Protein AF-A0A0L0MHB9-F1 (afdb_monomer)

Mean predicted aligned error: 15.2 Å

Structure (mmCIF, N/CA/C/O backbone):
data_AF-A0A0L0MHB9-F1
#
_entry.id   AF-A0A0L0MHB9-F1
#
loop_
_atom_site.group_PDB
_atom_site.id
_atom_site.type_symbol
_atom_site.label_atom_id
_atom_site.label_alt_id
_atom_site.label_comp_id
_atom_site.label_asym_id
_atom_site.label_entity_id
_atom_site.label_seq_id
_atom_site.pdbx_PDB_ins_code
_atom_site.Cartn_x
_atom_site.Cartn_y
_atom_site.Cartn_z
_atom_site.occupancy
_atom_site.B_iso_or_equiv
_atom_site.auth_seq_id
_atom_site.auth_comp_id
_atom_site.auth_asym_id
_atom_site.auth_atom_id
_atom_site.pdbx_PDB_model_num
ATOM 1 N N . MET A 1 1 ? 38.003 2.854 52.693 1.00 35.41 1 MET A N 1
ATOM 2 C CA . MET A 1 1 ? 38.328 2.504 51.294 1.00 35.41 1 MET A CA 1
ATOM 3 C C . MET A 1 1 ? 37.028 2.457 50.517 1.00 35.41 1 MET A C 1
ATOM 5 O O . MET A 1 1 ? 36.305 1.475 50.568 1.00 35.41 1 MET A O 1
ATOM 9 N N . THR A 1 2 ? 36.687 3.593 49.926 1.00 25.33 2 THR A N 1
ATOM 10 C CA . THR A 1 2 ? 35.518 3.837 49.079 1.00 25.33 2 THR A CA 1
ATOM 11 C C . THR A 1 2 ? 35.886 3.493 47.642 1.00 25.33 2 THR A C 1
ATOM 13 O O . THR A 1 2 ? 36.762 4.140 47.072 1.00 25.33 2 THR A O 1
ATOM 16 N N . THR A 1 3 ? 35.252 2.474 47.0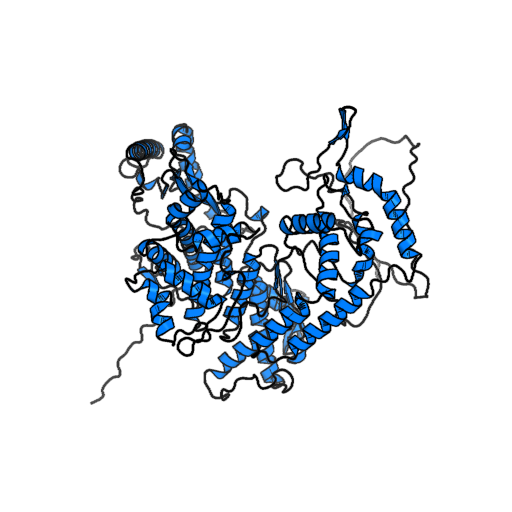67 1.00 27.70 3 THR A N 1
ATOM 17 C CA . THR A 1 3 ? 35.375 2.132 45.648 1.00 27.70 3 THR A CA 1
ATOM 18 C C . THR A 1 3 ? 34.219 2.755 44.873 1.00 27.70 3 THR A C 1
ATOM 20 O O . THR A 1 3 ? 33.047 2.448 45.072 1.00 27.70 3 THR A O 1
ATOM 23 N N . THR A 1 4 ? 34.596 3.696 44.022 1.00 24.61 4 THR A N 1
ATOM 24 C CA . THR A 1 4 ? 33.792 4.456 43.068 1.00 24.61 4 THR A CA 1
ATOM 25 C C . THR A 1 4 ? 33.112 3.526 42.048 1.00 24.61 4 THR A C 1
ATOM 27 O O . THR A 1 4 ? 33.763 2.598 41.563 1.00 24.61 4 THR A O 1
ATOM 30 N N . PRO A 1 5 ? 31.837 3.752 41.678 1.00 25.14 5 PRO A N 1
ATOM 31 C CA . PRO A 1 5 ? 31.188 3.027 40.586 1.00 25.14 5 PRO A CA 1
ATOM 32 C C . PRO A 1 5 ? 31.713 3.510 39.220 1.00 25.14 5 PRO A C 1
ATOM 34 O O . PRO A 1 5 ? 32.101 4.675 39.099 1.00 25.14 5 PRO A O 1
ATOM 37 N N . PRO A 1 6 ? 31.725 2.654 38.180 1.00 28.36 6 PRO A N 1
ATOM 38 C CA . PRO A 1 6 ? 32.159 3.054 36.851 1.00 28.36 6 PRO A CA 1
ATOM 39 C C . PRO A 1 6 ? 31.137 4.011 36.231 1.00 28.36 6 PRO A C 1
ATOM 41 O O . PRO A 1 6 ? 29.938 3.746 36.151 1.00 28.36 6 PRO A O 1
ATOM 44 N N . THR A 1 7 ? 31.659 5.158 35.830 1.00 27.33 7 THR A N 1
ATOM 45 C CA . THR A 1 7 ? 30.993 6.305 35.236 1.00 27.33 7 THR A CA 1
ATOM 46 C C . THR A 1 7 ? 30.709 6.109 33.742 1.00 27.33 7 THR A C 1
ATOM 48 O O . THR A 1 7 ? 31.479 5.474 33.030 1.00 27.33 7 THR A O 1
ATOM 51 N N . LEU A 1 8 ? 29.655 6.798 33.286 1.00 25.95 8 LEU A N 1
ATOM 52 C CA . LEU A 1 8 ? 29.347 7.189 31.903 1.00 25.95 8 LEU A CA 1
ATOM 53 C C . LEU A 1 8 ? 28.893 6.086 30.933 1.00 25.95 8 LEU A C 1
ATOM 55 O O . LEU A 1 8 ? 29.607 5.644 30.038 1.00 25.95 8 LEU A O 1
ATOM 59 N N . ALA A 1 9 ? 27.590 5.801 31.020 1.00 27.41 9 ALA A N 1
ATOM 60 C CA . ALA A 1 9 ? 26.774 5.547 29.841 1.00 27.41 9 ALA A CA 1
ATOM 61 C C . ALA A 1 9 ? 27.009 6.667 28.812 1.00 27.41 9 ALA A C 1
ATOM 63 O O . ALA A 1 9 ? 26.709 7.839 29.060 1.00 27.41 9 ALA A O 1
ATOM 64 N N . THR A 1 10 ? 27.555 6.308 27.656 1.00 25.19 10 THR A N 1
ATOM 65 C CA . THR A 1 10 ? 27.551 7.156 26.471 1.00 25.19 10 THR A CA 1
ATOM 66 C C . THR A 1 10 ? 26.097 7.397 26.077 1.00 25.19 10 THR A C 1
ATOM 68 O O . THR A 1 10 ? 25.417 6.534 25.526 1.00 25.19 10 THR A O 1
ATOM 71 N N . ARG A 1 11 ? 25.585 8.590 26.395 1.00 25.14 11 ARG A N 1
ATOM 72 C CA . ARG A 1 11 ? 24.387 9.129 25.744 1.00 25.14 11 ARG A CA 1
ATOM 73 C C . ARG A 1 11 ? 24.607 9.018 24.225 1.00 25.14 11 ARG A C 1
ATOM 75 O O . ARG A 1 11 ? 25.607 9.561 23.752 1.00 25.14 11 ARG A O 1
ATOM 82 N N . PRO A 1 12 ? 23.733 8.341 23.457 1.00 28.62 12 PRO A N 1
ATOM 83 C CA . PRO A 1 12 ? 23.808 8.417 22.005 1.00 28.62 12 PRO A CA 1
ATOM 84 C C . PRO A 1 12 ? 23.587 9.880 21.592 1.00 28.62 12 PRO A C 1
ATOM 86 O O . PRO A 1 12 ? 22.830 10.585 22.270 1.00 28.62 12 PRO A O 1
ATOM 89 N N . PRO A 1 13 ? 24.260 10.362 20.534 1.00 29.50 13 PRO A N 1
ATOM 90 C CA . PRO A 1 13 ? 24.181 11.757 20.134 1.00 29.50 13 PRO A CA 1
ATOM 91 C C . PRO A 1 13 ? 22.720 12.144 19.893 1.00 29.50 13 PRO A C 1
ATOM 93 O O . PRO A 1 13 ? 22.017 11.550 19.077 1.00 29.50 13 PRO A O 1
ATOM 96 N N . THR A 1 14 ? 22.262 13.151 20.630 1.00 34.56 14 THR A N 1
ATOM 97 C CA . THR A 1 14 ? 20.963 13.822 20.503 1.00 34.56 14 THR A CA 1
ATOM 98 C C . THR A 1 14 ? 20.919 14.708 19.252 1.00 34.56 14 THR A C 1
ATOM 100 O O . THR A 1 14 ? 20.532 15.867 19.328 1.00 34.56 14 THR A O 1
ATOM 103 N N . GLY A 1 15 ? 21.369 14.179 18.113 1.00 38.28 15 GLY A N 1
ATOM 104 C CA . GLY A 1 15 ? 21.611 14.924 16.876 1.00 38.28 15 GLY A CA 1
ATOM 105 C C . GLY A 1 15 ? 21.006 14.258 15.644 1.00 38.28 15 GLY A C 1
ATOM 106 O O . GLY A 1 15 ? 21.649 14.215 14.606 1.00 38.28 15 GLY A O 1
ATOM 107 N N . LEU A 1 16 ? 19.796 13.700 15.751 1.00 41.38 16 LEU A N 1
ATOM 108 C CA . LEU A 1 16 ? 18.971 13.439 14.565 1.00 41.38 16 LEU A CA 1
ATOM 109 C C . LEU A 1 16 ? 18.291 14.763 14.189 1.00 41.38 16 LEU A C 1
ATOM 111 O O . LEU A 1 16 ? 17.125 14.995 14.510 1.00 41.38 16 LEU A O 1
ATOM 115 N N . GLU A 1 17 ? 19.079 15.670 13.611 1.00 41.59 17 GLU A N 1
ATOM 116 C CA . GLU A 1 17 ? 18.611 16.940 13.061 1.00 41.59 17 GLU A CA 1
ATOM 117 C C . GLU A 1 17 ? 17.680 16.633 11.872 1.00 41.59 17 GLU A C 1
ATOM 119 O O . GLU A 1 17 ? 18.093 16.161 10.826 1.00 41.59 17 GLU A O 1
ATOM 124 N N . SER A 1 18 ? 16.378 16.824 12.113 1.00 50.00 18 SER A N 1
ATOM 125 C CA . SER A 1 18 ? 15.222 16.574 11.239 1.00 50.00 18 SER A CA 1
ATOM 126 C C . SER A 1 18 ? 15.062 15.142 10.673 1.00 50.00 18 SER A C 1
ATOM 128 O O . SER A 1 18 ? 15.855 14.627 9.894 1.00 50.00 18 SER A O 1
ATOM 130 N N . LEU A 1 19 ? 13.915 14.505 10.957 1.00 51.06 19 LEU A N 1
ATOM 131 C CA . LEU A 1 19 ? 13.460 13.296 10.239 1.00 51.06 19 LEU A CA 1
ATOM 132 C C . LEU A 1 19 ? 13.424 13.483 8.705 1.00 51.06 19 LEU A C 1
ATOM 134 O O . LEU A 1 19 ? 13.385 12.500 7.970 1.00 51.06 19 LEU A O 1
ATOM 138 N N . HIS A 1 20 ? 13.423 14.734 8.237 1.00 52.94 20 HIS A N 1
ATOM 139 C CA . HIS A 1 20 ? 13.319 15.126 6.839 1.00 52.94 20 HIS A CA 1
ATOM 140 C C . HIS A 1 20 ? 14.604 14.845 6.048 1.00 52.94 20 HIS A C 1
ATOM 142 O O . HIS A 1 20 ? 14.527 14.202 5.004 1.00 52.94 20 HIS A O 1
ATOM 148 N N . GLU A 1 21 ? 15.776 15.221 6.570 1.00 57.09 21 GLU A N 1
ATOM 149 C CA . GLU A 1 21 ? 17.069 14.928 5.925 1.00 57.09 21 GLU A CA 1
ATOM 150 C C . GLU A 1 21 ? 17.297 13.416 5.797 1.00 57.09 21 GLU A C 1
ATOM 152 O O . GLU A 1 21 ? 17.681 12.908 4.742 1.00 57.09 21 GLU A O 1
ATOM 157 N N . LEU A 1 22 ? 16.951 12.661 6.844 1.00 66.75 22 LEU A N 1
ATOM 158 C CA . LEU A 1 22 ? 17.029 11.202 6.808 1.00 66.75 22 LEU A CA 1
ATOM 159 C C . LEU A 1 22 ? 16.047 10.608 5.782 1.00 66.75 22 LEU A C 1
ATOM 161 O O . LEU A 1 22 ? 16.357 9.600 5.150 1.00 66.75 22 LEU A O 1
ATOM 165 N N . SER A 1 23 ? 14.875 11.230 5.597 1.00 67.12 23 SER A N 1
ATOM 166 C CA . SER A 1 23 ? 13.846 10.847 4.618 1.00 67.12 23 SER A CA 1
ATOM 167 C C . SER A 1 23 ? 14.332 10.875 3.183 1.00 67.12 23 SER A C 1
ATOM 169 O O . SER A 1 23 ? 14.167 9.889 2.461 1.00 67.12 23 SER A O 1
ATOM 171 N N . GLY A 1 24 ? 14.949 11.982 2.782 1.00 69.88 24 GLY A N 1
ATOM 172 C CA . GLY A 1 24 ? 15.465 12.147 1.432 1.00 69.88 24 GLY A CA 1
ATOM 173 C C . GLY A 1 24 ? 16.539 11.112 1.099 1.00 69.88 24 GLY A C 1
ATOM 174 O O . GLY A 1 24 ? 16.431 10.374 0.119 1.00 69.88 24 GLY A O 1
ATOM 175 N N . VAL A 1 25 ? 17.527 10.982 1.989 1.00 76.94 25 VAL A N 1
ATOM 176 C CA . VAL A 1 25 ? 18.659 10.066 1.804 1.00 76.94 25 VAL A CA 1
ATOM 177 C C . VAL A 1 25 ? 18.209 8.606 1.731 1.00 76.94 25 VAL A C 1
ATOM 179 O O . VAL A 1 25 ? 18.697 7.851 0.888 1.00 76.94 25 VAL A O 1
ATOM 182 N N . LEU A 1 26 ? 17.289 8.168 2.598 1.00 79.94 26 LEU A N 1
ATOM 183 C CA . LEU A 1 26 ? 16.833 6.778 2.559 1.00 79.94 26 LEU A CA 1
ATOM 184 C C . LEU A 1 26 ? 15.927 6.506 1.354 1.00 79.94 26 LEU A C 1
ATOM 186 O O . LEU A 1 26 ? 16.023 5.423 0.786 1.00 79.94 26 LEU A O 1
ATOM 190 N N . SER A 1 27 ? 15.107 7.472 0.926 1.00 81.69 27 SER A N 1
ATOM 191 C CA . SER A 1 27 ? 14.278 7.334 -0.283 1.00 81.69 27 SER A CA 1
ATOM 192 C C . SER A 1 27 ? 15.147 7.121 -1.523 1.00 81.69 27 SER A C 1
ATOM 194 O O . SER A 1 27 ? 14.915 6.187 -2.291 1.00 81.69 27 SER A O 1
ATOM 196 N N . GLU A 1 28 ? 16.220 7.904 -1.662 1.00 82.62 28 GLU A N 1
ATOM 197 C CA . GLU A 1 28 ? 17.202 7.723 -2.735 1.00 82.62 28 GLU A CA 1
ATOM 198 C C . GLU A 1 28 ? 17.905 6.359 -2.644 1.00 82.62 28 GLU A C 1
ATOM 200 O O . GLU A 1 28 ? 18.063 5.660 -3.645 1.00 82.62 28 GLU A O 1
ATOM 205 N N . ARG A 1 29 ? 18.254 5.896 -1.438 1.00 88.75 29 ARG A N 1
ATOM 206 C CA . ARG A 1 29 ? 18.819 4.549 -1.265 1.00 88.75 29 ARG A CA 1
ATOM 207 C C . ARG A 1 29 ? 17.847 3.426 -1.617 1.00 88.75 29 ARG A C 1
ATOM 209 O O . ARG A 1 29 ? 18.272 2.421 -2.186 1.00 88.75 29 ARG A O 1
ATOM 216 N N . VAL A 1 30 ? 16.560 3.571 -1.299 1.00 90.50 30 VAL A N 1
ATOM 217 C CA . VAL A 1 30 ? 15.516 2.617 -1.705 1.00 90.50 30 VAL A CA 1
ATOM 218 C C . VAL A 1 30 ? 15.421 2.584 -3.229 1.00 90.50 30 VAL A C 1
ATOM 220 O O . VAL A 1 30 ? 15.439 1.498 -3.809 1.00 90.50 30 VAL A O 1
ATOM 223 N N . ARG A 1 31 ? 15.423 3.748 -3.888 1.00 89.81 31 ARG A N 1
ATOM 224 C CA . ARG A 1 31 ? 15.449 3.865 -5.353 1.00 89.81 31 ARG A CA 1
ATOM 225 C C . ARG A 1 31 ? 16.662 3.160 -5.967 1.00 89.81 31 ARG A C 1
ATOM 227 O O . ARG A 1 31 ? 16.495 2.348 -6.877 1.00 89.81 31 ARG A O 1
ATOM 234 N N . GLN A 1 32 ? 17.862 3.410 -5.443 1.00 89.62 32 GLN A N 1
ATOM 235 C CA . GLN A 1 32 ? 19.090 2.721 -5.861 1.00 89.62 32 GLN A CA 1
ATOM 236 C C . GLN A 1 32 ? 19.003 1.207 -5.643 1.00 89.62 32 GLN A C 1
ATOM 238 O O . GLN A 1 32 ? 19.499 0.435 -6.461 1.00 89.62 32 GLN A O 1
ATOM 243 N N . GLY A 1 33 ? 18.346 0.772 -4.566 1.00 92.56 33 GLY A N 1
ATOM 244 C CA . GLY A 1 33 ? 18.064 -0.635 -4.307 1.00 92.56 33 GLY A CA 1
ATOM 245 C C . GLY A 1 33 ? 17.177 -1.269 -5.381 1.00 92.56 33 GLY A C 1
ATOM 246 O O . GLY A 1 33 ? 17.469 -2.375 -5.831 1.00 92.56 33 GLY A O 1
ATOM 247 N N . VAL A 1 34 ? 16.130 -0.566 -5.829 1.00 94.06 34 VAL A N 1
ATOM 248 C CA . VAL A 1 34 ? 15.242 -1.034 -6.910 1.00 94.06 34 VAL A CA 1
ATOM 249 C C . VAL A 1 34 ? 15.999 -1.121 -8.232 1.00 94.06 34 VAL A C 1
ATOM 251 O O . VAL A 1 34 ? 15.929 -2.143 -8.912 1.00 94.06 34 VAL A O 1
ATOM 254 N N . GLU A 1 35 ? 16.754 -0.078 -8.578 1.00 91.25 35 GLU A N 1
ATOM 255 C CA . GLU A 1 35 ? 17.572 -0.060 -9.792 1.00 91.25 35 GLU A CA 1
ATOM 256 C C . GLU A 1 35 ? 18.606 -1.192 -9.787 1.00 91.25 35 GLU A C 1
ATOM 258 O O . GLU A 1 35 ? 18.665 -1.973 -10.734 1.00 91.25 35 GLU A O 1
ATOM 263 N N . GLY A 1 36 ? 19.357 -1.340 -8.693 1.00 91.38 36 GLY A N 1
ATOM 264 C CA . GLY A 1 36 ? 20.353 -2.399 -8.536 1.00 91.38 36 GLY A CA 1
ATOM 265 C C . GLY A 1 36 ? 19.749 -3.800 -8.637 1.00 91.38 36 GLY A C 1
ATOM 266 O O . GLY A 1 36 ? 20.308 -4.656 -9.316 1.00 91.38 36 GLY A O 1
ATOM 267 N N . LEU A 1 37 ? 18.576 -4.027 -8.037 1.00 95.00 37 LEU A N 1
ATOM 268 C CA . LEU A 1 37 ? 17.864 -5.303 -8.122 1.00 95.00 37 LEU A CA 1
ATOM 269 C C . LEU A 1 37 ? 17.478 -5.659 -9.567 1.00 95.00 37 LEU A C 1
ATOM 271 O O . LEU A 1 37 ? 17.666 -6.799 -10.002 1.00 95.00 37 LEU A O 1
ATOM 275 N N . ILE A 1 38 ? 16.922 -4.697 -10.308 1.00 94.25 38 ILE A N 1
ATOM 276 C CA . ILE A 1 38 ? 16.492 -4.906 -11.697 1.00 94.25 38 ILE A CA 1
ATOM 277 C C . ILE A 1 38 ? 17.710 -5.126 -12.596 1.00 94.25 38 ILE A C 1
ATOM 279 O O . ILE A 1 38 ? 17.718 -6.068 -13.392 1.00 94.25 38 ILE A O 1
ATOM 283 N N . SER A 1 39 ? 18.764 -4.327 -12.424 1.00 90.75 39 SER A N 1
ATOM 284 C CA . SER A 1 39 ? 20.019 -4.479 -13.163 1.00 90.75 39 SER A CA 1
ATOM 285 C C . SER A 1 39 ? 20.687 -5.825 -12.883 1.00 90.75 39 SER A C 1
ATOM 287 O O . SER A 1 39 ? 21.068 -6.523 -13.822 1.00 90.75 39 SER A O 1
ATOM 289 N N . ALA A 1 40 ? 20.723 -6.277 -11.627 1.00 91.81 40 ALA A N 1
ATOM 290 C CA . ALA A 1 40 ? 21.233 -7.604 -11.282 1.00 91.81 40 ALA A CA 1
ATOM 291 C C . ALA A 1 40 ? 20.375 -8.748 -11.865 1.00 91.81 40 ALA A C 1
ATOM 293 O O . ALA A 1 40 ? 20.862 -9.859 -12.069 1.00 91.81 40 ALA A O 1
ATOM 294 N N . SER A 1 41 ? 19.112 -8.467 -12.202 1.00 93.88 41 SER A N 1
ATOM 295 C CA . SER A 1 41 ? 18.191 -9.405 -12.857 1.00 93.88 41 SER A CA 1
ATOM 296 C C . SER A 1 41 ? 18.255 -9.361 -14.394 1.00 93.88 41 SER A C 1
ATOM 298 O O . SER A 1 41 ? 17.502 -10.079 -15.062 1.00 93.88 41 SER A O 1
ATOM 300 N N . HIS A 1 42 ? 19.158 -8.566 -14.989 1.00 90.44 42 HIS A N 1
ATOM 301 C CA . HIS A 1 42 ? 19.255 -8.361 -16.442 1.00 90.44 42 HIS A CA 1
ATOM 302 C C . HIS A 1 42 ? 19.347 -9.680 -17.227 1.00 90.44 42 HIS A C 1
ATOM 304 O O . HIS A 1 42 ? 18.654 -9.863 -18.229 1.00 90.44 42 HIS A O 1
ATOM 310 N N . ALA A 1 43 ? 20.136 -10.649 -16.749 1.00 89.50 43 ALA A N 1
ATOM 311 C CA . ALA A 1 43 ? 20.287 -11.940 -17.418 1.00 89.50 43 ALA A CA 1
ATOM 312 C C . ALA A 1 43 ? 18.971 -12.740 -17.478 1.00 89.50 43 ALA A C 1
ATOM 314 O O . ALA A 1 43 ? 18.688 -13.385 -18.491 1.00 89.50 43 ALA A O 1
ATOM 315 N N . ALA A 1 44 ? 18.161 -12.702 -16.414 1.00 92.31 44 ALA A N 1
ATOM 316 C CA . ALA A 1 44 ? 16.861 -13.368 -16.375 1.00 92.31 44 ALA A CA 1
ATOM 317 C C . ALA A 1 44 ? 15.845 -12.668 -17.287 1.00 92.31 44 ALA A C 1
ATOM 319 O O . ALA A 1 44 ? 15.159 -13.336 -18.064 1.00 92.31 44 ALA A O 1
ATOM 320 N N . ILE A 1 45 ? 15.816 -11.332 -17.260 1.00 92.38 45 ILE A N 1
ATOM 321 C CA . ILE A 1 45 ? 14.955 -10.511 -18.122 1.00 92.38 45 ILE A CA 1
ATOM 322 C C . ILE A 1 45 ? 15.294 -10.739 -19.602 1.00 92.38 45 ILE A C 1
ATOM 324 O O . ILE A 1 45 ? 14.408 -11.015 -20.412 1.00 92.38 45 ILE A O 1
ATOM 328 N N . GLY A 1 46 ? 16.581 -10.718 -19.956 1.00 89.50 46 GLY A N 1
ATOM 329 C CA . GLY A 1 46 ? 17.050 -10.962 -21.318 1.00 89.50 46 GLY A CA 1
ATOM 330 C C . GLY A 1 46 ? 16.738 -12.374 -21.825 1.00 89.50 46 GLY A C 1
ATOM 331 O O . GLY A 1 46 ? 16.358 -12.534 -22.986 1.00 89.50 46 GLY A O 1
ATOM 332 N N . ARG A 1 47 ? 16.848 -13.406 -20.972 1.00 91.19 47 ARG A N 1
ATOM 333 C CA . ARG A 1 47 ? 16.428 -14.777 -21.329 1.00 91.19 47 ARG A CA 1
ATOM 334 C C . ARG A 1 47 ? 14.933 -14.854 -21.605 1.00 91.19 47 ARG A C 1
ATOM 336 O O . ARG A 1 47 ? 14.549 -15.343 -22.662 1.00 91.19 47 ARG A O 1
ATOM 343 N N . ALA A 1 48 ? 14.107 -14.312 -20.713 1.00 91.56 48 ALA A N 1
ATOM 344 C CA . ALA A 1 48 ? 12.662 -14.333 -20.892 1.00 91.56 48 ALA A CA 1
ATOM 345 C C . ALA A 1 48 ? 12.237 -13.604 -22.180 1.00 91.56 4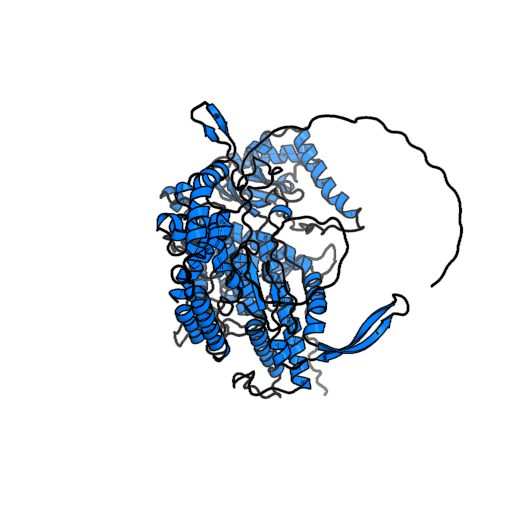8 ALA A C 1
ATOM 347 O O . ALA A 1 48 ? 11.413 -14.120 -22.935 1.00 91.56 48 ALA A O 1
ATOM 348 N N . ARG A 1 49 ? 12.888 -12.478 -22.507 1.00 89.94 49 ARG A N 1
ATOM 349 C CA . ARG A 1 49 ? 12.682 -11.768 -23.779 1.00 89.94 49 ARG A CA 1
ATOM 350 C C . ARG A 1 49 ? 13.019 -12.633 -24.999 1.00 89.94 49 ARG A C 1
ATOM 352 O O . ARG A 1 49 ? 12.249 -12.635 -25.956 1.00 89.94 49 ARG A O 1
A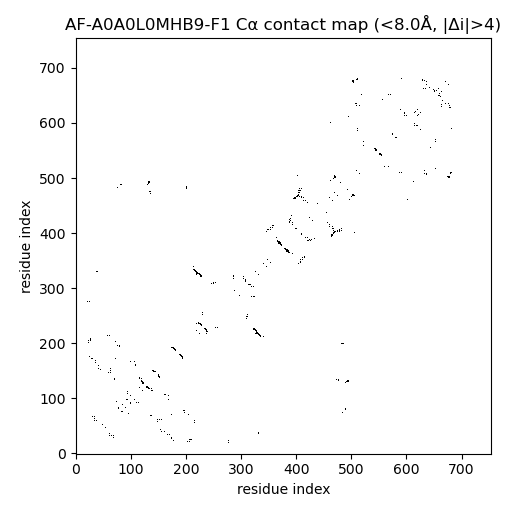TOM 359 N N . ARG A 1 50 ? 14.125 -13.391 -24.974 1.00 89.38 50 ARG A N 1
ATOM 360 C CA . ARG A 1 50 ? 14.498 -14.323 -26.063 1.00 89.38 50 ARG A CA 1
ATOM 361 C C . ARG A 1 50 ? 13.516 -15.482 -26.225 1.00 89.38 50 ARG A C 1
ATOM 363 O O . ARG A 1 50 ? 13.327 -15.965 -27.332 1.00 89.38 50 ARG A O 1
ATOM 370 N N . GLU A 1 51 ? 12.865 -15.890 -25.144 1.00 90.69 51 GLU A N 1
ATOM 371 C CA . GLU A 1 51 ? 11.818 -16.918 -25.142 1.00 90.69 51 GLU A CA 1
ATOM 372 C C . GLU A 1 51 ? 10.433 -16.373 -25.545 1.00 90.69 51 GLU A C 1
ATOM 374 O O . GLU A 1 51 ? 9.429 -17.068 -25.411 1.00 90.69 51 GLU A O 1
ATOM 379 N N . GLY A 1 52 ? 10.349 -15.122 -26.013 1.00 87.94 52 GLY A N 1
ATOM 380 C CA . GLY A 1 52 ? 9.093 -14.486 -26.422 1.00 87.94 52 GLY A CA 1
ATOM 381 C C . GLY A 1 52 ? 8.239 -13.964 -25.263 1.00 87.94 52 GLY A C 1
ATOM 382 O O . GLY A 1 52 ? 7.119 -13.510 -25.484 1.00 87.94 52 GLY A O 1
ATOM 383 N N . ARG A 1 53 ? 8.753 -13.983 -24.027 1.00 86.00 53 ARG A N 1
ATOM 384 C CA . ARG A 1 53 ? 8.092 -13.439 -22.831 1.00 86.00 53 ARG A CA 1
ATOM 385 C C . ARG A 1 53 ? 8.596 -12.019 -22.568 1.00 86.00 53 ARG A C 1
ATOM 387 O O . ARG A 1 53 ? 9.510 -11.808 -21.774 1.00 86.00 53 ARG A O 1
ATOM 394 N N . GLY A 1 54 ? 8.035 -11.049 -23.289 1.00 84.25 54 GLY A N 1
ATOM 395 C CA . GLY A 1 54 ? 8.295 -9.622 -23.069 1.00 84.25 54 GLY A CA 1
ATOM 396 C C . GLY A 1 54 ? 7.548 -9.082 -21.845 1.00 84.25 54 GLY A C 1
ATOM 397 O O . GLY A 1 54 ? 6.415 -9.483 -21.587 1.00 84.25 54 GLY A O 1
ATOM 398 N N . TYR A 1 55 ? 8.175 -8.161 -21.113 1.00 90.19 55 TYR A N 1
ATOM 399 C CA . TYR A 1 55 ? 7.586 -7.478 -19.956 1.00 90.19 55 TYR A CA 1
ATOM 400 C C . TYR A 1 55 ? 7.645 -5.969 -20.177 1.00 90.19 55 TYR A C 1
ATOM 402 O O . TYR A 1 55 ? 8.642 -5.468 -20.698 1.00 90.19 55 TYR A O 1
ATOM 410 N N . ASP A 1 56 ? 6.592 -5.257 -19.776 1.00 89.38 56 ASP A N 1
ATOM 411 C CA . ASP A 1 56 ? 6.608 -3.796 -19.745 1.00 89.38 56 ASP A CA 1
ATOM 412 C C . ASP A 1 56 ? 7.612 -3.324 -18.678 1.00 89.38 56 ASP A C 1
ATOM 414 O O . ASP A 1 56 ? 7.698 -3.888 -17.582 1.00 89.38 56 ASP A O 1
ATOM 418 N N . HIS A 1 57 ? 8.375 -2.278 -18.987 1.00 90.31 57 HIS A N 1
ATOM 419 C CA . HIS A 1 57 ? 9.282 -1.648 -18.034 1.00 90.31 57 HIS A CA 1
ATOM 420 C C . HIS A 1 57 ? 8.536 -1.122 -16.806 1.00 90.31 57 HIS A C 1
ATOM 422 O O . HIS A 1 57 ? 9.069 -1.196 -15.699 1.00 90.31 57 HIS A O 1
ATOM 428 N N . LYS A 1 58 ? 7.294 -0.649 -16.975 1.00 86.69 58 LYS A N 1
ATOM 429 C CA . LYS A 1 58 ? 6.453 -0.223 -15.852 1.00 86.69 58 LYS A CA 1
ATOM 430 C C . LYS A 1 58 ? 6.177 -1.380 -14.888 1.00 86.69 58 LYS A C 1
ATOM 432 O O . LYS A 1 58 ? 6.320 -1.215 -13.679 1.00 86.69 58 LYS A O 1
ATOM 437 N N . ASP A 1 59 ? 5.839 -2.554 -15.416 1.00 89.81 59 ASP A N 1
ATOM 438 C CA . ASP A 1 59 ? 5.543 -3.738 -14.604 1.00 89.81 59 ASP A CA 1
ATOM 439 C C . ASP A 1 59 ? 6.795 -4.252 -13.885 1.00 89.81 59 ASP A C 1
ATOM 441 O O . ASP A 1 59 ? 6.738 -4.573 -12.697 1.00 89.81 59 ASP A O 1
ATOM 445 N N . LEU A 1 60 ? 7.941 -4.279 -14.581 1.00 93.06 60 LEU A N 1
ATOM 446 C CA . LEU A 1 60 ? 9.241 -4.624 -13.993 1.00 93.06 60 LEU A CA 1
ATOM 447 C C . LEU A 1 60 ? 9.626 -3.664 -12.868 1.00 93.06 60 LEU A C 1
ATOM 449 O O . LEU A 1 60 ? 10.094 -4.108 -11.818 1.00 93.06 60 LEU A O 1
ATOM 453 N N . TYR A 1 61 ? 9.400 -2.365 -13.069 1.00 91.50 61 TYR A N 1
ATOM 454 C CA . TYR A 1 61 ? 9.680 -1.355 -12.061 1.00 91.50 61 TYR A CA 1
ATOM 455 C C . TYR A 1 61 ? 8.832 -1.561 -10.808 1.00 91.50 61 TYR A C 1
ATOM 457 O O . TYR A 1 61 ? 9.371 -1.671 -9.709 1.00 91.50 61 TYR A O 1
ATOM 465 N N . VAL A 1 62 ? 7.512 -1.704 -10.965 1.00 89.69 62 VAL A N 1
ATOM 466 C CA . VAL A 1 62 ? 6.604 -1.935 -9.832 1.00 89.69 62 VAL A CA 1
ATOM 467 C C . VAL A 1 62 ? 6.924 -3.255 -9.122 1.00 89.69 62 VAL A C 1
ATOM 469 O O . VAL A 1 62 ? 6.905 -3.309 -7.891 1.00 89.69 62 VAL A O 1
ATOM 472 N N . ALA A 1 63 ? 7.264 -4.315 -9.861 1.00 93.06 63 ALA A N 1
ATOM 473 C CA . ALA A 1 63 ? 7.685 -5.591 -9.286 1.00 93.06 63 ALA A CA 1
ATOM 474 C C . ALA A 1 63 ? 8.984 -5.460 -8.468 1.00 93.06 63 ALA A C 1
ATOM 476 O O . ALA A 1 63 ? 9.047 -5.942 -7.333 1.00 93.06 63 ALA A O 1
ATOM 477 N N . GLY A 1 64 ? 9.991 -4.759 -8.999 1.00 94.75 64 GLY A N 1
ATOM 478 C CA . GLY A 1 64 ? 11.234 -4.458 -8.285 1.00 94.75 64 GLY A CA 1
ATOM 479 C C . GLY A 1 64 ? 10.988 -3.634 -7.018 1.00 94.75 64 GLY A C 1
ATOM 480 O O . GLY A 1 64 ? 11.457 -4.001 -5.938 1.00 94.75 64 GLY A O 1
ATOM 481 N N . SER A 1 65 ? 10.165 -2.587 -7.117 1.00 92.69 65 SER A N 1
ATOM 482 C CA . SER A 1 65 ? 9.739 -1.762 -5.981 1.00 92.69 65 SER A CA 1
ATOM 483 C C . SER A 1 65 ? 9.044 -2.584 -4.898 1.00 92.69 65 SER A C 1
ATOM 485 O O . SER A 1 65 ? 9.363 -2.433 -3.720 1.00 92.69 65 SER A O 1
ATOM 487 N N . ARG A 1 66 ? 8.161 -3.526 -5.259 1.00 92.94 66 ARG A N 1
ATOM 488 C CA . ARG A 1 66 ? 7.523 -4.431 -4.286 1.00 92.94 66 ARG A CA 1
ATOM 489 C C . ARG A 1 66 ? 8.543 -5.287 -3.539 1.00 92.94 66 ARG A C 1
ATOM 491 O O . ARG A 1 66 ? 8.427 -5.414 -2.324 1.00 92.94 66 ARG A O 1
ATOM 498 N N . ILE A 1 67 ? 9.547 -5.842 -4.219 1.00 95.50 67 ILE A N 1
ATOM 499 C CA . ILE A 1 67 ? 10.595 -6.652 -3.574 1.00 95.50 67 ILE A CA 1
ATOM 500 C C . ILE A 1 67 ? 11.393 -5.816 -2.567 1.00 95.50 67 ILE A C 1
ATOM 502 O O . ILE A 1 67 ? 11.598 -6.253 -1.433 1.00 95.50 67 ILE A O 1
ATOM 506 N N . VAL A 1 68 ? 11.796 -4.600 -2.937 1.00 95.44 68 VAL A N 1
ATOM 507 C CA . VAL A 1 68 ? 12.528 -3.710 -2.022 1.00 95.44 68 VAL A CA 1
ATOM 508 C C . VAL A 1 68 ? 11.644 -3.270 -0.852 1.00 95.44 68 VAL A C 1
ATOM 510 O O . VAL A 1 68 ? 12.088 -3.297 0.297 1.00 95.44 68 VAL A O 1
ATOM 513 N N . MET A 1 69 ? 10.368 -2.963 -1.094 1.00 93.06 69 MET A N 1
ATOM 514 C CA . MET A 1 69 ? 9.425 -2.633 -0.022 1.00 93.06 69 MET A CA 1
ATOM 515 C C . MET A 1 69 ? 9.170 -3.814 0.922 1.00 93.06 69 MET A C 1
ATOM 517 O O . MET A 1 69 ? 9.037 -3.597 2.125 1.00 93.06 69 MET A O 1
ATOM 521 N N . ARG A 1 70 ? 9.193 -5.069 0.448 1.00 94.94 70 ARG A N 1
ATOM 522 C CA . ARG A 1 70 ? 9.164 -6.246 1.340 1.00 94.94 70 ARG A CA 1
ATOM 523 C C . ARG A 1 70 ? 10.361 -6.268 2.282 1.00 94.94 70 ARG A C 1
ATOM 525 O O . ARG A 1 70 ? 10.178 -6.580 3.457 1.00 94.94 70 ARG A O 1
ATOM 532 N N . CYS A 1 71 ? 11.558 -5.907 1.810 1.00 95.50 71 CYS A N 1
ATOM 533 C CA . CYS A 1 71 ? 12.727 -5.761 2.680 1.00 95.50 71 CYS A CA 1
ATOM 534 C C . CYS A 1 71 ? 12.488 -4.680 3.742 1.00 95.50 71 CYS A C 1
ATOM 536 O O . CYS A 1 71 ? 12.663 -4.950 4.925 1.00 95.50 71 CYS A O 1
ATOM 538 N N . VAL A 1 72 ? 12.032 -3.488 3.339 1.00 93.00 72 VAL A N 1
ATOM 539 C CA . VAL A 1 72 ? 11.764 -2.363 4.255 1.00 93.00 72 VAL A CA 1
ATOM 540 C C . VAL A 1 72 ? 10.738 -2.742 5.328 1.00 93.00 72 VAL A C 1
ATOM 542 O O . VAL A 1 72 ? 11.002 -2.572 6.517 1.00 93.00 72 VAL A O 1
ATOM 545 N N . ILE A 1 73 ? 9.594 -3.312 4.940 1.00 91.56 73 ILE A N 1
ATOM 546 C CA . ILE A 1 73 ? 8.560 -3.751 5.890 1.00 91.56 73 ILE A CA 1
ATOM 547 C C . ILE A 1 73 ? 9.086 -4.847 6.817 1.00 91.56 73 ILE A C 1
ATOM 549 O O . ILE A 1 73 ? 8.801 -4.829 8.013 1.00 91.56 73 ILE A O 1
ATOM 553 N N . THR A 1 74 ? 9.892 -5.774 6.298 1.00 94.25 74 THR A N 1
ATOM 554 C CA . THR A 1 74 ? 10.517 -6.817 7.118 1.00 94.25 74 THR A CA 1
ATOM 555 C C . THR A 1 74 ? 11.488 -6.214 8.135 1.00 94.25 74 THR A C 1
ATOM 557 O O . THR A 1 74 ? 11.455 -6.615 9.291 1.00 94.25 74 THR A O 1
ATOM 560 N N . LEU A 1 75 ? 12.288 -5.207 7.766 1.00 93.44 75 LEU A N 1
ATOM 561 C CA . LEU A 1 75 ? 13.181 -4.500 8.697 1.00 93.44 75 LEU A CA 1
ATOM 562 C C . LEU A 1 75 ? 12.398 -3.806 9.820 1.00 93.44 75 LEU A C 1
ATOM 564 O O . LEU A 1 75 ? 12.753 -3.940 10.991 1.00 93.44 75 LEU A O 1
ATOM 568 N N . PHE A 1 76 ? 11.289 -3.137 9.488 1.00 91.56 76 PHE A N 1
ATOM 569 C CA . PHE A 1 76 ? 10.369 -2.583 10.485 1.00 91.56 76 PHE A CA 1
ATOM 570 C C . PHE A 1 76 ? 9.786 -3.659 11.404 1.00 91.56 76 PHE A C 1
ATOM 572 O O . PHE A 1 76 ? 9.716 -3.470 12.621 1.00 91.56 76 PHE A O 1
ATOM 579 N N . ALA A 1 77 ? 9.378 -4.789 10.831 1.00 91.25 77 ALA A N 1
ATOM 580 C CA . ALA A 1 77 ? 8.791 -5.892 11.569 1.00 91.25 77 ALA A CA 1
ATOM 581 C C . ALA A 1 77 ? 9.808 -6.586 12.492 1.00 91.25 77 ALA A C 1
ATOM 583 O O . ALA A 1 77 ? 9.468 -6.927 13.621 1.00 91.25 77 ALA A O 1
ATOM 584 N N . GLU A 1 78 ? 11.058 -6.767 12.064 1.00 92.62 78 GLU A N 1
ATOM 585 C CA . GLU A 1 78 ? 12.131 -7.312 12.907 1.00 92.62 78 GLU A CA 1
ATOM 586 C C . GLU A 1 78 ? 12.476 -6.356 14.051 1.00 92.62 78 GLU A C 1
ATOM 588 O O . GLU A 1 78 ? 12.482 -6.774 15.209 1.00 92.62 78 GLU A O 1
ATOM 593 N N . ALA A 1 79 ? 12.664 -5.065 13.753 1.00 90.56 79 ALA A N 1
ATOM 594 C CA . ALA A 1 79 ? 13.038 -4.054 14.744 1.00 90.56 79 ALA A CA 1
ATOM 595 C C . ALA A 1 79 ? 11.964 -3.830 15.822 1.00 90.56 79 ALA A C 1
ATOM 597 O O . ALA A 1 79 ? 12.281 -3.521 16.969 1.00 90.56 79 ALA A O 1
ATOM 598 N N . ARG A 1 80 ? 10.686 -4.016 15.474 1.00 87.31 80 ARG A N 1
ATOM 599 C CA . ARG A 1 80 ? 9.547 -3.925 16.407 1.00 87.31 80 ARG A CA 1
ATOM 600 C C . ARG A 1 80 ? 9.168 -5.256 17.040 1.00 87.31 80 ARG A C 1
ATOM 602 O O . ARG A 1 80 ? 8.180 -5.337 17.766 1.00 87.31 80 ARG A O 1
ATOM 609 N N . GLY A 1 81 ? 9.934 -6.307 16.755 1.00 87.38 81 GLY A N 1
ATOM 610 C CA . GLY A 1 81 ? 9.674 -7.645 17.254 1.00 87.38 81 GLY A CA 1
ATOM 611 C C . GLY A 1 81 ? 8.318 -8.182 16.810 1.00 87.38 81 GLY A C 1
ATOM 612 O O . GLY A 1 81 ? 7.695 -8.894 17.580 1.00 87.38 81 GLY A O 1
ATOM 613 N N . LEU A 1 82 ? 7.830 -7.837 15.622 1.00 87.44 82 LEU A N 1
ATOM 614 C CA . LEU A 1 82 ? 6.635 -8.433 15.021 1.00 87.44 82 LEU A CA 1
ATOM 615 C C . LEU A 1 82 ? 6.933 -9.797 14.379 1.00 87.44 82 LEU A C 1
ATOM 617 O O . LEU A 1 82 ? 6.043 -10.635 14.280 1.00 87.44 82 LEU A O 1
ATOM 621 N N . LEU A 1 83 ? 8.192 -10.041 14.009 1.00 90.62 83 LEU A N 1
ATOM 622 C CA . LEU A 1 83 ? 8.695 -11.328 13.522 1.00 90.62 83 LEU A CA 1
ATOM 623 C C . LEU A 1 83 ? 9.430 -12.091 14.640 1.00 90.62 83 LEU A C 1
ATOM 625 O O . LEU A 1 83 ? 9.861 -11.478 15.623 1.00 90.62 83 LEU A O 1
ATOM 629 N N . PRO A 1 84 ? 9.571 -13.431 14.550 1.00 89.44 84 PRO A N 1
ATOM 630 C CA . PRO A 1 84 ? 10.075 -14.263 15.644 1.00 89.44 84 PRO A CA 1
ATOM 631 C C . PRO A 1 84 ? 11.604 -14.186 15.777 1.00 89.44 84 PRO A C 1
ATOM 633 O O . PRO A 1 84 ? 12.309 -15.189 15.655 1.00 89.44 84 PRO A O 1
ATOM 636 N N . MET A 1 85 ? 12.123 -12.997 16.086 1.00 90.06 85 MET A N 1
ATOM 637 C CA . MET A 1 85 ? 13.554 -12.731 16.234 1.00 90.06 85 MET A CA 1
ATOM 638 C C . MET A 1 85 ? 14.206 -13.564 17.336 1.00 90.06 85 MET A C 1
ATOM 640 O O . MET A 1 85 ? 15.397 -13.843 17.244 1.00 90.06 85 MET A O 1
ATOM 644 N N . GLU A 1 86 ? 13.452 -14.029 18.336 1.00 88.75 86 GLU A N 1
ATOM 645 C CA . GLU A 1 86 ? 13.952 -14.935 19.385 1.00 88.75 86 GLU A CA 1
ATOM 646 C C . GLU A 1 86 ? 14.150 -16.377 18.927 1.00 88.75 86 GLU A C 1
ATOM 648 O O . GLU A 1 86 ? 14.883 -17.152 19.547 1.00 88.75 86 GLU A O 1
ATOM 653 N N . ASN A 1 87 ? 13.546 -16.752 17.802 1.00 91.00 87 ASN A N 1
ATOM 654 C CA . ASN A 1 87 ? 13.744 -18.067 17.237 1.00 91.00 87 ASN A CA 1
ATOM 655 C C . ASN A 1 87 ? 15.121 -18.151 16.561 1.00 91.00 87 ASN A C 1
ATOM 657 O O . ASN A 1 87 ? 15.405 -17.466 15.577 1.00 91.00 87 ASN A O 1
ATOM 661 N N . ARG A 1 88 ? 15.978 -19.054 17.054 1.00 90.88 88 ARG A N 1
ATOM 662 C CA . ARG A 1 88 ? 17.347 -19.231 16.537 1.00 90.88 88 ARG A CA 1
ATOM 663 C C . ARG A 1 88 ? 17.396 -19.611 15.055 1.00 90.88 88 ARG A C 1
ATOM 665 O O . ARG A 1 88 ? 18.352 -19.231 14.383 1.00 90.88 88 ARG A O 1
ATOM 672 N N . VAL A 1 89 ? 16.416 -20.370 14.556 1.00 90.94 89 VAL A N 1
ATOM 673 C CA . VAL A 1 89 ? 16.343 -20.766 13.139 1.00 90.94 89 VAL A CA 1
ATOM 674 C C . VAL A 1 89 ? 15.997 -19.552 12.289 1.00 90.94 89 VAL A C 1
ATOM 676 O O . VAL A 1 89 ? 16.728 -19.265 11.345 1.00 90.94 89 VAL A O 1
ATOM 679 N N . TYR A 1 90 ? 14.957 -18.807 12.678 1.00 92.94 90 TYR A N 1
ATOM 680 C CA . TYR A 1 90 ? 14.561 -17.573 11.999 1.00 92.94 90 TYR A CA 1
ATOM 681 C C . TYR A 1 90 ? 15.725 -16.579 11.931 1.00 92.94 90 TYR A C 1
ATOM 683 O O . TYR A 1 90 ? 16.176 -16.217 10.844 1.00 92.94 90 TYR A O 1
ATOM 691 N N . ARG A 1 91 ? 16.292 -16.231 13.095 1.00 91.62 91 ARG A N 1
ATOM 692 C CA . ARG A 1 91 ? 17.405 -15.280 13.209 1.00 91.62 91 ARG A CA 1
ATOM 693 C C . ARG A 1 91 ? 18.594 -15.690 12.343 1.00 91.62 91 ARG A C 1
ATOM 695 O O . ARG A 1 91 ? 19.188 -14.862 11.676 1.00 91.62 91 ARG A O 1
ATOM 702 N N . ARG A 1 92 ? 18.954 -16.978 12.326 1.00 88.88 92 ARG A N 1
ATOM 703 C CA . ARG A 1 92 ? 20.136 -17.450 11.590 1.00 88.88 92 ARG A CA 1
ATOM 704 C C . ARG A 1 92 ? 19.924 -17.539 10.079 1.00 88.88 92 ARG A C 1
ATOM 706 O O . ARG A 1 92 ? 20.884 -17.316 9.345 1.00 88.88 92 ARG A O 1
ATOM 713 N N . ALA A 1 93 ? 18.747 -17.974 9.636 1.00 87.94 93 ALA A N 1
ATOM 714 C CA . ALA A 1 93 ? 18.513 -18.351 8.244 1.00 87.94 93 ALA A CA 1
ATOM 715 C C . ALA A 1 93 ? 17.794 -17.273 7.426 1.00 87.94 93 ALA A C 1
ATOM 717 O O . ALA A 1 93 ? 18.011 -17.216 6.219 1.00 87.94 93 ALA A O 1
ATOM 718 N N . PHE A 1 94 ? 16.969 -16.444 8.068 1.00 91.88 94 PHE A N 1
ATOM 719 C CA . PHE A 1 94 ? 16.049 -15.545 7.376 1.00 91.88 94 PHE A CA 1
ATOM 720 C C . PHE A 1 94 ? 16.182 -14.075 7.777 1.00 91.88 94 PHE A C 1
ATOM 722 O O . PHE A 1 94 ? 15.871 -13.229 6.949 1.00 91.88 94 PHE A O 1
ATOM 729 N N . SER A 1 95 ? 16.653 -13.754 8.990 1.00 92.94 95 SER A N 1
ATOM 730 C CA . SER A 1 95 ? 16.726 -12.349 9.413 1.00 92.94 95 SER A CA 1
ATOM 731 C C . SER A 1 95 ? 17.589 -11.505 8.484 1.00 92.94 95 SER A C 1
ATOM 733 O O . SER A 1 95 ? 18.733 -11.866 8.193 1.00 92.94 95 SER A O 1
ATOM 735 N N . LEU A 1 96 ? 17.055 -10.355 8.069 1.00 93.00 96 LEU A N 1
ATOM 736 C CA . LEU A 1 96 ? 17.735 -9.452 7.142 1.00 93.00 96 LEU A CA 1
ATOM 737 C C . LEU A 1 96 ? 19.012 -8.867 7.749 1.00 93.00 96 LEU A C 1
ATOM 739 O O . LEU A 1 96 ? 20.019 -8.733 7.052 1.00 93.00 96 LEU A O 1
ATOM 743 N N . GLU A 1 97 ? 19.006 -8.591 9.054 1.00 85.50 97 GLU A N 1
ATOM 744 C CA . GLU A 1 97 ? 20.194 -8.141 9.783 1.00 85.50 97 GLU A CA 1
ATOM 745 C C . GLU A 1 97 ? 21.313 -9.193 9.729 1.00 85.50 97 GLU A C 1
ATOM 747 O O . GLU A 1 97 ? 22.456 -8.888 9.387 1.00 85.50 97 GLU A O 1
ATOM 752 N N . THR A 1 98 ? 20.973 -10.465 9.967 1.00 85.69 98 THR A N 1
ATOM 753 C CA . THR A 1 98 ? 21.957 -11.559 9.933 1.00 85.69 98 THR A CA 1
ATOM 754 C C . THR A 1 98 ? 22.416 -11.884 8.512 1.00 85.69 98 THR A C 1
ATOM 756 O O . THR A 1 98 ? 23.591 -12.207 8.311 1.00 85.69 98 THR A O 1
ATOM 759 N N . LEU A 1 99 ? 21.515 -11.801 7.525 1.00 86.69 99 LEU A N 1
ATOM 760 C CA . LEU A 1 99 ? 21.867 -11.975 6.118 1.00 86.69 99 LEU A CA 1
ATOM 761 C C . LEU A 1 99 ? 22.890 -10.921 5.681 1.00 86.69 99 LEU A C 1
ATOM 763 O O . LEU A 1 99 ? 23.860 -11.292 5.035 1.00 86.69 99 LEU A O 1
ATOM 767 N N . ARG A 1 100 ? 22.741 -9.663 6.120 1.00 86.31 100 ARG A N 1
ATOM 768 C CA . ARG A 1 100 ? 23.668 -8.553 5.836 1.00 86.31 100 ARG A CA 1
ATOM 769 C C . ARG A 1 100 ? 25.054 -8.700 6.476 1.00 86.31 100 ARG A C 1
ATOM 771 O O . ARG A 1 100 ? 26.037 -8.198 5.935 1.00 86.31 100 ARG A O 1
ATOM 778 N N . GLU A 1 101 ? 25.156 -9.286 7.662 1.00 78.06 101 GLU A N 1
ATOM 779 C CA . GLU A 1 101 ? 26.422 -9.291 8.417 1.00 78.06 101 GLU A CA 1
ATOM 780 C C . GLU A 1 101 ? 27.328 -10.470 8.093 1.00 78.06 101 GLU A C 1
ATOM 782 O O . GLU A 1 101 ? 28.549 -10.391 8.231 1.00 78.06 101 GLU A O 1
ATOM 787 N N . ARG A 1 102 ? 26.743 -11.586 7.668 1.00 69.69 102 ARG A N 1
ATOM 788 C CA . ARG A 1 102 ? 27.499 -12.798 7.373 1.00 69.69 102 ARG A CA 1
ATOM 789 C C . ARG A 1 102 ? 27.803 -12.876 5.887 1.00 69.69 102 ARG A C 1
ATOM 791 O O . ARG A 1 102 ? 26.943 -12.576 5.069 1.00 69.69 102 ARG A O 1
ATOM 798 N N . ALA A 1 103 ? 28.980 -13.403 5.546 1.00 63.38 103 ALA A N 1
ATOM 799 C CA . ALA A 1 103 ? 29.264 -13.968 4.224 1.00 63.38 103 ALA A CA 1
ATOM 800 C C . ALA A 1 103 ? 28.413 -15.239 4.022 1.00 63.38 103 ALA A C 1
ATOM 802 O O . ALA A 1 103 ? 28.905 -16.369 4.020 1.00 63.38 103 ALA A O 1
ATOM 803 N N . SER A 1 104 ? 27.097 -15.053 4.001 1.00 65.88 104 SER A N 1
ATOM 804 C CA . SER A 1 104 ? 26.113 -16.100 3.803 1.00 65.88 104 SER A CA 1
ATOM 805 C C . SER A 1 104 ? 26.101 -16.449 2.327 1.00 65.88 104 SER A C 1
ATOM 807 O O . SER A 1 104 ? 26.058 -15.557 1.493 1.00 65.88 104 SER A O 1
ATOM 809 N N . ARG A 1 105 ? 26.132 -17.745 2.023 1.00 79.12 105 ARG A N 1
ATOM 810 C CA . ARG A 1 105 ? 25.836 -18.240 0.680 1.00 79.12 105 ARG A CA 1
ATOM 811 C C . ARG A 1 105 ? 24.329 -18.333 0.484 1.00 79.12 105 ARG A C 1
ATOM 813 O O . ARG A 1 105 ? 23.607 -18.608 1.455 1.00 79.12 105 ARG A O 1
ATOM 820 N N . ASP A 1 106 ? 23.894 -18.173 -0.757 1.00 86.75 106 ASP A N 1
ATOM 821 C CA . ASP A 1 106 ? 22.502 -18.322 -1.184 1.00 86.75 106 ASP A CA 1
ATOM 822 C C . ASP A 1 106 ? 21.578 -17.281 -0.526 1.00 86.75 106 ASP A C 1
ATOM 824 O O . ASP A 1 106 ? 20.479 -17.600 -0.056 1.00 86.75 106 ASP A O 1
ATOM 828 N N . VAL A 1 107 ? 22.026 -16.024 -0.458 1.00 90.94 107 VAL A N 1
ATOM 829 C CA . VAL A 1 107 ? 21.277 -14.917 0.156 1.00 90.94 107 VAL A CA 1
ATOM 830 C C . VAL A 1 107 ? 19.987 -14.660 -0.615 1.00 90.94 107 VAL A C 1
ATOM 832 O O . VAL A 1 107 ? 18.930 -14.528 0.002 1.00 90.94 107 VAL A O 1
ATOM 835 N N . TRP A 1 108 ? 20.040 -14.659 -1.952 1.00 93.06 108 TRP A N 1
ATOM 836 C CA . TRP A 1 108 ? 18.858 -14.423 -2.783 1.00 93.06 108 TRP A CA 1
ATOM 837 C C . TRP A 1 108 ? 17.745 -15.471 -2.567 1.00 93.06 108 TRP A C 1
ATOM 839 O O . TRP A 1 108 ? 16.631 -15.085 -2.197 1.00 93.06 108 TRP A O 1
ATOM 849 N N . PRO A 1 109 ? 18.002 -16.795 -2.672 1.00 93.50 109 PRO A N 1
ATOM 850 C CA . PRO A 1 109 ? 16.999 -17.808 -2.340 1.00 93.50 109 PRO A CA 1
ATOM 851 C C . PRO A 1 109 ? 16.435 -17.690 -0.919 1.00 93.50 109 PRO A C 1
ATOM 853 O O . PRO A 1 109 ? 15.241 -17.916 -0.718 1.00 93.50 109 PRO A O 1
ATOM 856 N N . ARG A 1 110 ? 17.263 -17.326 0.071 1.00 93.19 110 ARG A N 1
ATOM 857 C CA . ARG A 1 110 ? 16.811 -17.127 1.460 1.00 93.19 110 ARG A CA 1
ATOM 858 C C . ARG A 1 110 ? 15.900 -15.918 1.604 1.00 93.19 110 ARG A C 1
ATOM 860 O O . ARG A 1 110 ? 14.919 -16.006 2.337 1.00 93.19 110 ARG A O 1
ATOM 867 N N . LEU A 1 111 ? 16.185 -14.833 0.888 1.00 94.25 111 LEU A N 1
ATOM 868 C CA . LEU A 1 111 ? 15.342 -13.642 0.855 1.00 94.25 111 LEU A CA 1
ATOM 869 C C . LEU A 1 111 ? 13.962 -13.959 0.257 1.00 94.25 111 LEU A C 1
ATOM 871 O O . LEU A 1 111 ? 12.934 -13.652 0.860 1.00 94.25 111 LEU A O 1
ATOM 875 N N . ILE A 1 112 ? 13.920 -14.670 -0.873 1.00 95.50 112 ILE A N 1
ATOM 876 C CA . ILE A 1 112 ? 12.654 -15.119 -1.473 1.00 95.50 112 ILE A CA 1
ATOM 877 C C . ILE A 1 112 ? 11.912 -16.095 -0.548 1.00 95.50 112 ILE A C 1
ATOM 879 O O . ILE A 1 112 ? 10.692 -16.005 -0.387 1.00 95.50 112 ILE A O 1
ATOM 883 N N . ALA A 1 113 ? 12.629 -17.011 0.107 1.00 94.94 113 ALA A N 1
ATOM 884 C CA . ALA A 1 113 ? 12.041 -17.929 1.077 1.00 94.94 113 ALA A CA 1
ATOM 885 C C . ALA A 1 113 ? 11.483 -17.202 2.313 1.00 94.94 113 ALA A C 1
ATOM 887 O O . ALA A 1 113 ? 10.427 -17.597 2.803 1.00 94.94 113 ALA A O 1
ATOM 888 N N . LEU A 1 114 ? 12.128 -16.126 2.779 1.00 95.50 114 LEU A N 1
ATOM 889 C CA . LEU A 1 114 ? 11.617 -15.265 3.848 1.00 95.50 114 LEU A CA 1
ATOM 890 C C . LEU A 1 114 ? 10.288 -14.618 3.448 1.00 95.50 114 LEU A C 1
ATOM 892 O O . LEU A 1 114 ? 9.329 -14.682 4.213 1.00 95.50 114 LEU A O 1
ATOM 896 N N . PHE A 1 115 ? 10.184 -14.054 2.242 1.00 96.12 115 PHE A N 1
ATOM 897 C CA . PHE A 1 115 ? 8.926 -13.454 1.783 1.00 96.12 115 PHE A CA 1
ATOM 898 C C . PHE A 1 115 ? 7.796 -14.482 1.708 1.00 96.12 115 PHE A C 1
ATOM 900 O O . PHE A 1 115 ? 6.683 -14.221 2.165 1.00 96.12 115 PHE A O 1
ATOM 907 N N . ARG A 1 116 ? 8.099 -15.689 1.217 1.00 95.31 116 ARG A N 1
ATOM 908 C CA . ARG A 1 116 ? 7.145 -16.806 1.206 1.00 95.31 116 ARG A CA 1
ATOM 909 C C . ARG A 1 116 ? 6.763 -17.252 2.616 1.00 95.31 116 ARG A C 1
ATOM 911 O O . ARG A 1 116 ? 5.593 -17.541 2.844 1.00 95.31 116 ARG A O 1
ATOM 918 N N . LEU A 1 117 ? 7.713 -17.280 3.552 1.00 94.69 117 LEU A N 1
ATOM 919 C CA . LEU A 1 117 ? 7.472 -17.608 4.958 1.00 94.69 117 LEU A CA 1
ATOM 920 C C . LEU A 1 117 ? 6.539 -16.586 5.618 1.00 94.69 117 LEU A C 1
ATOM 922 O O . LEU A 1 117 ? 5.609 -16.989 6.308 1.00 94.69 117 LEU A O 1
ATOM 926 N N . ILE A 1 118 ? 6.745 -15.289 5.374 1.00 93.00 118 ILE A N 1
ATOM 927 C CA . ILE A 1 118 ? 5.869 -14.221 5.876 1.00 93.00 118 ILE A CA 1
ATOM 928 C C . ILE A 1 118 ? 4.458 -14.368 5.281 1.00 93.00 118 ILE A C 1
ATOM 930 O O . ILE A 1 118 ? 3.468 -14.355 6.013 1.00 93.00 118 ILE A O 1
ATOM 934 N N . HIS A 1 119 ? 4.350 -14.568 3.965 1.00 92.44 119 HIS A N 1
ATOM 935 C CA . HIS A 1 119 ? 3.056 -14.666 3.287 1.00 92.44 119 HIS A CA 1
ATOM 936 C C . HIS A 1 119 ? 2.262 -15.927 3.665 1.00 92.44 119 HIS A C 1
ATOM 938 O O . HIS A 1 119 ? 1.073 -15.846 3.980 1.00 92.44 119 HIS A O 1
ATOM 944 N N . ALA A 1 120 ? 2.897 -17.102 3.607 1.00 90.94 120 ALA A N 1
ATOM 945 C CA . ALA A 1 120 ? 2.242 -18.397 3.800 1.00 90.94 120 ALA A CA 1
ATOM 946 C C . ALA A 1 120 ? 2.187 -18.840 5.271 1.00 90.94 120 ALA A C 1
ATOM 948 O O . ALA A 1 120 ? 1.323 -19.644 5.626 1.00 90.94 120 ALA A O 1
ATOM 949 N N . GLY A 1 121 ? 3.062 -18.299 6.120 1.00 90.38 121 GLY A N 1
ATOM 950 C CA . GLY A 1 121 ? 3.269 -18.768 7.485 1.00 90.38 121 GLY A CA 1
ATOM 951 C C . GLY A 1 121 ? 4.003 -20.111 7.546 1.00 90.38 121 GLY A C 1
ATOM 952 O O . GLY A 1 121 ? 4.353 -20.726 6.538 1.00 90.38 121 GLY A O 1
ATOM 953 N N . SER A 1 122 ? 4.231 -20.582 8.767 1.00 90.38 122 SER A N 1
ATOM 954 C CA . SER A 1 122 ? 4.790 -21.899 9.064 1.00 90.38 122 SER A CA 1
ATOM 955 C C . SER A 1 122 ? 4.167 -22.434 10.345 1.00 90.38 122 SER A C 1
ATOM 957 O O . SER A 1 122 ? 4.243 -21.801 11.393 1.00 90.38 122 SER A O 1
ATOM 959 N N . THR A 1 123 ? 3.595 -23.634 10.278 1.00 87.31 123 THR A N 1
ATOM 960 C CA . THR A 1 123 ? 3.052 -24.356 11.442 1.00 87.31 123 THR A CA 1
ATOM 961 C C . THR A 1 123 ? 4.082 -25.285 12.089 1.00 87.31 123 THR A C 1
ATOM 963 O O . THR A 1 123 ? 3.781 -25.993 13.049 1.00 87.31 123 THR A O 1
ATOM 966 N N . HIS A 1 124 ? 5.314 -25.315 11.573 1.00 89.00 124 HIS A N 1
ATOM 967 C CA . HIS A 1 124 ? 6.347 -26.218 12.058 1.00 89.00 124 HIS A CA 1
ATOM 968 C C . HIS A 1 124 ? 6.763 -25.846 13.494 1.00 89.00 124 HIS A C 1
ATOM 970 O O . HIS A 1 124 ? 7.206 -24.728 13.742 1.00 89.00 124 HIS A O 1
ATOM 976 N N . ALA A 1 125 ? 6.749 -26.805 14.430 1.00 84.50 125 ALA A N 1
ATOM 977 C CA . ALA A 1 125 ? 6.997 -26.568 15.863 1.00 84.50 125 ALA A CA 1
ATOM 978 C C . ALA A 1 125 ? 8.296 -25.791 16.175 1.00 84.50 125 ALA A C 1
ATOM 980 O O . ALA A 1 125 ? 8.330 -24.933 17.051 1.00 84.50 125 ALA A O 1
ATOM 981 N N . ARG A 1 126 ? 9.378 -26.061 15.430 1.00 86.38 126 ARG A N 1
ATOM 982 C CA . ARG A 1 126 ? 10.671 -25.355 15.570 1.00 86.38 126 ARG A CA 1
ATOM 983 C C . ARG A 1 126 ? 10.713 -23.931 14.999 1.00 86.38 126 ARG A C 1
ATOM 985 O O . ARG A 1 126 ? 11.689 -23.237 15.255 1.00 86.38 126 ARG A O 1
ATOM 992 N N . MET A 1 127 ? 9.732 -23.507 14.205 1.00 86.69 127 MET A N 1
ATOM 993 C CA . MET A 1 127 ? 9.681 -22.190 13.562 1.00 86.69 127 MET A CA 1
ATOM 994 C C . MET A 1 127 ? 8.223 -21.857 13.233 1.00 86.69 127 MET A C 1
ATOM 996 O O . MET A 1 127 ? 7.809 -21.901 12.074 1.00 86.69 127 MET A O 1
ATOM 1000 N N . SER A 1 128 ? 7.442 -21.593 14.280 1.00 85.62 128 SER A N 1
ATOM 1001 C CA . SER A 1 128 ? 6.055 -21.162 14.129 1.00 85.62 128 SER A CA 1
ATOM 1002 C C . SER A 1 128 ? 6.027 -19.699 13.692 1.00 85.62 128 SER A C 1
ATOM 1004 O O . SER A 1 128 ? 6.588 -18.840 14.376 1.00 85.62 128 SER A O 1
ATOM 1006 N N . VAL A 1 129 ? 5.418 -19.434 12.539 1.00 86.69 129 VAL A N 1
ATOM 1007 C CA . VAL A 1 129 ? 5.223 -18.093 11.979 1.00 86.69 129 VAL A CA 1
ATOM 1008 C C . VAL A 1 129 ? 3.760 -17.981 11.563 1.00 86.69 129 VAL A C 1
ATOM 1010 O O . VAL A 1 129 ? 3.307 -18.820 10.779 1.00 86.69 129 VAL A O 1
ATOM 1013 N N . PRO A 1 130 ? 3.007 -16.985 12.056 1.00 82.94 130 PRO A N 1
ATOM 1014 C CA . PRO A 1 130 ? 1.647 -16.750 11.596 1.00 82.94 130 PRO A CA 1
ATOM 1015 C C . PRO A 1 130 ? 1.595 -16.549 10.081 1.00 82.94 130 PRO A C 1
ATOM 1017 O O . PRO A 1 130 ? 2.526 -16.023 9.470 1.00 82.94 130 PRO A O 1
ATOM 1020 N N . ARG A 1 131 ? 0.483 -16.944 9.463 1.00 85.50 131 ARG A N 1
ATOM 1021 C CA . ARG A 1 131 ? 0.226 -16.618 8.061 1.00 85.50 131 ARG A CA 1
ATOM 1022 C C . ARG A 1 131 ? -0.187 -15.150 7.960 1.00 85.50 131 ARG A C 1
ATOM 1024 O O . ARG A 1 131 ? -1.369 -14.842 8.108 1.00 85.50 131 ARG A O 1
ATOM 1031 N N . TYR A 1 132 ? 0.767 -14.255 7.700 1.00 84.00 132 TYR A N 1
ATOM 1032 C CA . TYR A 1 132 ? 0.472 -12.822 7.611 1.00 84.00 132 TYR A CA 1
ATOM 1033 C C . TYR A 1 132 ? -0.299 -12.455 6.333 1.00 84.00 132 TYR A C 1
ATOM 1035 O O . TYR A 1 132 ? -1.201 -11.619 6.390 1.00 84.00 132 TYR A O 1
ATOM 1043 N N . GLY A 1 133 ? -0.027 -13.114 5.202 1.00 84.69 133 GLY A N 1
ATOM 1044 C CA . GLY A 1 133 ? -0.707 -12.842 3.927 1.00 84.69 133 GLY A CA 1
ATOM 1045 C C . GLY A 1 133 ? -0.320 -11.490 3.311 1.00 84.69 133 GLY A C 1
ATOM 1046 O O . GLY A 1 133 ? 0.853 -11.129 3.334 1.00 84.69 133 GLY A O 1
ATOM 1047 N N . GLY A 1 134 ? -1.299 -10.763 2.757 1.00 81.69 134 GLY A N 1
ATOM 1048 C CA . GLY A 1 134 ? -1.123 -9.443 2.127 1.00 81.69 134 GLY A CA 1
ATOM 1049 C C . GLY A 1 134 ? -0.644 -9.504 0.671 1.00 81.69 134 GLY A C 1
ATOM 1050 O O . GLY A 1 134 ? 0.201 -10.329 0.324 1.00 81.69 134 GLY A O 1
ATOM 1051 N N . ALA A 1 135 ? -1.152 -8.607 -0.179 1.00 83.06 135 ALA A N 1
ATOM 1052 C CA . ALA A 1 135 ? -0.811 -8.587 -1.605 1.00 83.06 135 ALA A CA 1
ATOM 1053 C C . ALA A 1 135 ? 0.636 -8.127 -1.838 1.00 83.06 135 ALA A C 1
ATOM 1055 O O . ALA A 1 135 ? 1.272 -8.538 -2.808 1.00 83.06 135 ALA A O 1
ATOM 1056 N N . LEU A 1 136 ? 1.198 -7.327 -0.919 1.00 88.44 136 LEU A N 1
ATOM 1057 C CA . LEU A 1 136 ? 2.608 -6.942 -0.996 1.00 88.44 136 LEU A CA 1
ATOM 1058 C C . LEU A 1 136 ? 3.532 -8.164 -0.976 1.00 88.44 136 LEU A C 1
ATOM 1060 O O . LEU A 1 136 ? 4.451 -8.203 -1.786 1.00 88.44 136 LEU A O 1
ATOM 1064 N N . PHE A 1 137 ? 3.297 -9.152 -0.103 1.00 92.62 137 PHE A N 1
ATOM 1065 C CA . PHE A 1 137 ? 4.130 -10.359 0.045 1.00 92.62 137 PHE A CA 1
ATOM 1066 C C . PHE A 1 137 ? 3.646 -11.553 -0.794 1.00 92.62 137 PHE A C 1
ATOM 1068 O O . PHE A 1 137 ? 4.276 -12.612 -0.766 1.00 92.62 137 PHE A O 1
ATOM 1075 N N . GLU A 1 138 ? 2.557 -11.400 -1.551 1.00 91.94 138 GLU A N 1
ATOM 1076 C CA . GLU A 1 138 ? 2.046 -12.450 -2.429 1.00 91.94 138 GLU A CA 1
ATOM 1077 C C . GLU A 1 138 ? 3.075 -12.797 -3.526 1.00 91.94 138 GLU A C 1
ATOM 1079 O O . GLU A 1 138 ? 3.564 -11.896 -4.218 1.00 91.94 138 GLU A O 1
ATOM 1084 N N . PRO A 1 139 ? 3.441 -14.083 -3.698 1.00 95.00 139 PRO A N 1
ATOM 1085 C CA . PRO A 1 139 ? 4.360 -14.492 -4.754 1.00 95.00 139 PRO A CA 1
ATOM 1086 C C . PRO A 1 139 ? 3.815 -14.188 -6.150 1.00 95.00 139 PRO A C 1
ATOM 1088 O O . PRO A 1 139 ? 2.615 -14.315 -6.407 1.00 95.00 139 PRO A O 1
ATOM 1091 N N . GLY A 1 140 ? 4.712 -13.849 -7.071 1.00 94.00 140 GLY A N 1
ATOM 1092 C CA . GLY A 1 140 ? 4.336 -13.623 -8.463 1.00 94.00 140 GLY A CA 1
ATOM 1093 C C . GLY A 1 140 ? 3.821 -14.888 -9.156 1.00 94.00 140 GLY A C 1
ATOM 1094 O O . GLY A 1 140 ? 4.248 -16.007 -8.857 1.00 94.00 140 GLY A O 1
ATOM 1095 N N . ARG A 1 141 ? 2.922 -14.709 -10.128 1.00 94.38 141 ARG A N 1
ATOM 1096 C CA . ARG A 1 141 ? 2.329 -15.790 -10.923 1.00 94.38 141 ARG A CA 1
ATOM 1097 C C . ARG A 1 141 ? 2.599 -15.601 -12.412 1.00 94.38 141 ARG A C 1
ATOM 1099 O O . ARG A 1 141 ? 2.168 -14.620 -13.011 1.00 94.38 141 ARG A O 1
ATOM 1106 N N . ALA A 1 142 ? 3.291 -16.565 -13.018 1.00 92.31 142 ALA A N 1
ATOM 1107 C CA . ALA A 1 142 ? 3.656 -16.517 -14.436 1.00 92.31 142 ALA A CA 1
ATOM 1108 C C . ALA A 1 142 ? 2.444 -16.651 -15.379 1.00 92.31 142 ALA A C 1
ATOM 1110 O O . ALA A 1 142 ? 2.495 -16.171 -16.507 1.00 92.31 142 ALA A O 1
ATOM 1111 N N . ASP A 1 143 ? 1.365 -17.280 -14.904 1.00 91.94 143 ASP A N 1
ATOM 1112 C CA . ASP A 1 143 ? 0.091 -17.495 -15.599 1.00 91.94 143 ASP A CA 1
ATOM 1113 C C . ASP A 1 143 ? -0.930 -16.365 -15.372 1.00 91.94 143 ASP A C 1
ATOM 1115 O O . ASP A 1 143 ? -2.065 -16.467 -15.826 1.00 91.94 143 ASP A O 1
ATOM 1119 N N . SER A 1 144 ? -0.560 -15.304 -14.646 1.00 88.00 144 SER A N 1
ATOM 1120 C CA . SER A 1 144 ? -1.476 -14.213 -14.306 1.00 88.00 144 SER A CA 1
ATOM 1121 C C . SER A 1 144 ? -1.784 -13.313 -15.500 1.00 88.00 144 SER A C 1
ATOM 1123 O O . SER A 1 144 ? -0.897 -13.004 -16.297 1.00 88.00 144 SER A O 1
ATOM 1125 N N . ASP A 1 145 ? -3.008 -12.789 -15.559 1.00 81.94 145 ASP A N 1
ATOM 1126 C CA . ASP A 1 145 ? -3.387 -11.712 -16.483 1.00 81.94 145 ASP A CA 1
ATOM 1127 C C . ASP A 1 145 ? -2.726 -10.369 -16.111 1.00 81.94 145 ASP A C 1
ATOM 1129 O O . ASP A 1 145 ? -2.526 -9.511 -16.975 1.00 81.94 145 ASP A O 1
ATOM 1133 N N . ASP A 1 146 ? -2.320 -10.200 -14.849 1.00 83.25 146 ASP A N 1
ATOM 1134 C CA . ASP A 1 146 ? -1.618 -9.014 -14.351 1.00 83.25 146 ASP A CA 1
ATOM 1135 C C . ASP A 1 146 ? -0.121 -9.050 -14.700 1.00 83.25 146 ASP A C 1
ATOM 1137 O O . ASP A 1 146 ? 0.615 -9.955 -14.294 1.00 83.25 146 ASP A O 1
ATOM 1141 N N . GLY A 1 147 ? 0.337 -8.034 -15.434 1.00 87.06 147 GLY A N 1
ATOM 1142 C CA . GLY A 1 147 ? 1.729 -7.904 -15.857 1.00 87.06 147 GLY A CA 1
ATOM 1143 C C . GLY A 1 147 ? 2.708 -7.738 -14.698 1.00 87.06 147 GLY A C 1
ATOM 1144 O O . GLY A 1 147 ? 3.791 -8.326 -14.740 1.00 87.06 147 GLY A O 1
ATOM 1145 N N . ILE A 1 148 ? 2.297 -7.068 -13.614 1.00 89.88 148 ILE A N 1
ATOM 1146 C CA . ILE A 1 148 ? 3.111 -6.920 -12.400 1.00 89.88 148 ILE A CA 1
ATOM 1147 C C . ILE A 1 148 ? 3.329 -8.287 -11.745 1.00 89.88 148 ILE A C 1
ATOM 1149 O O . ILE A 1 148 ? 4.456 -8.632 -11.391 1.00 89.88 148 ILE A O 1
ATOM 1153 N N . SER A 1 149 ? 2.276 -9.098 -11.608 1.00 91.62 149 SER A N 1
ATOM 1154 C CA . SER A 1 149 ? 2.379 -10.458 -11.067 1.00 91.62 149 SER A CA 1
ATOM 1155 C C . SER A 1 149 ? 3.279 -11.364 -11.916 1.00 91.62 149 SER A C 1
ATOM 1157 O O . SER A 1 149 ? 4.092 -12.109 -11.360 1.00 91.62 149 SER A O 1
ATOM 1159 N N . ARG A 1 150 ? 3.213 -11.260 -13.253 1.00 94.19 150 ARG A N 1
ATOM 1160 C CA . ARG A 1 150 ? 4.133 -11.988 -14.144 1.00 94.19 150 ARG A CA 1
ATOM 1161 C C . ARG A 1 150 ? 5.579 -11.511 -13.983 1.00 94.19 150 ARG A C 1
ATOM 1163 O O . ARG A 1 150 ? 6.485 -12.340 -13.923 1.00 94.19 150 ARG A O 1
ATOM 1170 N N . ALA A 1 151 ? 5.804 -10.201 -13.888 1.00 94.75 151 ALA A N 1
ATOM 1171 C CA . ALA A 1 151 ? 7.128 -9.625 -13.660 1.00 94.75 151 ALA A CA 1
ATOM 1172 C C . ALA A 1 151 ? 7.706 -10.056 -12.301 1.00 94.75 151 ALA A C 1
ATOM 1174 O O . ALA A 1 151 ? 8.858 -10.477 -12.231 1.00 94.75 151 ALA A O 1
ATOM 1175 N N . LEU A 1 152 ? 6.897 -10.060 -11.236 1.00 95.81 152 LEU A N 1
ATOM 1176 C CA . LEU A 1 152 ? 7.280 -10.625 -9.938 1.00 95.81 152 LEU A CA 1
ATOM 1177 C C . LEU A 1 152 ? 7.665 -12.103 -10.059 1.00 95.81 152 LEU A C 1
ATOM 1179 O O . LEU A 1 152 ? 8.685 -12.505 -9.509 1.00 95.81 152 LEU A O 1
ATOM 1183 N N . ALA A 1 153 ? 6.904 -12.903 -10.813 1.00 96.69 153 ALA A N 1
ATOM 1184 C CA . ALA A 1 153 ? 7.197 -14.326 -10.996 1.00 96.69 153 ALA A CA 1
ATOM 1185 C C . ALA A 1 153 ? 8.562 -14.547 -11.661 1.00 96.69 153 ALA A C 1
ATOM 1187 O O . ALA A 1 153 ? 9.290 -15.471 -11.300 1.00 96.69 153 ALA A O 1
ATOM 1188 N N . LEU A 1 154 ? 8.912 -13.688 -12.623 1.00 96.50 154 LEU A N 1
ATOM 1189 C CA . LEU A 1 154 ? 10.224 -13.684 -13.257 1.00 96.50 154 LEU A CA 1
ATOM 1190 C C . LEU A 1 154 ? 11.325 -13.328 -12.253 1.00 96.50 154 LEU A C 1
ATOM 1192 O O . LEU A 1 154 ? 12.309 -14.060 -12.157 1.00 96.50 154 LEU A O 1
ATOM 1196 N N . LEU A 1 155 ? 11.167 -12.218 -11.525 1.00 96.06 155 LEU A N 1
ATOM 1197 C CA . LEU A 1 155 ? 12.185 -11.739 -10.590 1.00 96.06 155 LEU A CA 1
ATOM 1198 C C . LEU A 1 155 ? 12.395 -12.728 -9.434 1.00 96.06 155 LEU A C 1
ATOM 1200 O O . LEU A 1 155 ? 13.529 -12.960 -9.038 1.00 96.06 155 LEU A O 1
ATOM 1204 N N . GLU A 1 156 ? 11.340 -13.369 -8.936 1.00 95.88 156 GLU A N 1
ATOM 1205 C CA . GLU A 1 156 ? 11.396 -14.367 -7.857 1.00 95.88 156 GLU A CA 1
ATOM 1206 C C . GLU A 1 156 ? 11.766 -15.783 -8.331 1.00 95.88 156 GLU A C 1
ATOM 1208 O O . GLU A 1 156 ? 11.854 -16.710 -7.514 1.00 95.88 156 GLU A O 1
ATOM 1213 N N . SER A 1 157 ? 11.931 -15.985 -9.642 1.00 93.25 157 SER A N 1
ATOM 1214 C CA . SER A 1 157 ? 12.213 -17.303 -10.206 1.00 93.25 157 SER A CA 1
ATOM 1215 C C . SER A 1 157 ? 13.552 -17.845 -9.687 1.00 93.25 157 SER A C 1
ATOM 1217 O O . SER A 1 157 ? 14.524 -17.091 -9.605 1.00 93.25 157 SER A O 1
ATOM 1219 N N . PRO A 1 158 ? 13.671 -19.162 -9.428 1.00 90.00 158 PRO A N 1
ATOM 1220 C CA . PRO A 1 158 ? 14.963 -19.814 -9.196 1.00 90.00 158 PRO A CA 1
ATOM 1221 C C . PRO A 1 158 ? 15.988 -19.595 -10.324 1.00 90.00 158 PRO A C 1
ATOM 1223 O O . PRO A 1 158 ? 17.193 -19.729 -10.103 1.00 90.00 158 PRO A O 1
ATOM 1226 N N . ASP A 1 159 ? 15.519 -19.254 -11.528 1.00 88.31 159 ASP A N 1
ATOM 1227 C CA . ASP A 1 159 ? 16.374 -18.923 -12.668 1.00 88.31 159 ASP A CA 1
ATOM 1228 C C . ASP A 1 159 ? 16.975 -17.515 -12.561 1.00 88.31 159 ASP A C 1
ATOM 1230 O O . ASP A 1 159 ? 18.005 -17.230 -13.181 1.00 88.31 159 ASP A O 1
ATOM 1234 N N . ASN A 1 160 ? 16.364 -16.622 -11.778 1.00 92.94 160 ASN A N 1
ATOM 1235 C CA . ASN A 1 160 ? 16.926 -15.314 -11.482 1.00 92.94 160 ASN A CA 1
ATOM 1236 C C . ASN A 1 160 ? 17.981 -15.435 -10.376 1.00 92.94 160 ASN A C 1
ATOM 1238 O O . ASN A 1 160 ? 17.712 -15.241 -9.193 1.00 92.94 160 ASN A O 1
ATOM 1242 N N . ARG A 1 161 ? 19.193 -15.825 -10.773 1.00 87.69 161 ARG A N 1
ATOM 1243 C CA . ARG A 1 161 ? 20.335 -16.017 -9.874 1.00 87.69 161 ARG A CA 1
ATOM 1244 C C . ARG A 1 161 ? 21.085 -14.704 -9.678 1.00 87.69 161 ARG A C 1
ATOM 1246 O O . ARG A 1 161 ? 22.083 -14.461 -10.349 1.00 87.69 161 ARG A O 1
ATOM 1253 N N . ILE A 1 162 ? 20.574 -13.873 -8.776 1.00 91.62 162 ILE A N 1
ATOM 1254 C CA . ILE A 1 162 ? 21.260 -12.658 -8.330 1.00 91.62 162 ILE A CA 1
ATOM 1255 C C . ILE A 1 162 ? 22.468 -13.054 -7.473 1.00 91.62 162 ILE A C 1
ATOM 1257 O O . ILE A 1 162 ? 22.340 -13.910 -6.597 1.00 91.62 162 ILE A O 1
ATOM 1261 N N . ASP A 1 163 ? 23.624 -12.439 -7.735 1.00 90.31 163 ASP A N 1
ATOM 1262 C CA . ASP A 1 163 ? 24.843 -12.647 -6.949 1.00 90.31 163 ASP A CA 1
ATOM 1263 C C . ASP A 1 163 ? 24.627 -12.205 -5.492 1.00 90.31 163 ASP A C 1
ATOM 1265 O O . ASP A 1 163 ? 24.030 -11.156 -5.225 1.00 90.31 163 ASP A O 1
ATOM 1269 N N . ASP A 1 164 ? 25.145 -12.984 -4.543 1.00 90.88 164 ASP A N 1
ATOM 1270 C CA . ASP A 1 164 ? 25.105 -12.656 -3.121 1.00 90.88 164 ASP A CA 1
ATOM 1271 C C . ASP A 1 164 ? 25.702 -11.260 -2.861 1.00 90.88 164 ASP A C 1
ATOM 1273 O O . ASP A 1 164 ? 25.170 -10.519 -2.036 1.00 90.88 164 ASP A O 1
ATOM 1277 N N . GLN A 1 165 ? 26.737 -10.836 -3.598 1.00 90.19 165 GLN A N 1
ATOM 1278 C CA . GLN A 1 165 ? 27.312 -9.492 -3.465 1.00 90.19 165 GLN A CA 1
ATOM 1279 C C . GLN A 1 165 ? 26.300 -8.376 -3.779 1.00 90.19 165 GLN A C 1
ATOM 1281 O O . GLN A 1 165 ? 26.245 -7.379 -3.050 1.00 90.19 165 GLN A O 1
ATOM 1286 N N . GLU A 1 166 ? 25.466 -8.548 -4.806 1.00 91.06 166 GLU A N 1
ATOM 1287 C CA . GLU A 1 166 ? 24.440 -7.567 -5.181 1.00 91.06 166 GLU A CA 1
ATOM 1288 C C . GLU A 1 166 ? 23.304 -7.521 -4.152 1.00 91.06 166 GLU A C 1
ATOM 1290 O O . GLU A 1 166 ? 22.853 -6.439 -3.765 1.00 91.06 166 GLU A O 1
ATOM 1295 N N . VAL A 1 167 ? 22.899 -8.672 -3.603 1.00 92.44 167 VAL A N 1
ATOM 1296 C CA . VAL A 1 167 ? 21.912 -8.698 -2.508 1.00 92.44 167 VAL A CA 1
ATOM 1297 C C . VAL A 1 167 ? 22.462 -8.011 -1.258 1.00 92.44 167 VAL A C 1
ATOM 1299 O O . VAL A 1 167 ? 21.754 -7.268 -0.580 1.00 92.44 167 VAL A O 1
ATOM 1302 N N . MET A 1 168 ? 23.743 -8.203 -0.953 1.00 90.56 168 MET A N 1
ATOM 1303 C CA . MET A 1 168 ? 24.392 -7.565 0.193 1.00 90.56 168 MET A CA 1
ATOM 1304 C C . MET A 1 168 ? 24.525 -6.055 0.009 1.00 90.56 168 MET A C 1
ATOM 1306 O O . MET A 1 168 ? 24.353 -5.304 0.973 1.00 90.56 168 MET A O 1
ATOM 1310 N N . LYS A 1 169 ? 24.775 -5.595 -1.221 1.00 91.44 169 LYS A N 1
ATOM 1311 C CA . LYS A 1 169 ? 24.733 -4.175 -1.581 1.00 91.44 169 LYS A CA 1
ATOM 1312 C C . LYS A 1 169 ? 23.334 -3.599 -1.353 1.00 91.44 169 LYS A C 1
ATOM 1314 O O . LYS A 1 169 ? 23.223 -2.583 -0.669 1.00 91.44 169 LYS A O 1
ATOM 1319 N N . LEU A 1 170 ? 22.282 -4.288 -1.804 1.00 93.25 170 LEU A N 1
ATOM 1320 C CA . LEU A 1 170 ? 20.889 -3.917 -1.528 1.00 93.25 170 LEU A CA 1
ATOM 1321 C C . LEU A 1 170 ? 20.617 -3.809 -0.017 1.00 93.25 170 LEU A C 1
ATOM 1323 O O . LEU A 1 170 ? 20.141 -2.779 0.452 1.00 93.25 170 LEU A O 1
ATOM 1327 N N . LEU A 1 171 ? 20.962 -4.826 0.778 1.00 93.25 171 LEU A N 1
ATOM 1328 C CA . LEU A 1 171 ? 20.719 -4.799 2.228 1.00 93.25 171 LEU A CA 1
ATOM 1329 C C . LEU A 1 171 ? 21.518 -3.700 2.943 1.00 93.25 171 LEU A C 1
ATOM 1331 O O . LEU A 1 171 ? 21.028 -3.108 3.907 1.00 93.25 171 LEU A O 1
ATOM 1335 N N . ARG A 1 172 ? 22.736 -3.386 2.486 1.00 91.88 172 ARG A N 1
ATOM 1336 C CA . ARG A 1 172 ? 23.517 -2.255 3.012 1.00 91.88 172 ARG A CA 1
ATOM 1337 C C . ARG A 1 172 ? 22.865 -0.917 2.685 1.00 91.88 172 ARG A C 1
ATOM 1339 O O . ARG A 1 172 ? 22.769 -0.094 3.589 1.00 91.88 172 ARG A O 1
ATOM 1346 N N . LEU A 1 173 ? 22.372 -0.735 1.456 1.00 91.69 173 LEU A N 1
ATOM 1347 C CA . LEU A 1 173 ? 21.640 0.473 1.063 1.00 91.69 173 LEU A CA 1
ATOM 1348 C C . LEU A 1 173 ? 20.422 0.708 1.965 1.00 91.69 173 LEU A C 1
ATOM 1350 O O . LEU A 1 173 ? 20.178 1.828 2.393 1.00 91.69 173 LEU A O 1
ATOM 1354 N N . LEU A 1 174 ? 19.687 -0.349 2.306 1.00 91.38 174 LEU A N 1
ATOM 1355 C CA . LEU A 1 174 ? 18.482 -0.213 3.124 1.00 91.38 174 LEU A CA 1
ATOM 1356 C C . LEU A 1 174 ? 18.766 -0.010 4.616 1.00 91.38 174 LEU A C 1
ATOM 1358 O O . LEU A 1 174 ? 17.944 0.569 5.315 1.00 91.38 174 LEU A O 1
ATOM 1362 N N . THR A 1 175 ? 19.893 -0.501 5.135 1.00 90.50 175 THR A N 1
ATOM 1363 C CA . THR A 1 175 ? 20.118 -0.570 6.592 1.00 90.50 175 THR A CA 1
ATOM 1364 C C . THR A 1 175 ? 21.181 0.383 7.119 1.00 90.50 175 THR A C 1
ATOM 1366 O O . THR A 1 175 ? 21.367 0.450 8.337 1.00 90.50 175 THR A O 1
ATOM 1369 N N . ARG A 1 176 ? 21.912 1.088 6.250 1.00 87.06 176 ARG A N 1
ATOM 1370 C CA . ARG A 1 176 ? 23.018 1.962 6.656 1.00 87.06 176 ARG A CA 1
ATOM 1371 C C . ARG A 1 176 ? 22.999 3.288 5.912 1.00 87.06 176 ARG A C 1
ATOM 1373 O O . ARG A 1 176 ? 22.701 3.349 4.720 1.00 87.06 176 ARG A O 1
ATOM 1380 N N . VAL A 1 177 ? 23.326 4.348 6.643 1.00 84.25 177 VAL A N 1
ATOM 1381 C CA . VAL A 1 177 ? 23.367 5.720 6.156 1.00 84.25 177 VAL A CA 1
ATOM 1382 C C . VAL A 1 177 ? 24.696 6.372 6.488 1.00 84.25 177 VAL A C 1
ATOM 1384 O O . VAL A 1 177 ? 25.106 6.415 7.643 1.00 84.25 177 VAL A O 1
ATOM 1387 N N . ARG A 1 178 ? 25.351 6.929 5.467 1.00 80.44 178 ARG A N 1
ATOM 1388 C CA . ARG A 1 178 ? 26.466 7.861 5.656 1.00 80.44 178 ARG A CA 1
ATOM 1389 C C . ARG A 1 178 ? 25.926 9.216 6.108 1.00 80.44 178 ARG A C 1
ATOM 1391 O O . ARG A 1 178 ? 25.102 9.794 5.408 1.00 80.44 178 ARG A O 1
ATOM 1398 N N . MET A 1 179 ? 26.382 9.694 7.261 1.00 73.06 179 MET A N 1
ATOM 1399 C CA . MET A 1 179 ? 26.043 11.008 7.815 1.00 73.06 179 MET A CA 1
ATOM 1400 C C . MET A 1 179 ? 27.292 11.697 8.374 1.00 73.06 179 MET A C 1
ATOM 1402 O O . MET A 1 179 ? 28.201 11.029 8.874 1.00 73.06 179 MET A O 1
ATOM 1406 N N . ARG A 1 180 ? 27.336 13.031 8.318 1.00 69.38 180 ARG A N 1
ATOM 1407 C CA . ARG A 1 180 ? 28.330 13.829 9.048 1.00 69.38 180 ARG A CA 1
ATOM 1408 C C . ARG A 1 180 ? 27.771 14.156 10.440 1.00 69.38 180 ARG A C 1
ATOM 1410 O O . ARG A 1 180 ? 26.685 14.724 10.529 1.00 69.38 180 ARG A O 1
ATOM 1417 N N . PRO A 1 181 ? 28.449 13.784 11.539 1.00 58.56 181 PRO A N 1
ATOM 1418 C CA . PRO A 1 181 ? 27.964 14.094 12.880 1.00 58.56 181 PRO A CA 1
ATOM 1419 C C . PRO A 1 181 ? 28.065 15.604 13.164 1.00 58.56 181 PRO A C 1
ATOM 1421 O O . PRO A 1 181 ? 29.146 16.126 13.436 1.00 58.56 181 PRO A O 1
ATOM 1424 N N . GLY A 1 182 ? 26.916 16.287 13.134 1.00 56.50 182 GLY A N 1
ATOM 1425 C CA . GLY A 1 182 ? 26.769 17.724 13.396 1.00 56.50 182 GLY A CA 1
ATOM 1426 C C . GLY A 1 182 ? 27.213 18.633 12.239 1.00 56.50 182 GLY A C 1
ATOM 1427 O O . GLY A 1 182 ? 27.947 18.215 11.347 1.00 56.50 182 GLY A O 1
ATOM 1428 N N . ARG A 1 183 ? 26.812 19.916 12.292 1.00 50.25 183 ARG A N 1
ATOM 1429 C CA . ARG A 1 183 ? 27.139 21.017 11.344 1.00 50.25 183 ARG A CA 1
ATOM 1430 C C . ARG A 1 183 ? 28.638 21.367 11.198 1.00 50.25 183 ARG A C 1
ATOM 1432 O O . ARG A 1 183 ? 28.997 22.484 10.819 1.00 50.25 183 ARG A O 1
ATOM 1439 N N . ALA A 1 184 ? 29.553 20.456 11.512 1.00 50.81 184 ALA A N 1
ATOM 1440 C CA . ALA A 1 184 ? 30.971 20.663 11.267 1.00 50.81 184 ALA A CA 1
ATOM 1441 C C . ALA A 1 184 ? 31.253 20.518 9.762 1.00 50.81 184 ALA A C 1
ATOM 1443 O O . ALA A 1 184 ? 31.256 19.409 9.234 1.00 50.81 184 ALA A O 1
ATOM 1444 N N . ARG A 1 185 ? 31.561 21.635 9.085 1.00 53.53 185 ARG A N 1
ATOM 1445 C CA . ARG A 1 185 ? 31.952 21.676 7.656 1.00 53.53 185 ARG A CA 1
ATOM 1446 C C . ARG A 1 185 ? 33.098 20.716 7.278 1.00 53.53 185 ARG A C 1
ATOM 1448 O O . ARG A 1 185 ? 33.222 20.381 6.111 1.00 53.53 185 ARG A O 1
ATOM 1455 N N . ASN A 1 186 ? 33.888 20.246 8.252 1.00 56.16 186 ASN A N 1
ATOM 1456 C CA . ASN A 1 186 ? 35.011 19.314 8.064 1.00 56.16 186 ASN A CA 1
ATOM 1457 C C . ASN A 1 186 ? 34.837 17.979 8.827 1.00 56.16 186 ASN A C 1
ATOM 1459 O O . ASN A 1 186 ? 35.824 17.321 9.158 1.00 56.16 186 ASN A O 1
ATOM 1463 N N . GLY A 1 187 ? 33.608 17.591 9.183 1.00 60.53 187 GLY A N 1
ATOM 1464 C CA . GLY A 1 187 ? 33.344 16.309 9.842 1.00 60.53 187 GLY A CA 1
ATOM 1465 C C . GLY A 1 187 ? 33.530 15.125 8.887 1.00 60.53 187 GLY A C 1
ATOM 1466 O O . GLY A 1 187 ? 33.009 15.141 7.772 1.00 60.53 187 GLY A O 1
ATOM 1467 N N . ALA A 1 188 ? 34.246 14.085 9.323 1.00 71.81 188 ALA A N 1
ATOM 1468 C CA . ALA A 1 188 ? 34.361 12.842 8.561 1.00 71.81 188 ALA A CA 1
ATOM 1469 C C . ALA A 1 188 ? 32.984 12.173 8.411 1.00 71.81 188 ALA A C 1
ATOM 1471 O O . ALA A 1 188 ? 32.204 12.125 9.364 1.00 71.81 188 ALA A O 1
ATOM 1472 N N . TRP A 1 189 ? 32.698 11.635 7.224 1.00 73.12 189 TRP A N 1
ATOM 1473 C CA . TRP A 1 189 ? 31.502 10.831 6.991 1.00 73.12 189 TRP A CA 1
ATOM 1474 C C . TRP A 1 189 ? 31.550 9.560 7.834 1.00 73.12 189 TRP A C 1
ATOM 1476 O O . TRP A 1 189 ? 32.503 8.783 7.754 1.00 73.12 189 TRP A O 1
ATOM 1486 N N . ILE A 1 190 ? 30.506 9.331 8.625 1.00 77.88 190 ILE A N 1
ATOM 1487 C CA . ILE A 1 190 ? 30.364 8.123 9.431 1.00 77.88 190 ILE A CA 1
ATOM 1488 C C . ILE A 1 190 ? 29.229 7.291 8.864 1.00 77.88 190 ILE A C 1
ATOM 1490 O O . ILE A 1 190 ? 28.155 7.793 8.543 1.00 77.88 190 ILE A O 1
ATOM 1494 N N . ASP A 1 191 ? 29.481 5.996 8.754 1.00 81.00 191 ASP A N 1
ATOM 1495 C CA . ASP A 1 191 ? 28.493 5.017 8.343 1.00 81.00 191 ASP A CA 1
ATOM 1496 C C . ASP A 1 191 ? 27.699 4.524 9.564 1.00 81.00 191 ASP A C 1
ATOM 1498 O O . ASP A 1 191 ? 28.230 3.846 10.451 1.00 81.00 191 ASP A O 1
ATOM 1502 N N . VAL A 1 192 ? 26.421 4.888 9.626 1.00 82.88 192 VAL A N 1
ATOM 1503 C CA . VAL A 1 192 ? 25.549 4.726 10.795 1.00 82.88 192 VAL A CA 1
ATOM 1504 C C . VAL A 1 192 ? 24.371 3.812 10.441 1.00 82.88 192 VAL A C 1
ATOM 1506 O O . VAL A 1 192 ? 23.774 3.961 9.374 1.00 82.88 192 VAL A O 1
ATOM 1509 N N . PRO A 1 193 ? 24.016 2.833 11.293 1.00 86.50 193 PRO A N 1
ATOM 1510 C CA . PRO A 1 193 ? 22.857 1.982 11.044 1.00 86.50 193 PRO A CA 1
ATOM 1511 C C . PRO A 1 193 ? 21.541 2.765 11.147 1.00 86.50 193 PRO A C 1
ATOM 1513 O O . PRO A 1 193 ? 21.397 3.659 11.980 1.00 86.50 193 PRO A O 1
ATOM 1516 N N . VAL A 1 194 ? 20.561 2.384 10.331 1.00 86.81 194 VAL A N 1
ATOM 1517 C CA . VAL A 1 194 ? 19.191 2.906 10.411 1.00 86.81 194 VAL A CA 1
ATOM 1518 C C . VAL A 1 194 ? 18.447 2.217 11.556 1.00 86.81 194 VAL A C 1
ATOM 1520 O O . VAL A 1 194 ? 18.341 0.991 11.581 1.00 86.81 194 VAL A O 1
ATOM 1523 N N . ASP A 1 195 ? 17.897 3.001 12.485 1.00 87.00 195 ASP A N 1
ATOM 1524 C CA . ASP A 1 195 ? 17.078 2.493 13.592 1.00 87.00 195 ASP A CA 1
ATOM 1525 C C . ASP A 1 195 ? 15.589 2.441 13.207 1.00 87.00 195 ASP A C 1
ATOM 1527 O O . ASP A 1 195 ? 14.816 3.375 13.442 1.00 87.00 195 ASP A O 1
ATOM 1531 N N . PHE A 1 196 ? 15.175 1.314 12.625 1.00 88.06 196 PHE A N 1
ATOM 1532 C CA . PHE A 1 196 ? 13.787 1.067 12.219 1.00 88.06 196 PHE A CA 1
ATOM 1533 C C . PHE A 1 196 ? 12.791 0.990 13.388 1.00 88.06 196 PHE A C 1
ATOM 1535 O O . PHE A 1 196 ? 11.586 1.110 13.160 1.00 88.06 196 PHE A O 1
ATOM 1542 N N . ALA A 1 197 ? 13.243 0.823 14.638 1.00 85.75 197 ALA A N 1
ATOM 1543 C CA . ALA A 1 197 ? 12.337 0.830 15.786 1.00 85.75 197 ALA A CA 1
ATOM 1544 C C . ALA A 1 197 ? 11.817 2.250 16.075 1.00 85.75 197 ALA A C 1
ATOM 1546 O O . ALA A 1 197 ? 10.656 2.412 16.469 1.00 85.75 197 ALA A O 1
ATOM 1547 N N . ARG A 1 198 ? 12.650 3.273 15.826 1.00 81.31 198 ARG A N 1
ATOM 1548 C CA . ARG A 1 198 ? 12.348 4.694 16.081 1.00 81.31 198 ARG A CA 1
ATOM 1549 C C . ARG A 1 198 ? 11.666 5.422 14.925 1.00 81.31 198 ARG A C 1
ATOM 1551 O O . ARG A 1 198 ? 11.017 6.435 15.166 1.00 81.31 198 ARG A O 1
ATOM 1558 N N . LEU A 1 199 ? 11.806 4.938 13.692 1.00 83.62 199 LEU A N 1
ATOM 1559 C CA . LEU A 1 199 ? 11.181 5.560 12.520 1.00 83.62 199 LEU A CA 1
ATOM 1560 C C . LEU A 1 199 ? 9.658 5.440 12.574 1.00 83.62 199 LEU A C 1
ATOM 1562 O O . LEU A 1 199 ? 9.145 4.344 12.773 1.00 83.62 199 LEU A O 1
ATOM 1566 N N . SER A 1 200 ? 8.916 6.526 12.366 1.00 82.06 200 SER A N 1
ATOM 1567 C CA . SER A 1 200 ? 7.450 6.459 12.376 1.00 82.06 200 SER A CA 1
ATOM 1568 C C . SER A 1 200 ? 6.919 5.570 11.238 1.00 82.06 200 SER A C 1
ATOM 1570 O O . SER A 1 200 ? 7.594 5.363 10.226 1.00 82.06 200 SER A O 1
ATOM 1572 N N . SER A 1 201 ? 5.725 4.994 11.402 1.00 78.81 201 SER A N 1
ATOM 1573 C CA . SER A 1 201 ? 5.130 4.113 10.383 1.00 78.81 201 SER A CA 1
ATOM 1574 C C . SER A 1 201 ? 4.840 4.847 9.070 1.00 78.81 201 SER A C 1
ATOM 1576 O O . SER A 1 201 ? 4.927 4.254 7.998 1.00 78.81 201 SER A O 1
ATOM 1578 N N . GLU A 1 202 ? 4.590 6.154 9.129 1.00 80.56 202 GLU A N 1
ATOM 1579 C CA . GLU A 1 202 ? 4.386 7.009 7.961 1.00 80.56 202 GLU A CA 1
ATOM 1580 C C . GLU A 1 202 ? 5.591 7.074 7.032 1.00 80.56 202 GLU A C 1
ATOM 1582 O O . GLU A 1 202 ? 5.440 7.327 5.839 1.00 80.56 202 GLU A O 1
ATOM 1587 N N . TYR A 1 203 ? 6.783 6.825 7.566 1.00 82.44 203 TYR A N 1
ATOM 1588 C CA . TYR A 1 203 ? 8.011 6.836 6.792 1.00 82.44 203 TYR A CA 1
ATOM 1589 C C . TYR A 1 203 ? 7.999 5.775 5.679 1.00 82.44 203 TYR A C 1
ATOM 1591 O O . TYR A 1 203 ? 8.580 5.980 4.618 1.00 82.44 203 TYR A O 1
ATOM 1599 N N . ILE A 1 204 ? 7.252 4.680 5.867 1.00 84.75 204 ILE A N 1
ATOM 1600 C CA . ILE A 1 204 ? 6.973 3.684 4.820 1.00 84.75 204 ILE A CA 1
ATOM 1601 C C . ILE A 1 204 ? 6.337 4.350 3.589 1.00 84.75 204 ILE A C 1
ATOM 1603 O O . ILE A 1 204 ? 6.676 4.010 2.457 1.00 84.75 204 ILE A O 1
ATOM 1607 N N . GLY A 1 205 ? 5.426 5.300 3.812 1.00 81.31 205 GLY A N 1
ATOM 1608 C CA . GLY A 1 205 ? 4.765 6.064 2.759 1.00 81.31 205 GLY A CA 1
ATOM 1609 C C . GLY A 1 205 ? 5.709 7.012 2.033 1.00 81.31 205 GLY A C 1
ATOM 1610 O O . GLY A 1 205 ? 5.677 7.076 0.808 1.00 81.31 205 GLY A O 1
ATOM 1611 N N . VAL A 1 206 ? 6.593 7.687 2.773 1.00 80.81 206 VAL A N 1
ATOM 1612 C CA . VAL A 1 206 ? 7.566 8.613 2.175 1.00 80.81 206 VAL A CA 1
ATOM 1613 C C . VAL A 1 206 ? 8.557 7.882 1.272 1.00 80.81 206 VAL A C 1
ATOM 1615 O O . VAL A 1 206 ? 8.811 8.316 0.151 1.00 80.81 206 VAL A O 1
ATOM 1618 N N . LEU A 1 207 ? 9.055 6.724 1.720 1.00 84.12 207 LEU A N 1
ATOM 1619 C CA . LEU A 1 207 ? 9.938 5.883 0.908 1.00 84.12 207 LEU A CA 1
ATOM 1620 C C . LEU A 1 207 ? 9.279 5.457 -0.405 1.00 84.12 207 LEU A C 1
ATOM 1622 O O . LEU A 1 207 ? 9.955 5.349 -1.424 1.00 84.12 207 LEU A O 1
ATOM 1626 N N . TYR A 1 208 ? 7.969 5.214 -0.383 1.00 81.88 208 TYR A N 1
ATOM 1627 C CA . TYR A 1 208 ? 7.223 4.852 -1.578 1.00 81.88 208 TYR A CA 1
ATOM 1628 C C . TYR A 1 208 ? 6.975 6.034 -2.511 1.00 81.88 208 TYR A C 1
ATOM 1630 O O . TYR A 1 208 ? 7.156 5.894 -3.717 1.00 81.88 208 TYR A O 1
ATOM 1638 N N . GLU A 1 209 ? 6.606 7.198 -1.978 1.00 78.44 209 GLU A N 1
ATOM 1639 C CA . GLU A 1 209 ? 6.431 8.410 -2.783 1.00 78.44 209 GLU A CA 1
ATOM 1640 C C . GLU A 1 209 ? 7.709 8.747 -3.558 1.00 78.44 209 GLU A C 1
ATOM 1642 O O . GLU A 1 209 ? 7.647 9.021 -4.755 1.00 78.44 209 GLU A O 1
ATOM 1647 N N . GLY A 1 210 ? 8.874 8.615 -2.914 1.00 78.19 210 GLY A N 1
ATOM 1648 C CA . GLY A 1 210 ? 10.169 8.800 -3.568 1.00 78.19 210 GLY A CA 1
ATOM 1649 C C . GLY A 1 210 ? 10.416 7.863 -4.758 1.00 78.19 210 GLY A C 1
ATOM 1650 O O . GLY A 1 210 ? 11.238 8.178 -5.610 1.00 78.19 210 GLY A O 1
ATOM 1651 N N . LEU A 1 211 ? 9.703 6.737 -4.866 1.00 81.56 211 LEU A N 1
ATOM 1652 C CA . LEU A 1 211 ? 9.779 5.829 -6.017 1.00 81.56 211 LEU A CA 1
ATOM 1653 C C . LEU A 1 211 ? 8.818 6.219 -7.149 1.00 81.56 211 LEU A C 1
ATOM 1655 O O . LEU A 1 211 ? 9.077 5.911 -8.308 1.00 81.56 211 LEU A O 1
ATOM 1659 N N . LEU A 1 212 ? 7.717 6.910 -6.856 1.00 76.31 212 LEU A N 1
ATOM 1660 C CA . LEU A 1 212 ? 6.701 7.235 -7.865 1.00 76.31 212 LEU A CA 1
ATOM 1661 C C . LEU A 1 212 ? 7.197 8.213 -8.936 1.00 76.31 212 LEU A C 1
ATOM 1663 O O . LEU A 1 212 ? 6.666 8.234 -10.044 1.00 76.31 212 LEU A O 1
ATOM 1667 N N . ASP A 1 213 ? 8.235 8.984 -8.623 1.00 73.56 213 ASP A N 1
ATOM 1668 C CA . ASP A 1 213 ? 8.823 9.963 -9.535 1.00 73.56 213 ASP A CA 1
ATOM 1669 C C . ASP A 1 213 ? 9.680 9.341 -10.644 1.00 73.56 213 ASP A C 1
ATOM 1671 O O . ASP A 1 213 ? 10.213 10.084 -11.468 1.00 73.56 213 ASP A O 1
ATOM 1675 N N . PHE A 1 214 ? 9.857 8.018 -10.683 1.00 82.12 214 PHE A N 1
ATOM 1676 C CA . PHE A 1 214 ? 10.819 7.374 -11.573 1.00 82.12 214 PHE A CA 1
ATOM 1677 C C . PHE A 1 214 ? 10.179 6.443 -12.600 1.00 82.12 214 PHE A C 1
ATOM 1679 O O . PHE A 1 214 ? 9.223 5.718 -12.334 1.00 82.12 214 PHE A O 1
ATOM 1686 N N . GLU A 1 215 ? 10.783 6.418 -13.784 1.00 84.69 215 GLU A N 1
ATOM 1687 C CA . GLU A 1 215 ? 10.485 5.461 -14.840 1.00 84.69 215 GLU A CA 1
ATOM 1688 C C . GLU A 1 215 ? 11.710 4.609 -15.154 1.00 84.69 215 GLU A C 1
ATOM 1690 O O . GLU A 1 215 ? 12.837 5.108 -15.240 1.00 84.69 215 GLU A O 1
ATOM 1695 N N . LEU A 1 216 ? 11.469 3.320 -15.387 1.00 89.62 216 LEU A N 1
ATOM 1696 C CA . LEU A 1 216 ? 12.486 2.382 -15.835 1.00 89.62 216 LEU A CA 1
ATOM 1697 C C . LEU A 1 216 ? 12.696 2.487 -17.345 1.00 89.62 216 LEU A C 1
ATOM 1699 O O . LEU A 1 216 ? 11.765 2.356 -18.143 1.00 89.62 216 LEU A O 1
ATOM 1703 N N . LYS A 1 217 ? 13.953 2.676 -17.736 1.00 89.56 217 LYS A N 1
ATOM 1704 C CA . LYS A 1 217 ? 14.414 2.659 -19.123 1.00 89.56 217 LYS A CA 1
ATOM 1705 C C . LYS A 1 217 ? 15.556 1.665 -19.287 1.00 89.56 217 LYS A C 1
ATOM 1707 O O . LYS A 1 217 ? 16.158 1.220 -18.315 1.00 89.56 217 LYS A O 1
ATOM 1712 N N . GLN A 1 218 ? 15.822 1.304 -20.535 1.00 90.19 218 GLN A N 1
ATOM 1713 C CA . GLN A 1 218 ? 16.929 0.439 -20.920 1.00 90.19 218 GLN A CA 1
ATOM 1714 C C . GLN A 1 218 ? 17.781 1.188 -21.944 1.00 90.19 218 GLN A C 1
ATOM 1716 O O . GLN A 1 218 ? 17.228 1.775 -22.877 1.00 90.19 218 GLN A O 1
ATOM 1721 N N . ALA A 1 219 ? 19.100 1.207 -21.751 1.00 88.62 219 ALA A N 1
ATOM 1722 C CA . ALA A 1 219 ? 20.021 1.796 -22.715 1.00 88.62 219 ALA A CA 1
ATOM 1723 C C . ALA A 1 219 ? 19.989 0.978 -24.014 1.00 88.62 219 ALA A C 1
ATOM 1725 O O . ALA A 1 219 ? 19.888 -0.250 -23.972 1.00 88.62 219 ALA A O 1
ATOM 1726 N N . ALA A 1 220 ? 20.049 1.644 -25.167 1.00 87.31 220 ALA A N 1
ATOM 1727 C CA . ALA A 1 220 ? 20.047 0.951 -26.453 1.00 87.31 220 ALA A CA 1
ATOM 1728 C C . ALA A 1 220 ? 21.354 0.164 -26.650 1.00 87.31 220 ALA A C 1
ATOM 1730 O O . ALA A 1 220 ? 22.373 0.513 -26.061 1.00 87.31 220 ALA A O 1
ATOM 1731 N N . ASP A 1 221 ? 21.328 -0.873 -27.493 1.00 81.06 221 ASP A N 1
ATOM 1732 C CA . ASP A 1 221 ? 22.406 -1.872 -27.621 1.00 81.06 221 ASP A CA 1
ATOM 1733 C C . ASP A 1 221 ? 23.782 -1.310 -28.058 1.00 81.06 221 ASP A C 1
ATOM 1735 O O . ASP A 1 221 ? 24.791 -1.988 -27.883 1.00 81.06 221 ASP A O 1
ATOM 1739 N N . ASP A 1 222 ? 23.856 -0.074 -28.569 1.00 85.00 222 ASP A N 1
ATOM 1740 C CA . ASP A 1 222 ? 25.113 0.598 -28.960 1.00 85.00 222 ASP A CA 1
ATOM 1741 C C . ASP A 1 222 ? 25.190 2.074 -28.513 1.00 85.00 222 ASP A C 1
ATOM 1743 O O . ASP A 1 222 ? 25.989 2.861 -29.025 1.00 85.00 222 ASP A O 1
ATOM 1747 N N . ASP A 1 223 ? 24.345 2.479 -27.561 1.00 85.56 223 ASP A N 1
ATOM 1748 C CA . ASP A 1 223 ? 24.256 3.877 -27.129 1.00 85.56 223 ASP A CA 1
ATOM 1749 C C . ASP A 1 223 ? 24.217 3.964 -25.595 1.00 85.56 223 ASP A C 1
ATOM 1751 O O . ASP A 1 223 ? 23.147 3.807 -24.991 1.00 85.56 223 ASP A O 1
ATOM 1755 N N . PRO A 1 224 ? 25.379 4.155 -24.938 1.00 89.31 224 PRO A N 1
ATOM 1756 C CA . PRO A 1 224 ? 25.433 4.288 -23.489 1.00 89.31 224 PRO A CA 1
ATOM 1757 C C . PRO A 1 224 ? 24.718 5.561 -23.033 1.00 89.31 224 PRO A C 1
ATOM 1759 O O . PRO A 1 224 ? 24.590 6.536 -23.778 1.00 89.31 224 PRO A O 1
ATOM 1762 N N . VAL A 1 225 ? 24.278 5.566 -21.778 1.00 89.06 225 VAL A N 1
ATOM 1763 C CA . VAL A 1 225 ? 23.583 6.710 -21.177 1.00 89.06 225 VAL A CA 1
ATOM 1764 C C . VAL A 1 225 ? 24.463 7.340 -20.105 1.00 89.06 225 VAL A C 1
ATOM 1766 O O . VAL A 1 225 ? 24.965 6.655 -19.217 1.00 89.06 225 VAL A O 1
ATOM 1769 N N . ILE A 1 226 ? 24.634 8.658 -20.183 1.00 87.44 226 ILE A N 1
ATOM 1770 C CA . ILE A 1 226 ? 25.394 9.468 -19.233 1.00 87.44 226 ILE A CA 1
ATOM 1771 C C . ILE A 1 226 ? 24.410 10.269 -18.380 1.00 87.44 226 ILE A C 1
ATOM 1773 O O . ILE A 1 226 ? 23.582 11.019 -18.900 1.00 87.44 226 ILE A O 1
ATOM 1777 N N . PHE A 1 227 ? 24.533 10.130 -17.064 1.00 85.06 227 PHE A N 1
ATOM 1778 C CA . PHE A 1 227 ? 23.957 11.044 -16.087 1.00 85.06 227 PHE A CA 1
ATOM 1779 C C . PHE A 1 227 ? 24.971 12.142 -15.809 1.00 85.06 227 PHE A C 1
ATOM 1781 O O . PHE A 1 227 ? 26.081 11.874 -15.344 1.00 85.06 227 PHE A O 1
ATOM 1788 N N . LEU A 1 228 ? 24.593 13.380 -16.098 1.00 82.50 228 LEU A N 1
ATOM 1789 C CA . LEU A 1 228 ? 25.458 14.527 -15.848 1.00 82.50 228 LEU A CA 1
ATOM 1790 C C . LEU A 1 228 ? 25.405 14.913 -14.369 1.00 82.50 228 LEU A C 1
ATOM 1792 O O . LEU A 1 228 ? 24.332 14.919 -13.779 1.00 82.50 228 LEU A O 1
ATOM 1796 N N . ALA A 1 229 ? 26.538 15.274 -13.776 1.00 79.31 229 ALA A N 1
ATOM 1797 C CA . ALA A 1 229 ? 26.630 15.744 -12.392 1.00 79.31 229 ALA A CA 1
ATOM 1798 C C . ALA A 1 229 ? 26.204 17.216 -12.266 1.00 79.31 229 ALA A C 1
ATOM 1800 O O . ALA A 1 229 ? 26.995 18.083 -11.903 1.00 79.31 229 ALA A O 1
ATOM 1801 N N . VAL A 1 230 ? 24.966 17.520 -12.664 1.00 71.44 230 VAL A N 1
ATOM 1802 C CA . VAL A 1 230 ? 24.428 18.885 -12.661 1.00 71.44 230 VAL A CA 1
ATOM 1803 C C . VAL A 1 230 ? 22.939 18.873 -12.331 1.00 71.44 230 VAL A C 1
ATOM 1805 O O . VAL A 1 230 ? 22.171 18.164 -12.987 1.00 71.44 230 VAL A O 1
ATOM 1808 N N . GLY A 1 231 ? 22.514 19.690 -11.362 1.00 68.94 231 GLY A N 1
ATOM 1809 C CA . GLY A 1 231 ? 21.122 19.752 -10.903 1.00 68.94 231 GLY A CA 1
ATOM 1810 C C . GLY A 1 231 ? 20.562 18.360 -10.579 1.00 68.94 231 GLY A C 1
ATOM 1811 O O . GLY A 1 231 ? 21.219 17.554 -9.932 1.00 68.94 231 GLY A O 1
ATOM 1812 N N . ASN A 1 232 ? 19.386 18.026 -11.123 1.00 65.31 232 ASN A N 1
ATOM 1813 C CA . ASN A 1 232 ? 18.692 16.741 -10.905 1.00 65.31 232 ASN A CA 1
ATOM 1814 C C . ASN A 1 232 ? 19.286 15.533 -11.662 1.00 65.31 232 ASN A C 1
ATOM 1816 O O . ASN A 1 232 ? 18.553 14.598 -11.989 1.00 65.31 232 ASN A O 1
ATOM 1820 N N . GLN A 1 233 ? 20.571 15.573 -12.004 1.00 78.56 233 GLN A N 1
ATOM 1821 C CA . GLN A 1 233 ? 21.281 14.536 -12.752 1.00 78.56 233 GLN A CA 1
ATOM 1822 C C . GLN A 1 233 ? 20.561 14.067 -14.036 1.00 78.56 233 GLN A C 1
ATOM 1824 O O . GLN A 1 233 ? 20.084 12.930 -14.121 1.00 78.56 233 GLN A O 1
ATOM 1829 N N . PRO A 1 234 ? 20.427 14.925 -15.065 1.00 80.44 234 PRO A N 1
ATOM 1830 C CA . PRO A 1 234 ? 19.716 14.556 -16.281 1.00 80.44 234 PRO A CA 1
ATOM 1831 C C . PRO A 1 234 ? 20.446 13.435 -17.035 1.00 80.44 234 PRO A C 1
ATOM 1833 O O . PRO A 1 234 ? 21.665 13.472 -17.212 1.00 80.44 234 PRO A O 1
ATOM 1836 N N . ALA A 1 235 ? 19.671 12.457 -17.508 1.00 84.62 235 ALA A N 1
ATOM 1837 C CA . ALA A 1 235 ? 20.164 11.321 -18.276 1.00 84.62 235 ALA A CA 1
ATOM 1838 C C . ALA A 1 235 ? 20.051 11.587 -19.782 1.00 84.62 235 ALA A C 1
ATOM 1840 O O . ALA A 1 235 ? 18.950 11.822 -20.291 1.00 84.62 235 ALA A O 1
ATOM 1841 N N . PHE A 1 236 ? 21.167 11.484 -20.499 1.00 85.50 236 PHE A N 1
ATOM 1842 C CA . PHE A 1 236 ? 21.220 11.607 -21.954 1.00 85.50 236 PHE A CA 1
ATOM 1843 C C . PHE A 1 236 ? 21.938 10.416 -22.572 1.00 85.50 236 PHE A C 1
ATOM 1845 O O . PHE A 1 236 ? 22.903 9.902 -22.013 1.00 85.50 236 PHE A O 1
ATOM 1852 N N . THR A 1 237 ? 21.495 9.998 -23.753 1.00 89.19 237 THR A N 1
ATOM 1853 C CA . THR A 1 237 ? 22.293 9.068 -24.561 1.00 89.19 237 THR A CA 1
ATOM 1854 C C . THR A 1 237 ? 23.569 9.756 -25.045 1.00 89.19 237 THR A C 1
ATOM 1856 O O . THR A 1 237 ? 23.580 10.968 -25.290 1.00 89.19 237 THR A O 1
ATOM 1859 N N . LEU A 1 238 ? 24.648 8.995 -25.202 1.00 87.69 238 LEU A N 1
ATOM 1860 C CA . LEU A 1 238 ? 25.915 9.513 -25.707 1.00 87.69 238 LEU A CA 1
ATOM 1861 C C . LEU A 1 238 ? 25.743 10.133 -27.098 1.00 87.69 238 LEU A C 1
ATOM 1863 O O . LEU A 1 238 ? 26.246 11.226 -27.345 1.00 87.69 238 LEU A O 1
ATOM 1867 N N . SER A 1 239 ? 24.952 9.505 -27.969 1.00 87.81 239 SER A N 1
ATOM 1868 C CA . SER A 1 239 ? 24.669 10.037 -29.307 1.00 87.81 239 SER A CA 1
ATOM 1869 C C . SER A 1 239 ? 23.927 11.382 -29.264 1.00 87.81 239 SER A C 1
ATOM 1871 O O . SER A 1 239 ? 24.229 12.288 -30.045 1.00 87.81 239 SER A O 1
ATOM 1873 N N . GLN A 1 240 ? 22.990 11.567 -28.322 1.00 88.00 240 GLN A N 1
ATOM 1874 C CA . GLN A 1 240 ? 22.358 12.874 -28.100 1.00 88.00 240 GLN A CA 1
ATOM 1875 C C . GLN A 1 240 ? 23.385 13.918 -27.664 1.00 88.00 240 GLN A C 1
ATOM 1877 O O . GLN A 1 240 ? 23.386 15.021 -28.208 1.00 88.00 240 GLN A O 1
ATOM 1882 N N . LEU A 1 241 ? 24.263 13.575 -26.722 1.00 86.75 241 LEU A N 1
ATOM 1883 C CA . LEU A 1 241 ? 25.284 14.480 -26.197 1.00 86.75 241 LEU A CA 1
ATOM 1884 C C . LEU A 1 241 ? 26.320 14.884 -27.255 1.00 86.75 241 LEU A C 1
ATOM 1886 O O . LEU A 1 241 ? 26.687 16.058 -27.336 1.00 86.75 241 LEU A O 1
ATOM 1890 N N . GLU A 1 242 ? 26.753 13.950 -28.101 1.00 87.81 242 GLU A N 1
ATOM 1891 C CA . GLU A 1 242 ? 27.676 14.206 -29.214 1.00 87.81 242 GLU A CA 1
ATOM 1892 C C . GLU A 1 242 ? 27.071 15.155 -30.261 1.00 87.81 242 GLU A C 1
ATOM 1894 O O . GLU A 1 242 ? 27.790 15.980 -30.832 1.00 87.81 242 GLU A O 1
ATOM 1899 N N . SER A 1 243 ? 25.749 15.093 -30.465 1.00 88.06 243 SER A N 1
ATOM 1900 C CA . SER A 1 243 ? 25.020 15.959 -31.403 1.00 88.06 243 SER A CA 1
ATOM 1901 C C . SER A 1 243 ? 24.834 17.407 -30.923 1.00 88.06 243 SER A C 1
ATOM 1903 O O . SER A 1 243 ? 24.424 18.270 -31.704 1.00 88.06 243 SER A O 1
ATOM 1905 N N . LEU A 1 244 ? 25.132 17.703 -29.650 1.00 88.06 244 LEU A N 1
ATOM 1906 C CA . LEU A 1 244 ? 24.973 19.044 -29.093 1.00 88.06 244 LEU A CA 1
ATOM 1907 C C . LEU A 1 244 ? 26.041 20.013 -29.624 1.00 88.06 244 LEU A C 1
ATOM 1909 O O . LEU A 1 244 ? 27.232 19.702 -29.732 1.00 88.06 244 LEU A O 1
ATOM 1913 N N . SER A 1 245 ? 25.605 21.242 -29.914 1.00 87.12 245 SER A N 1
ATOM 1914 C CA . SER A 1 245 ? 26.514 22.335 -30.265 1.00 87.12 245 SER A CA 1
ATOM 1915 C C . SER A 1 245 ? 27.286 22.827 -29.037 1.00 87.12 245 SER A C 1
ATOM 1917 O O . SER A 1 245 ? 26.754 22.802 -27.926 1.00 87.12 245 SER A O 1
ATOM 1919 N N . ASP A 1 246 ? 28.498 23.356 -29.232 1.00 86.44 246 ASP A N 1
ATOM 1920 C CA . ASP A 1 246 ? 29.324 23.896 -28.135 1.00 86.44 246 ASP A CA 1
ATOM 1921 C C . ASP A 1 246 ? 28.580 24.967 -27.322 1.00 86.44 246 ASP A C 1
ATOM 1923 O O . ASP A 1 246 ? 28.653 25.001 -26.094 1.00 86.44 246 ASP A O 1
ATOM 1927 N N . LYS A 1 247 ? 27.776 25.796 -28.002 1.00 83.88 247 LYS A N 1
ATOM 1928 C CA . LYS A 1 247 ? 26.923 26.807 -27.367 1.00 83.88 247 LYS A CA 1
ATOM 1929 C C . LYS A 1 247 ? 25.871 26.175 -26.450 1.00 83.88 247 LYS A C 1
ATOM 1931 O O . LYS A 1 247 ? 25.612 26.705 -25.375 1.00 83.88 247 LYS A O 1
ATOM 1936 N N . THR A 1 248 ? 25.264 25.064 -26.865 1.00 81.94 248 THR A N 1
ATOM 1937 C CA . THR A 1 248 ? 24.253 24.346 -26.073 1.00 81.94 248 THR A CA 1
ATOM 1938 C C . THR A 1 248 ? 24.879 23.665 -24.861 1.00 81.94 248 THR A C 1
ATOM 1940 O O . THR A 1 248 ? 24.299 23.718 -23.782 1.00 81.94 248 THR A O 1
ATOM 1943 N N . ILE A 1 249 ? 26.069 23.076 -25.016 1.00 82.00 249 ILE A N 1
ATOM 1944 C CA . ILE A 1 249 ? 26.812 22.458 -23.909 1.00 82.00 249 ILE A CA 1
ATOM 1945 C C . ILE A 1 249 ? 27.159 23.523 -22.859 1.00 82.00 249 ILE A C 1
ATOM 1947 O O . ILE A 1 249 ? 26.838 23.345 -21.688 1.00 82.00 249 ILE A O 1
ATOM 1951 N N . ALA A 1 250 ? 27.704 24.672 -23.273 1.00 80.38 250 ALA A N 1
ATOM 1952 C CA . ALA A 1 250 ? 27.993 25.779 -22.358 1.00 80.38 250 ALA A CA 1
ATOM 1953 C C . ALA A 1 250 ? 26.726 26.294 -21.641 1.00 80.38 250 ALA A C 1
ATOM 1955 O O . ALA A 1 250 ? 26.739 26.528 -20.434 1.00 80.38 250 ALA A O 1
ATOM 1956 N N . GLN A 1 251 ? 25.604 26.414 -22.362 1.00 79.62 251 GLN A N 1
ATOM 1957 C CA . GLN A 1 251 ? 24.316 26.806 -21.779 1.00 79.62 251 GLN A CA 1
ATOM 1958 C C . GLN A 1 251 ? 23.754 25.775 -20.795 1.00 79.62 251 GLN A C 1
ATOM 1960 O O . GLN A 1 251 ? 23.120 26.174 -19.825 1.00 79.62 251 GLN A O 1
ATOM 1965 N N . LEU A 1 252 ? 23.964 24.475 -21.020 1.00 77.44 252 LEU A N 1
ATOM 1966 C CA . LEU A 1 252 ? 23.485 23.413 -20.132 1.00 77.44 252 LEU A CA 1
ATOM 1967 C C . LEU A 1 252 ? 24.104 23.543 -18.733 1.00 77.44 252 LEU A C 1
ATOM 1969 O O . LEU A 1 252 ? 23.381 23.511 -17.740 1.00 77.44 252 LEU A O 1
ATOM 1973 N N . PHE A 1 253 ? 25.419 23.763 -18.661 1.00 74.44 253 PHE A N 1
ATOM 1974 C CA . PHE A 1 253 ? 26.136 23.930 -17.393 1.00 74.44 253 PHE A CA 1
ATOM 1975 C C . PHE A 1 253 ? 25.902 25.315 -16.745 1.00 74.44 253 PHE A C 1
ATOM 1977 O O . PHE A 1 253 ? 25.825 25.413 -15.520 1.00 74.44 253 PHE A O 1
ATOM 1984 N N . ASP A 1 254 ? 25.692 26.382 -17.529 1.00 72.50 254 ASP A N 1
ATOM 1985 C CA . ASP A 1 254 ? 25.363 27.726 -17.007 1.00 72.50 254 ASP A CA 1
ATOM 1986 C C . ASP A 1 254 ? 23.903 27.847 -16.513 1.00 72.50 254 ASP A C 1
ATOM 1988 O O . ASP A 1 254 ? 23.625 28.470 -15.489 1.00 72.50 254 ASP A O 1
ATOM 1992 N N . ALA A 1 255 ? 22.938 27.235 -17.208 1.00 61.16 255 ALA A N 1
ATOM 1993 C CA . ALA A 1 255 ? 21.520 27.301 -16.841 1.00 61.16 255 ALA A CA 1
ATOM 1994 C C . ALA A 1 255 ? 21.179 26.451 -15.609 1.00 61.16 255 ALA A C 1
ATOM 1996 O O . ALA A 1 255 ? 20.275 26.808 -14.853 1.00 61.16 255 ALA A O 1
ATOM 1997 N N . LEU A 1 256 ? 21.881 25.333 -15.411 1.00 53.44 256 LEU A N 1
ATOM 1998 C CA . LEU A 1 256 ? 21.647 24.449 -14.273 1.00 53.44 256 LEU A CA 1
ATOM 1999 C C . LEU A 1 256 ? 22.368 24.934 -13.004 1.00 53.44 256 LEU A C 1
ATOM 2001 O O . LEU A 1 256 ? 21.764 24.869 -11.941 1.00 53.44 256 LEU A O 1
ATOM 2005 N N . SER A 1 257 ? 23.557 25.544 -13.108 1.00 55.16 257 SER A N 1
ATOM 2006 C CA . SER A 1 257 ? 24.238 26.181 -11.957 1.00 55.16 257 SER A CA 1
ATOM 2007 C C . SER A 1 257 ? 23.508 27.424 -11.418 1.00 55.16 257 SER A C 1
ATOM 2009 O O . SER A 1 257 ? 23.559 27.724 -10.226 1.00 55.16 257 SER A O 1
ATOM 2011 N N . LYS A 1 258 ? 22.769 28.145 -12.273 1.00 49.00 258 LYS A N 1
ATOM 2012 C CA . LYS A 1 258 ? 21.914 29.283 -11.873 1.00 49.00 258 LYS A CA 1
ATOM 2013 C C . LYS A 1 258 ? 20.584 28.874 -11.232 1.00 49.00 258 LYS A C 1
ATOM 2015 O O . LYS A 1 258 ? 19.908 29.722 -10.648 1.00 49.00 258 LYS A O 1
ATOM 2020 N N . ARG A 1 259 ? 20.171 27.609 -11.365 1.00 42.50 259 ARG A N 1
ATOM 2021 C CA . ARG A 1 259 ? 18.922 27.114 -10.768 1.00 42.50 259 ARG A CA 1
ATOM 2022 C C . ARG A 1 259 ? 19.083 26.873 -9.264 1.00 42.50 259 ARG A C 1
ATOM 2024 O O . ARG A 1 259 ? 18.167 27.221 -8.530 1.00 42.50 259 ARG A O 1
ATOM 2031 N N . ASP A 1 260 ? 20.273 26.453 -8.833 1.00 40.22 260 ASP A N 1
ATOM 2032 C CA . ASP A 1 260 ? 20.643 26.300 -7.415 1.00 40.22 260 ASP A CA 1
ATOM 2033 C C . ASP A 1 260 ? 20.725 27.642 -6.661 1.00 40.22 260 ASP A C 1
ATOM 2035 O O . ASP A 1 260 ? 20.519 27.699 -5.455 1.00 40.22 260 ASP A O 1
ATOM 2039 N N . THR A 1 261 ? 20.982 28.760 -7.354 1.00 30.06 261 THR A N 1
ATOM 2040 C CA . THR A 1 261 ? 21.124 30.088 -6.718 1.00 30.06 261 THR A CA 1
ATOM 2041 C C . THR A 1 261 ? 19.824 30.888 -6.627 1.00 30.06 261 THR A C 1
ATOM 2043 O O . THR A 1 261 ? 19.700 31.734 -5.748 1.00 30.06 261 THR A O 1
ATOM 2046 N N . ARG A 1 262 ? 18.831 30.639 -7.493 1.00 28.78 262 ARG A N 1
ATOM 2047 C CA . ARG A 1 262 ? 17.539 31.360 -7.461 1.00 28.78 262 ARG A CA 1
ATOM 2048 C C . ARG A 1 262 ? 16.534 30.820 -6.442 1.00 28.78 262 ARG A C 1
ATOM 2050 O O . ARG A 1 262 ? 15.586 31.528 -6.134 1.00 28.78 262 ARG A O 1
ATOM 2057 N N . ALA A 1 263 ? 16.739 29.618 -5.909 1.00 29.22 263 ALA A N 1
ATOM 2058 C CA . ALA A 1 263 ? 15.883 29.045 -4.866 1.00 29.22 263 ALA A CA 1
ATOM 2059 C C . ALA A 1 263 ? 16.143 29.637 -3.463 1.00 29.22 263 ALA A C 1
ATOM 2061 O O . ALA A 1 263 ? 15.375 29.389 -2.540 1.00 29.22 263 ALA A O 1
ATOM 2062 N N . ILE A 1 264 ? 17.206 30.436 -3.300 1.00 30.27 264 ILE A N 1
ATOM 2063 C CA . ILE A 1 264 ? 17.632 30.979 -2.001 1.00 30.27 264 ILE A CA 1
ATOM 2064 C C . ILE A 1 264 ? 17.004 32.361 -1.707 1.00 30.27 264 ILE A C 1
ATOM 2066 O O . ILE A 1 264 ? 16.876 32.724 -0.540 1.00 30.27 264 ILE A O 1
ATOM 2070 N N . ASP A 1 265 ? 16.547 33.103 -2.725 1.00 25.16 265 ASP A N 1
ATOM 2071 C CA . ASP A 1 265 ? 16.106 34.506 -2.572 1.00 25.16 265 ASP A CA 1
ATOM 2072 C C . ASP A 1 265 ? 14.575 34.730 -2.584 1.00 25.16 265 ASP A C 1
ATOM 2074 O O . ASP A 1 265 ? 14.128 35.853 -2.358 1.00 25.16 265 ASP A O 1
ATOM 2078 N N . GLU A 1 266 ? 13.747 33.698 -2.780 1.00 26.47 266 GLU A N 1
ATOM 2079 C CA . GLU A 1 266 ? 12.276 33.805 -2.700 1.00 26.47 266 GLU A CA 1
ATOM 2080 C C . GLU A 1 266 ? 11.731 32.967 -1.532 1.00 26.47 266 GLU A C 1
ATOM 2082 O O . GLU A 1 266 ? 11.115 31.919 -1.706 1.00 26.47 266 GLU A O 1
ATOM 2087 N N . VAL A 1 267 ? 11.972 33.442 -0.307 1.00 31.81 267 VAL A N 1
ATOM 2088 C CA . VAL A 1 267 ? 11.289 32.960 0.902 1.00 31.81 267 VAL A CA 1
ATOM 2089 C C . VAL A 1 267 ? 10.235 33.990 1.300 1.00 31.81 267 VAL A C 1
ATOM 2091 O O . VAL A 1 267 ? 10.452 34.765 2.222 1.00 31.81 267 VAL A O 1
ATOM 2094 N N . GLU A 1 268 ? 9.106 34.018 0.594 1.00 28.56 268 GLU A N 1
ATOM 2095 C CA . GLU A 1 268 ? 7.843 34.556 1.116 1.00 28.56 268 GLU A CA 1
ATOM 2096 C C . GLU A 1 268 ? 6.655 33.973 0.320 1.00 28.56 268 GLU A C 1
ATOM 2098 O O . GLU A 1 268 ? 6.477 34.251 -0.862 1.00 28.56 268 GLU A O 1
ATOM 2103 N N . ASP A 1 269 ? 5.873 33.154 1.031 1.00 29.44 269 ASP A N 1
ATOM 2104 C CA . ASP A 1 269 ? 4.530 32.628 0.751 1.00 29.44 269 ASP A CA 1
ATOM 2105 C C . ASP A 1 269 ? 4.293 31.617 -0.402 1.00 29.44 269 ASP A C 1
ATOM 2107 O O . ASP A 1 269 ? 4.322 31.920 -1.589 1.00 29.44 269 ASP A O 1
ATOM 2111 N N . ASP A 1 270 ? 3.898 30.408 0.027 1.00 32.62 270 ASP A N 1
ATOM 2112 C CA . ASP A 1 270 ? 3.161 29.366 -0.704 1.00 32.62 270 ASP A CA 1
ATOM 2113 C C . ASP A 1 270 ? 3.796 28.757 -1.971 1.00 32.62 270 ASP A C 1
ATOM 2115 O O . ASP A 1 270 ? 3.286 28.910 -3.075 1.00 32.62 270 ASP A O 1
ATOM 2119 N N . GLU A 1 271 ? 4.795 27.887 -1.800 1.00 27.64 271 GLU A N 1
ATOM 2120 C CA . GLU A 1 271 ? 4.894 26.620 -2.543 1.00 27.64 271 GLU A CA 1
ATOM 2121 C C . GLU A 1 271 ? 5.830 25.655 -1.787 1.00 27.64 271 GLU A C 1
ATOM 2123 O O . GLU A 1 271 ? 6.774 26.065 -1.113 1.00 27.64 271 GLU A O 1
ATOM 2128 N N . ALA A 1 272 ? 5.521 24.355 -1.817 1.00 30.66 272 ALA A N 1
ATOM 2129 C CA . ALA A 1 272 ? 6.334 23.326 -1.174 1.00 30.66 272 ALA A CA 1
ATOM 2130 C C . ALA A 1 272 ? 7.784 23.405 -1.691 1.00 30.66 272 ALA A C 1
ATOM 2132 O O . ALA A 1 272 ? 7.958 23.352 -2.912 1.00 30.66 272 ALA A O 1
ATOM 2133 N N . PRO A 1 273 ? 8.814 23.487 -0.825 1.00 27.00 273 PRO A N 1
ATOM 2134 C CA . PRO A 1 273 ? 10.180 23.389 -1.304 1.00 27.00 273 PRO A CA 1
ATOM 2135 C C . PRO A 1 273 ? 10.342 22.003 -1.926 1.00 27.00 273 PRO A C 1
ATOM 2137 O O . PRO A 1 273 ? 10.071 20.983 -1.281 1.00 27.00 273 PRO A O 1
ATOM 2140 N N . ALA A 1 274 ? 10.702 21.983 -3.210 1.00 32.72 274 ALA A N 1
ATOM 2141 C CA . ALA A 1 274 ? 11.239 20.794 -3.843 1.00 32.72 274 ALA A CA 1
ATOM 2142 C C . ALA A 1 274 ? 12.433 20.318 -3.006 1.00 32.72 274 ALA A C 1
ATOM 2144 O O . ALA A 1 274 ? 13.141 21.132 -2.419 1.00 32.72 274 ALA A O 1
ATOM 2145 N N . ASP A 1 275 ? 12.581 19.002 -2.894 1.00 34.22 275 ASP A N 1
ATOM 2146 C CA . ASP A 1 275 ? 13.612 18.353 -2.092 1.00 34.22 275 ASP A CA 1
ATOM 2147 C C . ASP A 1 275 ? 15.020 18.736 -2.591 1.00 34.22 275 ASP A C 1
ATOM 2149 O O . ASP A 1 275 ? 15.613 18.014 -3.391 1.00 34.22 275 ASP A O 1
ATOM 2153 N N . ASP A 1 276 ? 15.558 19.856 -2.108 1.00 29.78 276 ASP A N 1
ATOM 2154 C CA . ASP A 1 276 ? 16.971 20.212 -2.223 1.00 29.78 276 ASP A CA 1
ATOM 2155 C C . ASP A 1 276 ? 17.723 19.457 -1.125 1.00 29.78 276 ASP A C 1
ATOM 2157 O O . ASP A 1 276 ? 18.055 19.970 -0.055 1.00 29.78 276 ASP A O 1
ATOM 2161 N N . ILE A 1 277 ? 17.929 18.166 -1.371 1.00 34.16 277 ILE A N 1
ATOM 2162 C CA . ILE A 1 277 ? 19.025 17.447 -0.735 1.00 34.16 277 ILE A CA 1
ATOM 2163 C C . ILE A 1 277 ? 20.259 17.945 -1.481 1.00 34.16 277 ILE A C 1
ATOM 2165 O O . ILE A 1 277 ? 20.403 17.640 -2.665 1.00 34.16 277 ILE A O 1
ATOM 2169 N N . GLU A 1 278 ? 21.122 18.725 -0.821 1.00 29.73 278 GLU A N 1
ATOM 2170 C CA . GLU A 1 278 ? 22.501 18.879 -1.288 1.00 29.73 278 GLU A CA 1
ATOM 2171 C C . GLU A 1 278 ? 23.023 17.460 -1.514 1.00 29.73 278 GLU A C 1
ATOM 2173 O O . GLU A 1 278 ? 23.132 16.669 -0.571 1.00 29.73 278 GLU A O 1
ATOM 2178 N N . ASP A 1 279 ? 23.242 17.114 -2.781 1.00 34.09 279 ASP A N 1
ATOM 2179 C CA . ASP A 1 279 ? 23.813 15.848 -3.218 1.00 34.09 279 ASP A CA 1
ATOM 2180 C C . ASP A 1 279 ? 25.300 15.879 -2.837 1.00 34.09 279 ASP A C 1
ATOM 2182 O O . ASP A 1 279 ? 26.204 15.938 -3.661 1.00 34.09 279 ASP A O 1
ATOM 2186 N N . ASP A 1 280 ? 25.549 15.896 -1.528 1.00 31.33 280 ASP A N 1
ATOM 2187 C CA . ASP A 1 280 ? 26.850 15.903 -0.870 1.00 31.33 280 ASP A CA 1
ATOM 2188 C C . ASP A 1 280 ? 27.440 14.476 -0.879 1.00 31.33 280 ASP A C 1
ATOM 2190 O O . ASP A 1 280 ? 28.265 14.090 -0.045 1.00 31.33 280 ASP A O 1
ATOM 2194 N N . ALA A 1 281 ? 26.999 13.652 -1.838 1.00 33.50 281 ALA A N 1
ATOM 2195 C CA . ALA A 1 281 ? 27.752 12.508 -2.289 1.00 33.50 281 ALA A CA 1
ATOM 2196 C C . ALA A 1 281 ? 29.034 13.064 -2.907 1.00 33.50 281 ALA A C 1
ATOM 2198 O O . ALA A 1 281 ? 29.026 13.587 -4.019 1.00 33.50 281 ALA A O 1
ATOM 2199 N N . GLU A 1 282 ? 30.150 12.962 -2.177 1.00 33.56 282 GLU A N 1
ATOM 2200 C CA . GLU A 1 282 ? 31.468 13.025 -2.802 1.00 33.56 282 GLU A CA 1
ATOM 2201 C C . GLU A 1 282 ? 31.398 12.199 -4.086 1.00 33.56 282 GLU A C 1
ATOM 2203 O O . GLU A 1 282 ? 31.142 10.992 -4.040 1.00 33.56 282 GLU A O 1
ATOM 2208 N N . ALA A 1 283 ? 31.565 12.877 -5.221 1.00 33.53 283 ALA A N 1
ATOM 2209 C CA . ALA A 1 283 ? 31.747 12.255 -6.512 1.00 33.53 283 ALA A CA 1
ATOM 2210 C C . ALA A 1 283 ? 33.051 11.445 -6.456 1.00 33.53 283 ALA A C 1
ATOM 2212 O O . ALA A 1 283 ? 34.103 11.882 -6.924 1.00 33.53 283 ALA A O 1
ATOM 2213 N N . GLU A 1 284 ? 33.004 10.252 -5.855 1.00 35.03 284 GLU A N 1
ATOM 2214 C CA . GLU A 1 284 ? 33.875 9.166 -6.277 1.00 35.03 284 GLU A CA 1
ATOM 2215 C C . GLU A 1 284 ? 33.675 9.089 -7.787 1.00 35.03 284 GLU A C 1
ATOM 2217 O O . GLU A 1 284 ? 32.556 8.863 -8.252 1.00 35.03 284 GLU A O 1
ATOM 2222 N N . SER A 1 285 ? 34.735 9.378 -8.551 1.00 37.06 285 SER A N 1
ATOM 2223 C CA . SER A 1 285 ? 34.686 9.273 -10.009 1.00 37.06 285 SER A CA 1
ATOM 2224 C C . SER A 1 285 ? 34.051 7.927 -10.345 1.00 37.06 285 SER A C 1
ATOM 2226 O O . SER A 1 285 ? 34.574 6.912 -9.867 1.00 37.06 285 SER A O 1
ATOM 2228 N N . PRO A 1 286 ? 32.918 7.898 -11.072 1.00 42.97 286 PRO A N 1
ATOM 2229 C CA . PRO A 1 286 ? 32.195 6.660 -11.278 1.00 42.97 286 PRO A CA 1
ATOM 2230 C C . PRO A 1 286 ? 33.166 5.668 -11.905 1.00 42.97 286 PRO A C 1
ATOM 2232 O O . PRO A 1 286 ? 33.740 5.934 -12.962 1.00 42.97 286 PRO A O 1
ATOM 2235 N N . ALA A 1 287 ? 33.402 4.544 -11.224 1.00 44.44 287 ALA A N 1
ATOM 2236 C CA . ALA A 1 287 ? 34.155 3.465 -11.834 1.00 44.44 287 ALA A CA 1
ATOM 2237 C C . ALA A 1 287 ? 33.416 3.098 -13.131 1.00 44.44 287 ALA A C 1
ATOM 2239 O O . ALA A 1 287 ? 32.194 2.900 -13.077 1.00 44.44 287 ALA A O 1
ATOM 2240 N N . PRO A 1 288 ? 34.098 3.056 -14.291 1.00 50.38 288 PRO A N 1
ATOM 2241 C CA . PRO A 1 288 ? 33.437 2.708 -15.536 1.00 50.38 288 PRO A CA 1
ATOM 2242 C C . PRO A 1 288 ? 32.747 1.348 -15.360 1.00 50.38 288 PRO A C 1
ATOM 2244 O O . PRO A 1 288 ? 33.323 0.461 -14.712 1.00 50.38 288 PRO A O 1
ATOM 2247 N N . PRO A 1 289 ? 31.521 1.167 -15.890 1.00 57.00 289 PRO A N 1
ATOM 2248 C CA . PRO A 1 289 ? 30.844 -0.118 -15.823 1.00 57.00 289 PRO A CA 1
ATOM 2249 C C . PRO A 1 289 ? 31.793 -1.196 -16.344 1.00 57.00 289 PRO A C 1
ATOM 2251 O O . PRO A 1 289 ? 32.396 -1.026 -17.404 1.00 57.00 289 PRO A O 1
ATOM 2254 N N . GLN A 1 290 ? 31.928 -2.311 -15.621 1.00 51.81 290 GLN A N 1
ATOM 2255 C CA . GLN A 1 290 ? 32.802 -3.423 -16.034 1.00 51.81 290 GLN A CA 1
ATOM 2256 C C . GLN A 1 290 ? 32.426 -3.982 -17.424 1.00 51.81 290 GLN A C 1
ATOM 2258 O O . GLN A 1 290 ? 33.211 -4.685 -18.052 1.00 51.81 290 GLN A O 1
ATOM 2263 N N . THR A 1 291 ? 31.220 -3.657 -17.890 1.00 57.34 291 THR A N 1
ATOM 2264 C CA . THR A 1 291 ? 30.564 -4.045 -19.141 1.00 57.34 291 THR A CA 1
ATOM 2265 C C . THR A 1 291 ? 30.750 -3.042 -20.287 1.00 57.34 291 THR A C 1
ATOM 2267 O O . THR A 1 291 ? 30.331 -3.331 -21.408 1.00 57.34 291 THR A O 1
ATOM 2270 N N . LEU A 1 292 ? 31.359 -1.873 -20.055 1.00 68.94 292 LEU A N 1
ATOM 2271 C CA . LEU A 1 292 ? 31.473 -0.838 -21.081 1.00 68.94 292 LEU A CA 1
ATOM 2272 C C . LEU A 1 292 ? 32.556 -1.194 -22.114 1.00 68.94 292 LEU A C 1
ATOM 2274 O O . LEU A 1 292 ? 33.717 -1.424 -21.775 1.00 68.94 292 LEU A O 1
ATOM 2278 N N . ASN A 1 293 ? 32.187 -1.210 -23.396 1.00 79.06 293 ASN A N 1
ATOM 2279 C CA . ASN A 1 293 ? 33.125 -1.454 -24.491 1.00 79.06 293 ASN A CA 1
ATOM 2280 C C . ASN A 1 293 ? 34.226 -0.366 -24.507 1.00 79.06 293 ASN A C 1
ATOM 2282 O O . ASN A 1 293 ? 33.887 0.817 -24.407 1.00 79.06 293 ASN A O 1
ATOM 2286 N N . PRO A 1 294 ? 35.517 -0.713 -24.699 1.00 81.12 294 PRO A N 1
ATOM 2287 C CA . PRO A 1 294 ? 36.603 0.262 -24.837 1.00 81.12 294 PRO A CA 1
ATOM 2288 C C . PRO A 1 294 ? 36.316 1.397 -25.831 1.00 81.12 294 PRO A C 1
ATOM 2290 O O . PRO A 1 294 ? 36.687 2.541 -25.586 1.00 81.12 294 PRO A O 1
ATOM 2293 N N . HIS A 1 295 ? 35.606 1.110 -26.927 1.00 83.50 295 HIS A N 1
ATOM 2294 C CA . HIS A 1 295 ? 35.202 2.129 -27.898 1.00 83.50 295 HIS A CA 1
ATOM 2295 C C . HIS A 1 295 ? 34.212 3.148 -27.309 1.00 83.50 295 HIS A C 1
ATOM 2297 O O . HIS A 1 295 ? 34.338 4.350 -27.540 1.00 83.50 295 HIS A O 1
ATOM 2303 N N . HIS A 1 296 ? 33.239 2.684 -26.522 1.00 83.38 296 HIS A N 1
ATOM 2304 C CA . HIS A 1 296 ? 32.308 3.568 -25.823 1.00 83.38 296 HIS A CA 1
ATOM 2305 C C . HIS A 1 296 ? 33.023 4.375 -24.742 1.00 83.38 296 HIS A C 1
ATOM 2307 O O . HIS A 1 296 ? 32.780 5.572 -24.661 1.00 83.38 296 HIS A O 1
ATOM 2313 N N . ALA A 1 297 ? 33.947 3.769 -23.987 1.00 82.81 297 ALA A N 1
ATOM 2314 C CA . ALA A 1 297 ? 34.762 4.481 -22.998 1.00 82.81 297 ALA A CA 1
ATOM 2315 C C . ALA A 1 297 ? 35.509 5.666 -23.634 1.00 82.81 297 ALA A C 1
ATOM 2317 O O . ALA A 1 297 ? 35.382 6.797 -23.176 1.00 82.81 297 ALA A O 1
ATOM 2318 N N . MET A 1 298 ? 36.186 5.429 -24.764 1.00 85.19 298 MET A N 1
ATOM 2319 C CA . MET A 1 298 ? 36.901 6.480 -25.495 1.00 85.19 298 MET A CA 1
ATOM 2320 C C . MET A 1 298 ? 35.984 7.619 -25.959 1.00 85.19 298 MET A C 1
ATOM 2322 O O . MET A 1 298 ? 36.366 8.785 -25.877 1.00 85.19 298 MET A O 1
ATOM 2326 N N . ARG A 1 299 ? 34.781 7.303 -26.456 1.00 87.88 299 ARG A N 1
ATOM 2327 C CA . ARG A 1 299 ? 33.807 8.321 -26.885 1.00 87.88 299 ARG A CA 1
ATOM 2328 C C . ARG A 1 299 ? 33.277 9.142 -25.708 1.00 87.88 299 ARG A C 1
ATOM 2330 O O . ARG A 1 299 ? 33.166 10.361 -25.822 1.00 87.88 299 ARG A O 1
ATOM 2337 N N . VAL A 1 300 ? 32.988 8.487 -24.581 1.00 85.38 300 VAL A N 1
ATOM 2338 C CA . VAL A 1 300 ? 32.558 9.148 -23.339 1.00 85.38 300 VAL A CA 1
ATOM 2339 C C . VAL A 1 300 ? 33.650 10.097 -22.845 1.00 85.38 300 VAL A C 1
ATOM 2341 O O . VAL A 1 300 ? 33.365 11.272 -22.620 1.00 85.38 300 VAL A O 1
ATOM 2344 N N . ASP A 1 301 ? 34.897 9.631 -22.759 1.00 85.88 301 ASP A N 1
ATOM 2345 C CA . ASP A 1 301 ? 36.038 10.443 -22.320 1.00 85.88 301 ASP A CA 1
ATOM 2346 C C . ASP A 1 301 ? 36.267 11.646 -23.248 1.00 85.88 301 ASP A C 1
ATOM 2348 O O . ASP A 1 301 ? 36.479 12.769 -22.783 1.00 85.88 301 ASP A O 1
ATOM 2352 N N . ALA A 1 302 ? 36.163 11.445 -24.568 1.00 86.69 302 ALA A N 1
ATOM 2353 C CA . ALA A 1 302 ? 36.284 12.519 -25.551 1.00 86.69 302 ALA A CA 1
ATOM 2354 C C . ALA A 1 302 ? 35.185 13.580 -25.385 1.00 86.69 302 ALA A C 1
ATOM 2356 O O . ALA A 1 302 ? 35.459 14.783 -25.461 1.00 86.69 302 ALA A O 1
ATOM 2357 N N . TRP A 1 303 ? 33.945 13.152 -25.130 1.00 88.50 303 TRP A N 1
ATOM 2358 C CA . TRP A 1 303 ? 32.846 14.075 -24.880 1.00 88.50 303 TRP A CA 1
ATOM 2359 C C . TRP A 1 303 ? 33.012 14.822 -23.551 1.00 88.50 303 TRP A C 1
ATOM 2361 O O . TRP A 1 303 ? 32.858 16.043 -23.526 1.00 88.50 303 TRP A O 1
ATOM 2371 N N . LEU A 1 304 ? 33.384 14.132 -22.466 1.00 85.19 304 LEU A N 1
ATOM 2372 C CA . LEU A 1 304 ? 33.620 14.751 -21.156 1.00 85.19 304 LEU A CA 1
ATOM 2373 C C . LEU A 1 304 ? 34.759 15.775 -21.211 1.00 85.19 304 LEU A C 1
ATOM 2375 O O . LEU A 1 304 ? 34.628 16.862 -20.651 1.00 85.19 304 LEU A O 1
ATOM 2379 N N . ALA A 1 305 ? 35.838 15.480 -21.942 1.00 85.12 305 ALA A N 1
ATOM 2380 C CA . ALA A 1 305 ? 36.929 16.426 -22.168 1.00 85.12 305 ALA A CA 1
ATOM 2381 C C . ALA A 1 305 ? 36.459 17.676 -22.937 1.00 85.12 305 ALA A C 1
ATOM 2383 O O . ALA A 1 305 ? 36.788 18.801 -22.554 1.00 85.12 305 ALA A O 1
ATOM 2384 N N . ARG A 1 306 ? 35.637 17.501 -23.985 1.00 86.00 306 ARG A N 1
ATOM 2385 C CA . ARG A 1 306 ? 35.017 18.619 -24.722 1.00 86.00 306 ARG A CA 1
ATOM 2386 C C . ARG A 1 306 ? 34.102 19.447 -23.816 1.00 86.00 306 ARG A C 1
ATOM 2388 O O . ARG A 1 306 ? 34.157 20.673 -23.861 1.00 86.00 306 ARG A O 1
ATOM 2395 N N . ALA A 1 307 ? 33.287 18.801 -22.985 1.00 84.00 307 ALA A N 1
ATOM 2396 C CA . ALA A 1 307 ? 32.390 19.477 -22.055 1.00 84.00 307 ALA A CA 1
ATOM 2397 C C . ALA A 1 307 ? 33.156 20.272 -20.983 1.00 84.00 307 ALA A C 1
ATOM 2399 O O . ALA A 1 307 ? 32.807 21.424 -20.734 1.00 84.00 307 ALA A O 1
ATOM 2400 N N . ALA A 1 308 ? 34.226 19.707 -20.411 1.00 82.75 308 ALA A N 1
ATOM 2401 C CA . ALA A 1 308 ? 35.074 20.366 -19.413 1.00 82.75 308 ALA A CA 1
ATOM 2402 C C . ALA A 1 308 ? 35.756 21.628 -19.957 1.00 82.75 308 ALA A C 1
ATOM 2404 O O . ALA A 1 308 ? 35.724 22.680 -19.316 1.00 82.75 308 ALA A O 1
ATOM 2405 N N . ALA A 1 309 ? 36.284 21.556 -21.184 1.00 82.75 309 ALA A N 1
ATOM 2406 C CA . ALA A 1 309 ? 36.888 22.705 -21.853 1.00 82.75 309 ALA A CA 1
ATOM 2407 C C . ALA A 1 309 ? 35.895 23.868 -22.053 1.00 82.75 309 ALA A C 1
ATOM 2409 O O . ALA A 1 309 ? 36.287 25.032 -21.993 1.00 82.75 309 ALA A O 1
ATOM 2410 N N . LEU A 1 310 ? 34.612 23.560 -22.270 1.00 81.38 310 LEU A N 1
ATOM 2411 C CA . LEU A 1 310 ? 33.553 24.549 -22.495 1.00 81.38 310 LEU A CA 1
ATOM 2412 C C . LEU A 1 310 ? 32.927 25.085 -21.198 1.00 81.38 310 LEU A C 1
ATOM 2414 O O . LEU A 1 310 ? 32.407 26.199 -21.200 1.00 81.38 310 LEU A O 1
ATOM 2418 N N . SER A 1 311 ? 32.962 24.317 -20.106 1.00 71.06 311 SER A N 1
ATOM 2419 C CA . SER A 1 311 ? 32.402 24.695 -18.800 1.00 71.06 311 SER A CA 1
ATOM 2420 C C . SER A 1 311 ? 33.407 25.381 -17.866 1.00 71.06 311 SER A C 1
ATOM 2422 O O . SER A 1 311 ? 33.032 25.818 -16.780 1.00 71.06 311 SER A O 1
ATOM 2424 N N . GLY A 1 312 ? 34.674 25.510 -18.278 1.00 68.31 312 GLY A N 1
ATOM 2425 C CA . GLY A 1 312 ? 35.732 26.146 -17.481 1.00 68.31 312 GLY A CA 1
ATOM 2426 C C . GLY A 1 312 ? 36.296 25.256 -16.367 1.00 68.31 312 GLY A C 1
ATOM 2427 O O . GLY A 1 312 ? 37.030 25.743 -15.507 1.00 68.31 312 GLY A O 1
ATOM 2428 N N . VAL A 1 313 ? 35.974 23.960 -16.384 1.00 68.75 313 VAL A N 1
ATOM 2429 C CA . VAL A 1 313 ? 36.511 22.948 -15.468 1.00 68.75 313 VAL A CA 1
ATOM 2430 C C . VAL A 1 313 ? 37.863 22.462 -16.004 1.00 68.75 313 VAL A C 1
ATOM 2432 O O . VAL A 1 313 ? 38.025 22.242 -17.203 1.00 68.75 313 VAL A O 1
ATOM 2435 N N . THR A 1 314 ? 38.876 22.319 -15.143 1.00 60.81 314 THR A N 1
ATOM 2436 C CA . THR A 1 314 ? 40.217 21.898 -15.596 1.00 60.81 314 THR A CA 1
ATOM 2437 C C . THR A 1 314 ? 40.186 20.481 -16.191 1.00 60.81 314 THR A C 1
ATOM 2439 O O . THR A 1 314 ? 39.453 19.624 -15.706 1.00 60.81 314 THR A O 1
ATOM 2442 N N . ASN A 1 315 ? 41.002 20.189 -17.218 1.00 55.53 315 ASN A N 1
ATOM 2443 C CA . ASN A 1 315 ? 41.001 18.885 -17.917 1.00 55.53 315 ASN A CA 1
ATOM 2444 C C . ASN A 1 315 ? 41.173 17.662 -16.987 1.00 55.53 315 ASN A C 1
ATOM 2446 O O . ASN A 1 315 ? 40.707 16.577 -17.318 1.00 55.53 315 ASN A O 1
ATOM 2450 N N . GLY A 1 316 ? 41.808 17.824 -15.819 1.00 58.22 316 GLY A N 1
ATOM 2451 C CA . GLY A 1 316 ? 41.951 16.765 -14.808 1.00 58.22 316 GLY A CA 1
ATOM 2452 C C . GLY A 1 316 ? 40.679 16.464 -14.001 1.00 58.22 316 GLY A C 1
ATOM 2453 O O . GLY A 1 316 ? 40.678 15.535 -13.202 1.00 58.22 316 GLY A O 1
ATOM 2454 N N . GLN A 1 317 ? 39.610 17.237 -14.198 1.00 63.41 317 GLN A N 1
ATOM 2455 C CA . GLN A 1 317 ? 38.326 17.128 -13.503 1.00 63.41 317 GLN A CA 1
ATOM 2456 C C . GLN A 1 317 ? 37.171 16.793 -14.464 1.00 63.41 317 GLN A C 1
ATOM 2458 O O . GLN A 1 317 ? 36.018 16.829 -14.064 1.00 63.41 317 GLN A O 1
ATOM 2463 N N . ALA A 1 318 ? 37.435 16.420 -15.723 1.00 68.56 318 ALA A N 1
ATOM 2464 C CA . ALA A 1 318 ? 36.375 16.104 -16.692 1.00 68.56 318 ALA A CA 1
ATOM 2465 C C . ALA A 1 318 ? 35.408 15.004 -16.201 1.00 68.56 318 ALA A C 1
ATOM 2467 O O . ALA A 1 318 ? 34.201 15.081 -16.430 1.00 68.56 318 ALA A O 1
ATOM 2468 N N . ASN A 1 319 ? 35.920 14.032 -15.441 1.00 72.06 319 ASN A N 1
ATOM 2469 C CA . ASN A 1 319 ? 35.116 12.956 -14.860 1.00 72.06 319 ASN A CA 1
ATOM 2470 C C . ASN A 1 319 ? 34.126 13.437 -13.793 1.00 72.06 319 ASN A C 1
ATOM 2472 O O . ASN A 1 319 ? 33.132 12.758 -13.566 1.00 72.06 319 ASN A O 1
ATOM 2476 N N . THR A 1 320 ? 34.333 14.609 -13.179 1.00 75.50 320 THR A N 1
ATOM 2477 C CA . THR A 1 320 ? 33.382 15.155 -12.198 1.00 75.50 320 THR A CA 1
ATOM 2478 C C . THR A 1 320 ? 32.101 15.664 -12.853 1.00 75.50 320 THR A C 1
ATOM 2480 O O . THR A 1 320 ? 31.149 15.950 -12.143 1.00 75.50 320 THR A O 1
ATOM 2483 N N . LEU A 1 321 ? 32.058 15.789 -14.187 1.00 77.88 321 LEU A N 1
ATOM 2484 C CA . LEU A 1 321 ? 30.850 16.148 -14.939 1.00 77.88 321 LEU A CA 1
ATOM 2485 C C . LEU A 1 321 ? 29.930 14.945 -15.185 1.00 77.88 321 LEU A C 1
ATOM 2487 O O . LEU A 1 321 ? 28.768 15.128 -15.548 1.00 77.88 321 LEU A O 1
ATOM 2491 N N . CYS A 1 322 ? 30.437 13.725 -15.005 1.00 81.81 322 CYS A N 1
ATOM 2492 C CA . CYS A 1 322 ? 29.674 12.489 -15.103 1.00 81.81 322 CYS A CA 1
ATOM 2493 C C . CYS A 1 322 ? 29.325 12.019 -13.689 1.00 81.81 322 CYS A C 1
ATOM 2495 O O . CYS A 1 322 ? 30.201 11.587 -12.946 1.00 81.81 322 CYS A O 1
ATOM 2497 N N . ALA A 1 323 ? 28.046 12.079 -13.320 1.00 78.81 323 ALA A N 1
ATOM 2498 C CA . ALA A 1 323 ? 27.578 11.489 -12.068 1.00 78.81 323 ALA A CA 1
ATOM 2499 C C . ALA A 1 323 ? 27.557 9.963 -12.174 1.00 78.81 323 ALA A C 1
ATOM 2501 O O . ALA A 1 323 ? 27.909 9.250 -11.236 1.00 78.81 323 ALA A O 1
ATOM 2502 N N . ARG A 1 324 ? 27.125 9.448 -13.332 1.00 83.56 324 ARG A N 1
ATOM 2503 C CA . ARG A 1 324 ? 26.965 8.013 -13.553 1.00 83.56 324 ARG A CA 1
ATOM 2504 C C . ARG A 1 324 ? 26.941 7.669 -15.034 1.00 83.56 324 ARG A C 1
ATOM 2506 O O . ARG A 1 324 ? 26.335 8.375 -15.834 1.00 83.56 324 ARG A O 1
ATOM 2513 N N . LEU A 1 325 ? 27.529 6.529 -15.374 1.00 85.56 325 LEU A N 1
ATOM 2514 C CA . LEU A 1 325 ? 27.512 5.964 -16.718 1.00 85.56 325 LEU A CA 1
ATOM 2515 C C . LEU A 1 325 ? 26.748 4.638 -16.716 1.00 85.56 325 LEU A C 1
ATOM 2517 O O . LEU A 1 325 ? 26.952 3.809 -15.832 1.00 85.56 325 LEU A O 1
ATOM 2521 N N . VAL A 1 326 ? 25.874 4.450 -17.701 1.00 85.44 326 VAL A N 1
ATOM 2522 C CA . VAL A 1 326 ? 25.066 3.241 -17.902 1.00 85.44 326 VAL A CA 1
ATOM 2523 C C . VAL A 1 326 ? 25.490 2.598 -19.214 1.00 85.44 326 VAL A C 1
ATOM 2525 O O . VAL A 1 326 ? 25.480 3.260 -20.258 1.00 85.44 326 VAL A O 1
ATOM 2528 N N . ALA A 1 327 ? 25.877 1.323 -19.165 1.00 85.00 327 ALA A N 1
ATOM 2529 C CA . ALA A 1 327 ? 26.329 0.622 -20.358 1.00 85.00 327 ALA A CA 1
ATOM 2530 C C . ALA A 1 327 ? 25.149 0.255 -21.282 1.00 85.00 327 ALA A C 1
ATOM 2532 O O . ALA A 1 327 ? 24.006 0.154 -20.826 1.00 85.00 327 ALA A O 1
ATOM 2533 N N . PRO A 1 328 ? 25.399 0.035 -22.585 1.00 86.00 328 PRO A N 1
ATOM 2534 C CA . PRO A 1 328 ? 24.378 -0.438 -23.516 1.00 86.00 328 PRO A CA 1
ATOM 2535 C C . PRO A 1 328 ? 23.646 -1.687 -23.006 1.00 86.00 328 PRO A C 1
ATOM 2537 O O . PRO A 1 328 ? 24.261 -2.607 -22.467 1.00 86.00 328 PRO A O 1
ATOM 2540 N N . GLY A 1 329 ? 22.322 -1.718 -23.159 1.00 83.56 329 GLY A N 1
ATOM 2541 C CA . GLY A 1 329 ? 21.472 -2.809 -22.683 1.00 83.56 329 GLY A CA 1
ATOM 2542 C C . GLY A 1 329 ? 21.192 -2.816 -21.173 1.00 83.56 329 GLY A C 1
ATOM 2543 O O . GLY A 1 329 ? 20.300 -3.553 -20.739 1.00 83.56 329 GLY A O 1
ATOM 2544 N N . GLU A 1 330 ? 21.876 -2.007 -20.359 1.00 85.31 330 GLU A N 1
ATOM 2545 C CA . GLU A 1 330 ? 21.601 -1.915 -18.921 1.00 85.31 330 GLU A CA 1
ATOM 2546 C C . GLU A 1 330 ? 20.337 -1.102 -18.627 1.00 85.31 330 GLU A C 1
ATOM 2548 O O . GLU A 1 330 ? 19.922 -0.216 -19.382 1.00 85.31 330 GLU A O 1
ATOM 2553 N N . PHE A 1 331 ? 19.701 -1.433 -17.505 1.00 89.88 331 PHE A N 1
ATOM 2554 C CA . PHE A 1 331 ? 18.529 -0.721 -17.020 1.00 89.88 331 PHE A CA 1
ATOM 2555 C C . PHE A 1 331 ? 18.937 0.490 -16.188 1.00 89.88 331 PHE A C 1
ATOM 2557 O O . PHE A 1 331 ? 19.920 0.452 -15.450 1.00 89.88 331 PHE A O 1
ATOM 2564 N N . TYR A 1 332 ? 18.146 1.554 -16.287 1.00 88.31 332 TYR A N 1
ATOM 2565 C CA . TYR A 1 332 ? 18.342 2.763 -15.507 1.00 88.31 332 TYR A CA 1
ATOM 2566 C C . TYR A 1 332 ? 17.021 3.450 -15.177 1.00 88.31 332 TYR A C 1
ATOM 2568 O O . TYR A 1 332 ? 16.040 3.339 -15.915 1.00 88.31 332 TYR A O 1
ATOM 2576 N N . LEU A 1 333 ? 16.998 4.170 -14.056 1.00 87.56 333 LEU A N 1
ATOM 2577 C CA . LEU A 1 333 ? 15.852 4.979 -13.651 1.00 87.56 333 LEU A CA 1
ATOM 2578 C C . LEU A 1 333 ? 16.055 6.439 -14.043 1.00 87.56 333 LEU A C 1
ATOM 2580 O O . LEU A 1 333 ? 17.115 7.012 -13.802 1.00 87.56 333 LEU A O 1
ATOM 2584 N N . VAL A 1 334 ? 15.017 7.053 -14.602 1.00 82.94 334 VAL A N 1
ATOM 2585 C CA . VAL A 1 334 ? 14.972 8.497 -14.860 1.00 82.94 334 VAL A CA 1
ATOM 2586 C C . VAL A 1 334 ? 13.802 9.116 -14.130 1.00 82.94 334 VAL A C 1
ATOM 2588 O O . VAL A 1 334 ? 12.739 8.503 -14.055 1.00 82.94 334 VAL A O 1
ATOM 2591 N N . ARG A 1 335 ? 13.978 10.339 -13.623 1.00 75.56 335 ARG A N 1
ATOM 2592 C CA . ARG A 1 335 ? 12.838 11.102 -13.118 1.00 75.56 335 ARG A CA 1
ATOM 2593 C C . ARG A 1 335 ? 11.859 11.358 -14.260 1.00 75.56 335 ARG A C 1
ATOM 2595 O O . ARG A 1 335 ? 12.254 11.784 -15.349 1.00 75.56 335 ARG A O 1
ATOM 2602 N N . TRP A 1 336 ? 10.589 11.088 -14.013 1.00 63.75 336 TRP A N 1
ATOM 2603 C CA . TRP A 1 336 ? 9.517 11.372 -14.943 1.00 63.75 336 TRP A CA 1
ATOM 2604 C C . TRP A 1 336 ? 9.420 12.885 -15.171 1.00 63.75 336 TRP A C 1
ATOM 2606 O O . TRP A 1 336 ? 9.393 13.673 -14.231 1.00 63.75 336 TRP A O 1
ATOM 2616 N N . GLY A 1 337 ? 9.378 13.308 -16.438 1.00 47.44 337 GLY A N 1
ATOM 2617 C CA . GLY A 1 337 ? 9.313 14.727 -16.816 1.00 47.44 337 GLY A CA 1
ATOM 2618 C C . GLY A 1 337 ? 7.940 15.381 -16.610 1.00 47.44 337 GLY A C 1
ATOM 2619 O O . GLY A 1 337 ? 7.772 16.558 -16.931 1.00 47.44 337 GLY A O 1
ATOM 2620 N N . GLY A 1 338 ? 6.944 14.637 -16.123 1.00 49.19 338 GLY A N 1
ATOM 2621 C CA . GLY A 1 338 ? 5.656 15.191 -15.722 1.00 49.19 338 GLY A CA 1
ATOM 2622 C C . GLY A 1 338 ? 5.709 15.731 -14.293 1.00 49.19 338 GLY A C 1
ATOM 2623 O O . GLY A 1 338 ? 6.399 15.207 -13.427 1.00 49.19 338 GLY A O 1
ATOM 2624 N N . THR A 1 339 ? 4.984 16.814 -14.023 1.00 38.03 339 THR A N 1
ATOM 2625 C CA . THR A 1 339 ? 4.872 17.339 -12.656 1.00 38.03 339 THR A CA 1
ATOM 2626 C C . THR A 1 339 ? 4.068 16.361 -11.792 1.00 38.03 339 THR A C 1
ATOM 2628 O O . THR A 1 339 ? 3.022 15.885 -12.238 1.00 38.03 339 THR A O 1
ATOM 2631 N N . ARG A 1 340 ? 4.480 16.119 -10.530 1.00 48.53 340 ARG A N 1
ATOM 2632 C CA . ARG A 1 340 ? 3.696 15.368 -9.511 1.00 48.53 340 ARG A CA 1
ATOM 2633 C C . ARG A 1 340 ? 2.214 15.807 -9.463 1.00 48.53 340 ARG A C 1
ATOM 2635 O O . ARG A 1 340 ? 1.321 15.004 -9.201 1.00 48.53 340 ARG A O 1
ATOM 2642 N N . LYS A 1 341 ? 1.940 17.071 -9.836 1.00 41.00 341 LYS A N 1
ATOM 2643 C CA . LYS A 1 341 ? 0.604 17.672 -10.033 1.00 41.00 341 LYS A CA 1
ATOM 2644 C C . LYS A 1 341 ? -0.322 16.847 -10.956 1.00 41.00 341 LYS A C 1
ATOM 2646 O O . LYS A 1 341 ? -1.534 16.939 -10.803 1.00 41.00 341 LYS A O 1
ATOM 2651 N N . GLY A 1 342 ? 0.210 16.054 -11.892 1.00 36.81 342 GLY A N 1
ATOM 2652 C CA . GLY A 1 342 ? -0.575 15.237 -12.828 1.00 36.81 342 GLY A CA 1
ATOM 2653 C C . GLY A 1 342 ? -1.059 13.890 -12.278 1.00 36.81 342 GLY A C 1
ATOM 2654 O O . GLY A 1 342 ? -2.128 13.437 -12.681 1.00 36.81 342 GLY A O 1
ATOM 2655 N N . ALA A 1 343 ? -0.303 13.269 -11.365 1.00 46.59 343 ALA A N 1
ATOM 2656 C CA . ALA A 1 343 ? -0.673 12.001 -10.727 1.00 46.59 343 ALA A CA 1
ATOM 2657 C C . ALA A 1 343 ? -1.421 12.207 -9.398 1.00 46.59 343 ALA A C 1
ATOM 2659 O O . ALA A 1 343 ? -2.182 11.338 -8.985 1.00 46.59 343 ALA A O 1
ATOM 2660 N N . GLY A 1 344 ? -1.224 13.356 -8.733 1.00 51.97 344 GLY A N 1
ATOM 2661 C CA . GLY A 1 344 ? -1.862 13.659 -7.446 1.00 51.97 344 GLY A CA 1
ATOM 2662 C C . GLY A 1 344 ? -1.358 12.800 -6.279 1.00 51.97 344 GLY A C 1
ATOM 2663 O O . GLY A 1 344 ? -1.917 12.871 -5.189 1.00 51.97 344 GLY A O 1
ATOM 2664 N N . THR A 1 345 ? -0.312 12.001 -6.492 1.00 59.81 345 THR A N 1
ATOM 2665 C CA . THR A 1 345 ? 0.292 11.110 -5.501 1.00 59.81 345 THR A CA 1
ATOM 2666 C C . THR A 1 345 ? 1.235 11.901 -4.603 1.00 59.81 345 THR A C 1
ATOM 2668 O O . THR A 1 345 ? 2.432 11.980 -4.871 1.00 59.81 345 THR A O 1
ATOM 2671 N N . PHE A 1 346 ? 0.676 12.527 -3.569 1.00 64.50 346 PHE A N 1
ATOM 2672 C CA . PHE A 1 346 ? 1.433 13.285 -2.578 1.00 64.50 346 PHE A CA 1
ATOM 2673 C C . PHE A 1 346 ? 1.279 12.663 -1.200 1.00 64.50 346 PHE A C 1
ATOM 2675 O O . PHE A 1 346 ? 0.164 12.398 -0.740 1.00 64.50 346 PHE A O 1
ATOM 2682 N N . PHE A 1 347 ? 2.394 12.484 -0.505 1.00 69.81 347 PHE A N 1
ATOM 2683 C CA . PHE A 1 347 ? 2.350 12.109 0.896 1.00 69.81 347 PHE A CA 1
ATOM 2684 C C . PHE A 1 347 ? 1.974 13.319 1.762 1.00 69.81 347 PHE A C 1
ATOM 2686 O O . PHE A 1 347 ? 2.567 14.397 1.679 1.00 69.81 347 PHE A O 1
ATOM 2693 N N . THR A 1 348 ? 1.004 13.136 2.660 1.00 79.06 348 THR A N 1
ATOM 2694 C CA . THR A 1 348 ? 0.664 14.174 3.643 1.00 79.06 348 THR A CA 1
ATOM 2695 C C . THR A 1 348 ? 1.566 14.058 4.865 1.00 79.06 348 THR A C 1
ATOM 2697 O O . THR A 1 348 ? 1.487 13.081 5.612 1.00 79.06 348 THR A O 1
ATOM 2700 N N . ARG A 1 349 ? 2.390 15.081 5.108 1.00 77.25 349 ARG A N 1
ATOM 2701 C CA . ARG A 1 349 ? 3.314 15.121 6.252 1.00 77.25 349 ARG A CA 1
ATOM 2702 C C . ARG A 1 349 ? 2.565 15.084 7.595 1.00 77.25 349 ARG A C 1
ATOM 2704 O O . ARG A 1 349 ? 1.504 15.706 7.700 1.00 77.25 349 ARG A O 1
ATOM 2711 N N . PRO A 1 350 ? 3.129 14.459 8.651 1.00 76.25 350 PRO A N 1
ATOM 2712 C CA . PRO A 1 350 ? 2.516 14.449 9.984 1.00 76.25 350 PRO A CA 1
ATOM 2713 C C . PRO A 1 350 ? 2.195 15.850 10.519 1.00 76.25 350 PRO A C 1
ATOM 2715 O O . PRO A 1 350 ? 1.141 16.057 11.112 1.00 76.25 350 PRO A O 1
ATOM 2718 N N . SER A 1 351 ? 3.038 16.842 10.211 1.00 79.94 351 SER A N 1
ATOM 2719 C CA . SER A 1 351 ? 2.815 18.249 10.574 1.00 79.94 351 SER A CA 1
ATOM 2720 C C . SER A 1 351 ? 1.529 18.853 9.994 1.00 79.94 351 SER A C 1
ATOM 2722 O O . SER A 1 351 ? 1.029 19.834 10.537 1.00 79.94 351 SER A O 1
ATOM 2724 N N . LEU A 1 352 ? 0.979 18.273 8.923 1.00 87.75 352 LEU A N 1
ATOM 2725 C CA . LEU A 1 352 ? -0.305 18.654 8.328 1.00 87.75 352 LEU A CA 1
ATOM 2726 C C . LEU A 1 352 ? -1.432 17.704 8.751 1.00 87.75 352 LEU A C 1
ATOM 2728 O O . LEU A 1 352 ? -2.540 18.152 9.061 1.00 87.75 352 LEU A O 1
ATOM 2732 N N . ALA A 1 353 ? -1.156 16.398 8.787 1.00 89.88 353 ALA A N 1
ATOM 2733 C CA . ALA A 1 353 ? -2.146 15.383 9.128 1.00 89.88 353 ALA A CA 1
ATOM 2734 C C . ALA A 1 353 ? -2.605 15.497 10.592 1.00 89.88 353 ALA A C 1
ATOM 2736 O O . ALA A 1 353 ? -3.807 15.546 10.858 1.00 89.88 353 ALA A O 1
ATOM 2737 N N . GLU A 1 354 ? -1.677 15.607 11.547 1.00 90.94 354 GLU A N 1
ATOM 2738 C CA . GLU A 1 354 ? -1.990 15.560 12.980 1.00 90.94 354 GLU A CA 1
ATOM 2739 C C . GLU A 1 354 ? -2.863 16.734 13.455 1.00 90.94 354 GLU A C 1
ATOM 2741 O O . GLU A 1 354 ? -3.883 16.478 14.109 1.00 90.94 354 GLU A O 1
ATOM 2746 N N . PRO A 1 355 ? -2.574 18.010 13.112 1.00 94.12 355 PRO A N 1
ATOM 2747 C CA . PRO A 1 355 ? -3.440 19.121 13.506 1.00 94.12 355 PRO A CA 1
ATOM 2748 C C . PRO A 1 355 ? -4.835 19.021 12.882 1.00 94.12 355 PRO A C 1
ATOM 2750 O O . PRO A 1 355 ? -5.833 19.322 13.543 1.00 94.12 355 PRO A O 1
ATOM 2753 N N . THR A 1 356 ? -4.911 18.561 11.629 1.00 95.31 356 THR A N 1
ATOM 2754 C CA . THR A 1 356 ? -6.172 18.389 10.897 1.00 95.31 356 THR A CA 1
ATOM 2755 C C . THR A 1 356 ? -7.036 17.312 11.545 1.00 95.31 356 THR A C 1
ATOM 2757 O O . THR A 1 356 ? -8.213 17.548 11.836 1.00 95.31 356 THR A O 1
ATOM 2760 N N . VAL A 1 357 ? -6.448 16.151 11.848 1.00 96.50 357 VAL A N 1
ATOM 2761 C CA . VAL A 1 357 ? -7.120 15.057 12.559 1.00 96.50 357 VAL A CA 1
ATOM 2762 C C . VAL A 1 357 ? -7.579 15.513 13.935 1.00 96.50 357 VAL A C 1
ATOM 2764 O O . VAL A 1 357 ? -8.751 15.340 14.263 1.00 96.50 357 VAL A O 1
ATOM 2767 N N . ARG A 1 358 ? -6.699 16.140 14.725 1.00 95.06 358 ARG A N 1
ATOM 2768 C CA . ARG A 1 358 ? -7.044 16.630 16.064 1.00 95.06 358 ARG A CA 1
ATOM 2769 C C . ARG A 1 358 ? -8.241 17.573 16.011 1.00 95.06 358 ARG A C 1
ATOM 2771 O O . ARG A 1 358 ? -9.213 17.355 16.725 1.00 95.06 358 ARG A O 1
ATOM 2778 N N . ARG A 1 359 ? -8.200 18.593 15.147 1.00 93.75 359 ARG A N 1
ATOM 2779 C CA . ARG A 1 359 ? -9.287 19.576 15.019 1.00 93.75 359 ARG A CA 1
ATOM 2780 C C . ARG A 1 359 ? -10.609 18.929 14.597 1.00 93.75 359 ARG A C 1
ATOM 2782 O O . ARG A 1 359 ? -11.666 19.382 15.027 1.00 93.75 359 ARG A O 1
ATOM 2789 N N . THR A 1 360 ? -10.546 17.874 13.788 1.00 95.44 360 THR A N 1
ATOM 2790 C CA . THR A 1 360 ? -11.724 17.155 13.283 1.00 95.44 360 THR A CA 1
ATOM 2791 C C . THR A 1 360 ? -12.309 16.194 14.321 1.00 95.44 360 THR A C 1
ATOM 2793 O O . THR A 1 360 ? -13.524 16.144 14.500 1.00 95.44 360 THR A O 1
ATOM 2796 N N . LEU A 1 361 ? -11.464 15.430 15.018 1.00 97.31 361 LEU A N 1
ATOM 2797 C CA . LEU A 1 361 ? -11.894 14.343 15.901 1.00 97.31 361 LEU A CA 1
ATOM 2798 C C . LEU A 1 361 ? -12.108 14.774 17.354 1.00 97.31 361 LEU A C 1
ATOM 2800 O O . LEU A 1 361 ? -12.896 14.135 18.047 1.00 97.31 361 LEU A O 1
ATOM 2804 N N . GLN A 1 362 ? -11.474 15.852 17.823 1.00 95.69 362 GLN A N 1
ATOM 2805 C CA . GLN A 1 362 ? -11.642 16.342 19.195 1.00 95.69 362 GLN A CA 1
ATOM 2806 C C . GLN A 1 362 ? -13.107 16.549 19.612 1.00 95.69 362 GLN A C 1
ATOM 2808 O O . GLN A 1 362 ? -13.504 15.952 20.611 1.00 95.69 362 GLN A O 1
ATOM 2813 N N . PRO A 1 363 ? -13.953 17.286 18.864 1.00 94.50 363 PRO A N 1
ATOM 2814 C CA . PRO A 1 363 ? -15.361 17.462 19.245 1.00 94.50 363 PRO A CA 1
ATOM 2815 C C . PRO A 1 363 ? -16.193 16.169 19.145 1.00 94.50 363 PRO A C 1
ATOM 2817 O O . PRO A 1 363 ? -17.308 16.082 19.664 1.00 94.50 363 PRO A O 1
ATOM 2820 N N . LEU A 1 364 ? -15.677 15.146 18.459 1.00 96.44 364 LEU A N 1
ATOM 2821 C CA . LEU A 1 364 ? -16.331 13.846 18.356 1.00 96.44 364 LEU A CA 1
ATOM 2822 C C . LEU A 1 364 ? -15.950 12.930 19.517 1.00 96.44 364 LEU A C 1
ATOM 2824 O O . LEU A 1 364 ? -16.825 12.210 19.988 1.00 96.44 364 LEU A O 1
ATOM 2828 N N . ALA A 1 365 ? -14.704 12.988 19.993 1.00 96.69 365 ALA A N 1
ATOM 2829 C CA . ALA A 1 365 ? -14.181 12.152 21.074 1.00 96.69 365 ALA A CA 1
ATOM 2830 C C . ALA A 1 365 ? -14.329 12.772 22.478 1.00 96.69 365 ALA A C 1
ATOM 2832 O O . ALA A 1 365 ? -14.276 12.049 23.473 1.00 96.69 365 ALA A O 1
ATOM 2833 N N . TYR A 1 366 ? -14.548 14.085 22.568 1.00 96.62 366 TYR A N 1
ATOM 2834 C CA . TYR A 1 366 ? -14.687 14.828 23.820 1.00 96.62 366 TYR A CA 1
ATOM 2835 C C . TYR A 1 366 ? -15.940 15.708 23.808 1.00 96.62 366 TYR A C 1
ATOM 2837 O O . TYR A 1 366 ? -16.356 16.194 22.757 1.00 96.62 366 TYR A O 1
ATOM 2845 N N . ASP A 1 367 ? -16.513 15.938 24.987 1.00 94.94 367 ASP A N 1
ATOM 2846 C CA . ASP A 1 367 ? -17.543 16.947 25.220 1.00 94.94 367 ASP A CA 1
ATOM 2847 C C . ASP A 1 367 ? -16.905 18.244 25.733 1.00 94.94 367 ASP A C 1
ATOM 2849 O O . ASP A 1 367 ? -15.979 18.227 26.553 1.00 94.94 367 ASP A O 1
ATOM 2853 N N . ALA A 1 368 ? -17.402 19.376 25.233 1.00 92.00 368 ALA A N 1
ATOM 2854 C CA . ALA A 1 368 ? -17.000 20.697 25.694 1.00 92.00 368 ALA A CA 1
ATOM 2855 C C . ALA A 1 368 ? -17.620 20.972 27.070 1.00 92.00 368 ALA A C 1
ATOM 2857 O O . ALA A 1 368 ? -18.840 20.942 27.220 1.00 92.00 368 ALA A O 1
ATOM 2858 N N . VAL A 1 369 ? -16.779 21.241 28.069 1.00 92.62 369 VAL A N 1
ATOM 2859 C CA . VAL A 1 369 ? -17.216 21.552 29.441 1.00 92.62 369 VAL A CA 1
ATOM 2860 C C . VAL A 1 369 ? -17.276 23.060 29.654 1.00 92.62 369 VAL A C 1
ATOM 2862 O O . VAL A 1 369 ? -18.220 23.566 30.259 1.00 92.62 369 VAL A O 1
ATOM 2865 N N . ARG A 1 370 ? -16.278 23.789 29.141 1.00 92.19 370 ARG A N 1
ATOM 2866 C CA . ARG A 1 370 ? -16.173 25.241 29.301 1.00 92.19 370 ARG A CA 1
ATOM 2867 C C . ARG A 1 370 ? -15.554 25.893 28.072 1.00 92.19 370 ARG A C 1
ATOM 2869 O O . ARG A 1 370 ? -14.532 25.420 27.570 1.00 92.19 370 ARG A O 1
ATOM 2876 N N . SER A 1 371 ? -16.138 27.012 27.654 1.00 90.00 371 SER A N 1
ATOM 2877 C CA . SER A 1 371 ? -15.627 27.876 26.589 1.00 90.00 371 SER A CA 1
ATOM 2878 C C . SER A 1 371 ? -15.252 29.253 27.123 1.00 90.00 371 SER A C 1
ATOM 2880 O O . SER A 1 371 ? -15.878 29.762 28.051 1.00 90.00 371 SER A O 1
ATOM 2882 N N . GLU A 1 372 ? -14.257 29.869 26.499 1.00 91.19 372 GLU A N 1
ATOM 2883 C CA . GLU A 1 372 ? -13.849 31.253 26.730 1.00 91.19 372 GLU A CA 1
ATOM 2884 C C . GLU A 1 372 ? -13.861 32.009 25.393 1.00 91.19 372 GLU A C 1
ATOM 2886 O O . GLU A 1 372 ? -13.611 31.429 24.336 1.00 91.19 372 GLU A O 1
ATOM 2891 N N . ILE A 1 373 ? -14.185 33.302 25.424 1.00 89.06 373 ILE A N 1
ATOM 2892 C CA . ILE A 1 373 ? -14.184 34.162 24.233 1.00 89.06 373 ILE A CA 1
ATOM 2893 C C . ILE A 1 373 ? -12.869 34.933 24.217 1.00 89.06 373 ILE A C 1
ATOM 2895 O O . ILE A 1 373 ? -12.565 35.665 25.159 1.00 89.06 373 ILE A O 1
ATOM 2899 N N . ASP A 1 374 ? -12.101 34.799 23.138 1.00 84.56 374 ASP A N 1
ATOM 2900 C CA . ASP A 1 374 ? -10.903 35.609 22.930 1.00 84.56 374 ASP A CA 1
ATOM 2901 C C . ASP A 1 374 ? -11.314 37.081 22.756 1.00 84.56 374 ASP A C 1
ATOM 2903 O O . ASP A 1 374 ? -11.962 37.453 21.777 1.00 84.56 374 ASP A O 1
ATOM 2907 N N . ALA A 1 375 ? -10.922 37.934 23.705 1.00 86.88 375 ALA A N 1
ATOM 2908 C CA . ALA A 1 375 ? -11.273 39.353 23.716 1.00 86.88 375 ALA A CA 1
ATOM 2909 C C . ALA A 1 375 ? -10.731 40.144 22.505 1.00 86.88 375 ALA A C 1
ATOM 2911 O O . ALA A 1 375 ? -11.257 41.211 22.191 1.00 86.88 375 ALA A O 1
ATOM 2912 N N . ARG A 1 376 ? -9.693 39.644 21.818 1.00 86.69 376 ARG A N 1
ATOM 2913 C CA . ARG A 1 376 ? -9.072 40.281 20.645 1.00 86.69 376 ARG A CA 1
ATOM 2914 C C . ARG A 1 376 ? -9.717 39.838 19.334 1.00 86.69 376 ARG A C 1
ATOM 2916 O O . ARG A 1 376 ? -9.816 40.646 18.414 1.00 86.69 376 ARG A O 1
ATOM 2923 N N . THR A 1 377 ? -10.108 38.569 19.221 1.00 87.50 377 THR A N 1
ATOM 2924 C CA . THR A 1 377 ? -10.638 38.002 17.964 1.00 87.50 377 THR A CA 1
ATOM 2925 C C . THR A 1 377 ? -12.154 37.801 17.972 1.00 87.50 377 THR A C 1
ATOM 2927 O O . THR A 1 377 ? -12.751 37.661 16.907 1.00 87.50 377 THR A O 1
ATOM 2930 N N . GLY A 1 378 ? -12.788 37.806 19.148 1.00 86.62 378 GLY A N 1
ATOM 2931 C CA . GLY A 1 378 ? -14.212 37.518 19.334 1.00 86.62 378 GLY A CA 1
ATOM 2932 C C . GLY A 1 378 ? -14.585 36.049 19.114 1.00 86.62 378 GLY A C 1
ATOM 2933 O O . GLY A 1 378 ? -15.770 35.726 19.076 1.00 86.62 378 GLY A O 1
ATOM 2934 N N . LEU A 1 379 ? -13.600 35.161 18.938 1.00 85.94 379 LEU A N 1
ATOM 2935 C CA . LEU A 1 379 ? -13.824 33.741 18.686 1.00 85.94 379 LEU A CA 1
ATOM 2936 C C . LEU A 1 379 ? -13.979 32.975 20.003 1.00 85.94 379 LEU A C 1
ATOM 2938 O O . LEU A 1 379 ? -13.161 33.100 20.915 1.00 85.94 379 LEU A O 1
ATOM 2942 N N . GLU A 1 380 ? -15.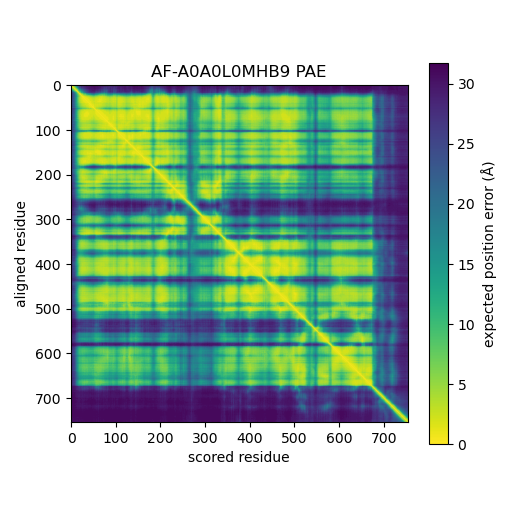023 32.152 20.081 1.00 85.69 380 GLU A N 1
ATOM 2943 C CA . GLU A 1 380 ? -15.230 31.212 21.181 1.00 85.69 380 GLU A CA 1
ATOM 2944 C C . GLU A 1 380 ? -14.276 30.018 21.038 1.00 85.69 380 GLU A C 1
ATOM 2946 O O . GLU A 1 380 ? -14.210 29.378 19.986 1.00 85.69 380 GLU A O 1
ATOM 2951 N N . THR A 1 381 ? -13.539 29.713 22.105 1.00 85.56 381 THR A N 1
ATOM 2952 C CA . THR A 1 381 ? -12.624 28.573 22.182 1.00 85.56 381 THR A CA 1
ATOM 2953 C C . THR A 1 381 ? -12.957 27.728 23.403 1.00 85.56 381 THR A C 1
ATOM 2955 O O . THR A 1 381 ? -13.012 28.227 24.524 1.00 85.56 381 THR A O 1
ATOM 2958 N N . VAL A 1 382 ? -13.147 26.426 23.199 1.00 86.56 382 VAL A N 1
ATOM 2959 C CA . VAL A 1 382 ? -13.343 25.474 24.298 1.00 86.56 382 VAL A CA 1
ATOM 2960 C C . VAL A 1 382 ? -12.012 25.262 25.020 1.00 86.56 382 VAL A C 1
ATOM 2962 O O . VAL A 1 382 ? -11.057 24.740 24.437 1.00 86.56 382 VAL A O 1
ATOM 2965 N N . VAL A 1 383 ? -11.961 25.653 26.290 1.00 89.25 383 VAL A N 1
ATOM 2966 C CA . VAL A 1 383 ? -10.766 25.570 27.145 1.00 89.25 383 VAL A CA 1
ATOM 2967 C C . VAL A 1 383 ? -10.733 24.305 27.996 1.00 89.25 383 VAL A C 1
ATOM 2969 O O . VAL A 1 383 ? -9.663 23.873 28.415 1.00 89.25 383 VAL A O 1
ATOM 2972 N N . GLU A 1 384 ? -11.890 23.685 28.227 1.00 91.88 384 GLU A N 1
ATOM 2973 C CA . GLU A 1 384 ? -12.017 22.495 29.064 1.00 91.88 384 GLU A CA 1
ATOM 2974 C C . GLU A 1 384 ? -12.826 21.413 28.347 1.00 91.88 384 GLU A C 1
ATOM 2976 O O . GLU A 1 384 ? -13.940 21.654 27.874 1.00 91.88 384 GLU A O 1
ATOM 2981 N N . TRP A 1 385 ? -12.253 20.212 28.281 1.00 93.81 385 TRP A N 1
ATOM 2982 C CA . TRP A 1 385 ? -12.788 19.062 27.558 1.00 93.81 385 TRP A CA 1
ATOM 2983 C C . TRP A 1 385 ? -12.892 17.855 28.488 1.00 93.81 385 TRP A C 1
ATOM 2985 O O . TRP A 1 385 ? -11.996 17.613 29.297 1.00 93.81 385 TRP A O 1
ATOM 2995 N N . THR A 1 386 ? -13.943 17.052 28.336 1.00 95.38 386 THR A N 1
ATOM 2996 C CA . THR A 1 386 ? -14.090 15.769 29.039 1.00 95.38 386 THR A CA 1
ATOM 2997 C C . THR A 1 386 ? -14.248 14.629 28.030 1.00 95.38 386 THR A C 1
ATOM 2999 O O . THR A 1 386 ? -14.950 14.812 27.036 1.00 95.38 386 THR A O 1
ATOM 3002 N N . PRO A 1 387 ? -13.559 13.481 28.187 1.00 96.12 387 PRO A N 1
ATOM 3003 C CA . PRO A 1 387 ? -13.644 12.398 27.209 1.00 96.12 387 PRO A CA 1
ATOM 3004 C C . PRO A 1 387 ? -15.044 11.779 27.212 1.00 96.12 387 PRO A C 1
ATOM 3006 O O . PRO A 1 387 ? -15.622 11.524 28.275 1.00 96.12 387 PRO A O 1
ATOM 3009 N N . LYS A 1 388 ? -15.558 11.465 26.022 1.00 96.31 388 LYS A N 1
ATOM 3010 C CA . LYS A 1 388 ? -16.758 10.632 25.877 1.00 96.31 388 LYS A CA 1
ATOM 3011 C C . LYS A 1 388 ? -16.484 9.201 26.330 1.00 96.31 388 LYS A C 1
ATOM 3013 O O . LYS A 1 388 ? -15.330 8.821 26.525 1.00 96.31 388 LYS A O 1
ATOM 3018 N N . THR A 1 389 ? -17.536 8.406 26.506 1.00 94.31 389 THR A N 1
ATOM 3019 C CA . THR A 1 389 ? -17.413 6.994 26.915 1.00 94.31 389 THR A CA 1
ATOM 3020 C C . THR A 1 389 ? -16.641 6.156 25.879 1.00 94.31 389 THR A C 1
ATOM 3022 O O . THR A 1 389 ? -16.630 6.517 24.694 1.00 94.31 389 THR A O 1
ATOM 3025 N N . PRO A 1 390 ? -16.014 5.033 26.279 1.00 91.50 390 PRO A N 1
ATOM 3026 C CA . PRO A 1 390 ? -15.293 4.155 25.355 1.00 91.50 390 PRO A CA 1
ATOM 3027 C C . PRO A 1 390 ? -16.152 3.688 24.170 1.00 91.50 390 PRO A C 1
ATOM 3029 O O . PRO A 1 390 ? -15.697 3.702 23.025 1.00 91.50 390 PRO A O 1
ATOM 3032 N N . GLU A 1 391 ? -17.421 3.355 24.420 1.00 90.19 391 GLU A N 1
ATOM 3033 C CA . GLU A 1 391 ? -18.399 2.937 23.411 1.00 90.19 391 GLU A CA 1
ATOM 3034 C C . GLU A 1 391 ? -18.643 4.043 22.381 1.00 90.19 391 GLU A C 1
ATOM 3036 O O . GLU A 1 391 ? -18.679 3.787 21.175 1.00 90.19 391 GLU A O 1
ATOM 3041 N N . GLN A 1 392 ? -18.783 5.288 22.844 1.00 93.88 392 GLN A N 1
ATOM 3042 C CA . GLN A 1 392 ? -18.976 6.437 21.965 1.00 93.88 392 GLN A CA 1
ATOM 3043 C C . GLN A 1 392 ? -17.738 6.687 21.102 1.00 93.88 392 GLN A C 1
ATOM 3045 O O . GLN A 1 392 ? -17.887 6.909 19.900 1.00 93.88 392 GLN A O 1
ATOM 3050 N N . ILE A 1 393 ? -16.530 6.595 21.665 1.00 95.25 393 ILE A N 1
ATOM 3051 C CA . ILE A 1 393 ? -15.282 6.779 20.908 1.00 95.25 393 ILE A CA 1
ATOM 3052 C C . ILE A 1 393 ? -15.118 5.682 19.845 1.00 95.25 393 ILE A C 1
ATOM 3054 O O . ILE A 1 393 ? -14.853 5.993 18.684 1.00 95.25 393 ILE A O 1
ATOM 3058 N N . LEU A 1 394 ? -15.351 4.411 20.190 1.00 91.62 394 LEU A N 1
ATOM 3059 C CA . LEU A 1 394 ? -15.272 3.286 19.242 1.00 91.62 394 LEU A CA 1
ATOM 3060 C C . LEU A 1 394 ? -16.396 3.300 18.184 1.00 91.62 394 LEU A C 1
ATOM 3062 O O . LEU A 1 394 ? -16.296 2.669 17.125 1.00 91.62 394 LEU A O 1
ATOM 3066 N N . SER A 1 395 ? -17.479 4.041 18.428 1.00 92.50 395 SER A N 1
ATOM 3067 C CA . SER A 1 395 ? -18.550 4.225 17.445 1.00 92.50 395 SER A CA 1
ATOM 3068 C C . SER A 1 395 ? -18.191 5.208 16.322 1.00 92.50 395 SER A C 1
ATOM 3070 O O . SER A 1 395 ? -18.808 5.144 15.255 1.00 92.50 395 SER A O 1
ATOM 3072 N N . ILE A 1 396 ? -17.177 6.065 16.513 1.00 96.31 396 ILE A N 1
ATOM 3073 C CA . ILE A 1 396 ? -16.719 7.038 15.510 1.00 96.31 396 ILE A CA 1
ATOM 3074 C C . ILE A 1 396 ? -16.244 6.294 14.261 1.00 96.31 396 ILE A C 1
ATOM 3076 O O . ILE A 1 396 ? -15.527 5.304 14.365 1.00 96.31 396 ILE A O 1
ATOM 3080 N N . LYS A 1 397 ? -16.621 6.773 13.069 1.00 95.06 397 LYS A N 1
ATOM 3081 C CA . LYS A 1 397 ? -16.101 6.260 11.793 1.00 95.06 397 LYS A CA 1
ATOM 3082 C C . LYS A 1 397 ? -15.330 7.360 11.076 1.00 95.06 397 LYS A C 1
ATOM 3084 O O . LYS A 1 397 ? -15.864 8.440 10.837 1.00 95.06 397 LYS A O 1
ATOM 3089 N N . VAL A 1 398 ? -14.085 7.060 10.737 1.00 96.81 398 VAL A N 1
ATOM 3090 C CA . VAL A 1 398 ? -13.158 7.919 10.006 1.00 96.81 398 VAL A CA 1
ATOM 3091 C C . VAL A 1 398 ? -12.915 7.262 8.658 1.00 96.81 398 VAL A C 1
ATOM 3093 O O . VAL A 1 398 ? -12.463 6.120 8.607 1.00 96.81 398 VAL A O 1
ATOM 3096 N N . CYS A 1 399 ? -13.249 7.963 7.579 1.00 94.88 399 CYS A N 1
ATOM 3097 C CA . CYS A 1 399 ? -13.051 7.484 6.217 1.00 94.88 399 CYS A CA 1
ATOM 3098 C C . CYS A 1 399 ? -12.114 8.431 5.476 1.00 94.88 399 CYS A C 1
ATOM 3100 O O . CYS A 1 399 ? -12.417 9.619 5.376 1.00 94.88 399 CYS A O 1
ATOM 3102 N N . ASP A 1 400 ? -11.029 7.892 4.929 1.00 95.00 400 ASP A N 1
ATOM 3103 C CA . ASP A 1 400 ? -10.135 8.610 4.023 1.00 95.00 400 ASP A CA 1
ATOM 3104 C C . ASP A 1 400 ? -10.306 8.079 2.581 1.00 95.00 400 ASP A C 1
ATOM 3106 O O . ASP A 1 400 ? -9.866 6.969 2.278 1.00 95.00 400 ASP A O 1
ATOM 3110 N N . PRO A 1 401 ? -11.015 8.803 1.692 1.00 92.38 401 PRO A N 1
ATOM 3111 C CA . PRO A 1 401 ? -11.351 8.324 0.351 1.00 92.38 401 PRO A CA 1
ATOM 3112 C C . PRO A 1 401 ? -10.201 8.438 -0.665 1.00 92.38 401 PRO A C 1
ATOM 3114 O O . PRO A 1 401 ? -10.382 8.046 -1.814 1.00 92.38 401 PRO A O 1
ATOM 3117 N N . ALA A 1 402 ? -9.055 8.996 -0.278 1.00 90.81 402 ALA A N 1
ATOM 3118 C CA . ALA A 1 402 ? -7.846 9.064 -1.097 1.00 90.81 402 ALA A CA 1
ATOM 3119 C C . ALA A 1 402 ? -6.637 8.873 -0.179 1.00 90.81 402 ALA A C 1
ATOM 3121 O O . ALA A 1 402 ? -5.797 9.758 -0.016 1.00 90.81 402 ALA A O 1
ATOM 3122 N N . MET A 1 403 ? -6.633 7.732 0.512 1.00 91.12 403 MET A N 1
ATOM 3123 C CA . MET A 1 403 ? -5.822 7.564 1.713 1.00 91.12 403 MET A CA 1
ATOM 3124 C C . MET A 1 403 ? -4.319 7.503 1.462 1.00 91.12 403 MET A C 1
ATOM 3126 O O . MET A 1 403 ? -3.540 7.641 2.410 1.00 91.12 403 MET A O 1
ATOM 3130 N N . GLY A 1 404 ? -3.895 7.256 0.221 1.00 88.75 404 GLY A N 1
ATOM 3131 C CA . GLY A 1 404 ? -2.513 6.960 -0.112 1.00 88.75 404 GLY A CA 1
ATOM 3132 C C . GLY A 1 404 ? -1.964 5.859 0.795 1.00 88.75 404 GLY A C 1
ATOM 3133 O O . GLY A 1 404 ? -2.609 4.840 1.043 1.00 88.75 404 GLY A O 1
ATOM 3134 N N . SER A 1 405 ? -0.786 6.098 1.365 1.00 87.81 405 SER A N 1
ATOM 3135 C CA . SER A 1 405 ? -0.156 5.210 2.349 1.00 87.81 405 SER A CA 1
ATOM 3136 C C . SER A 1 405 ? -0.741 5.317 3.770 1.00 87.81 405 SER A C 1
ATOM 3138 O O . SER A 1 405 ? -0.144 4.803 4.712 1.00 87.81 405 SER A O 1
ATOM 3140 N N . GLY A 1 406 ? -1.865 6.013 3.965 1.00 91.19 406 GLY A N 1
ATOM 3141 C CA . GLY A 1 406 ? -2.621 6.037 5.220 1.00 91.19 406 GLY A CA 1
ATOM 3142 C C . GLY A 1 406 ? -2.169 7.055 6.275 1.00 91.19 406 GLY A C 1
ATOM 3143 O O . GLY A 1 406 ? -2.366 6.801 7.460 1.00 91.19 406 GLY A O 1
ATOM 3144 N N . SER A 1 407 ? -1.597 8.207 5.898 1.00 90.25 407 SER A N 1
ATOM 3145 C CA . SER A 1 407 ? -1.092 9.212 6.864 1.00 90.25 407 SER A CA 1
ATOM 3146 C C . SER A 1 407 ? -2.184 9.761 7.804 1.00 90.25 407 SER A C 1
ATOM 3148 O O . SER A 1 407 ? -2.033 9.743 9.031 1.00 90.25 407 SER A O 1
ATOM 3150 N N . PHE A 1 408 ? -3.339 10.166 7.256 1.00 93.94 408 PHE A N 1
ATOM 3151 C CA . PHE A 1 408 ? -4.484 10.593 8.069 1.00 93.94 408 PHE A CA 1
ATOM 3152 C C . PHE A 1 408 ? -5.039 9.454 8.925 1.00 93.94 408 PHE A C 1
ATOM 3154 O O . PHE A 1 408 ? -5.426 9.690 10.068 1.00 93.94 408 PHE A O 1
ATOM 3161 N N . LEU A 1 409 ? -5.043 8.220 8.413 1.00 95.06 409 LEU A N 1
ATOM 3162 C CA . LEU A 1 409 ? -5.497 7.047 9.163 1.00 95.06 409 LEU A CA 1
ATOM 3163 C C . LEU A 1 409 ? -4.566 6.727 10.338 1.00 95.06 409 LEU A C 1
ATOM 3165 O O . LEU A 1 409 ? -5.055 6.448 11.430 1.00 95.06 409 LEU A O 1
ATOM 3169 N N . ALA A 1 410 ? -3.247 6.823 10.156 1.00 92.88 410 ALA A N 1
ATOM 3170 C CA . ALA A 1 410 ? -2.264 6.640 11.223 1.00 92.88 410 ALA A CA 1
ATOM 3171 C C . ALA A 1 410 ? -2.379 7.740 12.295 1.00 92.88 410 ALA A C 1
ATOM 3173 O O . ALA A 1 410 ? -2.392 7.456 13.495 1.00 92.88 410 ALA A O 1
ATOM 3174 N N . SER A 1 411 ? -2.570 8.992 11.873 1.00 94.12 411 SER A N 1
ATOM 3175 C CA . SER A 1 411 ? -2.824 10.109 12.790 1.00 94.12 411 SER A CA 1
ATOM 3176 C C . SER A 1 411 ? -4.152 9.941 13.546 1.00 94.12 411 SER A C 1
ATOM 3178 O O . SER A 1 411 ? -4.206 10.147 14.760 1.00 94.12 411 SER A O 1
ATOM 3180 N N . ALA A 1 412 ? -5.219 9.506 12.867 1.00 96.81 412 ALA A N 1
ATOM 3181 C CA . ALA A 1 412 ? -6.511 9.204 13.485 1.00 96.81 412 ALA A CA 1
ATOM 3182 C C . ALA A 1 412 ? -6.418 8.035 14.471 1.00 96.81 412 ALA A C 1
ATOM 3184 O O . ALA A 1 412 ? -7.004 8.108 15.551 1.00 96.81 412 ALA A O 1
ATOM 3185 N N . LEU A 1 413 ? -5.644 6.995 14.139 1.00 95.88 413 LEU A N 1
ATOM 3186 C CA . LEU A 1 413 ? -5.358 5.874 15.028 1.00 95.88 413 LEU A CA 1
ATOM 3187 C C . LEU A 1 413 ? -4.749 6.361 16.342 1.00 95.88 413 LEU A C 1
ATOM 3189 O O . LEU A 1 413 ? -5.274 6.040 17.409 1.00 95.88 413 LEU A O 1
ATOM 3193 N N . ARG A 1 414 ? -3.667 7.148 16.274 1.00 94.06 414 ARG A N 1
ATOM 3194 C CA . ARG A 1 414 ? -2.998 7.680 17.470 1.00 94.06 414 ARG A CA 1
ATOM 3195 C C . ARG A 1 414 ? -3.942 8.552 18.291 1.00 94.06 414 ARG A C 1
ATOM 3197 O O . ARG A 1 414 ? -4.131 8.283 19.474 1.00 94.06 414 ARG A O 1
ATOM 3204 N N . TYR A 1 415 ? -4.610 9.508 17.644 1.00 96.44 415 TYR A N 1
ATOM 3205 C CA . TYR A 1 415 ? -5.512 10.438 18.321 1.00 96.44 415 TYR A CA 1
ATOM 3206 C C . TYR A 1 415 ? -6.666 9.728 19.044 1.00 96.44 415 TYR A C 1
ATOM 3208 O O . TYR A 1 415 ? -6.922 9.987 20.220 1.00 96.44 415 TYR A O 1
ATOM 3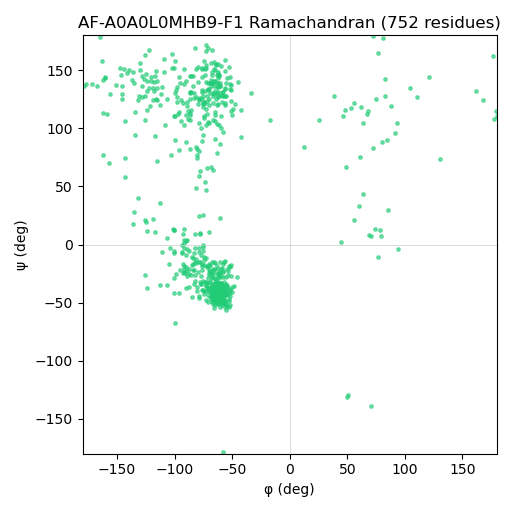216 N N . LEU A 1 416 ? -7.357 8.807 18.364 1.00 97.31 416 LEU A N 1
ATOM 3217 C CA . LEU A 1 416 ? -8.469 8.064 18.962 1.00 97.31 416 LEU A CA 1
ATOM 3218 C C . LEU A 1 416 ? -7.996 7.081 20.034 1.00 97.31 416 LEU A C 1
ATOM 3220 O O . LEU A 1 416 ? -8.713 6.875 21.008 1.00 97.31 416 LEU A O 1
ATOM 3224 N N . THR A 1 417 ? -6.799 6.503 19.892 1.00 95.25 417 THR A N 1
ATOM 3225 C CA . THR A 1 417 ? -6.213 5.644 20.932 1.00 95.25 417 THR A CA 1
ATOM 3226 C C . THR A 1 417 ? -5.941 6.446 22.199 1.00 95.25 417 THR A C 1
ATOM 3228 O O . THR A 1 417 ? -6.315 6.005 23.282 1.00 95.25 417 THR A O 1
ATOM 3231 N N . ASP A 1 418 ? -5.344 7.634 22.084 1.00 95.00 418 ASP A N 1
ATOM 3232 C CA . ASP A 1 418 ? -5.094 8.505 23.236 1.00 95.00 418 ASP A CA 1
ATOM 3233 C C . ASP A 1 418 ? -6.402 8.953 23.895 1.00 95.00 418 ASP A C 1
ATOM 3235 O O . ASP A 1 418 ? -6.534 8.889 25.120 1.00 95.00 418 ASP A O 1
ATOM 3239 N N . ALA A 1 419 ? -7.405 9.324 23.095 1.00 95.94 419 ALA A N 1
ATOM 3240 C CA . ALA A 1 419 ? -8.728 9.655 23.609 1.00 95.94 419 ALA A CA 1
ATOM 3241 C C . ALA A 1 419 ? -9.382 8.473 24.338 1.00 95.94 419 ALA A C 1
ATOM 3243 O O . ALA A 1 419 ? -9.979 8.656 25.400 1.00 95.94 419 ALA A O 1
ATOM 3244 N N . LEU A 1 420 ? -9.228 7.259 23.806 1.00 93.44 420 LEU A N 1
ATOM 3245 C CA . LEU A 1 420 ? -9.749 6.040 24.412 1.00 93.44 420 LEU A CA 1
ATOM 3246 C C . LEU A 1 420 ? -9.035 5.714 25.731 1.00 93.44 420 LEU A C 1
ATOM 3248 O O . LEU A 1 420 ? -9.708 5.408 26.706 1.00 93.44 420 LEU A O 1
ATOM 3252 N N . VAL A 1 421 ? -7.709 5.860 25.815 1.00 91.25 421 VAL A N 1
ATOM 3253 C CA . VAL A 1 421 ? -6.960 5.708 27.079 1.00 91.25 421 VAL A CA 1
ATOM 3254 C C . VAL A 1 421 ? -7.481 6.682 28.141 1.00 91.25 421 VAL A C 1
ATOM 3256 O O . VAL A 1 421 ? -7.795 6.278 29.259 1.00 91.25 421 VAL A O 1
ATOM 3259 N N . VAL A 1 422 ? -7.626 7.964 27.789 1.00 92.94 422 VAL A N 1
ATOM 3260 C CA . VAL A 1 422 ? -8.140 8.996 28.707 1.00 92.94 422 VAL A CA 1
ATOM 3261 C C . VAL A 1 422 ? -9.583 8.696 29.131 1.00 92.94 422 VAL A C 1
ATOM 3263 O O . VAL A 1 422 ? -9.941 8.884 30.294 1.00 92.94 422 VAL A O 1
ATOM 3266 N N . SER A 1 423 ? -10.403 8.189 28.209 1.00 93.44 423 SER A N 1
ATOM 3267 C CA . SER A 1 423 ? -11.769 7.743 28.483 1.00 93.44 423 SER A CA 1
ATOM 3268 C C . SER A 1 423 ? -11.817 6.583 29.478 1.00 93.44 423 SER A C 1
ATOM 3270 O O . SER A 1 423 ? -12.560 6.658 30.455 1.00 93.44 423 SER A O 1
ATOM 3272 N N . LEU A 1 424 ? -10.979 5.558 29.298 1.00 88.38 424 LEU A N 1
ATOM 3273 C CA . LEU A 1 424 ? -10.923 4.385 30.178 1.00 88.38 424 LEU A CA 1
ATOM 3274 C C . LEU A 1 424 ? -10.441 4.739 31.589 1.00 88.38 424 LEU A C 1
ATOM 3276 O O . LEU A 1 424 ? -10.977 4.219 32.564 1.00 88.38 424 LEU A O 1
ATOM 3280 N N . HIS A 1 425 ? -9.498 5.677 31.726 1.00 87.94 425 HIS A N 1
ATOM 3281 C CA . HIS A 1 425 ? -9.096 6.180 33.044 1.00 87.94 425 HIS A CA 1
ATOM 3282 C C . HIS A 1 425 ? -10.229 6.907 33.780 1.00 87.94 425 HIS A C 1
ATOM 3284 O O . HIS A 1 425 ? -10.290 6.857 35.006 1.00 87.94 425 HIS A O 1
ATOM 3290 N N . ARG A 1 426 ? -11.125 7.590 33.055 1.00 89.69 426 ARG A N 1
ATOM 3291 C CA . ARG A 1 426 ? -12.233 8.344 33.657 1.00 89.69 426 ARG A CA 1
ATOM 3292 C C . ARG A 1 426 ? -13.462 7.483 33.939 1.00 89.69 426 ARG A C 1
ATOM 3294 O O . ARG A 1 426 ? -14.067 7.626 34.997 1.00 89.69 426 ARG A O 1
ATOM 3301 N N . HIS A 1 427 ? -13.855 6.653 32.979 1.00 87.56 427 HIS A N 1
ATOM 3302 C CA . HIS A 1 427 ? -15.115 5.902 33.000 1.00 87.56 427 HIS A CA 1
ATOM 3303 C C . HIS A 1 427 ? -14.937 4.438 33.426 1.00 87.56 427 HIS A C 1
ATOM 3305 O O . HIS A 1 427 ? -15.925 3.744 33.652 1.00 87.56 427 HIS A O 1
ATOM 3311 N N . GLY A 1 428 ? -13.694 3.973 33.573 1.00 79.56 428 GLY A N 1
ATOM 3312 C CA . GLY A 1 428 ? -13.368 2.576 33.842 1.00 79.56 428 GLY A CA 1
ATOM 3313 C C . GLY A 1 428 ? -13.387 1.708 32.582 1.00 79.56 428 GLY A C 1
ATOM 3314 O O . GLY A 1 428 ? -13.680 2.172 31.480 1.00 79.56 428 GLY A O 1
ATOM 3315 N N . MET A 1 429 ? -13.054 0.426 32.756 1.00 70.56 429 MET A N 1
ATOM 3316 C CA . MET A 1 429 ? -13.039 -0.570 31.682 1.00 70.56 429 MET A CA 1
ATOM 3317 C C . MET A 1 429 ? -14.414 -1.253 31.588 1.00 70.56 429 MET A C 1
ATOM 3319 O O . MET A 1 429 ? -14.777 -2.006 32.494 1.00 70.56 429 MET A O 1
ATOM 3323 N N . PRO A 1 430 ? -15.202 -1.034 30.527 1.00 64.94 430 PRO A N 1
ATOM 3324 C CA . PRO A 1 430 ? -16.448 -1.765 30.326 1.00 64.94 430 PRO A CA 1
ATOM 3325 C C . PRO A 1 430 ? -16.182 -3.236 29.974 1.00 64.94 430 PRO A C 1
ATOM 3327 O O . PRO A 1 430 ? -15.589 -3.544 28.939 1.00 64.94 430 PRO A O 1
ATOM 3330 N N . ASN A 1 431 ? -16.684 -4.159 30.804 1.00 59.38 431 ASN A N 1
ATOM 3331 C CA . ASN A 1 431 ? -16.509 -5.612 30.631 1.00 59.38 431 ASN A CA 1
ATOM 3332 C C . ASN A 1 431 ? -16.978 -6.137 29.258 1.00 59.38 431 ASN A C 1
ATOM 3334 O O . ASN A 1 431 ? -16.455 -7.134 28.773 1.00 59.38 431 ASN A O 1
ATOM 3338 N N . ALA A 1 432 ? -17.956 -5.480 28.625 1.00 59.16 432 ALA A N 1
ATOM 3339 C CA . ALA A 1 432 ? -18.564 -5.933 27.372 1.00 59.16 432 ALA A CA 1
ATOM 3340 C C . ALA A 1 432 ? -17.786 -5.541 26.102 1.00 59.16 432 ALA A C 1
ATOM 3342 O O . ALA A 1 432 ? -17.981 -6.161 25.060 1.00 59.16 432 ALA A O 1
ATOM 3343 N N . LEU A 1 433 ? -16.933 -4.509 26.154 1.00 58.00 433 LEU A N 1
ATOM 3344 C CA . LEU A 1 433 ? -16.221 -4.016 24.964 1.00 58.00 433 LEU A CA 1
ATOM 3345 C C . LEU A 1 433 ? -14.941 -4.797 24.654 1.00 58.00 433 LEU A C 1
ATOM 3347 O O . LEU A 1 433 ? -14.471 -4.777 23.518 1.00 58.00 433 LEU A O 1
ATOM 3351 N N . PHE A 1 434 ? -14.382 -5.472 25.655 1.00 63.75 434 PHE A N 1
ATOM 3352 C CA . PHE A 1 434 ? -13.027 -6.013 25.590 1.00 63.75 434 PHE A CA 1
ATOM 3353 C C . PHE A 1 434 ? -12.927 -7.525 25.860 1.00 63.75 434 PHE A C 1
ATOM 3355 O O . PHE A 1 434 ? -11.815 -8.010 26.043 1.00 63.75 434 PHE A O 1
ATOM 3362 N N . ASN A 1 435 ? -14.066 -8.243 25.887 1.00 53.44 435 ASN A N 1
ATOM 3363 C CA . ASN A 1 435 ? -14.220 -9.713 25.946 1.00 53.44 435 ASN A CA 1
ATOM 3364 C C . ASN A 1 435 ? -12.928 -10.494 26.277 1.00 53.44 435 ASN A C 1
ATOM 3366 O O . ASN A 1 435 ? -12.282 -10.928 25.336 1.00 53.44 435 ASN A O 1
ATOM 3370 N N . ASP A 1 436 ? -12.548 -10.664 27.554 1.00 51.81 436 ASP A N 1
ATOM 3371 C CA . ASP A 1 436 ? -11.403 -11.473 28.067 1.00 51.81 436 ASP A CA 1
ATOM 3372 C C . ASP A 1 436 ? -10.021 -11.365 27.351 1.00 51.81 436 ASP A C 1
ATOM 3374 O O . ASP A 1 436 ? -9.052 -12.011 27.760 1.00 51.81 436 ASP A O 1
ATOM 3378 N N . ASP A 1 437 ? -9.890 -10.523 26.324 1.00 52.62 437 ASP A N 1
ATOM 3379 C CA . ASP A 1 437 ? -8.711 -10.324 25.476 1.00 52.62 437 ASP A CA 1
ATOM 3380 C C . ASP A 1 437 ? -7.803 -9.222 26.052 1.00 52.62 437 ASP A C 1
ATOM 3382 O O . ASP A 1 437 ? -6.669 -9.032 25.597 1.00 52.62 437 ASP A O 1
ATOM 3386 N N . LEU A 1 438 ? -8.278 -8.501 27.075 1.00 56.12 438 LEU A N 1
ATOM 3387 C CA . LEU A 1 438 ? -7.508 -7.481 27.775 1.00 56.12 438 LEU A CA 1
ATOM 3388 C C . LEU A 1 438 ? -6.292 -8.077 28.475 1.00 56.12 438 LEU A C 1
ATOM 3390 O O . LEU A 1 438 ? -6.363 -9.123 29.115 1.00 56.12 438 LEU A O 1
ATOM 3394 N N . VAL A 1 439 ? -5.175 -7.369 28.313 1.00 55.09 439 VAL A N 1
ATOM 3395 C CA . VAL A 1 439 ? -3.851 -7.610 28.887 1.00 55.09 439 VAL A CA 1
ATOM 3396 C C . VAL A 1 439 ? -3.876 -8.565 30.094 1.00 55.09 439 VAL A C 1
ATOM 3398 O O . VAL A 1 439 ? -4.235 -8.181 31.200 1.00 55.09 439 VAL A O 1
ATOM 3401 N N . ARG A 1 440 ? -3.396 -9.804 29.901 1.00 53.84 440 ARG A N 1
ATOM 3402 C CA . ARG A 1 440 ? -3.110 -10.769 30.989 1.00 53.84 440 ARG A CA 1
ATOM 3403 C C . ARG A 1 440 ? -1.895 -10.375 31.845 1.00 53.84 440 ARG A C 1
ATOM 3405 O O . ARG A 1 440 ? -1.366 -11.207 32.579 1.00 53.84 440 ARG A O 1
ATOM 3412 N N . LEU A 1 441 ? -1.386 -9.156 31.679 1.00 56.53 441 LEU A N 1
ATOM 3413 C CA . LEU A 1 441 ? -0.307 -8.610 32.497 1.00 56.53 441 LEU A CA 1
ATOM 3414 C C . LEU A 1 441 ? -0.932 -7.890 33.689 1.00 56.53 441 LEU A C 1
ATOM 3416 O O . LEU A 1 441 ? -1.951 -7.215 33.556 1.00 56.53 441 LEU A O 1
ATOM 3420 N N . ASP A 1 442 ? -0.299 -8.038 34.847 1.00 62.84 442 ASP A N 1
ATOM 3421 C CA . ASP A 1 442 ? -0.628 -7.254 36.033 1.00 62.84 442 AS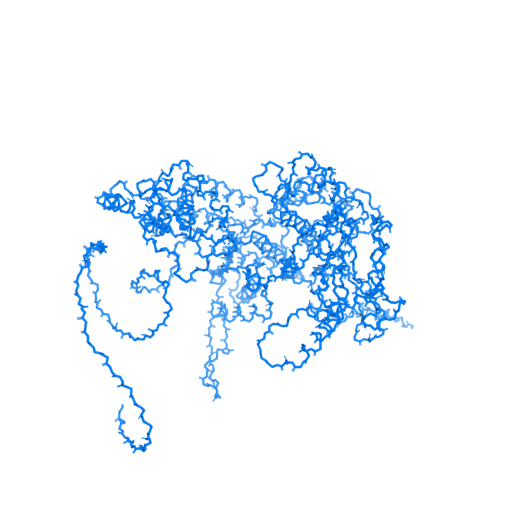P A CA 1
ATOM 3422 C C . ASP A 1 442 ? -0.512 -5.752 35.686 1.00 62.84 442 ASP A C 1
ATOM 3424 O O . ASP A 1 442 ? 0.483 -5.370 35.066 1.00 62.84 442 ASP A O 1
ATOM 3428 N N . PRO A 1 443 ? -1.468 -4.886 36.076 1.00 70.81 443 PRO A N 1
ATOM 3429 C CA . PRO A 1 443 ? -1.340 -3.430 35.957 1.00 70.81 443 PRO A CA 1
ATOM 3430 C C . PRO A 1 443 ? -0.048 -2.837 36.544 1.00 70.81 443 PRO A C 1
ATOM 3432 O O . PRO A 1 443 ? 0.306 -1.705 36.229 1.00 70.81 443 PRO A O 1
ATOM 3435 N N . ARG A 1 444 ? 0.651 -3.582 37.409 1.00 72.12 444 ARG A N 1
ATOM 3436 C CA . ARG A 1 444 ? 1.960 -3.232 37.978 1.00 72.12 444 ARG A CA 1
ATOM 3437 C C . ARG A 1 444 ? 3.152 -3.615 37.090 1.00 72.12 444 ARG A C 1
ATOM 3439 O O . ARG A 1 444 ? 4.268 -3.216 37.409 1.00 72.12 444 ARG A O 1
ATOM 3446 N N . ASP A 1 445 ? 2.958 -4.403 36.030 1.00 74.75 445 ASP A N 1
ATOM 3447 C CA . ASP A 1 445 ? 4.008 -4.720 35.051 1.00 74.75 445 ASP A CA 1
ATOM 3448 C C . ASP A 1 445 ? 4.341 -3.452 34.252 1.00 74.75 445 ASP A C 1
ATOM 3450 O O . ASP A 1 445 ? 3.455 -2.795 33.708 1.00 74.75 445 ASP A O 1
ATOM 3454 N N . GLU A 1 446 ? 5.626 -3.122 34.133 1.00 74.75 446 GLU A N 1
ATOM 3455 C CA . GLU A 1 446 ? 6.100 -1.947 33.386 1.00 74.75 446 GLU A CA 1
ATOM 3456 C C . GLU A 1 446 ? 5.654 -1.958 31.910 1.00 74.75 446 GLU A C 1
ATOM 3458 O O . GLU A 1 446 ? 5.558 -0.911 31.271 1.00 74.75 446 GLU A O 1
ATOM 3463 N N . ARG A 1 447 ? 5.336 -3.135 31.356 1.00 75.00 447 ARG A N 1
ATOM 3464 C CA . ARG A 1 447 ? 4.859 -3.309 29.975 1.00 75.00 447 ARG A CA 1
ATOM 3465 C C . ARG A 1 447 ? 3.344 -3.177 29.836 1.00 75.00 447 ARG A C 1
ATOM 3467 O O . ARG A 1 447 ? 2.847 -3.226 28.709 1.00 75.00 447 ARG A O 1
ATOM 3474 N N . PHE A 1 448 ? 2.604 -3.032 30.938 1.00 77.69 448 PHE A N 1
ATOM 3475 C CA . PHE A 1 448 ? 1.143 -3.010 30.931 1.00 77.69 448 PHE A CA 1
ATOM 3476 C C . PHE A 1 448 ? 0.591 -1.905 30.028 1.00 77.69 448 PHE A C 1
ATOM 3478 O O . PHE A 1 448 ? -0.218 -2.193 29.149 1.00 77.69 448 PHE A O 1
ATOM 3485 N N . GLU A 1 449 ? 1.066 -0.663 30.169 1.00 76.62 449 GLU A N 1
ATOM 3486 C CA . GLU A 1 449 ? 0.582 0.450 29.341 1.00 76.62 449 GLU A CA 1
ATOM 3487 C C . GLU A 1 449 ? 0.863 0.237 27.851 1.00 76.62 449 GLU A C 1
ATOM 3489 O O . GLU A 1 449 ? 0.014 0.529 27.006 1.00 76.62 449 GLU A O 1
ATOM 3494 N N . GLN A 1 450 ? 2.043 -0.291 27.514 1.00 77.31 450 GLN A N 1
ATOM 3495 C CA . GLN A 1 450 ? 2.410 -0.572 26.129 1.00 77.31 450 GLN A CA 1
ATOM 3496 C C . GLN A 1 450 ? 1.510 -1.661 25.535 1.00 77.31 450 GLN A C 1
ATOM 3498 O O . GLN A 1 450 ? 1.002 -1.502 24.423 1.00 77.31 450 GLN A O 1
ATOM 3503 N N . ALA A 1 451 ? 1.280 -2.742 26.285 1.00 75.75 451 ALA A N 1
ATOM 3504 C CA . ALA A 1 451 ? 0.393 -3.825 25.884 1.00 75.75 451 ALA A CA 1
ATOM 3505 C C . ALA A 1 451 ? -1.061 -3.346 25.750 1.00 75.75 451 ALA A C 1
ATOM 3507 O O . ALA A 1 451 ? -1.722 -3.665 24.762 1.00 75.75 451 ALA A O 1
ATOM 3508 N N . LEU A 1 452 ? -1.538 -2.522 26.687 1.00 79.69 452 LEU A N 1
ATOM 3509 C CA . LEU A 1 452 ? -2.876 -1.940 26.649 1.00 79.69 452 LEU A CA 1
ATOM 3510 C C . LEU A 1 452 ? -3.037 -1.056 25.413 1.00 79.69 452 LEU A C 1
ATOM 3512 O O . LEU A 1 452 ? -3.973 -1.239 24.643 1.00 79.69 452 LEU A O 1
ATOM 3516 N N . ARG A 1 453 ? -2.100 -0.137 25.161 1.00 85.25 453 ARG A N 1
ATOM 3517 C CA . ARG A 1 453 ? -2.138 0.737 23.979 1.00 85.25 453 ARG A CA 1
ATOM 3518 C C . ARG A 1 453 ? -2.133 -0.055 22.674 1.00 85.25 453 ARG A C 1
ATOM 3520 O O . ARG A 1 453 ? -2.891 0.297 21.776 1.00 85.25 453 ARG A O 1
ATOM 3527 N N . ALA A 1 454 ? -1.333 -1.115 22.565 1.00 80.62 454 ALA A N 1
ATOM 3528 C CA . ALA A 1 454 ? -1.334 -1.996 21.395 1.00 80.62 454 ALA A CA 1
ATOM 3529 C C . ALA A 1 454 ? -2.724 -2.617 21.149 1.00 80.62 454 ALA A C 1
ATOM 3531 O O . ALA A 1 454 ? -3.247 -2.572 20.033 1.00 80.62 454 ALA A O 1
ATOM 3532 N N . GLN A 1 455 ? -3.378 -3.101 22.209 1.00 79.31 455 GLN A N 1
ATOM 3533 C CA . GLN A 1 455 ? -4.743 -3.628 22.131 1.00 79.31 455 GLN A CA 1
ATOM 3534 C C . GLN A 1 455 ? -5.768 -2.545 21.770 1.00 79.31 455 GLN A C 1
ATOM 3536 O O . GLN A 1 455 ? -6.601 -2.749 20.889 1.00 79.31 455 GLN A O 1
ATOM 3541 N N . LEU A 1 456 ? -5.693 -1.362 22.380 1.00 86.94 456 LEU A N 1
ATOM 3542 C CA . LEU A 1 456 ? -6.604 -0.256 22.073 1.00 86.94 456 LEU A CA 1
ATOM 3543 C C . LEU A 1 456 ? -6.459 0.223 20.626 1.00 86.94 456 LEU A C 1
ATOM 3545 O O . LEU A 1 456 ? -7.472 0.427 19.956 1.00 86.94 456 LEU A O 1
ATOM 3549 N N . LYS A 1 457 ? -5.226 0.320 20.107 1.00 89.56 457 LYS A N 1
ATOM 3550 C CA . LYS A 1 457 ? -4.980 0.606 18.686 1.00 89.56 457 LYS A CA 1
ATOM 3551 C C . LYS A 1 457 ? -5.715 -0.392 17.800 1.00 89.56 457 LYS A C 1
ATOM 3553 O O . LYS A 1 457 ? -6.365 -0.001 16.834 1.00 89.56 457 LYS A O 1
ATOM 3558 N N . ARG A 1 458 ? -5.670 -1.677 18.150 1.00 85.31 458 ARG A N 1
ATOM 3559 C CA . ARG A 1 458 ? -6.368 -2.730 17.411 1.00 85.31 458 ARG A CA 1
ATOM 3560 C C . ARG A 1 458 ? -7.881 -2.509 17.370 1.00 85.31 458 ARG A C 1
ATOM 3562 O O . ARG A 1 458 ? -8.466 -2.593 16.293 1.00 85.31 458 ARG A O 1
ATOM 3569 N N . HIS A 1 459 ? -8.499 -2.160 18.498 1.00 85.12 459 HIS A N 1
ATOM 3570 C CA . HIS A 1 459 ? -9.923 -1.808 18.539 1.00 85.12 459 HIS A CA 1
ATOM 3571 C C . HIS A 1 459 ? -10.237 -0.562 17.702 1.00 85.12 459 HIS A C 1
ATOM 3573 O O . HIS A 1 459 ? -11.225 -0.546 16.972 1.00 85.12 459 HIS A O 1
ATOM 3579 N N . VAL A 1 460 ? -9.391 0.469 17.742 1.00 91.88 460 VAL A N 1
ATOM 3580 C CA . VAL A 1 460 ? -9.583 1.678 16.927 1.00 91.88 460 VAL A CA 1
ATOM 3581 C C . VAL A 1 460 ? -9.505 1.357 15.432 1.00 91.88 460 VAL A C 1
ATOM 3583 O O . VAL A 1 460 ? -10.379 1.778 14.676 1.00 91.88 460 VAL A O 1
ATOM 3586 N N . VAL A 1 461 ? -8.523 0.569 14.986 1.00 90.62 461 VAL A N 1
ATOM 3587 C CA . VAL A 1 461 ? -8.451 0.118 13.586 1.00 90.62 461 VAL A CA 1
ATOM 3588 C C . VAL A 1 461 ? -9.707 -0.693 13.217 1.00 90.62 461 VAL A C 1
ATOM 3590 O O . VAL A 1 461 ? -10.369 -0.423 12.209 1.00 90.62 461 VAL A O 1
ATOM 3593 N N . GLU A 1 462 ? -10.105 -1.637 14.073 1.00 84.00 462 GLU A N 1
ATOM 3594 C CA . GLU A 1 462 ? -11.217 -2.559 13.815 1.00 84.00 462 GLU A CA 1
ATOM 3595 C C . GLU A 1 462 ? -12.608 -1.939 13.967 1.00 84.00 462 GLU A C 1
ATOM 3597 O O . GLU A 1 462 ? -13.572 -2.446 13.398 1.00 84.00 462 GLU A O 1
ATOM 3602 N N . HIS A 1 463 ? -12.757 -0.787 14.609 1.00 85.44 463 HIS A N 1
ATOM 3603 C CA . HIS A 1 463 ? -14.063 -0.138 14.721 1.00 85.44 463 HIS A CA 1
ATOM 3604 C C . HIS A 1 463 ? -14.144 1.171 13.942 1.00 85.44 463 HIS A C 1
ATOM 3606 O O . HIS A 1 463 ? -15.187 1.431 13.327 1.00 85.44 463 HIS A O 1
ATOM 3612 N N . CYS A 1 464 ? -13.061 1.944 13.872 1.00 93.12 464 CYS A N 1
ATOM 3613 C CA . CYS A 1 464 ? -13.134 3.345 13.474 1.00 93.12 464 CYS A CA 1
ATOM 3614 C C . CYS A 1 464 ? -12.611 3.646 12.070 1.00 93.12 464 CYS A C 1
ATOM 3616 O O . CYS A 1 464 ? -13.171 4.524 11.423 1.00 93.12 464 CYS A O 1
ATOM 3618 N N . LEU A 1 465 ? -11.572 2.963 11.584 1.00 95.12 465 LEU A N 1
ATOM 3619 C CA . LEU A 1 465 ? -10.819 3.430 10.410 1.00 95.12 465 LEU A CA 1
ATOM 3620 C C . LEU A 1 465 ? -11.239 2.741 9.106 1.00 95.12 465 LEU A C 1
ATOM 3622 O O . LEU A 1 465 ? -11.337 1.519 9.059 1.00 95.12 465 LEU A O 1
ATOM 3626 N N . TYR A 1 466 ? -11.445 3.525 8.047 1.00 94.50 466 TYR A N 1
ATOM 3627 C CA . TYR A 1 466 ? -11.804 3.082 6.696 1.00 94.50 466 TYR A CA 1
ATOM 3628 C C . TYR A 1 466 ? -11.037 3.914 5.673 1.00 94.50 466 TYR A C 1
ATOM 3630 O O . TYR A 1 466 ? -10.760 5.089 5.916 1.00 94.50 466 TYR A O 1
ATOM 3638 N N . GLY A 1 467 ? -10.732 3.342 4.512 1.00 93.75 467 GLY A N 1
ATOM 3639 C CA . GLY A 1 467 ? -10.050 4.101 3.477 1.00 93.75 467 GLY A CA 1
ATOM 3640 C C . GLY A 1 467 ? -10.128 3.485 2.093 1.00 93.75 467 GLY A C 1
ATOM 3641 O O . GLY A 1 467 ? -10.387 2.289 1.933 1.00 93.75 467 GLY A O 1
ATOM 3642 N N . VAL A 1 468 ? -9.935 4.331 1.089 1.00 91.31 468 VAL A N 1
ATOM 3643 C CA . VAL A 1 468 ? -9.933 3.955 -0.324 1.00 91.31 468 VAL A CA 1
ATOM 3644 C C . VAL A 1 468 ? -8.757 4.629 -1.009 1.00 91.31 468 VAL A C 1
ATOM 3646 O O . VAL A 1 468 ? -8.479 5.794 -0.739 1.00 91.31 468 VAL A O 1
ATOM 3649 N N . ASP A 1 469 ? -8.077 3.903 -1.890 1.00 89.81 469 ASP A N 1
ATOM 3650 C CA . ASP A 1 469 ? -7.128 4.502 -2.825 1.00 89.81 469 ASP A CA 1
ATOM 3651 C C . ASP A 1 469 ? -7.158 3.788 -4.181 1.00 89.81 469 ASP A C 1
ATOM 3653 O O . ASP A 1 469 ? -7.482 2.601 -4.273 1.00 89.81 469 ASP A O 1
ATOM 3657 N N . ILE A 1 470 ? -6.836 4.525 -5.240 1.00 84.62 470 ILE A N 1
ATOM 3658 C CA . ILE A 1 470 ? -6.768 4.019 -6.611 1.00 84.62 470 ILE A CA 1
ATOM 3659 C C . ILE A 1 470 ? -5.542 3.131 -6.828 1.00 84.62 470 ILE A C 1
ATOM 3661 O O . ILE A 1 470 ? -5.609 2.190 -7.621 1.00 84.62 470 ILE A O 1
ATOM 3665 N N . ASP A 1 471 ? -4.441 3.424 -6.133 1.00 81.62 471 ASP A N 1
ATOM 3666 C CA . ASP A 1 471 ? -3.183 2.703 -6.247 1.00 81.62 471 ASP A CA 1
ATOM 3667 C C . ASP A 1 471 ? -3.175 1.482 -5.307 1.00 81.62 471 ASP A C 1
ATOM 3669 O O . ASP A 1 471 ? -3.130 1.636 -4.081 1.00 81.62 471 ASP A O 1
ATOM 3673 N N . PRO A 1 472 ? -3.165 0.246 -5.850 1.00 82.25 472 PRO A N 1
ATOM 3674 C CA . PRO A 1 472 ? -3.130 -0.962 -5.037 1.00 82.25 472 PRO A CA 1
ATOM 3675 C C . PRO A 1 472 ? -1.940 -1.016 -4.078 1.00 82.25 472 PRO A C 1
ATOM 3677 O O . PRO A 1 472 ? -2.069 -1.552 -2.980 1.00 82.25 472 PRO A O 1
ATOM 3680 N N . LEU A 1 473 ? -0.780 -0.489 -4.479 1.00 81.88 473 LEU A N 1
ATOM 3681 C CA . LEU A 1 473 ? 0.412 -0.531 -3.641 1.00 81.88 473 LEU A CA 1
ATOM 3682 C C . LEU A 1 473 ? 0.304 0.469 -2.486 1.00 81.88 473 LEU A C 1
ATOM 3684 O O . LEU A 1 473 ? 0.615 0.099 -1.357 1.00 81.88 473 LEU A O 1
ATOM 3688 N N . ALA A 1 474 ? -0.226 1.673 -2.718 1.00 85.81 474 ALA A N 1
ATOM 3689 C CA . ALA A 1 474 ? -0.514 2.629 -1.649 1.00 85.81 474 ALA A CA 1
ATOM 3690 C C . ALA A 1 474 ? -1.454 2.031 -0.586 1.00 85.81 474 ALA A C 1
ATOM 3692 O O . ALA A 1 474 ? -1.156 2.102 0.610 1.00 85.81 474 ALA A O 1
ATOM 3693 N N . VAL A 1 475 ? -2.518 1.335 -1.019 1.00 88.38 475 VAL A N 1
ATOM 3694 C CA . VAL A 1 475 ? -3.425 0.613 -0.111 1.00 88.38 475 VAL A CA 1
ATOM 3695 C C . VAL A 1 475 ? -2.682 -0.412 0.737 1.00 88.38 475 VAL A C 1
ATOM 3697 O O . VAL A 1 475 ? -2.867 -0.443 1.954 1.00 88.38 475 VAL A O 1
ATOM 3700 N N . GLU A 1 476 ? -1.828 -1.234 0.126 1.00 86.19 476 GLU A N 1
ATOM 3701 C CA . GLU A 1 476 ? -1.035 -2.219 0.863 1.00 86.19 476 GLU A CA 1
ATOM 3702 C C . GLU A 1 476 ? -0.100 -1.559 1.879 1.00 86.19 476 GLU A C 1
ATOM 3704 O O . GLU A 1 476 ? -0.021 -2.013 3.018 1.00 86.19 476 GLU A O 1
ATOM 3709 N N . LEU A 1 477 ? 0.563 -0.460 1.519 1.00 88.25 477 LEU A N 1
ATOM 3710 C CA . LEU A 1 477 ? 1.434 0.266 2.444 1.00 88.25 477 LEU A CA 1
ATOM 3711 C C . LEU A 1 477 ? 0.655 0.874 3.612 1.00 88.25 477 LEU A C 1
ATOM 3713 O O . LEU A 1 477 ? 1.130 0.798 4.742 1.00 88.25 477 LEU A O 1
ATOM 3717 N N . GLY A 1 478 ? -0.559 1.380 3.378 1.00 90.12 478 GLY A N 1
ATOM 3718 C CA . GLY A 1 478 ? -1.459 1.814 4.448 1.00 90.12 478 GLY A CA 1
ATOM 3719 C C . GLY A 1 478 ? -1.832 0.682 5.407 1.00 90.12 478 GLY A C 1
ATOM 3720 O O . GLY A 1 478 ? -1.810 0.868 6.625 1.00 90.12 478 GLY A O 1
ATOM 3721 N N . ARG A 1 479 ? -2.090 -0.527 4.887 1.00 89.69 479 ARG A N 1
ATOM 3722 C CA . ARG A 1 479 ? -2.328 -1.724 5.718 1.00 89.69 479 ARG A CA 1
ATOM 3723 C C . ARG A 1 479 ? -1.106 -2.065 6.567 1.00 89.69 479 ARG A C 1
ATOM 3725 O O . ARG A 1 479 ? -1.250 -2.299 7.766 1.00 89.69 479 ARG A O 1
ATOM 3732 N N . MET A 1 480 ? 0.089 -2.048 5.972 1.00 88.12 480 MET A N 1
ATOM 3733 C CA . MET A 1 480 ? 1.337 -2.327 6.691 1.00 88.12 480 MET A CA 1
ATOM 3734 C C . MET A 1 480 ? 1.645 -1.254 7.736 1.00 88.12 480 MET A C 1
ATOM 3736 O O . MET A 1 480 ? 2.059 -1.599 8.837 1.00 88.12 480 MET A O 1
ATOM 3740 N N . ALA A 1 481 ? 1.406 0.025 7.436 1.00 88.94 481 ALA A N 1
ATOM 3741 C CA . ALA A 1 481 ? 1.612 1.119 8.381 1.00 88.94 481 ALA A CA 1
ATOM 3742 C C . ALA A 1 481 ? 0.725 0.950 9.624 1.00 88.94 481 ALA A C 1
ATOM 3744 O O . ALA A 1 481 ? 1.231 0.971 10.746 1.00 88.94 481 ALA A O 1
ATOM 3745 N N . LEU A 1 482 ? -0.574 0.674 9.442 1.00 90.19 482 LEU A N 1
ATOM 3746 C CA . LEU A 1 482 ? -1.479 0.391 10.562 1.00 90.19 482 LEU A CA 1
ATOM 3747 C C . LEU A 1 482 ? -1.086 -0.886 11.317 1.00 90.19 482 LEU A C 1
ATOM 3749 O O . LEU A 1 482 ? -1.119 -0.903 12.546 1.00 90.19 482 LEU A O 1
ATOM 3753 N N . TRP A 1 483 ? -0.680 -1.945 10.614 1.00 88.38 483 TRP A N 1
ATOM 3754 C CA . TRP A 1 483 ? -0.213 -3.181 11.247 1.00 88.38 483 TRP A CA 1
ATOM 3755 C C . TRP A 1 483 ? 1.017 -2.934 12.133 1.00 88.38 483 TRP A C 1
ATOM 3757 O O . TRP A 1 483 ? 1.022 -3.294 13.312 1.00 88.38 483 TRP A O 1
ATOM 3767 N N . VAL A 1 484 ? 2.015 -2.227 11.603 1.00 86.44 484 VAL A N 1
ATOM 3768 C CA . VAL A 1 484 ? 3.223 -1.823 12.327 1.00 86.44 484 VAL A CA 1
ATOM 3769 C C . VAL A 1 484 ? 2.885 -0.962 13.551 1.00 86.44 484 VAL A C 1
ATOM 3771 O O . VAL A 1 484 ? 3.497 -1.138 14.603 1.00 86.44 484 VAL A O 1
ATOM 3774 N N . GLU A 1 485 ? 1.891 -0.076 13.455 1.00 87.00 485 GLU A N 1
ATOM 3775 C CA . GLU A 1 485 ? 1.420 0.734 14.585 1.00 87.00 485 GLU A CA 1
ATOM 3776 C C . GLU A 1 485 ? 0.763 -0.095 15.691 1.00 87.00 485 GLU A C 1
ATOM 3778 O O . GLU A 1 485 ? 0.935 0.227 16.871 1.00 87.00 485 GLU A O 1
ATOM 3783 N N . THR A 1 486 ? 0.012 -1.144 15.338 1.00 83.19 486 THR A N 1
ATOM 3784 C CA . THR A 1 486 ? -0.686 -1.992 16.322 1.00 83.19 486 THR A CA 1
ATOM 3785 C C . THR A 1 486 ? 0.253 -2.856 17.163 1.00 83.19 486 THR A C 1
ATOM 3787 O O . THR A 1 486 ? -0.132 -3.234 18.264 1.00 83.19 486 THR A O 1
ATOM 3790 N N . LEU A 1 487 ? 1.479 -3.134 16.695 1.00 79.06 487 LEU A N 1
ATOM 3791 C CA . LEU A 1 487 ? 2.491 -3.951 17.390 1.00 79.06 487 LEU A CA 1
ATOM 3792 C C . LEU A 1 487 ? 2.021 -5.372 17.786 1.00 79.06 487 LEU A C 1
ATOM 3794 O O . LEU A 1 487 ? 2.613 -6.009 18.659 1.00 79.06 487 LEU A O 1
ATOM 3798 N N . ASP A 1 488 ? 0.983 -5.901 17.134 1.00 74.81 488 ASP A N 1
ATOM 3799 C CA . ASP A 1 488 ? 0.417 -7.215 17.446 1.00 74.81 488 ASP A CA 1
ATOM 3800 C C . ASP A 1 488 ? 0.964 -8.304 16.507 1.00 74.81 488 ASP A C 1
ATOM 3802 O O . ASP A 1 488 ? 0.651 -8.360 15.316 1.00 74.81 488 ASP A O 1
ATOM 3806 N N . ARG A 1 489 ? 1.761 -9.223 17.069 1.00 73.75 489 ARG A N 1
ATOM 3807 C CA . ARG A 1 489 ? 2.359 -10.362 16.346 1.00 73.75 489 ARG A CA 1
ATOM 3808 C C . ARG A 1 489 ? 1.327 -11.316 15.749 1.00 73.75 489 ARG A C 1
ATOM 3810 O O . ARG A 1 489 ? 1.646 -12.003 14.782 1.00 73.75 489 ARG A O 1
ATOM 3817 N N . GLY A 1 490 ? 0.145 -11.420 16.357 1.00 68.75 490 GLY A N 1
ATOM 3818 C CA . GLY A 1 490 ? -0.908 -12.348 15.954 1.00 68.75 490 GLY A CA 1
ATOM 3819 C C . GLY A 1 490 ? -1.786 -11.820 14.822 1.00 68.75 490 GLY A C 1
ATOM 3820 O O . GLY A 1 490 ? -2.564 -12.588 14.254 1.00 68.75 490 GLY A O 1
ATOM 3821 N N . LEU A 1 491 ? -1.684 -10.532 14.481 1.00 71.62 491 LEU A N 1
ATOM 3822 C CA . LEU A 1 491 ? -2.474 -9.922 13.416 1.00 71.62 491 LEU A CA 1
ATOM 3823 C C . LEU A 1 491 ? -1.911 -10.251 12.025 1.00 71.62 491 LEU A C 1
ATOM 3825 O O . LEU A 1 491 ? -0.751 -9.934 11.763 1.00 71.62 491 LEU A O 1
ATOM 3829 N N . PRO A 1 492 ? -2.711 -10.821 11.101 1.00 77.25 492 PRO A N 1
ATOM 3830 C CA . PRO A 1 492 ? -2.332 -10.929 9.697 1.00 77.25 492 PRO A CA 1
ATOM 3831 C C . PRO A 1 492 ? -2.414 -9.557 9.025 1.00 77.25 492 PRO A C 1
ATOM 3833 O O . PRO A 1 492 ? -3.232 -8.732 9.419 1.00 77.25 492 PRO A O 1
ATOM 3836 N N . PHE A 1 493 ? -1.649 -9.323 7.958 1.00 75.88 493 PHE A N 1
ATOM 3837 C CA . PHE A 1 493 ? -1.666 -8.051 7.222 1.00 75.88 493 PHE A CA 1
ATOM 3838 C C . PHE A 1 493 ? -3.046 -7.721 6.643 1.00 75.88 493 PHE A C 1
ATOM 3840 O O . PHE A 1 493 ? -3.455 -6.563 6.621 1.00 75.88 493 PHE A O 1
ATOM 3847 N N . GLY A 1 494 ? -3.798 -8.747 6.234 1.00 64.44 494 GLY A N 1
ATOM 3848 C CA . GLY A 1 494 ? -5.141 -8.594 5.670 1.00 64.44 494 GLY A CA 1
ATOM 3849 C C . GLY A 1 494 ? -6.259 -8.346 6.690 1.00 64.44 494 GLY A C 1
ATOM 3850 O O . GLY A 1 494 ? -7.434 -8.398 6.328 1.00 64.44 494 GLY A O 1
ATOM 3851 N N . PHE A 1 495 ? -5.957 -8.097 7.972 1.00 74.00 495 PHE A N 1
ATOM 3852 C CA . PHE A 1 495 ? -7.001 -7.918 8.995 1.00 74.00 495 PHE A CA 1
ATOM 3853 C C . PHE A 1 495 ? -7.960 -6.751 8.691 1.00 74.00 495 PHE A C 1
ATOM 3855 O O . PHE A 1 495 ? -9.138 -6.813 9.034 1.00 74.00 495 PHE A O 1
ATOM 3862 N N . VAL A 1 496 ? -7.483 -5.745 7.953 1.00 79.12 496 VAL A N 1
ATOM 3863 C CA . VAL A 1 496 ? -8.250 -4.574 7.500 1.00 79.12 496 VAL A CA 1
ATOM 3864 C C . VAL A 1 496 ? -8.718 -4.656 6.041 1.00 79.12 496 VAL A C 1
ATOM 3866 O O . VAL A 1 496 ? -9.204 -3.661 5.501 1.00 79.12 496 VAL A O 1
ATOM 3869 N N . ASP A 1 497 ? -8.635 -5.817 5.379 1.00 76.88 497 ASP A N 1
ATOM 3870 C CA . ASP A 1 497 ? -9.015 -5.979 3.959 1.00 76.88 497 ASP A CA 1
ATOM 3871 C C . ASP A 1 497 ? -10.468 -5.587 3.673 1.00 76.88 497 ASP A C 1
ATOM 3873 O O . ASP A 1 497 ? -10.822 -5.189 2.562 1.00 76.88 497 ASP A O 1
ATOM 3877 N N . HIS A 1 498 ? -11.337 -5.713 4.673 1.00 78.00 498 HIS A N 1
ATOM 3878 C CA . HIS A 1 498 ? -12.743 -5.347 4.581 1.00 78.00 498 HIS A CA 1
ATOM 3879 C C . HIS A 1 498 ? -12.982 -3.829 4.718 1.00 78.00 498 HIS A C 1
ATOM 3881 O O . HIS A 1 498 ? -14.097 -3.377 4.472 1.00 78.00 498 HIS A O 1
ATOM 3887 N N . LYS A 1 499 ? -11.942 -3.041 5.029 1.00 86.62 499 LYS A N 1
ATOM 3888 C CA . LYS A 1 499 ? -12.030 -1.606 5.348 1.00 86.62 499 LYS A CA 1
ATOM 3889 C C . LYS A 1 499 ? -11.163 -0.697 4.495 1.00 86.62 499 LYS A C 1
ATOM 3891 O O . LYS A 1 499 ? -11.585 0.416 4.197 1.00 86.62 499 LYS A O 1
ATOM 3896 N N . LEU A 1 500 ? -9.962 -1.158 4.147 1.00 90.69 500 LEU A N 1
ATOM 3897 C CA . LEU A 1 500 ? -9.054 -0.453 3.250 1.00 90.69 500 LEU A CA 1
ATOM 3898 C C . LEU A 1 500 ? -9.177 -1.070 1.860 1.00 90.69 500 LEU A C 1
ATOM 3900 O O . LEU A 1 500 ? -8.801 -2.229 1.662 1.00 90.69 500 LEU A O 1
ATOM 3904 N N . LYS A 1 501 ? -9.749 -0.334 0.909 1.00 86.62 501 LYS A N 1
ATOM 3905 C CA . LYS A 1 501 ? -10.120 -0.858 -0.412 1.00 86.62 501 LYS A CA 1
ATOM 3906 C C . LYS A 1 501 ? -9.327 -0.194 -1.526 1.00 86.62 501 LYS A C 1
ATOM 3908 O O . LYS A 1 501 ? -9.129 1.013 -1.525 1.00 86.62 501 LYS A O 1
ATOM 3913 N N . VAL A 1 502 ? -8.941 -1.000 -2.508 1.00 85.75 502 VAL A N 1
ATOM 3914 C CA . VAL A 1 502 ? -8.491 -0.486 -3.802 1.00 85.75 502 VAL A CA 1
ATOM 3915 C C . VAL A 1 502 ? -9.730 -0.088 -4.594 1.00 85.75 502 VAL A C 1
ATOM 3917 O O . VAL A 1 502 ? -10.645 -0.902 -4.734 1.00 85.75 502 VAL A O 1
ATOM 3920 N N . GLY A 1 503 ? -9.790 1.148 -5.077 1.00 81.88 503 GLY A N 1
ATOM 3921 C CA . GLY A 1 503 ? -10.939 1.634 -5.825 1.00 81.88 503 GLY A CA 1
ATOM 3922 C C . GLY A 1 503 ? -10.837 3.101 -6.224 1.00 81.88 503 GLY A C 1
ATOM 3923 O O . GLY A 1 503 ? -10.064 3.875 -5.671 1.00 81.88 503 GLY A O 1
ATOM 3924 N N . ASN A 1 504 ? -11.654 3.497 -7.198 1.00 81.50 504 ASN A N 1
ATOM 3925 C CA . ASN A 1 504 ? -11.751 4.888 -7.615 1.00 81.50 504 ASN A CA 1
ATOM 3926 C C . ASN A 1 504 ? -12.807 5.572 -6.754 1.00 81.50 504 ASN A C 1
ATOM 3928 O O . ASN A 1 504 ? -13.993 5.330 -6.947 1.00 81.50 504 ASN A O 1
ATOM 3932 N N . ALA A 1 505 ? -12.413 6.443 -5.830 1.00 84.19 505 ALA A N 1
ATOM 3933 C CA . ALA A 1 505 ? -13.382 7.106 -4.959 1.00 84.19 505 ALA A CA 1
ATOM 3934 C C . ALA A 1 505 ? -14.350 8.056 -5.694 1.00 84.19 505 ALA A C 1
ATOM 3936 O O . ALA A 1 505 ? -15.382 8.425 -5.136 1.00 84.19 505 ALA A O 1
ATOM 3937 N N . LEU A 1 506 ? -14.058 8.428 -6.947 1.00 80.62 506 LEU A N 1
ATOM 3938 C CA . LEU A 1 506 ? -14.951 9.236 -7.785 1.00 80.62 506 LEU A CA 1
ATOM 3939 C C . LEU A 1 506 ? -16.008 8.398 -8.517 1.00 80.62 506 LEU A C 1
ATOM 3941 O O . LEU A 1 506 ? -16.996 8.952 -9.001 1.00 80.62 506 LEU A O 1
ATOM 3945 N N . VAL A 1 507 ? -15.808 7.081 -8.623 1.00 76.25 507 VAL A N 1
ATOM 3946 C CA . VAL A 1 507 ? -16.671 6.169 -9.382 1.00 76.25 507 VAL A CA 1
ATOM 3947 C C . VAL A 1 507 ? -17.154 5.062 -8.459 1.00 76.25 507 VAL A C 1
ATOM 3949 O O . VAL A 1 507 ? -16.380 4.229 -7.997 1.00 76.25 507 VAL A O 1
ATOM 3952 N N . GLY A 1 508 ? -18.460 5.005 -8.222 1.00 74.38 508 GLY A N 1
ATOM 3953 C CA . GLY A 1 508 ? -19.012 3.995 -7.336 1.00 74.38 508 GLY A CA 1
ATOM 3954 C C . GLY A 1 508 ? -20.512 3.824 -7.456 1.00 74.38 508 GLY A C 1
ATOM 3955 O O . GLY A 1 508 ? -21.201 4.517 -8.211 1.00 74.38 508 GLY A O 1
ATOM 3956 N N . ALA A 1 509 ? -20.993 2.877 -6.662 1.00 75.38 509 ALA A N 1
ATOM 3957 C CA . ALA A 1 509 ? -22.392 2.554 -6.524 1.00 75.38 509 ALA A CA 1
ATOM 3958 C C . ALA A 1 509 ? -22.795 2.505 -5.045 1.00 75.38 509 ALA A C 1
ATOM 3960 O O . ALA A 1 509 ? -21.987 2.254 -4.152 1.00 75.38 509 ALA A O 1
ATOM 3961 N N . TRP A 1 510 ? -24.078 2.716 -4.822 1.00 77.56 510 TRP A N 1
ATOM 3962 C CA . TRP A 1 510 ? -24.770 2.810 -3.554 1.00 77.56 510 TRP A CA 1
ATOM 3963 C C . TRP A 1 510 ? -25.961 1.854 -3.598 1.00 77.56 510 TRP A C 1
ATOM 3965 O O . TRP A 1 510 ? -26.671 1.774 -4.602 1.00 77.56 510 TRP A O 1
ATOM 3975 N N . PHE A 1 511 ? -26.176 1.107 -2.515 1.00 72.12 511 PHE A N 1
ATOM 3976 C CA . PHE A 1 511 ? -27.246 0.106 -2.462 1.00 72.12 511 PHE A CA 1
ATOM 3977 C C . PHE A 1 511 ? -28.636 0.713 -2.687 1.00 72.12 511 PHE A C 1
ATOM 3979 O O . PHE A 1 511 ? -29.458 0.131 -3.392 1.00 72.12 511 PHE A O 1
ATOM 3986 N N . ASP A 1 512 ? -28.874 1.904 -2.140 1.00 70.75 512 ASP A N 1
ATOM 3987 C CA . ASP A 1 512 ? -30.158 2.608 -2.180 1.00 70.75 512 ASP A CA 1
ATOM 3988 C C . ASP A 1 512 ? -30.515 3.172 -3.564 1.00 70.75 512 ASP A C 1
ATOM 3990 O O . ASP A 1 512 ? -31.689 3.420 -3.836 1.00 70.75 512 ASP A O 1
ATOM 3994 N N . ALA A 1 513 ? -29.526 3.325 -4.448 1.00 73.56 513 ALA A N 1
ATOM 3995 C CA . ALA A 1 513 ? -29.694 3.794 -5.823 1.00 73.56 513 ALA A CA 1
ATOM 3996 C C . ALA A 1 513 ? -29.540 2.677 -6.877 1.00 73.56 513 ALA A C 1
ATOM 3998 O O . ALA A 1 513 ? -29.596 2.953 -8.075 1.00 73.56 513 ALA A O 1
ATOM 3999 N N . SER A 1 514 ? -29.392 1.415 -6.454 1.00 72.75 514 SER A N 1
ATOM 4000 C CA . SER A 1 514 ? -29.244 0.242 -7.339 1.00 72.75 514 SER A CA 1
ATOM 4001 C C . SER A 1 514 ? -30.309 0.159 -8.440 1.00 72.75 514 SER A C 1
ATOM 4003 O O . SER A 1 514 ? -30.005 -0.185 -9.583 1.00 72.75 514 SER A O 1
ATOM 4005 N N . ARG A 1 515 ? -31.545 0.555 -8.113 1.00 71.25 515 ARG A N 1
ATOM 4006 C CA . ARG A 1 515 ? -32.709 0.547 -9.015 1.00 71.25 515 ARG A CA 1
ATOM 4007 C C . ARG A 1 515 ? -32.631 1.595 -10.124 1.00 71.25 515 ARG A C 1
ATOM 4009 O O . ARG A 1 515 ? -33.246 1.413 -11.172 1.00 71.25 515 ARG A O 1
ATOM 4016 N N . ASP A 1 516 ? -31.884 2.671 -9.902 1.00 74.88 516 ASP A N 1
ATOM 4017 C CA . ASP A 1 516 ? -31.811 3.802 -10.825 1.00 74.88 516 ASP A CA 1
ATOM 4018 C C . ASP A 1 516 ? -30.692 3.625 -11.864 1.00 74.88 516 ASP A C 1
ATOM 4020 O O . ASP A 1 516 ? -30.739 4.240 -12.930 1.00 74.88 516 ASP A O 1
ATOM 4024 N N . TYR A 1 517 ? -29.711 2.751 -11.614 1.00 76.44 517 TYR A N 1
ATOM 4025 C CA . TYR A 1 517 ? -28.549 2.550 -12.492 1.00 76.44 517 TYR A CA 1
ATOM 4026 C C . TYR A 1 517 ? -28.860 2.158 -13.936 1.00 76.44 517 TYR A C 1
ATOM 4028 O O . TYR A 1 517 ? -28.261 2.763 -14.832 1.00 76.44 517 TYR A O 1
ATOM 4036 N N . PRO A 1 518 ? -29.818 1.255 -14.223 1.00 75.94 518 PRO A N 1
ATOM 4037 C CA . PRO A 1 518 ? -30.197 0.972 -15.601 1.00 75.94 518 PRO A CA 1
ATOM 4038 C C . PRO A 1 518 ? -30.672 2.226 -16.340 1.00 75.94 518 PRO A C 1
ATOM 4040 O O . PRO A 1 518 ? -30.385 2.388 -17.519 1.00 75.94 518 PRO A O 1
ATOM 4043 N N . ALA A 1 519 ? -31.369 3.141 -15.659 1.00 73.38 519 ALA A N 1
ATOM 4044 C CA . ALA A 1 519 ? -31.833 4.388 -16.257 1.00 73.38 519 ALA A CA 1
ATOM 4045 C C . ALA A 1 519 ? -30.711 5.428 -16.360 1.00 73.38 519 ALA A C 1
ATOM 4047 O O . ALA A 1 519 ? -30.518 6.046 -17.409 1.00 73.38 519 ALA A O 1
ATOM 4048 N N . MET A 1 520 ? -29.943 5.605 -15.283 1.00 76.00 520 MET A N 1
ATOM 4049 C CA . MET A 1 520 ? -28.860 6.582 -15.215 1.00 76.00 520 MET A CA 1
ATOM 4050 C C . MET A 1 520 ? -27.748 6.293 -16.235 1.00 76.00 520 MET A C 1
ATOM 4052 O O . MET A 1 520 ? -27.070 7.225 -16.661 1.00 76.00 520 MET A O 1
ATOM 4056 N N . ALA A 1 521 ? -27.591 5.041 -16.683 1.00 72.19 521 ALA A N 1
ATOM 4057 C CA . ALA A 1 521 ? -26.483 4.633 -17.564 1.00 72.19 521 ALA A CA 1
ATOM 4058 C C . ALA A 1 521 ? -26.632 5.234 -18.953 1.00 72.19 521 ALA A C 1
ATOM 4060 O O . ALA A 1 521 ? -25.656 5.575 -19.618 1.00 72.19 521 ALA A O 1
ATOM 4061 N N . TRP A 1 522 ? -27.886 5.401 -19.358 1.00 72.44 522 TRP A N 1
ATOM 4062 C CA . TRP A 1 522 ? -28.283 5.919 -20.655 1.00 72.44 522 TRP A CA 1
ATOM 4063 C C . TRP A 1 522 ? -28.678 7.400 -20.602 1.00 72.44 522 TRP A C 1
ATOM 4065 O O . TRP A 1 522 ? -28.898 8.008 -21.647 1.00 72.44 522 TRP A O 1
ATOM 4075 N N . ALA A 1 523 ? -28.730 7.995 -19.405 1.00 66.88 523 ALA A N 1
ATOM 4076 C CA . ALA A 1 523 ? -28.991 9.419 -19.180 1.00 66.88 523 ALA A CA 1
ATOM 4077 C C . ALA A 1 523 ? -27.706 10.272 -19.114 1.00 66.88 523 ALA A C 1
ATOM 4079 O O . ALA A 1 523 ? -27.740 11.418 -18.665 1.00 66.88 523 ALA A O 1
ATOM 4080 N N . ARG A 1 524 ? -26.566 9.716 -19.532 1.00 63.75 524 ARG A N 1
ATOM 4081 C CA . ARG A 1 524 ? -25.264 10.381 -19.481 1.00 63.75 524 ARG A CA 1
ATOM 4082 C C . ARG A 1 524 ? -25.171 11.526 -20.494 1.00 63.75 524 ARG A C 1
ATOM 4084 O O . ARG A 1 524 ? -25.472 11.356 -21.674 1.00 63.75 524 ARG A O 1
ATOM 4091 N N . GLU A 1 525 ? -24.666 12.671 -20.044 1.00 54.94 525 GLU A N 1
ATOM 4092 C CA . GLU A 1 525 ? -24.169 13.726 -20.930 1.00 54.94 525 GLU A CA 1
ATOM 4093 C C . GLU A 1 525 ? -22.720 13.385 -21.326 1.00 54.94 525 GLU A C 1
ATOM 4095 O O . GLU A 1 525 ? -21.910 13.005 -20.475 1.00 54.94 525 GLU A O 1
ATOM 4100 N N . GLY A 1 526 ? -22.399 13.436 -22.625 1.00 51.06 526 GLY A N 1
ATOM 4101 C CA . GLY A 1 526 ? -21.032 13.213 -23.114 1.00 51.06 526 GLY A CA 1
ATOM 4102 C C . GLY A 1 526 ? -20.023 14.169 -22.461 1.00 51.06 526 GLY A C 1
ATOM 4103 O O . GLY A 1 526 ? -20.411 15.212 -21.938 1.00 51.06 526 GLY A O 1
ATOM 4104 N N . GLY A 1 527 ? -18.735 13.802 -22.479 1.00 47.69 527 GLY A N 1
ATOM 4105 C CA . GLY A 1 527 ? -17.662 14.582 -21.846 1.00 47.69 527 GLY A CA 1
ATOM 4106 C C . GLY A 1 527 ? -17.626 16.052 -22.285 1.00 47.69 527 GLY A C 1
ATOM 4107 O O . GLY A 1 527 ? -18.075 16.387 -23.383 1.00 47.69 527 GLY A O 1
ATOM 4108 N N . ASP A 1 528 ? -17.105 16.913 -21.406 1.00 46.16 528 ASP A N 1
ATOM 4109 C CA . ASP A 1 528 ? -17.083 18.372 -21.563 1.00 46.16 528 ASP A CA 1
ATOM 4110 C C . ASP A 1 528 ? -16.652 18.826 -22.966 1.00 46.16 528 ASP A C 1
ATOM 4112 O O . ASP A 1 528 ? -15.717 18.290 -23.566 1.00 46.16 528 ASP A O 1
ATOM 4116 N N . LYS A 1 529 ? -17.311 19.867 -23.488 1.00 41.53 529 LYS A N 1
ATOM 4117 C CA . LYS A 1 529 ? -17.011 20.432 -24.820 1.00 41.53 529 LYS A CA 1
ATOM 4118 C C . LYS A 1 529 ? -15.595 21.014 -24.925 1.00 41.53 529 LYS A C 1
ATOM 4120 O O . LYS A 1 529 ? -15.097 21.156 -26.038 1.00 41.53 529 LYS A O 1
ATOM 4125 N N . ASP A 1 530 ? -14.968 21.301 -23.785 1.00 45.22 530 ASP A N 1
ATOM 4126 C CA . ASP A 1 530 ? -13.628 21.887 -23.662 1.00 45.22 530 ASP A CA 1
ATOM 4127 C C . ASP A 1 530 ? -12.512 20.825 -23.523 1.00 45.22 530 ASP A C 1
ATOM 4129 O O . ASP A 1 530 ? -11.355 21.141 -23.243 1.00 45.22 530 ASP A O 1
ATOM 4133 N N . TYR A 1 531 ? -12.842 19.546 -23.722 1.00 50.66 531 TYR A N 1
ATOM 4134 C CA . TYR A 1 531 ? -11.918 18.423 -23.578 1.00 50.66 531 TYR A CA 1
ATOM 4135 C C . TYR A 1 531 ? -10.876 18.355 -24.713 1.00 50.66 531 TYR A C 1
ATOM 4137 O O . TYR A 1 531 ? -11.217 18.276 -25.896 1.00 50.66 531 TYR A O 1
ATOM 4145 N N . GLN A 1 532 ? -9.586 18.362 -24.355 1.00 48.97 532 GLN A N 1
ATOM 4146 C CA . GLN A 1 532 ? -8.464 18.339 -25.303 1.00 48.97 532 GLN A CA 1
ATOM 4147 C C . GLN A 1 532 ? -8.311 16.967 -25.981 1.00 48.97 532 GLN A C 1
ATOM 4149 O O . GLN A 1 532 ? -8.222 15.929 -25.324 1.00 48.97 532 GLN A O 1
ATOM 4154 N N . LYS A 1 533 ? -8.254 16.983 -27.315 1.00 42.12 533 LYS A N 1
ATOM 4155 C CA . LYS A 1 533 ? -8.427 15.826 -28.205 1.00 42.12 533 LYS A CA 1
ATOM 4156 C C . LYS A 1 533 ? -7.266 14.815 -28.211 1.00 42.12 533 LYS A C 1
ATOM 4158 O O . LYS A 1 533 ? -7.491 13.669 -28.579 1.00 42.12 533 LYS A O 1
ATOM 4163 N N . ASP A 1 534 ? -6.074 15.204 -27.750 1.00 43.03 534 ASP A N 1
ATOM 4164 C CA . ASP A 1 534 ? -4.831 14.492 -28.096 1.00 43.03 534 ASP A CA 1
ATOM 4165 C C . ASP A 1 534 ? -3.988 14.014 -26.891 1.00 43.03 534 ASP A C 1
ATOM 4167 O O . ASP A 1 534 ? -2.801 13.729 -27.045 1.00 43.03 534 ASP A O 1
ATOM 4171 N N . LYS A 1 535 ? -4.561 13.898 -25.680 1.00 43.62 535 LYS A N 1
ATOM 4172 C CA . LYS A 1 535 ? -3.850 13.261 -24.550 1.00 43.62 535 LYS A CA 1
ATOM 4173 C C . LYS A 1 535 ? -4.054 11.735 -24.545 1.00 43.62 535 LYS A C 1
ATOM 4175 O O . LYS A 1 535 ? -5.201 11.284 -24.596 1.00 43.62 535 LYS A O 1
ATOM 4180 N N . PRO A 1 536 ? -2.982 10.928 -24.434 1.00 35.31 536 PRO A N 1
ATOM 4181 C CA . PRO A 1 536 ? -3.102 9.481 -24.272 1.00 35.31 536 PRO A CA 1
ATOM 4182 C C . PRO A 1 536 ? -3.828 9.145 -22.957 1.00 35.31 536 PRO A C 1
ATOM 4184 O O . PRO A 1 536 ? -3.552 9.750 -21.925 1.00 35.31 536 PRO A O 1
ATOM 4187 N N . GLY A 1 537 ? -4.773 8.198 -23.000 1.00 40.66 537 GLY A N 1
ATOM 4188 C CA . GLY A 1 537 ? -5.596 7.791 -21.845 1.00 40.66 537 GLY A CA 1
ATOM 4189 C C . GLY A 1 537 ? -6.948 8.504 -21.715 1.00 40.66 537 GLY A C 1
ATOM 4190 O O . GLY A 1 537 ? -7.753 8.151 -20.855 1.00 40.66 537 GLY A O 1
ATOM 4191 N N . ASN A 1 538 ? -7.235 9.466 -22.590 1.00 48.66 538 ASN A N 1
ATOM 4192 C CA . ASN A 1 538 ? -8.548 10.086 -22.683 1.00 48.66 538 ASN A CA 1
ATOM 4193 C C . ASN A 1 538 ? -9.593 9.092 -23.232 1.00 48.66 538 ASN A C 1
ATOM 4195 O O . ASN A 1 538 ? -9.296 8.355 -24.174 1.00 48.66 538 ASN A O 1
ATOM 4199 N N . LEU A 1 539 ? -10.820 9.082 -22.682 1.00 46.09 539 LEU A N 1
ATOM 4200 C CA . LEU A 1 539 ? -11.967 8.404 -23.310 1.00 46.09 539 LEU A CA 1
ATOM 4201 C C . LEU A 1 539 ? -12.157 9.070 -24.674 1.00 46.09 539 LEU A C 1
ATOM 4203 O O . LEU A 1 539 ? -12.616 10.209 -24.759 1.00 46.09 539 LEU A O 1
ATOM 4207 N N . GLY A 1 540 ? -11.669 8.413 -25.722 1.00 45.84 540 GLY A N 1
ATOM 4208 C CA . GLY A 1 540 ? -11.502 9.025 -27.025 1.00 45.84 540 GLY A CA 1
ATOM 4209 C C . GLY A 1 540 ? -12.830 9.530 -27.573 1.00 45.84 540 GLY A C 1
ATOM 4210 O O . GLY A 1 540 ? -13.674 8.741 -27.986 1.00 45.84 540 GLY A O 1
ATOM 4211 N N . ASN A 1 541 ? -12.978 10.855 -27.650 1.00 49.41 541 ASN A N 1
ATOM 4212 C CA . ASN A 1 541 ? -13.949 11.516 -28.518 1.00 49.41 541 ASN A CA 1
ATOM 4213 C C . ASN A 1 541 ? -13.508 11.304 -29.980 1.00 49.41 541 ASN A C 1
ATOM 4215 O O . ASN A 1 541 ? -13.078 12.233 -30.672 1.00 49.41 541 ASN A O 1
ATOM 4219 N N . HIS A 1 542 ? -13.553 10.056 -30.445 1.00 49.78 542 HIS A N 1
ATOM 4220 C CA . HIS A 1 542 ? -13.227 9.698 -31.814 1.00 49.78 542 HIS A CA 1
ATOM 4221 C C . HIS A 1 542 ? -14.415 10.081 -32.693 1.00 49.78 542 HIS A C 1
ATOM 4223 O O . HIS A 1 542 ? -15.431 9.390 -32.761 1.00 49.78 542 HIS A O 1
ATOM 4229 N N . ALA A 1 543 ? -14.297 11.226 -33.360 1.00 53.34 543 ALA A N 1
ATOM 4230 C CA . ALA A 1 543 ? -15.157 11.533 -34.488 1.00 53.34 543 ALA A CA 1
ATOM 4231 C C . ALA A 1 543 ? -15.002 10.416 -35.535 1.00 53.34 543 ALA A C 1
ATOM 4233 O O . ALA A 1 543 ? -13.876 10.087 -35.909 1.00 53.34 543 ALA A O 1
ATOM 4234 N N . PHE A 1 544 ? -16.108 9.829 -35.990 1.00 58.41 544 PHE A N 1
ATOM 4235 C CA . PHE A 1 544 ? -16.086 8.796 -37.027 1.00 58.41 544 PHE A CA 1
ATOM 4236 C C . PHE A 1 544 ? -16.506 9.380 -38.372 1.00 58.41 544 PHE A C 1
ATOM 4238 O O . PHE A 1 544 ? -17.269 10.345 -38.441 1.00 58.41 544 PHE A O 1
ATOM 4245 N N . VAL A 1 545 ? -16.007 8.791 -39.453 1.00 58.81 545 VAL A N 1
ATOM 4246 C CA . VAL A 1 545 ? -16.405 9.151 -40.814 1.00 58.81 545 VAL A CA 1
ATOM 4247 C C . VAL A 1 545 ? -17.541 8.221 -41.223 1.00 58.81 545 VAL A C 1
ATOM 4249 O O . VAL A 1 545 ? -17.397 7.003 -41.153 1.00 58.81 545 VAL A O 1
ATOM 4252 N N . ASP A 1 546 ? -18.697 8.783 -41.579 1.00 61.31 546 ASP A N 1
ATOM 4253 C CA . ASP A 1 546 ? -19.821 7.985 -42.070 1.00 61.31 546 ASP A CA 1
ATOM 4254 C C . ASP A 1 546 ? -19.555 7.426 -43.482 1.00 61.31 546 ASP A C 1
ATOM 4256 O O . ASP A 1 546 ? -18.625 7.841 -44.172 1.00 61.31 546 ASP A O 1
ATOM 4260 N N . GLU A 1 547 ? -20.403 6.502 -43.946 1.00 65.69 547 GLU A N 1
ATOM 4261 C CA . GLU A 1 547 ? -20.331 5.898 -45.293 1.00 65.69 547 GLU A CA 1
ATOM 4262 C C . GLU A 1 547 ? -20.359 6.935 -46.436 1.00 65.69 547 GLU A C 1
ATOM 4264 O O . GLU A 1 547 ? -20.054 6.617 -47.582 1.00 65.69 547 GLU A O 1
ATOM 4269 N N . LYS A 1 548 ? -20.726 8.189 -46.137 1.00 69.19 548 LYS A N 1
ATOM 4270 C CA . LYS A 1 548 ? -20.782 9.314 -47.079 1.00 69.19 548 LYS A CA 1
ATOM 4271 C C . LYS A 1 548 ? -19.574 10.249 -46.946 1.00 69.19 548 LYS A C 1
ATOM 4273 O O . LYS A 1 548 ? -19.618 11.363 -47.470 1.00 69.19 548 LYS A O 1
ATOM 4278 N N . GLY A 1 549 ? -18.525 9.830 -46.236 1.00 63.41 549 GLY A N 1
ATOM 4279 C CA . GLY A 1 549 ? -17.290 10.591 -46.062 1.00 63.41 549 GLY A CA 1
ATOM 4280 C C . GLY A 1 549 ? -17.411 11.780 -45.105 1.00 63.41 549 GLY A C 1
ATOM 4281 O O . GLY A 1 549 ? -16.532 12.640 -45.101 1.00 63.41 549 GLY A O 1
ATOM 4282 N N . ARG A 1 550 ? -18.487 11.886 -44.308 1.00 63.31 550 ARG A N 1
ATOM 4283 C CA . ARG A 1 550 ? -18.693 13.019 -43.393 1.00 63.31 550 ARG A CA 1
ATOM 4284 C C . ARG A 1 550 ? -18.252 12.661 -41.984 1.00 63.31 550 ARG A C 1
ATOM 4286 O O . ARG A 1 550 ? -18.746 11.703 -41.397 1.00 63.31 550 ARG A O 1
ATOM 4293 N N . THR A 1 551 ? -17.396 13.497 -41.410 1.00 57.72 551 THR A N 1
ATOM 4294 C CA . THR A 1 551 ? -17.032 13.434 -39.994 1.00 57.72 551 THR A CA 1
ATOM 4295 C C . THR A 1 551 ? -18.258 13.739 -39.133 1.00 57.72 551 THR A C 1
ATOM 4297 O O . THR A 1 551 ? -18.769 14.863 -39.133 1.00 57.72 551 THR A O 1
ATOM 4300 N N . ARG A 1 552 ? -18.756 12.735 -38.411 1.00 58.69 552 ARG A N 1
ATOM 4301 C CA . ARG A 1 552 ? -19.819 12.871 -37.411 1.00 58.69 552 ARG A CA 1
ATOM 4302 C C . ARG A 1 552 ? -19.230 12.857 -36.004 1.00 58.69 552 ARG A C 1
ATOM 4304 O O . ARG A 1 552 ? -18.064 12.520 -35.813 1.00 58.69 552 ARG A O 1
ATOM 4311 N N . GLY A 1 553 ? -20.037 13.304 -35.038 1.00 60.97 553 GLY A N 1
ATOM 4312 C CA . GLY A 1 553 ? -19.669 13.330 -33.621 1.00 60.97 553 GLY A CA 1
ATOM 4313 C C . GLY A 1 553 ? -19.291 11.946 -33.083 1.00 60.97 553 GLY A C 1
ATOM 4314 O O . GLY A 1 553 ? -19.291 10.963 -33.810 1.00 60.97 553 GLY A O 1
ATOM 4315 N N . ASP A 1 554 ? -18.970 11.877 -31.800 1.00 66.50 554 ASP A N 1
ATOM 4316 C CA . ASP A 1 554 ? -18.515 10.651 -31.142 1.00 66.50 554 ASP A CA 1
ATOM 4317 C C . ASP A 1 554 ? -19.461 9.440 -31.364 1.00 66.50 554 ASP A C 1
ATOM 4319 O O . ASP A 1 554 ? -20.689 9.548 -31.239 1.00 66.50 554 ASP A O 1
ATOM 4323 N N . VAL A 1 555 ? -18.861 8.291 -31.709 1.00 64.06 555 VAL A N 1
ATOM 4324 C CA . VAL A 1 555 ? -19.510 6.983 -31.935 1.00 64.06 555 VAL A CA 1
ATOM 4325 C C . VAL A 1 555 ? -20.426 6.615 -30.769 1.00 64.06 555 VAL A C 1
ATOM 4327 O O . VAL A 1 555 ? -21.543 6.135 -30.982 1.00 64.06 555 VAL A O 1
ATOM 4330 N N . PHE A 1 556 ? -19.981 6.889 -29.543 1.00 67.50 556 PHE A N 1
ATOM 4331 C CA . PHE A 1 556 ? -20.713 6.574 -28.323 1.00 67.50 556 PHE A CA 1
ATOM 4332 C C . PHE A 1 556 ? -22.022 7.374 -28.234 1.00 67.50 556 PHE A C 1
ATOM 4334 O O . PHE A 1 556 ? -23.099 6.801 -28.053 1.00 67.50 556 PHE A O 1
ATOM 4341 N N . ASN A 1 557 ? -21.967 8.687 -28.477 1.00 70.19 557 ASN A N 1
ATOM 4342 C CA . ASN A 1 557 ? -23.148 9.554 -28.480 1.00 70.19 557 ASN A CA 1
ATOM 4343 C C . ASN A 1 557 ? -24.177 9.166 -29.555 1.00 70.19 557 ASN A C 1
ATOM 4345 O O . ASN A 1 557 ? -25.384 9.203 -29.307 1.00 70.19 557 ASN A O 1
ATOM 4349 N N . GLU A 1 558 ? -23.733 8.794 -30.757 1.00 71.38 558 GLU A N 1
ATOM 4350 C CA . GLU A 1 558 ? -24.647 8.347 -31.816 1.00 71.38 558 GLU A CA 1
ATOM 4351 C C . GLU A 1 558 ? -25.278 6.984 -31.499 1.00 71.38 558 GLU A C 1
ATOM 4353 O O . GLU A 1 558 ? -26.470 6.780 -31.748 1.00 71.38 558 GLU A O 1
ATOM 4358 N N . ALA A 1 559 ? -24.524 6.062 -30.902 1.00 69.06 559 ALA A N 1
ATOM 4359 C CA . ALA A 1 559 ? -25.052 4.773 -30.475 1.00 69.06 559 ALA A CA 1
ATOM 4360 C C . ALA A 1 559 ? -26.073 4.895 -29.331 1.00 69.06 559 ALA A C 1
ATOM 4362 O O . ALA A 1 559 ? -27.124 4.250 -29.392 1.00 69.06 559 ALA A O 1
ATOM 4363 N N . ILE A 1 560 ? -25.831 5.772 -28.348 1.00 72.12 560 ILE A N 1
ATOM 4364 C CA . ILE A 1 560 ? -26.808 6.086 -27.293 1.00 72.12 560 ILE A CA 1
ATOM 4365 C C . ILE A 1 560 ? -28.099 6.626 -27.906 1.00 72.12 560 ILE A C 1
ATOM 4367 O O . ILE A 1 560 ? -29.178 6.122 -27.597 1.00 72.12 560 ILE A O 1
ATOM 4371 N N . LYS A 1 561 ? -28.018 7.593 -28.832 1.00 76.06 561 LYS A N 1
ATOM 4372 C CA . LYS A 1 561 ? -29.212 8.146 -29.499 1.00 76.06 561 LYS A CA 1
ATOM 4373 C C . LYS A 1 561 ? -30.028 7.075 -30.222 1.00 76.06 561 LYS A C 1
ATOM 4375 O O . LYS A 1 561 ? -31.254 7.109 -30.155 1.00 76.06 561 LYS A O 1
ATOM 4380 N N . LYS A 1 562 ? -29.367 6.120 -30.890 1.00 79.25 562 LYS A N 1
ATOM 4381 C CA . LYS A 1 562 ? -30.042 5.002 -31.577 1.00 79.25 562 LYS A CA 1
ATOM 4382 C C . LYS A 1 562 ? -30.797 4.089 -30.603 1.00 79.25 562 LYS A C 1
ATOM 4384 O O . LYS A 1 562 ? -31.854 3.580 -30.962 1.00 79.25 562 LYS A O 1
ATOM 4389 N N . ARG A 1 563 ? -30.282 3.895 -29.384 1.00 77.81 563 ARG A N 1
ATOM 4390 C CA . ARG A 1 563 ? -30.867 3.010 -28.357 1.00 77.81 563 ARG A CA 1
ATOM 4391 C C . ARG A 1 563 ? -31.816 3.715 -27.388 1.00 77.81 563 ARG A C 1
ATOM 4393 O O . ARG A 1 563 ? -32.616 3.042 -26.748 1.00 77.81 563 ARG A O 1
ATOM 4400 N N . ALA A 1 564 ? -31.788 5.045 -27.316 1.00 76.62 564 ALA A N 1
ATOM 4401 C CA . ALA A 1 564 ? -32.547 5.835 -26.345 1.00 76.62 564 ALA A CA 1
ATOM 4402 C C . ALA A 1 564 ? -34.053 5.520 -26.329 1.00 76.62 564 ALA A C 1
ATOM 4404 O O . ALA A 1 564 ? -34.658 5.446 -25.259 1.00 76.62 564 ALA A O 1
ATOM 4405 N N . ARG A 1 565 ? -34.664 5.291 -27.501 1.00 81.44 565 ARG A N 1
ATOM 4406 C CA . ARG A 1 565 ? -36.085 4.923 -27.594 1.00 81.44 565 ARG A CA 1
ATOM 4407 C C . ARG A 1 565 ? -36.366 3.564 -26.951 1.00 81.44 565 ARG A C 1
ATOM 4409 O O . ARG A 1 565 ? -37.253 3.478 -26.111 1.00 81.44 565 ARG A O 1
ATOM 4416 N N . LEU A 1 566 ? -35.579 2.551 -27.310 1.00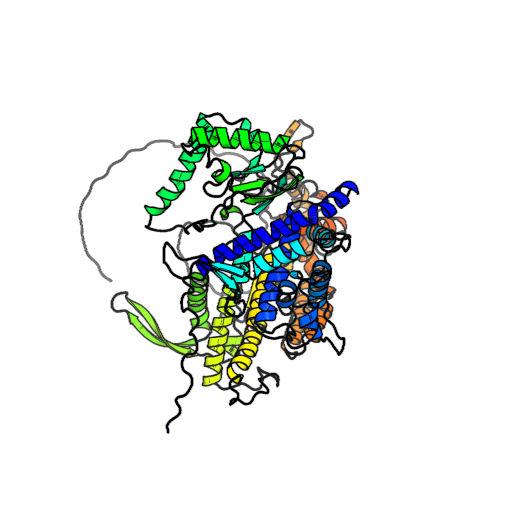 82.56 566 LEU A N 1
ATOM 4417 C CA . LEU A 1 566 ? -35.704 1.193 -26.781 1.00 82.56 566 LEU A CA 1
ATOM 4418 C C . LEU A 1 566 ? -35.492 1.176 -25.260 1.00 82.56 566 LEU A C 1
ATOM 4420 O O . LEU A 1 566 ? -36.282 0.594 -24.531 1.00 82.56 566 LEU A O 1
ATOM 4424 N N . VAL A 1 567 ? -34.476 1.892 -24.772 1.00 80.00 567 VAL A N 1
ATOM 4425 C CA . VAL A 1 567 ? -34.217 2.069 -23.333 1.00 80.00 567 VAL A CA 1
ATOM 4426 C C . VAL A 1 567 ? -35.421 2.701 -22.630 1.00 80.00 567 VAL A C 1
ATOM 4428 O O . VAL A 1 567 ? -35.834 2.233 -21.574 1.00 80.00 567 VAL A O 1
ATOM 4431 N N . THR A 1 568 ? -36.010 3.747 -23.218 1.00 80.12 568 THR A N 1
ATOM 4432 C CA . THR A 1 568 ? -37.181 4.429 -22.642 1.00 80.12 568 THR A CA 1
ATOM 4433 C C . THR A 1 568 ? -38.402 3.507 -22.570 1.00 80.12 568 THR A C 1
ATOM 4435 O O . THR A 1 568 ? -39.138 3.554 -21.587 1.00 80.12 568 THR A O 1
ATOM 4438 N N . GLU A 1 569 ? -38.618 2.677 -23.594 1.00 84.12 569 GLU A N 1
ATOM 4439 C CA . GLU A 1 569 ? -39.697 1.682 -23.629 1.00 84.12 569 GLU A CA 1
ATOM 4440 C C . GLU A 1 569 ? -39.495 0.620 -22.529 1.00 84.12 569 GLU A C 1
ATOM 4442 O O . GLU A 1 569 ? -40.387 0.435 -21.703 1.00 84.12 569 GLU A O 1
ATOM 4447 N N . GLN A 1 570 ? -38.293 0.039 -22.412 1.00 84.06 570 GLN A N 1
ATOM 4448 C CA . GLN A 1 570 ? -37.985 -0.955 -21.372 1.00 84.06 570 GLN A CA 1
ATOM 4449 C C . GLN A 1 570 ? -38.096 -0.399 -19.945 1.00 84.06 570 GLN A C 1
ATOM 4451 O O . GLN A 1 570 ? -38.627 -1.059 -19.056 1.00 84.06 570 GLN A O 1
ATOM 4456 N N . LEU A 1 571 ? -37.625 0.829 -19.700 1.00 77.69 571 LEU A N 1
ATOM 4457 C CA . LEU A 1 571 ? -37.742 1.459 -18.380 1.00 77.69 571 LEU A CA 1
ATOM 4458 C C . LEU A 1 571 ? -39.198 1.695 -17.978 1.00 77.69 571 LEU A C 1
ATOM 4460 O O . LEU A 1 571 ? -39.529 1.554 -16.804 1.00 77.69 571 LEU A O 1
ATOM 4464 N N . ARG A 1 572 ? -40.069 2.053 -18.931 1.00 80.19 572 ARG A N 1
ATOM 4465 C CA . ARG A 1 572 ? -41.502 2.208 -18.661 1.00 80.19 572 ARG A CA 1
ATOM 4466 C C . ARG A 1 572 ? -42.115 0.873 -18.242 1.00 80.19 572 ARG A C 1
ATOM 4468 O O . ARG A 1 572 ? -42.797 0.828 -17.227 1.00 80.19 572 ARG A O 1
ATOM 4475 N N . GLU A 1 573 ? -41.801 -0.203 -18.957 1.00 80.38 573 GLU A N 1
ATOM 4476 C CA . GLU A 1 573 ? -42.269 -1.550 -18.611 1.00 80.38 573 GLU A CA 1
ATOM 4477 C C . GLU A 1 573 ? -41.762 -2.016 -17.234 1.00 80.38 573 GLU A C 1
ATOM 4479 O O . GLU A 1 573 ? -42.544 -2.553 -16.453 1.00 80.38 573 GLU A O 1
ATOM 4484 N N . LEU A 1 574 ? -40.498 -1.742 -16.877 1.00 72.44 574 LEU A N 1
ATOM 4485 C CA . LEU A 1 574 ? -39.959 -2.045 -15.538 1.00 72.44 574 LEU A CA 1
ATOM 4486 C C . LEU A 1 574 ? -40.660 -1.266 -14.414 1.00 72.44 574 LEU A C 1
ATOM 4488 O O . LEU A 1 574 ? -40.783 -1.774 -13.302 1.00 72.44 574 LEU A O 1
ATOM 4492 N N . LEU A 1 575 ? -41.084 -0.027 -14.678 1.00 70.56 575 LEU A N 1
ATOM 4493 C CA . LEU A 1 575 ? -41.791 0.808 -13.702 1.00 70.56 575 LEU A CA 1
ATOM 4494 C C . LEU A 1 575 ? -43.262 0.401 -13.544 1.00 70.56 575 LEU A C 1
ATOM 4496 O O . LEU A 1 575 ? -43.801 0.501 -12.441 1.00 70.56 575 LEU A O 1
ATOM 4500 N N . ASP A 1 576 ? -43.894 -0.046 -14.630 1.00 69.31 576 ASP A N 1
ATOM 4501 C CA . ASP A 1 576 ? -45.310 -0.425 -14.670 1.00 69.31 576 ASP A CA 1
ATOM 4502 C C . ASP A 1 576 ? -45.560 -1.872 -14.200 1.00 69.31 576 ASP A C 1
ATOM 4504 O O . ASP A 1 576 ? -46.689 -2.213 -13.844 1.00 69.31 576 ASP A O 1
ATOM 4508 N N . ALA A 1 577 ? -44.523 -2.716 -14.150 1.00 64.31 577 ALA A N 1
ATOM 4509 C CA . ALA A 1 577 ? -44.586 -4.078 -13.628 1.00 64.31 577 ALA A CA 1
ATOM 4510 C C . ALA A 1 577 ? -44.052 -4.142 -12.182 1.00 64.31 577 ALA A C 1
ATOM 4512 O O . ALA A 1 577 ? -42.856 -4.380 -11.993 1.00 64.31 577 ALA A O 1
ATOM 4513 N N . PRO A 1 578 ? -44.903 -3.968 -11.144 1.00 52.28 578 PRO A N 1
ATOM 4514 C CA . PRO A 1 578 ? -44.457 -4.007 -9.758 1.00 52.28 578 PRO A CA 1
ATOM 4515 C C . PRO A 1 578 ? -43.706 -5.309 -9.469 1.00 52.28 578 PRO A C 1
ATOM 4517 O O . PRO A 1 578 ? -42.545 -5.227 -9.112 1.00 52.28 578 PRO A O 1
ATOM 4520 N N . ASP A 1 579 ? -44.249 -6.491 -9.759 1.00 51.00 579 ASP A N 1
ATOM 4521 C CA . ASP A 1 579 ? -43.638 -7.759 -9.321 1.00 51.00 579 ASP A CA 1
ATOM 4522 C C . ASP A 1 579 ? -42.476 -8.289 -10.192 1.00 51.00 579 ASP A C 1
ATOM 4524 O O . ASP A 1 579 ? -41.752 -9.187 -9.764 1.00 51.00 579 ASP A O 1
ATOM 4528 N N . ALA A 1 580 ? -42.249 -7.756 -11.399 1.00 45.22 580 ALA A N 1
ATOM 4529 C CA . ALA A 1 580 ? -41.310 -8.354 -12.366 1.00 45.22 580 ALA A CA 1
ATOM 4530 C C . ALA A 1 580 ? -39.873 -7.791 -12.308 1.00 45.22 580 ALA A C 1
ATOM 4532 O O . ALA A 1 580 ? -38.972 -8.328 -12.950 1.00 45.22 580 ALA A O 1
ATOM 4533 N N . ALA A 1 581 ? -39.643 -6.733 -11.526 1.00 46.94 581 ALA A N 1
ATOM 4534 C CA . ALA A 1 581 ? -38.357 -6.032 -11.427 1.00 46.94 581 ALA A CA 1
ATOM 4535 C C . ALA A 1 581 ? -37.964 -5.712 -9.972 1.00 46.94 581 ALA A C 1
ATOM 4537 O O . ALA A 1 581 ? -37.307 -4.708 -9.680 1.00 46.94 581 ALA A O 1
ATOM 4538 N N . HIS A 1 582 ? -38.429 -6.527 -9.025 1.00 49.28 582 HIS A N 1
ATOM 4539 C CA . HIS A 1 582 ? -38.071 -6.385 -7.621 1.00 49.28 582 HIS A CA 1
ATOM 4540 C C . HIS A 1 582 ? -36.620 -6.822 -7.398 1.00 49.28 582 HIS A C 1
ATOM 4542 O O . HIS A 1 582 ? -36.330 -8.008 -7.286 1.00 49.28 582 HIS A O 1
ATOM 4548 N N . ASP A 1 583 ? -35.704 -5.861 -7.259 1.00 55.34 583 ASP A N 1
ATOM 4549 C CA . ASP A 1 583 ? -34.373 -6.100 -6.689 1.00 55.34 583 ASP A CA 1
ATOM 4550 C C . ASP A 1 583 ? -34.474 -6.288 -5.163 1.00 55.34 583 ASP A C 1
ATOM 4552 O O . ASP A 1 583 ? -33.798 -5.620 -4.387 1.00 55.34 583 ASP A O 1
ATOM 4556 N N . THR A 1 584 ? -35.322 -7.225 -4.713 1.00 56.31 584 THR A N 1
ATOM 4557 C CA . THR A 1 584 ? -35.261 -7.754 -3.340 1.00 56.31 584 THR A CA 1
ATOM 4558 C C . THR A 1 584 ? -33.888 -8.347 -3.031 1.00 56.31 584 THR A C 1
ATOM 4560 O O . THR A 1 584 ? -33.566 -8.575 -1.873 1.00 56.31 584 THR A O 1
ATOM 4563 N N . ASP A 1 585 ? -33.075 -8.604 -4.053 1.00 68.12 585 ASP A N 1
ATOM 4564 C CA . ASP A 1 585 ? -31.769 -9.228 -3.927 1.00 68.12 585 ASP A CA 1
ATOM 4565 C C . ASP A 1 585 ? -30.696 -8.247 -3.440 1.00 68.12 585 ASP A C 1
ATOM 4567 O O . ASP A 1 585 ? -29.820 -8.670 -2.690 1.00 68.12 585 ASP A O 1
ATOM 4571 N N . ALA A 1 586 ? -30.765 -6.952 -3.782 1.00 73.56 586 ALA A N 1
ATOM 4572 C CA . ALA A 1 586 ? -29.827 -5.954 -3.257 1.00 73.56 586 ALA A CA 1
ATOM 4573 C C . ALA A 1 586 ? -30.023 -5.699 -1.756 1.00 73.56 586 ALA A C 1
ATOM 4575 O O . ALA A 1 586 ? -29.046 -5.748 -1.008 1.00 73.56 586 ALA A O 1
ATOM 4576 N N . ASP A 1 587 ? -31.269 -5.502 -1.313 1.00 76.38 587 ASP A N 1
ATOM 4577 C CA . ASP A 1 587 ? -31.598 -5.319 0.107 1.00 76.38 587 ASP A CA 1
ATOM 4578 C C . ASP A 1 587 ? -31.270 -6.586 0.914 1.00 76.38 587 ASP A C 1
ATOM 4580 O O . ASP A 1 587 ? -30.583 -6.516 1.931 1.00 76.38 587 ASP A O 1
ATOM 4584 N N . ARG A 1 588 ? -31.650 -7.774 0.414 1.00 79.62 588 ARG A N 1
ATOM 4585 C CA . ARG A 1 588 ? -31.296 -9.054 1.057 1.00 79.62 588 ARG A CA 1
ATOM 4586 C C . ARG A 1 588 ? -29.788 -9.273 1.125 1.00 79.62 588 ARG A C 1
ATOM 4588 O O . ARG A 1 588 ? -29.291 -9.743 2.144 1.00 79.62 588 ARG A O 1
ATOM 4595 N N . ALA A 1 589 ? -29.054 -8.967 0.053 1.00 81.56 589 ALA A N 1
ATOM 4596 C CA . ALA A 1 589 ? -27.599 -9.072 0.056 1.00 81.56 589 ALA A CA 1
ATOM 4597 C C . ALA A 1 589 ? -26.984 -8.076 1.044 1.00 81.56 589 ALA A C 1
ATOM 4599 O O . ALA A 1 589 ? -26.065 -8.441 1.768 1.00 81.56 589 ALA A O 1
ATOM 4600 N N . HIS A 1 590 ? -27.497 -6.846 1.113 1.00 82.38 590 HIS A N 1
ATOM 4601 C CA . HIS A 1 590 ? -27.053 -5.850 2.081 1.00 82.38 590 HIS A CA 1
ATOM 4602 C C . HIS A 1 590 ? -27.242 -6.334 3.523 1.00 82.38 590 HIS A C 1
ATOM 4604 O O . HIS A 1 590 ? -26.281 -6.327 4.294 1.00 82.38 590 HIS A O 1
ATOM 4610 N N . ASP A 1 591 ? -28.444 -6.794 3.872 1.00 83.94 591 ASP A N 1
ATOM 4611 C CA . ASP A 1 591 ? -28.760 -7.286 5.214 1.00 83.94 591 ASP A CA 1
ATOM 4612 C C . ASP A 1 591 ? -27.901 -8.506 5.578 1.00 83.94 591 ASP A C 1
ATOM 4614 O O . ASP A 1 591 ? -27.271 -8.522 6.637 1.00 83.94 591 ASP A O 1
ATOM 4618 N N . ALA A 1 592 ? -27.750 -9.464 4.657 1.00 85.25 592 ALA A N 1
ATOM 4619 C CA . ALA A 1 592 ? -26.872 -10.618 4.853 1.00 85.25 592 ALA A CA 1
ATOM 4620 C C . ALA A 1 592 ? -25.410 -10.204 5.109 1.00 85.25 592 ALA A C 1
ATOM 4622 O O . ALA A 1 592 ? -24.745 -10.747 5.989 1.00 85.25 592 ALA A O 1
ATOM 4623 N N . LEU A 1 593 ? -24.895 -9.210 4.380 1.00 85.19 593 LEU A N 1
ATOM 4624 C CA . LEU A 1 593 ? -23.533 -8.707 4.577 1.00 85.19 593 LEU A CA 1
ATOM 4625 C C . LEU A 1 593 ? -23.382 -7.968 5.911 1.00 85.19 593 LEU A C 1
ATOM 4627 O O . LEU A 1 593 ? -22.359 -8.113 6.584 1.00 85.19 593 LEU A O 1
ATOM 4631 N N . ARG A 1 594 ? -24.399 -7.211 6.343 1.00 86.00 594 ARG A N 1
ATOM 4632 C CA . ARG A 1 594 ? -24.405 -6.591 7.677 1.00 86.00 594 ARG A CA 1
ATOM 4633 C C . ARG A 1 594 ? -24.316 -7.636 8.786 1.00 86.00 594 ARG A C 1
ATOM 4635 O O . ARG A 1 594 ? -23.589 -7.410 9.757 1.00 86.00 594 ARG A O 1
ATOM 4642 N N . ASP A 1 595 ? -24.992 -8.769 8.633 1.00 87.75 595 ASP A N 1
ATOM 4643 C CA . ASP A 1 595 ? -24.928 -9.874 9.592 1.00 87.75 595 ASP A CA 1
ATOM 4644 C C . ASP A 1 595 ? -23.537 -10.515 9.644 1.00 87.75 595 ASP A C 1
ATOM 4646 O O . ASP A 1 595 ? -23.021 -10.786 10.736 1.00 87.75 595 ASP A O 1
ATOM 4650 N N . VAL A 1 596 ? -22.874 -10.669 8.492 1.00 87.44 596 VAL A N 1
ATOM 4651 C CA . VAL A 1 596 ? -21.477 -11.130 8.433 1.00 87.44 596 VAL A CA 1
ATOM 4652 C C . VAL A 1 596 ? -20.549 -10.141 9.143 1.00 87.44 596 VAL A C 1
ATOM 4654 O O . VAL A 1 596 ? -19.734 -10.554 9.968 1.00 87.44 596 VAL A O 1
ATOM 4657 N N . LEU A 1 597 ? -20.697 -8.829 8.915 1.00 83.81 597 LEU A N 1
ATOM 4658 C CA . LEU A 1 597 ? -19.884 -7.812 9.599 1.00 83.81 597 LEU A CA 1
ATOM 4659 C C . LEU A 1 597 ? -20.130 -7.794 11.114 1.00 83.81 597 LEU A C 1
ATOM 4661 O O . LEU A 1 597 ? -19.192 -7.691 11.901 1.00 83.81 597 LEU A O 1
ATOM 4665 N N . SER A 1 598 ? -21.389 -7.929 11.535 1.00 84.19 598 SER A N 1
ATOM 4666 C CA . SER A 1 598 ? -21.760 -8.064 12.948 1.00 84.19 598 SER A CA 1
ATOM 4667 C C . SER A 1 598 ? -21.116 -9.298 13.580 1.00 84.19 598 SER A C 1
ATOM 4669 O O . SER A 1 598 ? -20.624 -9.239 14.706 1.00 84.19 598 SER A O 1
ATOM 4671 N N . THR A 1 599 ? -21.084 -10.414 12.851 1.00 86.06 599 THR A N 1
ATOM 4672 C CA . THR A 1 599 ? -20.427 -11.649 13.291 1.00 86.06 599 THR A CA 1
ATOM 4673 C C . THR A 1 599 ? -18.919 -11.455 13.414 1.00 86.06 599 THR A C 1
ATOM 4675 O O . THR A 1 599 ? -18.352 -11.804 14.447 1.00 86.06 599 THR A O 1
ATOM 4678 N N . LEU A 1 600 ? -18.277 -10.817 12.430 1.00 81.44 600 LEU A N 1
ATOM 4679 C CA . LEU A 1 600 ? -16.860 -10.456 12.501 1.00 81.44 600 LEU A CA 1
ATOM 4680 C C . LEU A 1 600 ? -16.569 -9.592 13.732 1.00 81.44 600 LEU A C 1
ATOM 4682 O O . LEU A 1 600 ? -15.663 -9.914 14.490 1.00 81.44 600 LEU A O 1
ATOM 4686 N N . HIS A 1 601 ? -17.349 -8.546 14.006 1.00 77.31 601 HIS A N 1
ATOM 4687 C CA . HIS A 1 601 ? -17.133 -7.702 15.189 1.00 77.31 601 HIS A CA 1
ATOM 4688 C C . HIS A 1 601 ? -17.364 -8.423 16.528 1.00 77.31 601 HIS A C 1
ATOM 4690 O O . HIS A 1 601 ? -16.799 -8.001 17.531 1.00 77.31 601 HIS A O 1
ATOM 4696 N N . ARG A 1 602 ? -18.170 -9.493 16.559 1.00 79.94 602 ARG A N 1
ATOM 4697 C CA . ARG A 1 602 ? -18.405 -10.303 17.768 1.00 79.94 602 ARG A CA 1
ATOM 4698 C C . ARG A 1 602 ? -17.315 -11.338 18.033 1.00 79.94 602 ARG A C 1
ATOM 4700 O O . ARG A 1 602 ? -17.151 -11.747 19.179 1.00 79.94 602 ARG A O 1
ATOM 4707 N N . LEU A 1 603 ? -16.605 -11.792 17.000 1.00 80.31 603 LEU A N 1
ATOM 4708 C CA . LEU A 1 603 ? -15.490 -12.719 17.186 1.00 80.31 603 LEU A CA 1
ATOM 4709 C C . LEU A 1 603 ? -14.367 -12.042 17.982 1.00 80.31 603 LEU A C 1
ATOM 4711 O O . LEU A 1 603 ? -14.069 -10.878 17.699 1.00 80.31 603 LEU A O 1
ATOM 4715 N N . PRO A 1 604 ? -13.701 -12.761 18.907 1.00 75.75 604 PRO A N 1
ATOM 4716 C CA . PRO A 1 604 ? -12.510 -12.254 19.571 1.00 75.75 604 PRO A CA 1
ATOM 4717 C C . PRO A 1 604 ? -11.500 -11.774 18.542 1.00 75.75 604 PRO A C 1
ATOM 4719 O O . PRO A 1 604 ? -11.366 -12.344 17.447 1.00 75.75 604 PRO A O 1
ATOM 4722 N N . LEU A 1 605 ? -10.787 -10.708 18.879 1.00 70.50 605 LEU A N 1
ATOM 4723 C CA . LEU A 1 605 ? -9.808 -10.157 17.961 1.00 70.50 605 LEU A CA 1
ATOM 4724 C C . LEU A 1 605 ? -8.701 -11.198 17.744 1.00 70.50 605 LEU A C 1
ATOM 4726 O O . LEU A 1 605 ? -8.358 -11.484 16.597 1.00 70.50 605 LEU A O 1
ATOM 4730 N N . GLY A 1 606 ? -8.234 -11.867 18.803 1.00 67.50 606 GLY A N 1
ATOM 4731 C CA . GLY A 1 606 ? -7.199 -12.907 18.732 1.00 67.50 606 GLY A CA 1
ATOM 4732 C C . GLY A 1 606 ? -7.464 -14.060 17.746 1.00 67.50 606 GLY A C 1
ATOM 4733 O O . GLY A 1 606 ? -6.514 -14.671 17.260 1.00 67.50 606 GLY A O 1
ATOM 4734 N N . GLU A 1 607 ? -8.720 -14.329 17.366 1.00 76.06 607 GLU A N 1
ATOM 4735 C CA . GLU A 1 607 ? -9.098 -15.394 16.421 1.00 76.06 607 GLU A CA 1
ATOM 4736 C C . GLU A 1 607 ? -8.929 -14.991 14.938 1.00 76.06 607 GLU A C 1
ATOM 4738 O O . GLU A 1 607 ? -9.814 -15.189 14.099 1.00 76.06 607 GLU A O 1
ATOM 4743 N N . CYS A 1 608 ? -7.769 -14.435 14.584 1.00 70.25 608 CYS A N 1
ATOM 4744 C CA . CYS A 1 608 ? -7.488 -13.866 13.264 1.00 70.25 608 CYS A CA 1
ATOM 4745 C C . CYS A 1 608 ? -7.800 -14.809 12.089 1.00 70.25 608 CYS A C 1
ATOM 4747 O O . CYS A 1 608 ? -8.411 -14.396 11.102 1.00 70.25 608 CYS A O 1
ATOM 4749 N N . GLU A 1 609 ? -7.423 -16.087 12.188 1.00 72.62 609 GLU A N 1
ATOM 4750 C CA . GLU A 1 609 ? -7.672 -17.071 11.127 1.00 72.62 609 GLU A CA 1
ATOM 4751 C C . GLU A 1 609 ? -9.163 -17.354 10.925 1.00 72.62 609 GLU A C 1
ATOM 4753 O O . GLU A 1 609 ? -9.619 -17.529 9.791 1.00 72.62 609 GLU A O 1
ATOM 4758 N N . ARG A 1 610 ? -9.939 -17.390 12.014 1.00 81.06 610 ARG A N 1
ATOM 4759 C CA . ARG A 1 610 ? -11.387 -17.591 11.950 1.00 81.06 610 ARG A CA 1
ATOM 4760 C C . ARG A 1 610 ? -12.064 -16.374 11.339 1.00 81.06 610 ARG A C 1
ATOM 4762 O O . ARG A 1 610 ? -12.871 -16.547 10.432 1.00 81.06 610 ARG A O 1
ATOM 4769 N N . ARG A 1 611 ? -11.682 -15.162 11.753 1.00 80.00 611 ARG A N 1
ATOM 4770 C CA . ARG A 1 611 ? -12.176 -13.906 11.160 1.00 80.00 611 ARG A CA 1
ATOM 4771 C C . ARG A 1 611 ? -11.900 -13.854 9.655 1.00 80.00 611 ARG A C 1
ATOM 4773 O O . ARG A 1 611 ? -12.810 -13.628 8.864 1.00 80.00 611 ARG A O 1
ATOM 4780 N N . ALA A 1 612 ? -10.664 -14.147 9.245 1.00 75.75 612 ALA A N 1
ATOM 4781 C CA . ALA A 1 612 ? -10.279 -14.181 7.835 1.00 75.75 612 ALA A CA 1
ATOM 4782 C C . ALA A 1 612 ? -11.028 -15.264 7.039 1.00 75.75 612 ALA A C 1
ATOM 4784 O O . ALA A 1 612 ? -11.307 -15.091 5.852 1.00 75.75 612 ALA A O 1
ATOM 4785 N N . ARG A 1 613 ? -11.354 -16.401 7.668 1.00 82.19 613 ARG A N 1
ATOM 4786 C CA . ARG A 1 613 ? -12.198 -17.440 7.065 1.00 82.19 613 ARG A CA 1
ATOM 4787 C C . ARG A 1 613 ? -13.617 -16.928 6.847 1.00 82.19 613 ARG A C 1
ATOM 4789 O O . ARG A 1 613 ? -14.038 -16.945 5.702 1.00 82.19 613 ARG A O 1
ATOM 4796 N N . VAL A 1 614 ? -14.277 -16.415 7.888 1.00 86.12 614 VAL A N 1
ATOM 4797 C CA . VAL A 1 614 ? -15.638 -15.848 7.818 1.00 86.12 614 VAL A CA 1
ATOM 4798 C C . VAL A 1 614 ? -15.720 -14.786 6.725 1.00 86.12 614 VAL A C 1
ATOM 4800 O O . VAL A 1 614 ? -16.571 -14.869 5.848 1.00 86.12 614 VAL A O 1
ATOM 4803 N N . TYR A 1 615 ? -14.778 -13.841 6.689 1.00 83.44 615 TYR A N 1
ATOM 4804 C CA . TYR A 1 615 ? -14.753 -12.828 5.634 1.00 83.44 615 TYR A CA 1
ATOM 4805 C C . TYR A 1 615 ? -14.596 -13.439 4.229 1.00 83.44 615 TYR A C 1
ATOM 4807 O O . TYR A 1 615 ? -15.307 -13.061 3.303 1.00 83.44 615 TYR A O 1
ATOM 4815 N N . ARG A 1 616 ? -13.719 -14.426 4.028 1.00 81.81 616 ARG A N 1
ATOM 4816 C CA . ARG A 1 616 ? -13.593 -15.062 2.705 1.00 81.81 616 ARG A CA 1
ATOM 4817 C C . ARG A 1 616 ? -14.842 -15.850 2.317 1.00 81.81 616 ARG A C 1
ATOM 4819 O O . ARG A 1 616 ? -15.386 -15.613 1.248 1.00 81.81 616 ARG A O 1
ATOM 4826 N N . THR A 1 617 ? -15.313 -16.737 3.186 1.00 86.19 617 THR A N 1
ATOM 4827 C CA . THR A 1 617 ? -16.360 -17.707 2.847 1.00 86.19 617 THR A CA 1
ATOM 4828 C C . THR A 1 617 ? -17.766 -17.119 2.897 1.00 86.19 617 THR A C 1
ATOM 4830 O O . THR A 1 617 ? -18.606 -17.478 2.079 1.00 86.19 617 THR A O 1
ATOM 4833 N N . GLU A 1 618 ? -18.040 -16.225 3.848 1.00 88.81 618 GLU A N 1
ATOM 4834 C CA . GLU A 1 618 ? -19.385 -15.677 4.072 1.00 88.81 618 GLU A CA 1
ATOM 4835 C C . GLU A 1 618 ? -19.578 -14.302 3.420 1.00 88.81 618 GLU A C 1
ATOM 4837 O O . GLU A 1 618 ? -20.704 -13.955 3.072 1.00 88.81 618 GLU A O 1
ATOM 4842 N N . TRP A 1 619 ? -18.504 -13.530 3.199 1.00 87.31 619 TRP A N 1
ATOM 4843 C CA . TRP A 1 619 ? -18.579 -12.250 2.481 1.00 87.31 619 TRP A CA 1
ATOM 4844 C C . TRP A 1 619 ? -18.145 -12.380 1.022 1.00 87.31 619 TRP A C 1
ATOM 4846 O O . TRP A 1 619 ? -18.967 -12.223 0.123 1.00 87.31 619 TRP A O 1
ATOM 4856 N N . LEU A 1 620 ? -16.860 -12.646 0.757 1.00 84.06 620 LEU A N 1
ATOM 4857 C CA . LEU A 1 620 ? -16.323 -12.613 -0.612 1.00 84.06 620 LEU A CA 1
ATOM 4858 C C . LEU A 1 620 ? -16.913 -13.716 -1.493 1.00 84.06 620 LEU A C 1
ATOM 4860 O O . LEU A 1 620 ? -17.222 -13.475 -2.661 1.00 84.06 620 LEU A O 1
ATOM 4864 N N . ASP A 1 621 ? -17.102 -14.905 -0.923 1.00 85.69 621 ASP A N 1
ATOM 4865 C CA . ASP A 1 621 ? -17.628 -16.049 -1.650 1.00 85.69 621 ASP A CA 1
ATOM 4866 C C . ASP A 1 621 ? -19.159 -16.083 -1.748 1.00 85.69 621 ASP A C 1
ATOM 4868 O O . ASP A 1 621 ? -19.697 -16.884 -2.520 1.00 85.69 621 ASP A O 1
ATOM 4872 N N . SER A 1 622 ? -19.857 -15.184 -1.053 1.00 86.44 622 SER A N 1
ATOM 4873 C CA . SER A 1 622 ? -21.317 -15.092 -1.076 1.00 86.44 622 SER A CA 1
ATOM 4874 C C . SER A 1 622 ? -21.835 -14.855 -2.497 1.00 86.44 622 SER A C 1
ATOM 4876 O O . SER A 1 622 ? -21.476 -13.884 -3.166 1.00 86.44 622 SER A O 1
ATOM 4878 N N . ALA A 1 623 ? -22.697 -15.755 -2.979 1.00 85.06 623 ALA A N 1
ATOM 4879 C CA . ALA A 1 623 ? -23.303 -15.634 -4.302 1.00 85.06 623 ALA A CA 1
ATOM 4880 C C . ALA A 1 623 ? -24.163 -14.357 -4.444 1.00 85.06 623 ALA A C 1
ATOM 4882 O O . ALA A 1 623 ? -23.970 -13.647 -5.436 1.00 85.06 623 ALA A O 1
ATOM 4883 N N . PRO A 1 624 ? -25.022 -13.987 -3.465 1.00 81.06 624 PRO A N 1
ATOM 4884 C CA . PRO A 1 624 ? -25.721 -12.699 -3.478 1.00 81.06 624 PRO A CA 1
ATOM 4885 C C . PRO A 1 624 ? -24.774 -11.497 -3.576 1.00 81.06 624 PRO A C 1
ATOM 4887 O O . PRO A 1 624 ? -25.015 -10.586 -4.367 1.00 81.06 624 PRO A O 1
ATOM 4890 N N . TYR A 1 625 ? -23.664 -11.516 -2.828 1.00 84.00 625 TYR A N 1
ATOM 4891 C CA . TYR A 1 625 ? -22.657 -10.455 -2.886 1.00 84.00 625 TYR A CA 1
ATOM 4892 C C . TYR A 1 625 ? -22.000 -10.365 -4.259 1.00 84.00 625 TYR A C 1
ATOM 4894 O O . TYR A 1 625 ? -21.945 -9.281 -4.831 1.00 84.00 625 TYR A O 1
ATOM 4902 N N . ARG A 1 626 ? -21.524 -11.487 -4.812 1.00 83.94 626 ARG A N 1
ATOM 4903 C CA . ARG A 1 626 ? -20.860 -11.510 -6.123 1.00 83.94 626 ARG A CA 1
ATOM 4904 C C . ARG A 1 626 ? -21.790 -11.054 -7.242 1.00 83.94 626 ARG A C 1
ATOM 4906 O O . ARG A 1 626 ? -21.369 -10.265 -8.085 1.00 83.94 626 ARG A O 1
ATOM 4913 N N . ALA A 1 627 ? -23.045 -11.501 -7.226 1.00 78.81 627 ALA A N 1
ATOM 4914 C CA . ALA A 1 627 ? -24.051 -11.081 -8.197 1.00 78.81 627 ALA A CA 1
ATOM 4915 C C . ALA A 1 627 ? -24.325 -9.574 -8.103 1.00 78.81 627 ALA A C 1
ATOM 4917 O O . ALA A 1 627 ? -24.340 -8.874 -9.115 1.00 78.81 627 ALA A O 1
ATOM 4918 N N . LEU A 1 628 ? -24.489 -9.048 -6.888 1.00 79.69 628 LEU A N 1
ATOM 4919 C CA . LEU A 1 628 ? -24.686 -7.620 -6.677 1.00 79.69 628 LEU A CA 1
ATOM 4920 C C . LEU A 1 628 ? -23.453 -6.806 -7.078 1.00 79.69 628 LEU A C 1
ATOM 4922 O O . LEU A 1 628 ? -23.586 -5.877 -7.866 1.00 79.69 628 LEU A O 1
ATOM 4926 N N . LYS A 1 629 ? -22.260 -7.192 -6.617 1.00 81.38 629 LYS A N 1
ATOM 4927 C CA . LYS A 1 629 ? -20.986 -6.566 -6.987 1.00 81.38 629 LYS A CA 1
ATOM 4928 C C . LYS A 1 629 ? -20.827 -6.503 -8.505 1.00 81.38 629 LYS A C 1
ATOM 4930 O O . LYS A 1 629 ? -20.536 -5.436 -9.022 1.00 81.38 629 LYS A O 1
ATOM 4935 N N . ALA A 1 630 ? -21.098 -7.594 -9.223 1.00 79.62 630 ALA A N 1
ATOM 4936 C CA . ALA A 1 630 ? -21.014 -7.620 -10.682 1.00 79.62 630 ALA A CA 1
ATOM 4937 C C . ALA A 1 630 ? -21.964 -6.611 -11.353 1.00 79.62 630 ALA A C 1
ATOM 4939 O O . ALA A 1 630 ? -21.571 -5.952 -12.312 1.00 79.62 630 ALA A O 1
ATOM 4940 N N . ARG A 1 631 ? -23.190 -6.437 -10.836 1.00 78.69 631 ARG A N 1
ATOM 4941 C CA . ARG A 1 631 ? -24.138 -5.417 -11.330 1.00 78.69 631 ARG A CA 1
ATOM 4942 C C . ARG A 1 631 ? -23.658 -3.993 -11.043 1.00 78.69 631 ARG A C 1
ATOM 4944 O O . ARG A 1 631 ? -23.782 -3.116 -11.895 1.00 78.69 631 ARG A O 1
ATOM 4951 N N . LEU A 1 632 ? -23.090 -3.763 -9.860 1.00 81.81 632 LEU A N 1
ATOM 4952 C CA . LEU A 1 632 ? -22.530 -2.465 -9.481 1.00 81.81 632 LEU A CA 1
ATOM 4953 C C . LEU A 1 632 ? -21.263 -2.127 -10.285 1.00 81.81 632 LEU A C 1
ATOM 4955 O O . LEU A 1 632 ? -21.090 -0.993 -10.721 1.00 81.81 632 LEU A O 1
ATOM 4959 N N . ASP A 1 633 ? -20.408 -3.111 -10.544 1.00 80.88 633 ASP A N 1
ATOM 4960 C CA . ASP A 1 633 ? -19.233 -2.947 -11.399 1.00 80.88 633 ASP A CA 1
ATOM 4961 C C . ASP A 1 633 ? -19.637 -2.704 -12.852 1.00 80.88 633 ASP A C 1
ATOM 4963 O O . ASP A 1 633 ? -19.032 -1.872 -13.521 1.00 80.88 633 ASP A O 1
ATOM 4967 N N . LEU A 1 634 ? -20.689 -3.370 -13.334 1.00 82.75 634 LEU A N 1
ATOM 4968 C CA . LEU A 1 634 ? -21.258 -3.118 -14.654 1.00 82.75 634 LEU A CA 1
ATOM 4969 C C . LEU A 1 634 ? -21.784 -1.683 -14.778 1.00 82.75 634 LEU A C 1
ATOM 4971 O O . LEU A 1 634 ? -21.503 -1.021 -15.776 1.00 82.75 634 LEU A O 1
ATOM 4975 N N . TRP A 1 635 ? -22.498 -1.186 -13.760 1.00 82.94 635 TRP A N 1
ATOM 4976 C CA . TRP A 1 635 ? -22.896 0.222 -13.676 1.00 82.94 635 TRP A CA 1
ATOM 4977 C C . TRP A 1 635 ? -21.686 1.146 -13.844 1.00 82.94 635 TRP A C 1
ATOM 4979 O O . TRP A 1 635 ? -21.681 2.010 -14.721 1.00 82.94 635 TRP A O 1
ATOM 4989 N N . CYS A 1 636 ? -20.642 0.935 -13.042 1.00 80.69 636 CYS A N 1
ATOM 4990 C CA . CYS A 1 636 ? -19.420 1.730 -13.101 1.00 80.69 636 CYS A CA 1
ATOM 4991 C C . CYS A 1 636 ? -18.735 1.619 -14.471 1.00 80.69 636 CYS A C 1
ATOM 4993 O O . CYS A 1 636 ? -18.320 2.628 -15.037 1.00 80.69 636 CYS A O 1
ATOM 4995 N N . ALA A 1 637 ? -18.664 0.419 -15.048 1.00 81.88 637 ALA A N 1
ATOM 4996 C CA . ALA A 1 637 ? -18.028 0.178 -16.336 1.00 81.88 637 ALA A CA 1
ATOM 4997 C C . ALA A 1 637 ? -18.739 0.889 -17.495 1.00 81.88 637 ALA A C 1
ATOM 4999 O O . ALA A 1 637 ? -18.079 1.318 -18.440 1.00 81.88 637 ALA A O 1
ATOM 5000 N N . LEU A 1 638 ? -20.059 1.083 -17.428 1.00 79.81 638 LEU A N 1
ATOM 5001 C CA . LEU A 1 638 ? -20.804 1.816 -18.458 1.00 79.81 638 LEU A CA 1
ATOM 5002 C C . LEU A 1 638 ? -20.358 3.285 -18.594 1.00 79.81 638 LEU A C 1
ATOM 5004 O O . LEU A 1 638 ? -20.443 3.856 -19.683 1.00 79.81 638 LEU A O 1
ATOM 5008 N N . TRP A 1 639 ? -19.791 3.884 -17.540 1.00 76.31 639 TRP A N 1
ATOM 5009 C CA . TRP A 1 639 ? -19.173 5.218 -17.603 1.00 76.31 639 TRP A CA 1
ATOM 5010 C C . TRP A 1 639 ? -17.867 5.256 -18.401 1.00 76.31 639 TRP A C 1
ATOM 5012 O O . TRP A 1 639 ? -17.440 6.319 -18.856 1.00 76.31 639 TRP A O 1
ATOM 5022 N N . PHE A 1 640 ? -17.245 4.109 -18.623 1.00 76.88 640 PHE A N 1
ATOM 5023 C CA . PHE A 1 640 ? -15.978 3.990 -19.340 1.00 76.88 640 PHE A CA 1
ATOM 5024 C C . PHE A 1 640 ? -16.094 3.000 -20.504 1.00 76.88 640 PHE A C 1
ATOM 5026 O O . PHE A 1 640 ? -15.094 2.459 -20.970 1.00 76.88 640 PHE A O 1
ATOM 5033 N N . TRP A 1 641 ? -17.324 2.744 -20.967 1.00 79.75 641 TRP A N 1
ATOM 5034 C CA . TRP A 1 641 ? -17.573 1.730 -21.980 1.00 79.75 641 TRP A CA 1
ATOM 5035 C C . TRP A 1 641 ? -16.912 2.108 -23.313 1.00 79.75 641 TRP A C 1
ATOM 5037 O O . TRP A 1 641 ? -17.105 3.236 -23.779 1.00 79.75 641 TRP A O 1
ATOM 5047 N N . PRO A 1 642 ? -16.186 1.185 -23.970 1.00 76.44 642 PRO A N 1
ATOM 5048 C CA . PRO A 1 642 ? -15.571 1.460 -25.262 1.00 76.44 642 PRO A CA 1
ATOM 5049 C C . PRO A 1 642 ? -16.632 1.769 -26.325 1.00 76.44 642 PRO A C 1
ATOM 5051 O O . PRO A 1 642 ? -17.580 1.000 -26.514 1.00 76.44 642 PRO A O 1
ATOM 5054 N N . GLY A 1 643 ? -16.487 2.898 -27.025 1.00 73.50 643 GLY A N 1
ATOM 5055 C CA . GLY A 1 643 ? -17.464 3.351 -28.022 1.00 73.50 643 GLY A CA 1
ATOM 5056 C C . GLY A 1 643 ? -17.648 2.374 -29.189 1.00 73.50 643 GLY A C 1
ATOM 5057 O O . GLY A 1 643 ? -18.763 2.192 -29.671 1.00 73.50 643 GLY A O 1
ATOM 5058 N N . ASP A 1 644 ? -16.584 1.683 -29.591 1.00 72.50 644 ASP A N 1
ATOM 5059 C CA . ASP A 1 644 ? -16.574 0.618 -30.601 1.00 72.50 644 ASP A CA 1
ATOM 5060 C C . ASP A 1 644 ? -17.318 -0.651 -30.148 1.00 72.50 644 ASP A C 1
ATOM 5062 O O . ASP A 1 644 ? -17.901 -1.354 -30.971 1.00 72.50 644 ASP A O 1
ATOM 5066 N N . LYS A 1 645 ? -17.380 -0.911 -28.835 1.00 82.00 645 LYS A N 1
ATOM 5067 C CA . LYS A 1 645 ? -18.081 -2.064 -28.238 1.00 82.00 645 LYS A CA 1
ATOM 5068 C C . LYS A 1 645 ? -19.455 -1.715 -27.665 1.00 82.00 645 LYS A C 1
ATOM 5070 O O . LYS A 1 645 ? -20.058 -2.528 -26.961 1.00 82.00 645 LYS A O 1
ATOM 5075 N N . ILE A 1 646 ? -19.996 -0.531 -27.957 1.00 79.31 646 ILE A N 1
ATOM 5076 C CA . ILE A 1 646 ? -21.299 -0.073 -27.440 1.00 79.31 646 ILE A CA 1
ATOM 5077 C C . ILE A 1 646 ? -22.453 -1.012 -27.809 1.00 79.31 646 ILE A C 1
ATOM 5079 O O . ILE A 1 646 ? -23.456 -1.069 -27.103 1.00 79.31 646 ILE A O 1
ATOM 5083 N N . ALA A 1 647 ? -22.297 -1.797 -28.882 1.00 82.06 647 ALA A N 1
ATOM 5084 C CA . ALA A 1 647 ? -23.261 -2.813 -29.282 1.00 82.06 647 ALA A CA 1
ATOM 5085 C C . ALA A 1 647 ? -23.524 -3.855 -28.174 1.00 82.06 647 ALA A C 1
ATOM 5087 O O . ALA A 1 647 ? -24.656 -4.317 -28.026 1.00 82.06 647 ALA A O 1
ATOM 5088 N N . HIS A 1 648 ? -22.509 -4.155 -27.363 1.00 86.69 648 HIS A N 1
ATOM 5089 C CA . HIS A 1 648 ? -22.566 -5.131 -26.275 1.00 86.69 648 HIS A CA 1
ATOM 5090 C C . HIS A 1 648 ? -23.008 -4.524 -24.934 1.00 86.69 648 HIS A C 1
ATOM 5092 O O . HIS A 1 648 ? -23.164 -5.260 -23.965 1.00 86.69 648 HIS A O 1
ATOM 5098 N N . ALA A 1 649 ? -23.212 -3.202 -24.847 1.00 84.62 649 ALA A N 1
ATOM 5099 C CA . ALA A 1 649 ? -23.682 -2.573 -23.615 1.00 84.62 649 ALA A CA 1
ATOM 5100 C C . ALA A 1 649 ? -25.121 -3.032 -23.286 1.00 84.62 649 ALA A C 1
ATOM 5102 O O . ALA A 1 649 ? -25.984 -2.947 -24.172 1.00 84.62 649 ALA A O 1
ATOM 5103 N N . PRO A 1 650 ? -25.395 -3.496 -22.052 1.00 85.38 650 PRO A N 1
ATOM 5104 C CA . PRO A 1 650 ? -26.692 -4.046 -21.665 1.00 85.38 650 PRO A CA 1
ATOM 5105 C C . PRO A 1 650 ? -27.794 -2.987 -21.631 1.00 85.38 650 PRO A C 1
ATOM 5107 O O . PRO A 1 650 ? -27.586 -1.850 -21.197 1.00 85.38 650 PRO A O 1
ATOM 5110 N N . LEU A 1 651 ? -28.988 -3.380 -22.069 1.00 83.62 651 LEU A N 1
ATOM 5111 C CA . LEU A 1 651 ? -30.202 -2.576 -21.951 1.00 83.62 651 LEU A CA 1
ATOM 5112 C C . LEU A 1 651 ? -30.823 -2.739 -20.550 1.00 83.62 651 LEU A C 1
ATOM 5114 O O . LEU A 1 651 ? -30.399 -3.615 -19.793 1.00 83.62 651 LEU A O 1
ATOM 5118 N N . PRO A 1 652 ? -31.823 -1.920 -20.170 1.00 81.81 652 PRO A N 1
ATOM 5119 C CA . PRO A 1 652 ? -32.441 -2.001 -18.849 1.00 81.81 652 PRO A CA 1
ATOM 5120 C C . PRO A 1 652 ? -32.932 -3.393 -18.426 1.00 81.81 652 PRO A C 1
ATOM 5122 O O . PRO A 1 652 ? -32.718 -3.770 -17.277 1.00 81.81 652 PRO A O 1
ATOM 5125 N N . PHE A 1 653 ? -33.529 -4.176 -19.329 1.00 81.19 653 PHE A N 1
ATOM 5126 C CA . PHE A 1 653 ? -33.949 -5.553 -19.028 1.00 81.19 653 PHE A CA 1
ATOM 5127 C C . PHE A 1 653 ? -32.773 -6.501 -18.788 1.00 81.19 653 PHE A C 1
ATOM 5129 O O . PHE A 1 653 ? -32.837 -7.368 -17.917 1.00 81.19 653 PHE A O 1
ATOM 5136 N N . ASP A 1 654 ? -31.683 -6.305 -19.526 1.00 79.00 654 ASP A N 1
ATOM 5137 C CA . ASP A 1 654 ? -30.485 -7.136 -19.429 1.00 79.00 654 ASP A CA 1
ATOM 5138 C C . ASP A 1 654 ? -29.634 -6.761 -18.209 1.00 79.00 654 ASP A C 1
ATOM 5140 O O . ASP A 1 654 ? -28.764 -7.519 -17.799 1.00 79.00 654 ASP A O 1
ATOM 5144 N N . PHE A 1 655 ? -29.872 -5.598 -17.594 1.00 78.00 655 PHE A N 1
ATOM 5145 C CA . PHE A 1 655 ? -29.046 -5.090 -16.499 1.00 78.00 655 PHE A CA 1
ATOM 5146 C C . PHE A 1 655 ? -29.077 -5.992 -15.256 1.00 78.00 655 PHE A C 1
ATOM 5148 O O . PHE A 1 655 ? -28.074 -6.139 -14.557 1.00 78.00 655 PHE A O 1
ATOM 5155 N N . ALA A 1 656 ? -30.217 -6.636 -14.987 1.00 73.00 656 ALA A N 1
ATOM 5156 C CA . ALA A 1 656 ? -30.344 -7.583 -13.882 1.00 73.00 656 ALA A CA 1
ATOM 5157 C C . ALA A 1 656 ? -29.573 -8.891 -14.135 1.00 73.00 656 ALA A C 1
ATOM 5159 O O . ALA A 1 656 ? -29.138 -9.541 -13.183 1.00 73.00 656 ALA A O 1
ATOM 5160 N N . ARG A 1 657 ? -29.415 -9.284 -15.405 1.00 77.19 657 ARG A N 1
ATOM 5161 C CA . ARG A 1 657 ? -28.760 -10.524 -15.846 1.00 77.19 657 ARG A CA 1
ATOM 5162 C C . ARG A 1 657 ? -27.966 -10.261 -17.134 1.00 77.19 657 ARG A C 1
ATOM 5164 O O . ARG A 1 657 ? -28.418 -10.647 -18.213 1.00 77.19 657 ARG A O 1
ATOM 5171 N N . PRO A 1 658 ? -26.810 -9.583 -17.037 1.00 78.50 658 PRO A N 1
ATOM 5172 C CA . PRO A 1 658 ? -26.034 -9.210 -18.211 1.00 78.50 658 PRO A CA 1
ATOM 5173 C C . PRO A 1 658 ? -25.490 -10.448 -18.924 1.00 78.50 658 PRO A C 1
ATOM 5175 O O . PRO A 1 658 ? -25.223 -11.479 -18.305 1.00 78.50 658 PRO A O 1
ATOM 5178 N N . ASN A 1 659 ? -25.304 -10.340 -20.239 1.00 85.38 659 ASN A N 1
ATOM 5179 C CA . ASN A 1 659 ? -24.686 -11.408 -21.018 1.00 85.38 659 ASN A CA 1
ATOM 5180 C C . ASN A 1 659 ? -23.168 -11.505 -20.750 1.00 85.38 659 ASN A C 1
ATOM 5182 O O . ASN A 1 659 ? -22.546 -10.605 -20.176 1.00 85.38 659 ASN A O 1
ATOM 5186 N N . VAL A 1 660 ? -22.568 -12.615 -21.189 1.00 87.44 660 VAL A N 1
ATOM 5187 C CA . VAL A 1 660 ? -21.148 -12.922 -20.950 1.00 87.44 660 VAL A CA 1
ATOM 5188 C C . VAL A 1 660 ? -20.223 -11.876 -21.582 1.00 87.44 660 VAL A C 1
ATOM 5190 O O . VAL A 1 660 ? -19.245 -11.472 -20.953 1.00 87.44 660 VAL A O 1
ATOM 5193 N N . ASP A 1 661 ? -20.555 -11.376 -22.775 1.00 88.31 661 ASP A N 1
ATOM 5194 C CA . ASP A 1 661 ? -19.763 -10.350 -23.465 1.00 88.31 661 ASP A CA 1
ATOM 5195 C C . ASP A 1 661 ? -19.730 -9.039 -22.674 1.00 88.31 661 ASP A C 1
ATOM 5197 O O . ASP A 1 661 ? -18.667 -8.452 -22.473 1.00 88.31 661 ASP A O 1
ATOM 5201 N N . ALA A 1 662 ? -20.887 -8.599 -22.175 1.00 86.94 662 ALA A N 1
ATOM 5202 C CA . ALA A 1 662 ? -21.014 -7.400 -21.366 1.00 86.94 662 ALA A CA 1
ATOM 5203 C C . ALA A 1 662 ? -20.225 -7.533 -20.060 1.00 86.94 662 ALA A C 1
ATOM 5205 O O . ALA A 1 662 ? -19.518 -6.606 -19.669 1.00 86.94 662 ALA A O 1
ATOM 5206 N N . MET A 1 663 ? -20.290 -8.694 -19.405 1.00 86.62 663 MET A N 1
ATOM 5207 C CA . MET A 1 663 ? -19.502 -8.965 -18.199 1.00 86.62 663 MET A CA 1
ATOM 5208 C C . MET A 1 663 ? -17.995 -8.973 -18.482 1.00 86.62 663 MET A C 1
ATOM 5210 O O . MET A 1 663 ? -17.214 -8.443 -17.687 1.00 86.62 663 MET A O 1
ATOM 5214 N N . SER A 1 664 ? -17.577 -9.536 -19.619 1.00 87.38 664 SER A N 1
ATOM 5215 C CA . SER A 1 664 ? -16.174 -9.559 -20.040 1.00 87.38 664 SER A CA 1
ATOM 5216 C C . SER A 1 664 ? -15.645 -8.148 -20.307 1.00 87.38 664 SER A C 1
ATOM 5218 O O . SER A 1 664 ? -14.592 -7.773 -19.788 1.00 87.38 664 SER A O 1
ATOM 5220 N N . ILE A 1 665 ? -16.406 -7.327 -21.039 1.00 86.56 665 ILE A N 1
ATOM 5221 C CA . ILE A 1 665 ? -16.049 -5.927 -21.307 1.00 86.56 665 ILE A CA 1
ATOM 5222 C C . ILE A 1 665 ? -16.051 -5.119 -20.011 1.00 86.56 665 ILE A C 1
ATOM 5224 O O . ILE A 1 665 ? -15.109 -4.372 -19.771 1.00 86.56 665 ILE A O 1
ATOM 5228 N N . ALA A 1 666 ? -17.049 -5.292 -19.141 1.00 85.38 666 ALA A N 1
ATOM 5229 C CA . ALA A 1 666 ? -17.080 -4.623 -17.843 1.00 85.38 666 ALA A CA 1
ATOM 5230 C C . ALA A 1 666 ? -15.844 -4.964 -16.998 1.00 85.38 666 ALA A C 1
ATOM 5232 O O . ALA A 1 666 ? -15.238 -4.076 -16.405 1.00 85.38 666 ALA A O 1
ATOM 5233 N N . SER A 1 667 ? -15.418 -6.230 -17.008 1.00 82.19 667 SER A N 1
ATOM 5234 C CA . SER A 1 667 ? -14.200 -6.680 -16.326 1.00 82.19 667 SER A CA 1
ATOM 5235 C C . SER A 1 667 ? -12.931 -6.089 -16.955 1.00 82.19 667 SER A C 1
ATOM 5237 O O . SER A 1 667 ? -12.016 -5.689 -16.240 1.00 82.19 667 SER A O 1
ATOM 5239 N N . GLU A 1 668 ? -12.860 -5.993 -18.287 1.00 80.75 668 GLU A N 1
ATOM 5240 C CA . GLU A 1 668 ? -11.764 -5.328 -19.008 1.00 80.75 668 GLU A CA 1
ATOM 5241 C C . GLU A 1 668 ? -11.686 -3.834 -18.663 1.00 80.75 668 GLU A C 1
ATOM 5243 O O . GLU A 1 668 ? -10.608 -3.319 -18.364 1.00 80.75 668 GLU A O 1
ATOM 5248 N N . VAL A 1 669 ? -12.833 -3.155 -18.656 1.00 79.69 669 VAL A N 1
ATOM 5249 C CA . VAL A 1 669 ? -12.963 -1.743 -18.294 1.00 79.69 669 VAL A CA 1
ATOM 5250 C C . VAL A 1 669 ? -12.560 -1.522 -16.842 1.00 79.69 669 VAL A C 1
ATOM 5252 O O . VAL A 1 669 ? -11.753 -0.636 -16.586 1.00 79.69 669 VAL A O 1
ATOM 5255 N N . ALA A 1 670 ? -13.039 -2.344 -15.907 1.00 74.12 670 ALA A N 1
ATOM 5256 C CA . ALA A 1 670 ? -12.646 -2.269 -14.504 1.00 74.12 670 ALA A CA 1
ATOM 5257 C C . ALA A 1 670 ? -11.132 -2.471 -14.332 1.00 74.12 670 ALA A C 1
ATOM 5259 O O . ALA A 1 670 ? -10.492 -1.725 -13.604 1.00 74.12 670 ALA A O 1
ATOM 5260 N N . ARG A 1 671 ? -10.508 -3.412 -15.054 1.00 70.38 671 ARG A N 1
ATOM 5261 C CA . ARG A 1 671 ? -9.042 -3.572 -15.010 1.00 70.38 671 ARG A CA 1
ATOM 5262 C C . ARG A 1 671 ? -8.291 -2.336 -15.519 1.00 70.38 671 ARG A C 1
ATOM 5264 O O . ARG A 1 671 ? -7.234 -2.016 -14.990 1.00 70.38 671 ARG A O 1
ATOM 5271 N N . ARG A 1 672 ? -8.820 -1.644 -16.535 1.00 69.62 672 ARG A N 1
ATOM 5272 C CA . ARG A 1 672 ? -8.196 -0.443 -17.127 1.00 69.62 672 ARG A CA 1
ATOM 5273 C C . ARG A 1 672 ? -8.439 0.837 -16.331 1.00 69.62 672 ARG A C 1
ATOM 5275 O O . ARG A 1 672 ? -7.546 1.669 -16.228 1.00 69.62 672 ARG A O 1
ATOM 5282 N N . HIS A 1 673 ? -9.651 1.008 -15.817 1.00 63.88 673 HIS A N 1
ATOM 5283 C CA . HIS A 1 673 ? -10.173 2.257 -15.257 1.00 63.88 673 HIS A CA 1
ATOM 5284 C C . HIS A 1 673 ? -10.395 2.171 -13.754 1.00 63.88 673 HIS A C 1
ATOM 5286 O O . HIS A 1 673 ? -11.304 2.816 -13.238 1.00 63.88 673 HIS A O 1
ATOM 5292 N N . VAL A 1 674 ? -9.508 1.447 -13.070 1.00 56.25 674 VAL A N 1
ATOM 5293 C CA . VAL A 1 674 ? -9.513 1.172 -11.631 1.00 56.25 674 VAL A CA 1
ATOM 5294 C C . VAL A 1 674 ? -10.319 -0.062 -11.285 1.00 56.25 674 VAL A C 1
ATOM 5296 O O . VAL A 1 674 ? -11.527 -0.093 -11.506 1.00 56.25 674 VAL A O 1
ATOM 5299 N N . SER A 1 675 ? -9.637 -1.046 -10.692 1.00 40.72 675 SER A N 1
ATOM 5300 C CA . SER A 1 675 ? -10.212 -2.206 -10.015 1.00 40.72 675 SER A CA 1
ATOM 5301 C C . SER A 1 675 ? -11.409 -1.774 -9.169 1.00 40.72 675 SER A C 1
ATOM 5303 O O . SER A 1 675 ? -11.272 -1.317 -8.035 1.00 40.72 675 SER A O 1
ATOM 5305 N N . ALA A 1 676 ? -12.590 -1.847 -9.774 1.00 31.38 676 ALA A N 1
ATOM 5306 C CA . ALA A 1 676 ? -13.820 -1.340 -9.213 1.00 31.38 676 ALA A CA 1
ATOM 5307 C C . ALA A 1 676 ? -14.284 -2.294 -8.112 1.00 31.38 676 ALA A C 1
ATOM 5309 O O . ALA A 1 676 ? -14.457 -3.497 -8.321 1.00 31.38 676 ALA A O 1
ATOM 5310 N N . SER A 1 677 ? -14.424 -1.755 -6.906 1.00 31.08 677 SER A N 1
ATOM 5311 C CA . SER A 1 677 ? -15.670 -1.808 -6.144 1.00 31.08 677 SER A CA 1
ATOM 5312 C C . SER A 1 677 ? -15.467 -1.120 -4.799 1.00 31.08 677 SER A C 1
ATOM 5314 O O . SER A 1 677 ? -14.780 -1.646 -3.922 1.00 31.08 677 SER A O 1
ATOM 5316 N N . PHE A 1 678 ? -16.162 -0.007 -4.583 1.00 34.91 678 PHE A N 1
ATOM 5317 C CA . PHE A 1 678 ? -16.612 0.339 -3.241 1.00 34.91 678 PHE A CA 1
ATOM 5318 C C . PHE A 1 678 ? -18.078 -0.069 -3.117 1.00 34.91 678 PHE A C 1
ATOM 5320 O O . PHE A 1 678 ? -18.891 0.231 -3.988 1.00 34.91 678 PHE A O 1
ATOM 5327 N N . ILE A 1 679 ? -18.392 -0.785 -2.042 1.00 34.00 679 ILE A N 1
ATOM 5328 C CA . ILE A 1 679 ? -19.750 -1.155 -1.657 1.00 34.00 679 ILE A CA 1
ATOM 5329 C C . ILE A 1 679 ? -19.984 -0.474 -0.308 1.00 34.00 679 ILE A C 1
ATOM 5331 O O . ILE A 1 679 ? -19.561 -0.970 0.734 1.00 34.00 679 ILE A O 1
ATOM 5335 N N . GLY A 1 680 ? -20.565 0.727 -0.351 1.00 34.00 680 GLY A N 1
ATOM 5336 C CA . GLY A 1 680 ? -20.831 1.550 0.827 1.00 34.00 680 GLY A CA 1
ATOM 5337 C C . GLY A 1 680 ? -22.169 1.196 1.465 1.00 34.00 680 GLY A C 1
ATOM 5338 O O . GLY A 1 680 ? -23.199 1.224 0.801 1.00 34.00 680 GLY A O 1
ATOM 5339 N N . SER A 1 681 ? -22.158 0.867 2.757 1.00 28.50 681 SER A N 1
ATOM 5340 C CA . SER A 1 681 ? -23.338 0.531 3.559 1.00 28.50 681 SER A CA 1
ATOM 5341 C C . SER A 1 681 ? -24.246 1.732 3.850 1.00 28.50 681 SER A C 1
ATOM 5343 O O . SER A 1 681 ? -23.761 2.791 4.246 1.00 28.50 681 SER A O 1
ATOM 5345 N N . SER A 1 682 ? -25.562 1.528 3.782 1.00 26.11 682 SER A N 1
ATOM 5346 C CA . SER A 1 682 ? -26.585 2.445 4.292 1.00 26.11 682 SER A CA 1
ATOM 5347 C C . SER A 1 682 ? -26.740 2.405 5.824 1.00 26.11 682 SER A C 1
ATOM 5349 O O . SER A 1 682 ? -26.589 1.362 6.463 1.00 26.11 682 SER A O 1
ATOM 5351 N N . ASN A 1 683 ? -27.149 3.564 6.359 1.00 26.72 683 ASN A N 1
ATOM 5352 C CA . ASN A 1 683 ? -27.641 3.885 7.710 1.00 26.72 683 ASN A CA 1
ATOM 5353 C C . ASN A 1 683 ? -26.611 4.186 8.816 1.00 26.72 683 ASN A C 1
ATOM 5355 O O . ASN A 1 683 ? -26.278 3.339 9.642 1.00 26.72 683 ASN A O 1
ATOM 5359 N N . PHE A 1 684 ? -26.260 5.473 8.922 1.00 24.80 684 PHE A N 1
ATOM 5360 C CA . PHE A 1 684 ? -26.018 6.129 10.211 1.00 24.80 684 PHE A CA 1
ATOM 5361 C C . PHE A 1 684 ? -27.341 6.669 10.775 1.00 24.80 684 PHE A C 1
ATOM 5363 O O . PHE A 1 684 ? -28.058 7.374 10.057 1.00 24.80 684 PHE A O 1
ATOM 5370 N N . PRO A 1 685 ? -27.675 6.414 12.051 1.00 22.70 685 PRO A N 1
ATOM 5371 C CA . PRO A 1 685 ? -28.805 7.051 12.705 1.00 22.70 685 PRO A CA 1
ATOM 5372 C C . PRO A 1 685 ? -28.398 8.468 13.133 1.00 22.70 685 PRO A C 1
ATOM 5374 O O . PRO A 1 685 ? -28.074 8.709 14.289 1.00 22.70 685 PRO A O 1
ATOM 5377 N N . MET A 1 686 ? -28.406 9.429 12.207 1.00 23.56 686 MET A N 1
ATOM 5378 C CA . MET A 1 686 ? -28.492 10.839 12.593 1.00 23.56 686 MET A CA 1
ATOM 5379 C C . MET A 1 686 ? -29.969 11.198 12.740 1.00 23.56 686 MET A C 1
ATOM 5381 O O . MET A 1 686 ? -30.733 11.270 11.775 1.00 23.56 686 MET A O 1
ATOM 5385 N N . SER A 1 687 ? -30.383 11.361 13.992 1.00 24.78 687 SER A N 1
ATOM 5386 C CA . SER A 1 687 ? -31.677 11.909 14.371 1.00 24.78 687 SER A CA 1
ATOM 5387 C C . SER A 1 687 ? -31.917 13.253 13.674 1.00 24.78 687 SER A C 1
ATOM 5389 O O . SER A 1 687 ? -31.032 14.103 13.654 1.00 24.78 687 SER A O 1
ATOM 5391 N N . SER A 1 688 ? -33.147 13.452 13.192 1.00 23.62 688 SER A N 1
ATOM 5392 C CA . SER A 1 688 ? -33.695 14.636 12.500 1.00 23.62 688 SER A CA 1
ATOM 5393 C C . SER A 1 688 ? -33.374 14.786 10.996 1.00 23.62 688 SER A C 1
ATOM 5395 O O . SER A 1 688 ? -32.462 15.475 10.560 1.00 23.62 688 SER A O 1
ATOM 5397 N N . ARG A 1 689 ? -34.238 14.180 10.164 1.00 23.59 689 ARG A N 1
ATOM 5398 C CA . ARG A 1 689 ? -34.388 14.501 8.729 1.00 23.59 689 ARG A CA 1
ATOM 5399 C C . ARG A 1 689 ? -34.858 15.953 8.532 1.00 23.59 689 ARG A C 1
ATOM 5401 O O . ARG A 1 689 ? -35.805 16.368 9.203 1.00 23.59 689 ARG A O 1
ATOM 5408 N N . PRO A 1 690 ? -34.439 16.588 7.425 1.00 25.72 690 PRO A N 1
ATOM 5409 C CA . PRO A 1 690 ? -35.411 16.972 6.404 1.00 25.72 690 PRO A CA 1
ATOM 5410 C C . PRO A 1 690 ? -35.091 16.378 5.019 1.00 25.72 690 PRO A C 1
ATOM 5412 O O . PRO A 1 690 ? -34.068 15.754 4.781 1.00 25.72 690 PRO A O 1
ATOM 5415 N N . ARG A 1 691 ? -36.086 16.477 4.139 1.00 23.55 691 ARG A N 1
ATOM 5416 C CA . ARG A 1 691 ? -36.284 15.768 2.865 1.00 23.55 691 ARG A CA 1
ATOM 5417 C C . ARG A 1 691 ? -35.694 16.558 1.676 1.00 23.55 691 ARG A C 1
ATOM 5419 O O . ARG A 1 691 ? -35.856 17.772 1.668 1.00 23.55 691 ARG A O 1
ATOM 5426 N N . ILE A 1 692 ? -35.266 15.826 0.625 1.00 24.39 692 ILE A N 1
ATOM 5427 C CA . ILE A 1 692 ? -35.065 16.234 -0.800 1.00 24.39 692 ILE A CA 1
ATOM 5428 C C . ILE A 1 692 ? -33.694 16.925 -1.050 1.00 24.39 692 ILE A C 1
ATOM 5430 O O . ILE A 1 692 ? -33.360 17.851 -0.332 1.00 24.39 692 ILE A O 1
ATOM 5434 N N . ARG A 1 693 ? -32.820 16.560 -2.009 1.00 22.08 693 ARG A N 1
ATOM 5435 C CA . ARG A 1 693 ? -32.999 16.299 -3.456 1.00 22.08 693 ARG A CA 1
ATOM 5436 C C . ARG A 1 693 ? -31.744 15.608 -4.024 1.00 22.08 693 ARG A C 1
ATOM 5438 O O . ARG A 1 693 ? -30.638 16.076 -3.778 1.00 22.08 693 ARG A O 1
ATOM 5445 N N . ALA A 1 694 ? -31.927 14.580 -4.851 1.00 30.09 694 ALA A N 1
ATOM 5446 C CA . ALA A 1 694 ? -30.908 14.128 -5.791 1.00 30.09 694 ALA A CA 1
ATOM 5447 C C . ALA A 1 694 ? -30.530 15.281 -6.739 1.00 30.09 694 ALA A C 1
ATOM 5449 O O . ALA A 1 694 ? -31.401 15.930 -7.325 1.00 30.09 694 ALA A O 1
ATOM 5450 N N . SER A 1 695 ? -29.232 15.551 -6.842 1.00 21.88 695 SER A N 1
ATOM 5451 C CA . SER A 1 695 ? -28.627 16.466 -7.808 1.00 21.88 695 SER A CA 1
ATOM 5452 C C . SER A 1 695 ? -27.132 16.152 -7.889 1.00 21.88 695 SER A C 1
ATOM 5454 O O . SER A 1 695 ? -26.305 16.894 -7.363 1.00 21.88 695 SER A O 1
ATOM 5456 N N . MET A 1 696 ? -26.774 15.070 -8.586 1.00 25.17 696 MET A N 1
ATOM 5457 C CA . MET A 1 696 ? -25.513 15.056 -9.328 1.00 25.17 696 MET A CA 1
ATOM 5458 C C . MET A 1 696 ? -25.651 16.110 -10.429 1.00 25.17 696 MET A C 1
ATOM 5460 O O . MET A 1 696 ? -26.194 15.875 -11.503 1.00 25.17 696 MET A O 1
ATOM 5464 N N . ARG A 1 697 ? -25.235 17.326 -10.094 1.00 22.56 697 ARG A N 1
ATOM 5465 C CA . ARG A 1 697 ? -24.945 18.398 -11.032 1.00 22.56 697 ARG A CA 1
ATOM 5466 C C . ARG A 1 697 ? -23.537 18.843 -10.702 1.00 22.56 697 ARG A C 1
ATOM 5468 O O . ARG A 1 697 ? -23.317 19.492 -9.684 1.00 22.56 697 ARG A O 1
ATOM 5475 N N . CYS A 1 698 ? -22.603 18.491 -11.574 1.00 24.08 698 CYS A N 1
ATOM 5476 C CA . CYS A 1 698 ? -21.407 19.289 -11.759 1.00 24.08 698 CYS A CA 1
ATOM 5477 C C . CYS A 1 698 ? -21.890 20.691 -12.169 1.00 24.08 698 CYS A C 1
ATOM 5479 O O . CYS A 1 698 ? -22.320 20.895 -13.298 1.00 24.08 698 CYS A O 1
ATOM 5481 N N . TRP A 1 699 ? -21.983 21.608 -11.209 1.00 21.75 699 TRP A N 1
ATOM 5482 C CA . TRP A 1 699 ? -22.275 23.023 -11.424 1.00 21.75 699 TRP A CA 1
ATOM 5483 C C . TRP A 1 699 ? -21.447 23.810 -10.410 1.00 21.75 699 TRP A C 1
ATOM 5485 O O . TRP A 1 699 ? -21.748 23.835 -9.217 1.00 21.75 699 TRP A O 1
ATOM 5495 N N . VAL A 1 700 ? -20.392 24.450 -10.909 1.00 22.02 700 VAL A N 1
ATOM 5496 C CA . VAL A 1 700 ? -19.689 25.531 -10.218 1.00 22.02 700 VAL A CA 1
ATOM 5497 C C . VAL A 1 700 ? -20.699 26.638 -9.887 1.00 22.02 700 VAL A C 1
ATOM 5499 O O . VAL A 1 700 ? -21.541 27.019 -10.702 1.00 22.02 700 VAL A O 1
ATOM 5502 N N . ILE A 1 701 ? -20.637 27.117 -8.648 1.00 24.09 701 ILE A N 1
ATOM 5503 C CA . ILE A 1 701 ? -21.585 28.036 -8.014 1.00 24.09 701 ILE A CA 1
ATOM 5504 C C . ILE A 1 701 ? -21.535 29.440 -8.640 1.00 24.09 701 ILE A C 1
ATOM 5506 O O . ILE A 1 701 ? -20.474 30.055 -8.734 1.00 24.09 701 ILE A O 1
ATOM 5510 N N . ARG A 1 702 ? -22.716 30.030 -8.880 1.00 19.09 702 ARG A N 1
ATOM 5511 C CA . ARG A 1 702 ? -22.960 31.462 -8.627 1.00 19.09 702 ARG A CA 1
ATOM 5512 C C . ARG A 1 702 ? -24.307 31.671 -7.910 1.00 19.09 702 ARG A C 1
ATOM 5514 O O . ARG A 1 702 ? -25.359 31.409 -8.473 1.00 19.09 702 ARG A O 1
ATOM 5521 N N . HIS A 1 703 ? -24.193 32.151 -6.666 1.00 25.92 703 HIS A N 1
ATOM 5522 C CA . HIS A 1 703 ? -25.124 32.903 -5.799 1.00 25.92 703 HIS A CA 1
ATOM 5523 C C . HIS A 1 703 ? -26.597 32.467 -5.581 1.00 25.92 703 HIS A C 1
ATOM 5525 O O . HIS A 1 703 ? -27.451 32.652 -6.434 1.00 25.92 703 HIS A O 1
ATOM 5531 N N . GLY A 1 704 ? -26.916 32.116 -4.322 1.00 22.78 704 GLY A N 1
ATOM 5532 C CA . GLY A 1 704 ? -27.520 33.066 -3.363 1.00 22.78 704 GLY A CA 1
ATOM 5533 C C . GLY A 1 704 ? -29.055 33.156 -3.211 1.00 22.78 704 GLY A C 1
ATOM 5534 O O . GLY A 1 704 ? -29.695 33.893 -3.950 1.00 22.78 704 GLY A O 1
ATOM 5535 N N . LYS A 1 705 ? -29.551 32.584 -2.093 1.00 20.81 705 LYS A N 1
ATOM 5536 C CA . LYS A 1 705 ? -30.655 32.996 -1.171 1.00 20.81 705 LYS A CA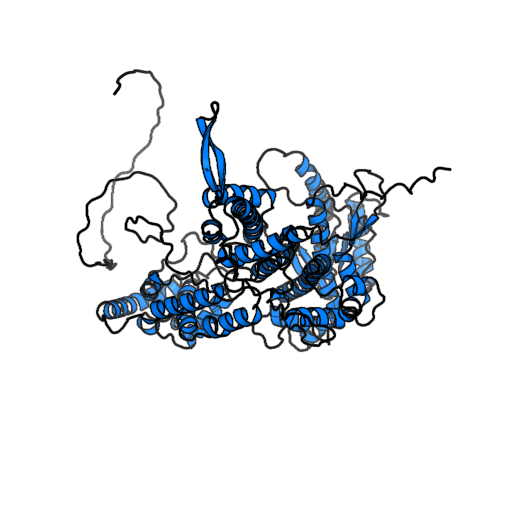 1
ATOM 5537 C C . LYS A 1 705 ? -31.849 32.020 -0.977 1.00 20.81 705 LYS A C 1
ATOM 5539 O O . LYS A 1 705 ? -32.225 31.335 -1.923 1.00 20.81 705 LYS A O 1
ATOM 5544 N N . PRO A 1 706 ? -32.432 31.942 0.250 1.00 27.25 706 PRO A N 1
ATOM 5545 C CA . PRO A 1 706 ? -33.298 30.840 0.702 1.00 27.25 706 PRO A CA 1
ATOM 5546 C C . PRO A 1 706 ? -34.790 31.223 0.846 1.00 27.25 706 PRO A C 1
ATOM 5548 O O . PRO A 1 706 ? -35.100 32.394 1.045 1.00 27.25 706 PRO A O 1
ATOM 5551 N N . PHE A 1 707 ? -35.709 30.241 0.835 1.00 20.19 707 PHE A N 1
ATOM 5552 C CA . PHE A 1 707 ? -37.100 30.415 1.303 1.00 20.19 707 PHE A CA 1
ATOM 5553 C C . PHE A 1 707 ? -37.705 29.146 1.956 1.00 20.19 707 PHE A C 1
ATOM 5555 O O . PHE A 1 707 ? -37.396 28.021 1.569 1.00 20.19 707 PHE A O 1
ATOM 5562 N N . SER A 1 708 ? -38.552 29.400 2.962 1.00 21.30 708 SER A N 1
ATOM 5563 C CA . SER A 1 708 ? -39.142 28.552 4.026 1.00 21.30 708 SER A CA 1
ATOM 5564 C C . SER A 1 708 ? -40.249 27.541 3.606 1.00 21.30 708 SER A C 1
ATOM 5566 O O . SER A 1 708 ? -40.696 27.570 2.461 1.00 21.30 708 SER A O 1
ATOM 5568 N N . PRO A 1 709 ? -40.705 26.624 4.504 1.00 24.22 709 PRO A N 1
ATOM 5569 C CA . PRO A 1 709 ? -41.285 25.323 4.140 1.00 24.22 709 PRO A CA 1
ATOM 5570 C C . PRO A 1 709 ? -42.826 25.253 4.164 1.00 24.22 709 PRO A C 1
ATOM 5572 O O . PRO A 1 709 ? -43.478 25.888 4.990 1.00 24.22 709 PRO A O 1
ATOM 5575 N N . ILE A 1 710 ? -43.407 24.371 3.336 1.00 20.69 710 ILE A N 1
ATOM 5576 C CA . ILE A 1 710 ? -44.822 23.954 3.405 1.00 20.69 710 ILE A CA 1
ATOM 5577 C C . ILE A 1 710 ? -44.925 22.433 3.624 1.00 20.69 710 ILE A C 1
ATOM 5579 O O . ILE A 1 710 ? -44.127 21.644 3.119 1.00 20.69 710 ILE A O 1
ATOM 5583 N N . ARG A 1 711 ? -45.905 22.064 4.461 1.00 21.20 711 ARG A N 1
ATOM 5584 C CA . ARG A 1 711 ? -46.162 20.770 5.115 1.00 21.20 711 ARG A CA 1
ATOM 5585 C C . ARG A 1 711 ? -46.386 19.574 4.173 1.00 21.20 711 ARG A C 1
ATOM 5587 O O . ARG A 1 711 ? -46.876 19.701 3.059 1.00 21.20 711 ARG A O 1
ATOM 5594 N N . ARG A 1 712 ? -46.074 18.388 4.716 1.00 25.67 712 ARG A N 1
ATOM 5595 C CA . ARG A 1 712 ? -46.291 17.042 4.155 1.00 25.67 712 ARG A CA 1
ATOM 5596 C C . ARG A 1 712 ? -47.772 16.764 3.851 1.00 25.67 712 ARG A C 1
ATOM 5598 O O . ARG A 1 712 ? -48.590 16.832 4.761 1.00 25.67 712 ARG A O 1
ATOM 5605 N N . SER A 1 713 ? -48.062 16.260 2.652 1.00 21.14 713 SER A N 1
ATOM 5606 C CA . SER A 1 713 ? -49.129 15.275 2.441 1.00 21.14 713 SER A CA 1
ATOM 5607 C C . SER A 1 713 ? -48.700 14.235 1.400 1.00 21.14 713 SER A C 1
ATOM 5609 O O . SER A 1 713 ? -47.863 14.483 0.529 1.00 21.14 713 SER A O 1
ATOM 5611 N N . SER A 1 714 ? -49.193 13.018 1.596 1.00 29.16 714 SER A N 1
ATOM 5612 C CA . SER A 1 714 ? -48.914 11.806 0.835 1.00 29.16 714 SER A CA 1
ATOM 5613 C C . SER A 1 714 ? -49.384 11.937 -0.612 1.00 29.16 714 SER A C 1
ATOM 5615 O O . SER A 1 714 ? -50.573 12.126 -0.841 1.00 29.16 714 SER A O 1
ATOM 5617 N N . SER A 1 715 ? -48.487 11.820 -1.595 1.00 23.20 715 SER A N 1
ATOM 5618 C CA . SER A 1 715 ? -48.846 11.637 -3.009 1.00 23.20 715 SER A CA 1
ATOM 5619 C C . SER A 1 715 ? -47.665 11.097 -3.820 1.00 23.20 715 SER A C 1
ATOM 5621 O O . SER A 1 715 ? -46.513 11.458 -3.588 1.00 23.20 715 SER A O 1
ATOM 5623 N N . ARG A 1 716 ? -48.010 10.200 -4.746 1.00 24.75 716 ARG A N 1
ATOM 5624 C CA . ARG A 1 716 ? -47.199 9.460 -5.724 1.00 24.75 716 ARG A CA 1
ATOM 5625 C C . ARG A 1 716 ? -45.996 10.244 -6.271 1.00 24.75 716 ARG A C 1
ATOM 5627 O O . ARG A 1 716 ? -46.144 11.362 -6.763 1.00 24.75 716 ARG A O 1
ATOM 5634 N N . ILE A 1 717 ? -44.817 9.620 -6.247 1.00 22.66 717 ILE A N 1
ATOM 5635 C CA . ILE A 1 717 ? -43.614 10.126 -6.919 1.00 22.66 717 ILE A CA 1
ATOM 5636 C C . ILE A 1 717 ? -43.868 10.061 -8.427 1.00 22.66 717 ILE A C 1
ATOM 5638 O O . ILE A 1 717 ? -43.923 8.990 -9.016 1.00 22.66 717 ILE A O 1
ATOM 5642 N N . THR A 1 718 ? -44.069 11.224 -9.042 1.00 21.50 718 THR A N 1
ATOM 5643 C CA . THR A 1 718 ? -44.129 11.375 -10.498 1.00 21.50 718 THR A CA 1
ATOM 5644 C C . THR A 1 718 ? -42.733 11.766 -10.974 1.00 21.50 718 THR A C 1
ATOM 5646 O O . THR A 1 718 ? -42.309 12.903 -10.761 1.00 21.50 718 THR A O 1
ATOM 5649 N N . ILE A 1 719 ? -42.005 10.842 -11.603 1.00 25.80 719 ILE A N 1
ATOM 5650 C CA . ILE A 1 719 ? -40.773 11.164 -12.333 1.00 25.80 719 ILE A CA 1
ATOM 5651 C C . ILE A 1 719 ? -41.203 11.755 -13.681 1.00 25.80 719 ILE A C 1
ATOM 5653 O O . ILE A 1 719 ? -41.696 11.052 -14.560 1.00 25.80 719 ILE A O 1
ATOM 5657 N N . ARG A 1 720 ? -41.085 13.080 -13.838 1.00 23.27 720 ARG A N 1
ATOM 5658 C CA . ARG A 1 720 ? -41.342 13.757 -15.118 1.00 23.27 720 ARG A CA 1
ATOM 5659 C C . ARG A 1 720 ? -40.219 13.430 -16.107 1.00 23.27 720 ARG A C 1
ATOM 5661 O O . ARG A 1 720 ? -39.139 14.004 -16.023 1.00 23.27 720 ARG A O 1
ATOM 5668 N N . PHE A 1 721 ? -40.516 12.564 -17.071 1.00 24.23 721 PHE A N 1
ATOM 5669 C CA . PHE A 1 721 ? -39.755 12.412 -18.310 1.00 24.23 721 PHE A CA 1
ATOM 5670 C C . PHE A 1 721 ? -39.899 13.678 -19.169 1.00 24.23 721 PHE A C 1
ATOM 5672 O O . PHE A 1 721 ? -41.012 14.046 -19.546 1.00 24.23 721 PHE A O 1
ATOM 5679 N N . ILE A 1 722 ? -38.789 14.341 -19.506 1.00 24.25 722 ILE A N 1
ATOM 5680 C CA . ILE A 1 722 ? -38.770 15.353 -20.570 1.00 24.25 722 ILE A CA 1
ATOM 5681 C C . ILE A 1 722 ? -38.404 14.642 -21.870 1.00 24.25 722 ILE A C 1
ATOM 5683 O O . ILE A 1 722 ? -37.248 14.311 -22.120 1.00 24.25 722 ILE A O 1
ATOM 5687 N N . ALA A 1 723 ? -39.420 14.414 -22.699 1.00 22.66 723 ALA A N 1
ATOM 5688 C CA . ALA A 1 723 ? -39.258 14.062 -24.097 1.00 22.66 723 ALA A CA 1
ATOM 5689 C C . ALA A 1 723 ? -38.775 15.301 -24.872 1.00 22.66 723 ALA A C 1
ATOM 5691 O O . ALA A 1 723 ? -39.501 16.283 -25.020 1.00 22.66 723 ALA A O 1
ATOM 5692 N N . LEU A 1 724 ? -37.540 15.261 -25.370 1.00 23.12 724 LEU A N 1
ATOM 5693 C CA . LEU A 1 724 ? -37.031 16.215 -26.353 1.00 23.12 724 LEU A CA 1
ATOM 5694 C C . LEU A 1 724 ? -37.613 15.865 -27.730 1.00 23.12 724 LEU A C 1
ATOM 5696 O O . LEU A 1 724 ? -37.026 15.109 -28.500 1.00 23.12 724 LEU A O 1
ATOM 5700 N N . THR A 1 725 ? -38.780 16.420 -28.055 1.00 22.73 725 THR A N 1
ATOM 5701 C CA . THR A 1 725 ? -39.255 16.495 -29.442 1.00 22.73 725 THR A CA 1
ATOM 5702 C C . THR A 1 725 ? -38.649 17.707 -30.138 1.00 22.73 725 THR A C 1
ATOM 5704 O O . THR A 1 725 ? -38.755 18.843 -29.676 1.00 22.73 725 THR A O 1
ATOM 5707 N N . ALA A 1 726 ? -38.025 17.446 -31.281 1.00 24.44 726 ALA A N 1
ATOM 5708 C CA . ALA A 1 726 ? -37.521 18.437 -32.211 1.00 24.44 726 ALA A CA 1
ATOM 5709 C C . ALA A 1 726 ? -38.636 19.359 -32.740 1.00 24.44 726 ALA A C 1
ATOM 5711 O O . ALA A 1 726 ? -39.612 18.878 -33.304 1.00 24.44 726 ALA A O 1
ATOM 5712 N N . SER A 1 727 ? -38.436 20.679 -32.664 1.00 22.58 727 SER A N 1
ATOM 5713 C CA . SER A 1 727 ? -38.846 21.603 -33.730 1.00 22.58 727 SER A CA 1
ATOM 5714 C C . SER A 1 727 ? -38.129 22.953 -33.598 1.00 22.58 727 SER A C 1
ATOM 5716 O O . SER A 1 727 ? -38.332 23.710 -32.652 1.00 22.58 727 SER A O 1
ATOM 5718 N N . ARG A 1 728 ? -37.265 23.262 -34.571 1.00 24.75 728 ARG A N 1
ATOM 5719 C CA . ARG A 1 728 ? -36.782 24.623 -34.850 1.00 24.75 728 ARG A CA 1
ATOM 5720 C C . ARG A 1 728 ? -37.919 25.407 -35.511 1.00 24.75 728 ARG A C 1
ATOM 5722 O O . ARG A 1 728 ? -38.376 24.965 -36.561 1.00 24.75 728 ARG A O 1
ATOM 5729 N N . LYS A 1 729 ? -38.216 26.627 -35.045 1.00 23.08 729 LYS A N 1
ATOM 5730 C CA . LYS A 1 729 ? -38.307 27.831 -35.905 1.00 23.08 729 LYS A CA 1
ATOM 5731 C C . LYS A 1 729 ? -38.631 29.107 -35.117 1.00 23.08 729 LYS A C 1
ATOM 5733 O O . LYS A 1 729 ? -39.584 29.146 -34.358 1.00 23.08 729 LYS A O 1
ATOM 5738 N N . ARG A 1 730 ? -37.884 30.157 -35.488 1.00 23.14 730 ARG A N 1
ATOM 5739 C CA . ARG A 1 730 ? -38.138 31.600 -35.322 1.00 23.14 730 ARG A CA 1
ATOM 5740 C C . ARG A 1 730 ? -38.137 32.137 -33.887 1.00 23.14 730 ARG A C 1
ATOM 5742 O O . ARG A 1 730 ? -39.092 31.964 -33.157 1.00 23.14 730 ARG A O 1
ATOM 5749 N N . TRP A 1 731 ? -37.133 32.954 -33.581 1.00 21.44 731 TRP A N 1
ATOM 5750 C CA . TRP A 1 731 ? -37.297 34.411 -33.613 1.00 21.44 731 TRP A CA 1
ATOM 5751 C C . TRP A 1 731 ? -35.921 35.066 -33.805 1.00 21.44 731 TRP A C 1
ATOM 5753 O O . TRP A 1 731 ? -34.942 34.700 -33.160 1.00 21.44 731 TRP A O 1
ATOM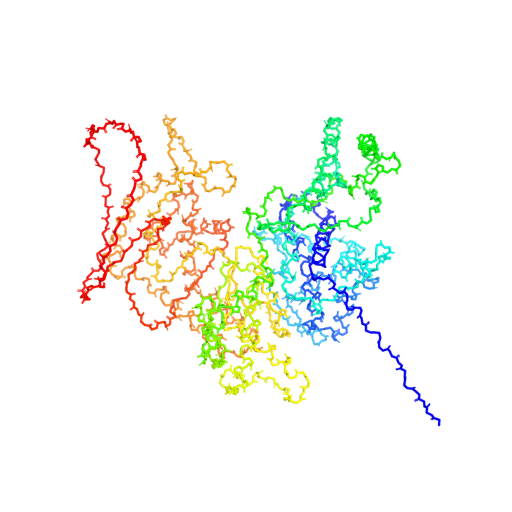 5763 N N . ARG A 1 732 ? -35.839 35.970 -34.783 1.00 22.05 732 ARG A N 1
ATOM 5764 C CA . ARG A 1 732 ? -34.696 36.841 -35.064 1.00 22.05 732 ARG A CA 1
ATOM 5765 C C . ARG A 1 732 ? -35.109 38.259 -34.671 1.00 22.05 732 ARG A C 1
ATOM 5767 O O . ARG A 1 732 ? -36.239 38.647 -34.948 1.00 22.05 732 ARG A O 1
ATOM 5774 N N . SER A 1 733 ? -34.104 39.013 -34.239 1.00 23.34 733 SER A N 1
ATOM 5775 C CA . SER A 1 733 ? -33.889 40.454 -34.435 1.00 23.34 733 SER A CA 1
ATOM 5776 C C . SER A 1 733 ? -34.154 41.419 -33.276 1.00 23.34 733 SER A C 1
ATOM 5778 O O . SER A 1 733 ? -35.204 41.409 -32.647 1.00 23.34 733 SER A O 1
ATOM 5780 N N . ASN A 1 734 ? -33.149 42.298 -33.162 1.00 22.62 734 ASN A N 1
ATOM 5781 C CA . ASN A 1 734 ? -33.053 43.611 -32.528 1.00 22.62 734 ASN A CA 1
ATOM 5782 C C . ASN A 1 734 ? -32.975 43.616 -30.994 1.00 22.62 734 ASN A C 1
ATOM 5784 O O . ASN A 1 734 ? -33.803 43.031 -30.322 1.00 22.62 734 ASN A O 1
ATOM 5788 N N . SER A 1 735 ? -31.975 44.230 -30.361 1.00 25.64 735 SER A N 1
ATOM 5789 C CA . SER A 1 735 ? -31.300 45.485 -30.708 1.00 25.64 735 SER A CA 1
ATOM 5790 C C . SER A 1 735 ? -29.840 45.516 -30.240 1.00 25.64 735 SER A C 1
ATOM 5792 O O . SER A 1 735 ? -29.516 45.147 -29.114 1.00 25.64 735 SER A O 1
ATOM 5794 N N . ASN A 1 736 ? -28.981 46.020 -31.118 1.00 23.73 736 ASN A N 1
ATOM 5795 C CA . ASN A 1 736 ? -27.613 46.448 -30.860 1.00 23.73 736 ASN A CA 1
ATOM 5796 C C . ASN A 1 736 ? -27.657 47.949 -30.514 1.00 23.73 736 ASN A C 1
ATOM 5798 O O . ASN A 1 736 ? -28.397 48.632 -31.213 1.00 23.73 736 ASN A O 1
ATOM 5802 N N . THR A 1 737 ? -26.901 48.433 -29.513 1.00 26.28 737 THR A N 1
ATOM 5803 C CA . THR A 1 737 ? -26.090 49.685 -29.546 1.00 26.28 737 THR A CA 1
ATOM 5804 C C . THR A 1 737 ? -25.575 50.109 -28.157 1.00 26.28 737 THR A C 1
ATOM 5806 O O . THR A 1 737 ? -26.372 50.311 -27.249 1.00 26.28 737 THR A O 1
ATOM 5809 N N . SER A 1 738 ? -24.239 50.269 -28.067 1.00 26.48 738 SER A N 1
ATOM 5810 C CA . SER A 1 738 ? -23.424 51.285 -27.339 1.00 26.48 738 SER A CA 1
ATOM 5811 C C . SER A 1 738 ? -23.872 51.759 -25.939 1.00 26.48 738 SER A C 1
ATOM 5813 O O . SER A 1 738 ? -24.973 52.255 -25.775 1.00 26.48 738 SER A O 1
ATOM 5815 N N . GLY A 1 739 ? -23.068 51.757 -24.870 1.00 23.52 739 GLY A N 1
ATOM 5816 C CA . GLY A 1 739 ? -21.648 52.100 -24.770 1.00 23.52 739 GLY A CA 1
ATOM 5817 C C . GLY A 1 739 ? -21.464 53.588 -24.429 1.00 23.52 739 GLY A C 1
ATOM 5818 O O . GLY A 1 739 ? -21.473 54.390 -25.347 1.00 23.52 739 GLY A O 1
ATOM 5819 N N . ALA A 1 740 ? -21.274 53.949 -23.148 1.00 25.45 740 ALA A N 1
ATOM 5820 C CA . ALA A 1 740 ? -20.501 55.127 -22.705 1.00 25.45 740 ALA A CA 1
ATOM 5821 C C . ALA A 1 740 ? -20.395 55.231 -21.167 1.00 25.45 740 ALA A C 1
ATOM 5823 O O . ALA A 1 740 ? -21.349 55.019 -20.427 1.00 25.45 740 ALA A O 1
ATOM 5824 N N . ARG A 1 741 ? -19.188 55.594 -20.721 1.00 23.77 741 ARG A N 1
ATOM 5825 C CA . ARG A 1 741 ? -18.733 55.882 -19.350 1.00 23.77 741 ARG A CA 1
ATOM 5826 C C . ARG A 1 741 ? -19.419 57.112 -18.730 1.00 23.77 741 ARG A C 1
ATOM 5828 O O . ARG A 1 741 ? -19.629 58.084 -19.446 1.00 23.77 741 ARG A O 1
ATOM 5835 N N . ARG A 1 742 ? -19.491 57.171 -17.388 1.00 24.31 742 ARG A N 1
ATOM 5836 C CA . ARG A 1 742 ? -18.916 58.273 -16.570 1.00 24.31 742 ARG A CA 1
ATOM 5837 C C . ARG A 1 742 ? -18.966 57.990 -15.058 1.00 24.31 742 ARG A C 1
ATOM 5839 O O . ARG A 1 742 ? -19.954 57.491 -14.538 1.00 24.31 742 ARG A O 1
ATOM 5846 N N . ARG A 1 743 ? -17.860 58.328 -14.384 1.00 22.39 743 ARG A N 1
ATOM 5847 C CA . ARG A 1 743 ? -17.692 58.480 -12.927 1.00 22.39 743 ARG A CA 1
ATOM 5848 C C . ARG A 1 743 ? -18.084 59.908 -12.511 1.00 22.39 743 ARG A C 1
ATOM 5850 O O . ARG A 1 743 ? -17.716 60.822 -13.242 1.00 22.39 743 ARG A O 1
ATOM 5857 N N . SER A 1 744 ? -18.671 60.074 -11.321 1.00 23.84 744 SER A N 1
ATOM 5858 C CA . SER A 1 744 ? -18.442 61.178 -10.349 1.00 23.84 744 SER A CA 1
ATOM 5859 C C . SER A 1 744 ? -19.396 60.991 -9.153 1.00 23.84 744 SER A C 1
ATOM 5861 O O . SER A 1 744 ? -20.605 60.959 -9.344 1.00 23.84 744 SER A O 1
ATOM 5863 N N . SER A 1 745 ? -18.894 60.590 -7.980 1.00 22.69 745 SER A N 1
ATOM 5864 C CA . SER A 1 745 ? -18.765 61.414 -6.756 1.00 22.69 745 SER A CA 1
ATOM 5865 C C . SER A 1 745 ? -20.046 62.111 -6.262 1.00 22.69 745 SER A C 1
ATOM 5867 O O . SER A 1 745 ? -20.514 63.029 -6.927 1.00 22.69 745 SER A O 1
ATOM 5869 N N . ALA A 1 746 ? -20.514 61.766 -5.054 1.00 25.88 746 ALA A N 1
ATOM 5870 C CA . ALA A 1 746 ? -20.666 62.685 -3.908 1.00 25.88 746 ALA A CA 1
ATOM 5871 C C . ALA A 1 746 ? -21.627 62.135 -2.828 1.00 25.88 746 ALA A C 1
ATOM 5873 O O . ALA A 1 746 ? -22.738 61.716 -3.124 1.00 25.88 746 ALA A O 1
ATOM 5874 N N . ASN A 1 747 ? -21.154 62.206 -1.579 1.00 25.06 747 ASN A N 1
ATOM 5875 C CA . ASN A 1 747 ? -21.859 62.525 -0.329 1.00 25.06 747 ASN A CA 1
ATOM 5876 C C . ASN A 1 747 ? -23.213 61.874 0.028 1.00 25.06 747 ASN A C 1
ATOM 5878 O O . ASN A 1 747 ? -24.271 62.278 -0.432 1.00 25.06 747 ASN A O 1
ATOM 5882 N N . GLY A 1 748 ? -23.162 61.004 1.044 1.00 23.41 748 GLY A N 1
ATOM 5883 C CA . GLY A 1 748 ? -23.543 61.362 2.421 1.00 23.41 748 GLY A CA 1
ATOM 5884 C C . GLY A 1 748 ? -24.993 61.771 2.723 1.00 23.41 748 GLY A C 1
ATOM 5885 O O . GLY A 1 748 ? -25.364 62.923 2.549 1.00 23.41 748 GLY A O 1
ATOM 5886 N N . SER A 1 749 ? -25.753 60.865 3.344 1.00 25.83 749 SER A N 1
ATOM 5887 C CA . SER A 1 749 ? -26.649 61.100 4.504 1.00 25.83 749 SER A CA 1
ATOM 5888 C C . SER A 1 749 ? -27.318 59.757 4.861 1.00 25.83 749 SER A C 1
ATOM 5890 O O . SER A 1 749 ? -27.854 59.082 3.996 1.00 25.83 749 SER A O 1
ATOM 5892 N N . ARG A 1 750 ? -27.005 59.121 5.998 1.00 25.25 750 ARG A N 1
ATOM 5893 C CA . ARG A 1 750 ? -27.533 59.299 7.367 1.00 25.25 750 ARG A CA 1
ATOM 5894 C C . ARG A 1 750 ? -29.047 59.020 7.525 1.00 25.25 750 ARG A C 1
ATOM 5896 O O . ARG A 1 750 ? -29.861 59.810 7.075 1.00 25.25 750 ARG A O 1
ATOM 5903 N N . ILE A 1 751 ? -29.318 58.002 8.362 1.00 26.22 751 ILE A N 1
ATOM 5904 C CA . ILE A 1 751 ? -30.377 57.872 9.398 1.00 26.22 751 ILE A CA 1
ATOM 5905 C C . ILE A 1 751 ? -31.519 56.866 9.144 1.00 26.22 751 ILE A C 1
ATOM 5907 O O . ILE A 1 751 ? -32.251 56.961 8.169 1.00 26.22 751 ILE A O 1
ATOM 5911 N N . GLY A 1 752 ? -31.703 55.992 10.153 1.00 26.77 752 GLY A N 1
ATOM 5912 C CA . GLY A 1 752 ? -32.968 55.343 10.542 1.00 26.77 752 GLY A CA 1
ATOM 5913 C C . GLY A 1 752 ? -32.858 53.821 10.709 1.00 26.77 752 GLY A C 1
ATOM 5914 O O . GLY A 1 752 ? -33.182 53.100 9.779 1.00 26.77 752 GLY A O 1
ATOM 5915 N N . ARG A 1 753 ? -32.228 53.281 11.769 1.00 26.11 753 ARG A N 1
ATOM 5916 C CA . ARG A 1 753 ? -32.909 52.689 12.954 1.00 26.11 753 ARG A CA 1
ATOM 5917 C C . ARG A 1 753 ? -34.329 52.172 12.663 1.00 26.11 753 ARG A C 1
ATOM 5919 O O . ARG A 1 753 ? -35.228 52.998 12.546 1.00 26.11 753 ARG A O 1
ATOM 5926 N N . VAL A 1 754 ? -34.521 50.851 12.617 1.00 31.09 754 VAL A N 1
ATOM 5927 C CA . VAL A 1 754 ? -34.905 49.966 13.745 1.00 31.09 754 VAL A CA 1
ATOM 5928 C C . VAL A 1 754 ? -34.260 48.606 13.510 1.00 31.09 754 VAL A C 1
ATOM 5930 O O . VAL A 1 754 ? -34.209 48.199 12.328 1.00 31.09 754 VAL A O 1
#

Foldseek 3Di:
DDDDDDDDDDDDDPPPPDPQLVLVQLLVLLLVLLQLLLLLQLVLQVVCVVVVNHADQVLLSVLSSLLSLLVLLLLLCVLLVLAPCVQPCCVCQARLVNLLPDPDPPSLLSSLVNLVCQQQFDPDPSHGAANQHFPSSDAADCPDPDRNSNSSNSSSPPVSDRDSVSVSSSSLSNFWDFDFRDPDPPGDTDIGTDNSPPDALLSSLSSVLSSVQKTKDWAAQAWKWFQFLFAPRDIDTLVVLVPDDLVVLLCVRVVRVVVVVVVVPDPDDDDDDDPPPPPPPPCPLEDPPPPADPVNVVSLLVSLQSSCVSNVHDSVCSSVRTSDMGHHGGMDMDGDPDDCVVVVSDRDDLVRLQVVLCVVCQVQQWPQPDWDQDPVPRDIDRPDIDGDALVSLLQAADEAAAQQLNSNVLSNLVNSLVSNVRNCVVVNDDCVQAPPVQDPDDPPPPCNVVSRSLVSSLSCLLRYYAYEHQDSVSLLSNLSSSVSVSSDSLHRSCLCVVGRYHADSVFFDELVCLLCLLVVLLVDDDDDPPDDQDDPPPLHQDQDQDPVRDGDTRLQVVLSVVCVVVLVVVVVVCVVDPPPNDCPLSVVLLVQVVVLSVVLSPDNPSPNVVSVVSCVVSPVVDPSNVLSQLLGLLSRLSVSQRSVCSVQNDGSVCSSPHDPVSSVRSVVSCVSVGVDDDHDHDDDPDPDDDDDDDDPDPDDDDDDDDDDDDDDDDDDDDDDDDDDDDDDDDDDDDDDDDDDDDDDDDDDDDDDDD

pLDDT: mean 71.67, std 23.31, range [19.09, 97.31]

Radius of gyration: 31.77 Å; Cα contacts (8 Å, |Δi|>4): 908; chains: 1; bounding box: 91×89×98 Å

InterPro domains:
  IPR029063 S-adenosyl-L-methionine-dependent methyltransferase superfamily [G3DSA:3.40.50.150] (330-537)
  IPR029063 S-adenosyl-L-methionine-dependent methyltransferase superfamily [SSF53335] (66-511)
  IPR050953 N(4)/N(6)-adenine-specific DNA methyltransferase [PTHR33841] (60-509)

Solvent-accessible surface area (backbone atoms only — not comparable to full-atom values): 45122 Å² total; per-residue (Å²): 139,86,83,80,79,92,79,77,82,80,74,73,81,94,67,80,73,53,77,61,62,57,46,56,56,49,15,53,27,49,45,51,33,26,46,52,53,50,43,58,34,43,70,42,54,53,50,37,42,74,73,72,52,76,77,58,48,68,26,44,44,54,27,32,44,40,56,49,48,49,52,53,53,48,48,37,29,51,55,63,58,48,42,64,67,86,38,69,60,46,33,71,66,50,32,66,72,47,55,56,74,43,97,53,80,65,45,50,64,32,53,55,48,39,41,47,38,46,22,66,23,34,86,48,90,88,55,66,38,66,55,26,42,42,78,71,42,52,78,39,35,76,89,47,93,47,59,39,35,26,34,26,24,52,64,72,27,89,78,36,72,50,55,47,70,59,54,40,50,37,47,44,42,70,42,45,43,78,44,54,78,61,96,50,96,83,45,66,76,39,84,39,74,61,62,46,63,77,52,60,53,59,53,62,36,50,42,49,50,58,46,69,50,50,42,56,45,63,29,46,85,88,35,34,32,40,22,32,55,51,75,90,41,56,74,41,42,47,68,61,60,70,70,53,50,72,70,54,54,34,46,54,59,54,58,40,61,52,53,72,61,59,71,74,77,71,87,77,86,92,74,82,79,73,87,80,66,79,77,77,64,76,79,67,64,54,73,74,51,94,80,50,50,70,69,55,51,54,53,51,52,53,49,32,46,54,50,16,68,58,66,75,45,55,82,95,49,22,58,66,48,42,57,38,72,42,36,48,61,37,59,45,75,41,73,53,92,66,62,66,83,79,75,67,78,68,81,64,52,64,89,58,29,41,61,51,41,48,72,65,44,45,74,71,40,26,45,80,76,42,71,47,64,41,89,89,78,70,48,78,42,74,77,36,74,43,61,38,55,55,69,59,47,48,64,42,74,48,74,35,61,72,30,46,37,23,42,57,56,52,38,42,41,53,54,52,34,55,47,40,54,56,10,34,75,73,76,45,82,62,74,85,83,48,65,94,72,60,66,93,56,55,87,84,42,91,58,30,66,60,51,45,51,27,52,44,31,45,50,39,50,76,52,20,54,36,30,23,15,64,48,60,65,34,37,44,44,21,39,49,26,52,48,64,69,22,68,52,59,76,61,33,53,51,76,50,57,93,37,51,36,49,15,40,76,91,56,71,48,45,73,93,51,57,86,47,42,56,58,53,66,76,67,63,77,78,80,66,93,84,63,77,91,83,57,89,90,56,87,74,78,49,60,40,68,46,102,82,74,45,78,41,70,36,50,45,64,55,52,48,62,72,43,47,62,60,45,53,53,46,50,50,53,51,68,74,34,72,86,82,61,65,65,63,56,56,58,52,32,50,54,55,48,52,52,52,51,52,48,51,73,69,46,63,76,88,46,41,70,58,47,55,43,48,48,45,60,64,45,68,58,22,63,58,45,47,55,47,49,53,44,44,38,40,53,51,18,59,80,62,55,56,48,92,53,50,87,52,58,68,49,49,79,32,50,87,64,59,54,72,67,36,52,50,50,24,52,52,34,21,67,72,72,34,54,64,60,55,83,57,84,87,84,79,93,70,83,80,82,86,83,88,78,94,72,98,60,98,66,88,87,82,82,92,89,87,87,88,91,83,85,92,76,94,73,81,90,76,84,82,81,81,81,86,74,90,78,90,80,86,87,84,84,86,84,88,80,86,89,84,88,85,89,80,91,81,81,90,82,89,92,80,90,131

Secondary structure (DSSP, 8-state):
---PPPP---PPPS----HHHHHHHHHHHHHHHHHHHHHHTHHHHHHHHHTT----HHHHHHHHHHHHHHHHHHHHHHHTT-S-TT-HHHHHHT-HHHHHHS--SSHHHHHHHHHHHHHH-B--TTS-B-----TTTPPP-TT-S-HHHHHHHHHTSTT----HHHHHHHHHHHHEEEE-SSS-TTPPPEEEE--TTTS-TTHHHHHHHHHHTEEEEE-BTTB-EEEESSTT--EEEHHHHHTS-HHHHHHHHHHHHTHHHHTSS--SS--PPP----------PPPPPTT--HHHHHHHHHHHHHHHHHHT--GGGGGGGEEEEE-TT-EEEEE-SS-GGGT------HHHHHHHHHHHHHHHHEEEEEEEE-TTT--EEEEEEEEPPHHHHHH--EEETT-TTTHHHHHHHHHHHHHHHHHHHHH---TTTSTTTS--S-TTSTTHHHHHHHHHHHHHHHHHEEEEES-HHHHHHHHHHHHHHHT-TT--GGGGTTTEEES-TTS-EEGGGTTTHHHHTTSPPPS-TT--TT-TTS----EEEPTTS-EEEEHHHHHHHHHHHHHHHHHHHHHH-TTTS--HHHHHHHHHHHHHHHHHHHS-TT-HHHHHHHIIIIIIT-HHHHHHHHHHHHHHHHTT--GGGGGGSPPTTGGGS--HHHHHHHHHHHHHS-----EEPP----S-------------------------------------------------------------------

Sequence (754 aa):
MTTTPPTLATRPPTGLESLHELSGVLSERVRQGVEGLISASHAAIGRARREGRGYDHKDLYVAGSRIVMRCVITLFAEARGLLPMENRVYRRAFSLETLRERASRDVWPRLIALFRLIHAGSTHARMSVPRYGGALFEPGRADSDDGISRALALLESPDNRIDDQEVMKLLRLLTRVRMRPGRARNGAWIDVPVDFARLSSEYIGVLYEGLLDFELKQAADDDPVIFLAVGNQPAFTLSQLESLSDKTIAQLFDALSKRDTRAIDEVEDDEAPADDIEDDAEAESPAPPQTLNPHHAMRVDAWLARAAALSGVTNGQANTLCARLVAPGEFYLVRWGGTRKGAGTFFTRPSLAEPTVRRTLQPLAYDAVRSEIDARTGLETVVEWTPKTPEQILSIKVCDPAMGSGSFLASALRYLTDALVVSLHRHGMPNALFNDDLVRLDPRDERFEQALRAQLKRHVVEHCLYGVDIDPLAVELGRMALWVETLDRGLPFGFVDHKLKVGNALVGAWFDASRDYPAMAWAREGGDKDYQKDKPGNLGNHAFVDEKGRTRGDVFNEAIKKRARLVTEQLRELLDAPDAAHDTDADRAHDALRDVLSTLHRLPLGECERRARVYRTEWLDSAPYRALKARLDLWCALWFWPGDKIAHAPLPFDFARPNVDAMSIASEVARRHVSASFIGSSNFPMSSRPRIRASMRCWVIRHGKPFSPIRRSSSRITIRFIALTASRKRWRSNSNTSGARRRSSANGSRIGRV

Organism: NCBI:txid242163